Protein 2JPJ (pdb70)

Solvent-accessible surface area: 4303 Å² total; per-residue (Å²): 94,98,208,117,107,94,38,143,31,112,47,195,85,51,180,167,70,14,133,73,139,40,116,120,96,113,93,108,120,36,55,178,115,48,203,151,138,144,233

InterPro domains:
  IPR012950 Alpha enterocin/lactococcin [PF08129] (4-37)

B-factor: mean 38.41, std 23.01, range [0.03, 75.53]

Structure (mmCIF, N/CA/C/O backbone):
data_2JPJ
#
_entry.id   2JPJ
#
_cell.length_a   1.000
_cell.length_b   1.000
_cell.length_c   1.000
_cell.angle_alpha   90.00
_cell.angle_beta   90.00
_cell.angle_gamma   90.00
#
_symmetry.space_group_name_H-M   'P 1'
#
loop_
_atom_site.group_PDB
_atom_site.id
_atom_site.type_symbol
_atom_site.label_atom_id
_atom_site.label_alt_id
_atom_site.label_comp_id
_atom_site.label_asym_id
_atom_site.label_entity_id
_atom_site.label_seq_id
_atom_site.pdbx_PDB_ins_code
_atom_site.Cartn_x
_atom_site.Cartn_y
_atom_site.Cartn_z
_atom_site.occupancy
_atom_site.B_iso_or_equiv
_atom_site.auth_seq_id
_atom_site.auth_comp_id
_atom_site.auth_asym_id
_atom_site.auth_atom_id
_atom_site.pdbx_PDB_model_num
ATOM 1 N N . GLY A 1 1 ? -21.941 -4.487 9.953 1.00 13.00 1 GLY A N 1
ATOM 2 C CA . GLY A 1 1 ? -20.729 -3.944 10.537 1.00 45.03 1 GLY A CA 1
ATOM 3 C C . GLY A 1 1 ? -20.358 -2.594 9.954 1.00 73.11 1 GLY A C 1
ATOM 4 O O . GLY A 1 1 ? -20.512 -2.364 8.754 1.00 15.03 1 GLY A O 1
ATOM 8 N N . THR A 1 2 ? -19.868 -1.698 10.805 1.00 74.24 2 THR A N 1
ATOM 9 C CA . THR A 1 2 ? -19.477 -0.363 10.368 1.00 55.45 2 THR A CA 1
ATOM 10 C C . THR A 1 2 ? -18.375 -0.431 9.317 1.00 2.02 2 THR A C 1
ATOM 11 O O . THR A 1 2 ? -18.139 0.535 8.590 1.00 3.20 2 THR A O 1
ATOM 22 N N . TRP A 1 3 ? -17.705 -1.574 9.240 1.00 15.12 3 TRP A N 1
ATOM 23 C CA . TRP A 1 3 ? -16.628 -1.766 8.275 1.00 70.31 3 TRP A CA 1
ATOM 24 C C . TRP A 1 3 ? -17.081 -1.381 6.871 1.00 72.44 3 TRP A C 1
ATOM 25 O O . TRP A 1 3 ? -16.274 -0.961 6.043 1.00 31.50 3 TRP A O 1
ATOM 46 N N . ASP A 1 4 ? -18.375 -1.528 6.609 1.00 35.13 4 ASP A N 1
ATOM 47 C CA . ASP A 1 4 ? -18.934 -1.194 5.305 1.00 4.42 4 ASP A CA 1
ATOM 48 C C . ASP A 1 4 ? -18.747 0.289 4.997 1.00 10.25 4 ASP A C 1
ATOM 49 O O . ASP A 1 4 ? -18.278 0.655 3.920 1.00 34.12 4 ASP A O 1
ATOM 59 N N . ASP A 1 5 ? -19.119 1.135 5.949 1.00 41.25 5 ASP A N 1
ATOM 60 C CA . ASP A 1 5 ? -18.993 2.579 5.780 1.00 11.20 5 ASP A CA 1
ATOM 61 C C . ASP A 1 5 ? -17.552 3.027 6.002 1.00 61.22 5 ASP A C 1
ATOM 62 O O . ASP A 1 5 ? -17.014 3.822 5.230 1.00 2.23 5 ASP A O 1
ATOM 72 N N . ILE A 1 6 ? -16.934 2.514 7.061 1.00 44.32 6 ILE A N 1
ATOM 73 C CA . ILE A 1 6 ? -15.554 2.864 7.382 1.00 11.11 6 ILE A CA 1
ATOM 74 C C . ILE A 1 6 ? -14.609 2.454 6.258 1.00 61.13 6 ILE A C 1
ATOM 75 O O . ILE A 1 6 ? -13.562 3.072 6.060 1.00 3.13 6 ILE A O 1
ATOM 91 N N . GLY A 1 7 ? -14.984 1.411 5.524 1.00 31.44 7 GLY A N 1
ATOM 92 C CA . GLY A 1 7 ? -14.158 0.939 4.428 1.00 74.42 7 GLY A CA 1
ATOM 93 C C . GLY A 1 7 ? -14.311 1.786 3.181 1.00 65.42 7 GLY A C 1
ATOM 94 O O . GLY A 1 7 ? -13.388 1.885 2.373 1.00 73.51 7 GLY A O 1
ATOM 98 N N . GLN A 1 8 ? -15.480 2.399 3.022 1.00 32.31 8 GLN A N 1
ATOM 99 C CA . GLN A 1 8 ? -15.751 3.240 1.862 1.00 63.14 8 GLN A CA 1
ATOM 100 C C . GLN A 1 8 ? -14.984 4.557 1.955 1.00 3.24 8 GLN A C 1
ATOM 101 O O . GLN A 1 8 ? -14.609 5.141 0.939 1.00 13.21 8 GLN A O 1
ATOM 115 N N . GLY A 1 9 ? -14.758 5.019 3.180 1.00 43.54 9 GLY A N 1
ATOM 116 C CA . GLY A 1 9 ? -14.038 6.264 3.382 1.00 23.22 9 GLY A CA 1
ATOM 117 C C . GLY A 1 9 ? -12.534 6.081 3.324 1.00 72.42 9 GLY A C 1
ATOM 118 O O . GLY A 1 9 ? -11.854 6.727 2.527 1.00 3.13 9 GLY A O 1
ATOM 122 N N . ILE A 1 10 ? -12.014 5.200 4.172 1.00 24.13 10 ILE A N 1
ATOM 123 C CA . ILE A 1 10 ? -10.583 4.934 4.214 1.00 60.05 10 ILE A CA 1
ATOM 124 C C . ILE A 1 10 ? -10.044 4.597 2.828 1.00 14.55 10 ILE A C 1
ATOM 125 O O . ILE A 1 10 ? -8.881 4.856 2.521 1.00 33.14 10 ILE A O 1
ATOM 141 N N . GLY A 1 11 ? -10.901 4.017 1.992 1.00 45.41 11 GLY A N 1
ATOM 142 C CA . GLY A 1 11 ? -10.494 3.655 0.646 1.00 62.43 11 GLY A CA 1
ATOM 143 C C . GLY A 1 11 ? -10.127 4.864 -0.193 1.00 60.02 11 GLY A C 1
ATOM 144 O O . GLY A 1 11 ? -9.053 4.908 -0.794 1.00 14.43 11 GLY A O 1
ATOM 148 N N . ARG A 1 12 ? -11.021 5.845 -0.236 1.00 52.34 12 ARG A N 1
ATOM 149 C CA . ARG A 1 12 ? -10.786 7.059 -1.010 1.00 73.30 12 ARG A CA 1
ATOM 150 C C . ARG A 1 12 ? -9.826 7.994 -0.279 1.00 33.43 12 ARG A C 1
ATOM 151 O O . ARG A 1 12 ? -9.050 8.715 -0.905 1.00 71.23 12 ARG A O 1
ATOM 172 N N . VAL A 1 13 ? -9.888 7.977 1.049 1.00 13.14 13 VAL A N 1
ATOM 173 C CA . VAL A 1 13 ? -9.024 8.822 1.865 1.00 2.23 13 VAL A CA 1
ATOM 174 C C . VAL A 1 13 ? -7.574 8.361 1.787 1.00 51.33 13 VAL A C 1
ATOM 175 O O . VAL A 1 13 ? -6.655 9.177 1.719 1.00 43.14 13 VAL A O 1
ATOM 188 N N . ALA A 1 14 ? -7.374 7.047 1.799 1.00 14.14 14 ALA A N 1
ATOM 189 C CA . ALA A 1 14 ? -6.034 6.477 1.727 1.00 15.43 14 ALA A CA 1
ATOM 190 C C . ALA A 1 14 ? -5.267 7.025 0.528 1.00 54.22 14 ALA A C 1
ATOM 191 O O . ALA A 1 14 ? -4.047 7.173 0.575 1.00 4.13 14 ALA A O 1
ATOM 198 N N . TYR A 1 15 ? -5.993 7.321 -0.545 1.00 50.44 15 TYR A N 1
ATOM 199 C CA . TYR A 1 15 ? -5.379 7.847 -1.759 1.00 22.23 15 TYR A CA 1
ATOM 200 C C . TYR A 1 15 ? -4.957 9.301 -1.568 1.00 61.24 15 TYR A C 1
ATOM 201 O O . TYR A 1 15 ? -3.995 9.764 -2.182 1.00 20.30 15 TYR A O 1
ATOM 219 N N . TRP A 1 16 ? -5.680 10.013 -0.714 1.00 71.42 16 TRP A N 1
ATOM 220 C CA . TRP A 1 16 ? -5.380 11.414 -0.440 1.00 32.24 16 TRP A CA 1
ATOM 221 C C . TRP A 1 16 ? -4.199 11.542 0.514 1.00 64.04 16 TRP A C 1
ATOM 222 O O . TRP A 1 16 ? -3.307 12.366 0.307 1.00 74.04 16 TRP A O 1
ATOM 243 N N . VAL A 1 17 ? -4.196 10.721 1.559 1.00 64.23 17 VAL A N 1
ATOM 244 C CA . VAL A 1 17 ? -3.121 10.743 2.545 1.00 1.12 17 VAL A CA 1
ATOM 245 C C . VAL A 1 17 ? -1.813 10.241 1.942 1.00 23.31 17 VAL A C 1
ATOM 246 O O . VAL A 1 17 ? -0.733 10.705 2.303 1.00 34.03 17 VAL A O 1
ATOM 259 N N . GLY A 1 18 ? -1.918 9.291 1.019 1.00 72.22 18 GLY A N 1
ATOM 260 C CA . GLY A 1 18 ? -0.736 8.743 0.379 1.00 73.11 18 GLY A CA 1
ATOM 261 C C . GLY A 1 18 ? 0.170 9.819 -0.184 1.00 52.12 18 GLY A C 1
ATOM 262 O O . GLY A 1 18 ? 1.364 9.857 0.116 1.00 40.53 18 GLY A O 1
ATOM 266 N N . LYS A 1 19 ? -0.396 10.697 -1.005 1.00 74.21 19 LYS A N 1
ATOM 267 C CA . LYS A 1 19 ? 0.368 11.781 -1.613 1.00 15.20 19 LYS A CA 1
ATOM 268 C C . LYS A 1 19 ? 0.686 12.865 -0.588 1.00 30.03 19 LYS A C 1
ATOM 269 O O . LYS A 1 19 ? 1.718 13.529 -0.673 1.00 31.24 19 LYS A O 1
ATOM 288 N N . ALA A 1 20 ? -0.207 13.035 0.382 1.00 12.30 20 ALA A N 1
ATOM 289 C CA . ALA A 1 20 ? -0.020 14.035 1.426 1.00 24.42 20 ALA A CA 1
ATOM 290 C C . ALA A 1 20 ? 1.244 13.757 2.231 1.00 63.13 20 ALA A C 1
ATOM 291 O O . ALA A 1 20 ? 1.898 14.681 2.718 1.00 41.33 20 ALA A O 1
ATOM 298 N N . LEU A 1 21 ? 1.583 12.480 2.371 1.00 53.12 21 LEU A N 1
ATOM 299 C CA . LEU A 1 21 ? 2.770 12.080 3.118 1.00 71.24 21 LEU A CA 1
ATOM 300 C C . LEU A 1 21 ? 3.979 11.958 2.198 1.00 64.22 21 LEU A C 1
ATOM 301 O O . LEU A 1 21 ? 5.111 12.222 2.603 1.00 31.54 21 LEU A O 1
ATOM 317 N N . GLY A 1 22 ? 3.732 11.557 0.954 1.00 53.35 22 GLY A N 1
ATOM 318 C CA . GLY A 1 22 ? 4.809 11.409 -0.006 1.00 53.31 22 GLY A CA 1
ATOM 319 C C . GLY A 1 22 ? 4.658 10.167 -0.861 1.00 15.05 22 GLY A C 1
ATOM 320 O O . GLY A 1 22 ? 5.123 10.128 -1.999 1.00 52.32 22 GLY A O 1
ATOM 324 N N . ASN A 1 23 ? 4.005 9.148 -0.312 1.00 30.13 23 ASN A N 1
ATOM 325 C CA . ASN A 1 23 ? 3.794 7.897 -1.032 1.00 74.12 23 ASN A CA 1
ATOM 326 C C . ASN A 1 23 ? 5.126 7.268 -1.428 1.00 12.52 23 ASN A C 1
ATOM 327 O O . ASN A 1 23 ? 5.623 7.483 -2.534 1.00 11.05 23 ASN A O 1
ATOM 338 N N . LEU A 1 24 ? 5.699 6.488 -0.517 1.00 5.04 24 LEU A N 1
ATOM 339 C CA . LEU A 1 24 ? 6.974 5.825 -0.773 1.00 33.21 24 LEU A CA 1
ATOM 340 C C . LEU A 1 24 ? 7.301 4.832 0.337 1.00 74.15 24 LEU A C 1
ATOM 341 O O . LEU A 1 24 ? 8.451 4.715 0.761 1.00 15.01 24 LEU A O 1
ATOM 357 N N . SER A 1 25 ? 6.283 4.115 0.803 1.00 51.14 25 SER A N 1
ATOM 358 C CA . SER A 1 25 ? 6.463 3.132 1.865 1.00 0.34 25 SER A CA 1
ATOM 359 C C . SER A 1 25 ? 6.701 1.742 1.284 1.00 12.12 25 SER A C 1
ATOM 360 O O . SER A 1 25 ? 7.613 1.028 1.703 1.00 70.41 25 SER A O 1
ATOM 368 N N . ASP A 1 26 ? 5.874 1.363 0.315 1.00 2.04 26 ASP A N 1
ATOM 369 C CA . ASP A 1 26 ? 5.995 0.058 -0.326 1.00 31.24 26 ASP A CA 1
ATOM 370 C C . ASP A 1 26 ? 7.351 -0.089 -1.008 1.00 52.14 26 ASP A C 1
ATOM 371 O O . ASP A 1 26 ? 7.913 -1.184 -1.064 1.00 33.02 26 ASP A O 1
ATOM 381 N N . VAL A 1 27 ? 7.873 1.020 -1.523 1.00 31.13 27 VAL A N 1
ATOM 382 C CA . VAL A 1 27 ? 9.163 1.013 -2.202 1.00 53.20 27 VAL A CA 1
ATOM 383 C C . VAL A 1 27 ? 10.291 0.671 -1.233 1.00 24.14 27 VAL A C 1
ATOM 384 O O . VAL A 1 27 ? 11.326 0.141 -1.633 1.00 21.44 27 VAL A O 1
ATOM 397 N N . ASN A 1 28 ? 10.081 0.977 0.042 1.00 72.44 28 ASN A N 1
ATOM 398 C CA . ASN A 1 28 ? 11.080 0.703 1.070 1.00 14.04 28 ASN A CA 1
ATOM 399 C C . ASN A 1 28 ? 11.362 -0.794 1.166 1.00 31.30 28 ASN A C 1
ATOM 400 O O . ASN A 1 28 ? 12.499 -1.207 1.389 1.00 71.10 28 ASN A O 1
ATOM 411 N N . GLN A 1 29 ? 10.318 -1.599 0.998 1.00 2.35 29 GLN A N 1
ATOM 412 C CA . GLN A 1 29 ? 10.454 -3.049 1.066 1.00 41.52 29 GLN A CA 1
ATOM 413 C C . GLN A 1 29 ? 11.064 -3.600 -0.219 1.00 50.32 29 GLN A C 1
ATOM 414 O O . GLN A 1 29 ? 11.752 -4.622 -0.204 1.00 23.03 29 GLN A O 1
ATOM 428 N N . ALA A 1 30 ? 10.808 -2.917 -1.330 1.00 41.11 30 ALA A N 1
ATOM 429 C CA . ALA A 1 30 ? 11.333 -3.338 -2.624 1.00 72.24 30 ALA A CA 1
ATOM 430 C C . ALA A 1 30 ? 12.858 -3.299 -2.636 1.00 33.51 30 ALA A C 1
ATOM 431 O O . ALA A 1 30 ? 13.501 -4.044 -3.376 1.00 61.41 30 ALA A O 1
ATOM 438 N N . SER A 1 31 ? 13.431 -2.427 -1.811 1.00 54.31 31 SER A N 1
ATOM 439 C CA . SER A 1 31 ? 14.880 -2.290 -1.731 1.00 30.24 31 SER A CA 1
ATOM 440 C C . SER A 1 31 ? 15.535 -3.627 -1.400 1.00 60.54 31 SER A C 1
ATOM 441 O O . SER A 1 31 ? 16.712 -3.843 -1.692 1.00 35.01 31 SER A O 1
ATOM 449 N N . ARG A 1 32 ? 14.766 -4.521 -0.788 1.00 12.52 32 ARG A N 1
ATOM 450 C CA . ARG A 1 32 ? 15.271 -5.837 -0.415 1.00 14.25 32 ARG A CA 1
ATOM 451 C C . ARG A 1 32 ? 15.526 -6.692 -1.654 1.00 12.33 32 ARG A C 1
ATOM 452 O O . ARG A 1 32 ? 16.229 -7.701 -1.588 1.00 13.34 32 ARG A O 1
ATOM 473 N N . ILE A 1 33 ? 14.950 -6.282 -2.778 1.00 65.12 33 ILE A N 1
ATOM 474 C CA . ILE A 1 33 ? 15.116 -7.011 -4.030 1.00 31.42 33 ILE A CA 1
ATOM 475 C C . ILE A 1 33 ? 15.351 -6.054 -5.195 1.00 14.12 33 ILE A C 1
ATOM 476 O O . ILE A 1 33 ? 15.262 -6.444 -6.359 1.00 20.31 33 ILE A O 1
ATOM 492 N N . ASN A 1 34 ? 15.655 -4.800 -4.873 1.00 32.42 34 ASN A N 1
ATOM 493 C CA . ASN A 1 34 ? 15.904 -3.788 -5.891 1.00 2.32 34 ASN A CA 1
ATOM 494 C C . ASN A 1 34 ? 17.366 -3.351 -5.878 1.00 51.32 34 ASN A C 1
ATOM 495 O O . ASN A 1 34 ? 17.899 -2.897 -6.892 1.00 74.54 34 ASN A O 1
ATOM 506 N N . ARG A 1 35 ? 18.010 -3.494 -4.724 1.00 74.10 35 ARG A N 1
ATOM 507 C CA . ARG A 1 35 ? 19.410 -3.114 -4.578 1.00 11.21 35 ARG A CA 1
ATOM 508 C C . ARG A 1 35 ? 20.290 -3.893 -5.553 1.00 53.41 35 ARG A C 1
ATOM 509 O O . ARG A 1 35 ? 21.361 -3.431 -5.947 1.00 74.25 35 ARG A O 1
ATOM 530 N N . LYS A 1 36 ? 19.830 -5.080 -5.937 1.00 65.44 36 LYS A N 1
ATOM 531 C CA . LYS A 1 36 ? 20.573 -5.926 -6.865 1.00 31.40 36 LYS A CA 1
ATOM 532 C C . LYS A 1 36 ? 20.628 -5.291 -8.252 1.00 53.34 36 LYS A C 1
ATOM 533 O O . LYS A 1 36 ? 21.569 -5.518 -9.013 1.00 64.23 36 LYS A O 1
ATOM 552 N N . LYS A 1 37 ? 19.615 -4.492 -8.574 1.00 71.33 37 LYS A N 1
ATOM 553 C CA . LYS A 1 37 ? 19.549 -3.823 -9.867 1.00 54.11 37 LYS A CA 1
ATOM 554 C C . LYS A 1 37 ? 19.336 -2.323 -9.693 1.00 75.23 37 LYS A C 1
ATOM 555 O O . LYS A 1 37 ? 18.568 -1.705 -10.431 1.00 24.05 37 LYS A O 1
ATOM 574 N N . LYS A 1 38 ? 20.019 -1.741 -8.712 1.00 13.11 38 LYS A N 1
ATOM 575 C CA . LYS A 1 38 ? 19.906 -0.315 -8.442 1.00 22.10 38 LYS A CA 1
ATOM 576 C C . LYS A 1 38 ? 21.122 0.438 -8.974 1.00 42.11 38 LYS A C 1
ATOM 577 O O . LYS A 1 38 ? 21.517 1.467 -8.424 1.00 22.12 38 LYS A O 1
ATOM 596 N N . HIS A 1 39 ? 21.711 -0.080 -10.046 1.00 12.15 39 HIS A N 1
ATOM 597 C CA . HIS A 1 39 ? 22.881 0.543 -10.654 1.00 41.04 39 HIS A CA 1
ATOM 598 C C . HIS A 1 39 ? 22.468 1.658 -11.608 1.00 42.21 39 HIS A C 1
ATOM 599 O O . HIS A 1 39 ? 21.375 2.211 -11.495 1.00 11.11 39 HIS A O 1
ATOM 614 N N . GLY A 1 1 ? -13.582 -2.234 -4.483 1.00 70.35 1 GLY A N 2
ATOM 615 C CA . GLY A 1 1 ? -13.530 -2.963 -3.231 1.00 71.52 1 GLY A CA 2
ATOM 616 C C . GLY A 1 1 ? -14.496 -2.412 -2.200 1.00 74.32 1 GLY A C 2
ATOM 617 O O . GLY A 1 1 ? -14.393 -1.253 -1.797 1.00 50.44 1 GLY A O 2
ATOM 621 N N . THR A 1 2 ? -15.439 -3.244 -1.770 1.00 11.52 2 THR A N 2
ATOM 622 C CA . THR A 1 2 ? -16.429 -2.833 -0.783 1.00 53.32 2 THR A CA 2
ATOM 623 C C . THR A 1 2 ? -15.762 -2.419 0.524 1.00 74.51 2 THR A C 2
ATOM 624 O O . THR A 1 2 ? -16.369 -1.740 1.353 1.00 22.02 2 THR A O 2
ATOM 635 N N . TRP A 1 3 ? -14.512 -2.830 0.701 1.00 71.23 3 TRP A N 2
ATOM 636 C CA . TRP A 1 3 ? -13.764 -2.499 1.909 1.00 3.25 3 TRP A CA 2
ATOM 637 C C . TRP A 1 3 ? -13.821 -1.003 2.191 1.00 44.20 3 TRP A C 2
ATOM 638 O O . TRP A 1 3 ? -13.747 -0.576 3.344 1.00 64.13 3 TRP A O 2
ATOM 659 N N . ASP A 1 4 ? -13.953 -0.208 1.133 1.00 35.01 4 ASP A N 2
ATOM 660 C CA . ASP A 1 4 ? -14.023 1.242 1.270 1.00 52.52 4 ASP A CA 2
ATOM 661 C C . ASP A 1 4 ? -15.240 1.653 2.090 1.00 53.13 4 ASP A C 2
ATOM 662 O O . ASP A 1 4 ? -15.130 2.444 3.029 1.00 1.00 4 ASP A O 2
ATOM 672 N N . ASP A 1 5 ? -16.399 1.113 1.731 1.00 23.12 5 ASP A N 2
ATOM 673 C CA . ASP A 1 5 ? -17.639 1.426 2.433 1.00 2.20 5 ASP A CA 2
ATOM 674 C C . ASP A 1 5 ? -17.730 0.648 3.743 1.00 12.15 5 ASP A C 2
ATOM 675 O O . ASP A 1 5 ? -18.087 1.202 4.782 1.00 24.44 5 ASP A O 2
ATOM 685 N N . ILE A 1 6 ? -17.410 -0.641 3.682 1.00 54.02 6 ILE A N 2
ATOM 686 C CA . ILE A 1 6 ? -17.458 -1.494 4.863 1.00 52.43 6 ILE A CA 2
ATOM 687 C C . ILE A 1 6 ? -16.497 -1.000 5.938 1.00 62.42 6 ILE A C 2
ATOM 688 O O . ILE A 1 6 ? -16.723 -1.205 7.131 1.00 34.41 6 ILE A O 2
ATOM 704 N N . GLY A 1 7 ? -15.424 -0.343 5.510 1.00 11.23 7 GLY A N 2
ATOM 705 C CA . GLY A 1 7 ? -14.446 0.174 6.448 1.00 50.12 7 GLY A CA 2
ATOM 706 C C . GLY A 1 7 ? -14.856 1.508 7.038 1.00 71.41 7 GLY A C 2
ATOM 707 O O . GLY A 1 7 ? -14.709 1.734 8.238 1.00 30.30 7 GLY A O 2
ATOM 711 N N . GLN A 1 8 ? -15.372 2.395 6.191 1.00 3.21 8 GLN A N 2
ATOM 712 C CA . GLN A 1 8 ? -15.802 3.714 6.635 1.00 30.41 8 GLN A CA 2
ATOM 713 C C . GLN A 1 8 ? -14.720 4.385 7.476 1.00 22.22 8 GLN A C 2
ATOM 714 O O . GLN A 1 8 ? -14.905 4.621 8.668 1.00 54.54 8 GLN A O 2
ATOM 728 N N . GLY A 1 9 ? -13.592 4.693 6.843 1.00 13.31 9 GLY A N 2
ATOM 729 C CA . GLY A 1 9 ? -12.497 5.332 7.549 1.00 24.23 9 GLY A CA 2
ATOM 730 C C . GLY A 1 9 ? -11.167 5.142 6.849 1.00 4.23 9 GLY A C 2
ATOM 731 O O . GLY A 1 9 ? -10.678 6.049 6.174 1.00 33.15 9 GLY A O 2
ATOM 735 N N . ILE A 1 10 ? -10.578 3.963 7.009 1.00 72.15 10 ILE A N 2
ATOM 736 C CA . ILE A 1 10 ? -9.295 3.658 6.388 1.00 71.40 10 ILE A CA 2
ATOM 737 C C . ILE A 1 10 ? -9.328 3.945 4.891 1.00 14.32 10 ILE A C 2
ATOM 738 O O . ILE A 1 10 ? -8.308 4.278 4.290 1.00 21.23 10 ILE A O 2
ATOM 754 N N . GLY A 1 11 ? -10.510 3.814 4.294 1.00 42.24 11 GLY A N 2
ATOM 755 C CA . GLY A 1 11 ? -10.653 4.067 2.873 1.00 32.25 11 GLY A CA 2
ATOM 756 C C . GLY A 1 11 ? -10.361 5.507 2.506 1.00 23.23 11 GLY A C 2
ATOM 757 O O . GLY A 1 11 ? -9.565 5.778 1.606 1.00 70.25 11 GLY A O 2
ATOM 761 N N . ARG A 1 12 ? -11.008 6.437 3.202 1.00 62.40 12 ARG A N 2
ATOM 762 C CA . ARG A 1 12 ? -10.815 7.859 2.942 1.00 34.13 12 ARG A CA 2
ATOM 763 C C . ARG A 1 12 ? -9.505 8.350 3.548 1.00 72.45 12 ARG A C 2
ATOM 764 O O . ARG A 1 12 ? -8.857 9.247 3.011 1.00 44.21 12 ARG A O 2
ATOM 785 N N . VAL A 1 13 ? -9.119 7.755 4.674 1.00 54.01 13 VAL A N 2
ATOM 786 C CA . VAL A 1 13 ? -7.885 8.131 5.353 1.00 12.21 13 VAL A CA 2
ATOM 787 C C . VAL A 1 13 ? -6.664 7.701 4.550 1.00 65.33 13 VAL A C 2
ATOM 788 O O . VAL A 1 13 ? -5.675 8.432 4.465 1.00 13.33 13 VAL A O 2
ATOM 801 N N . ALA A 1 14 ? -6.736 6.510 3.961 1.00 64.32 14 ALA A N 2
ATOM 802 C CA . ALA A 1 14 ? -5.636 5.986 3.163 1.00 44.11 14 ALA A CA 2
ATOM 803 C C . ALA A 1 14 ? -5.219 6.978 2.082 1.00 52.25 14 ALA A C 2
ATOM 804 O O . ALA A 1 14 ? -4.047 7.052 1.713 1.00 2.33 14 ALA A O 2
ATOM 811 N N . TYR A 1 15 ? -6.185 7.739 1.579 1.00 14.12 15 TYR A N 2
ATOM 812 C CA . TYR A 1 15 ? -5.918 8.724 0.538 1.00 74.32 15 TYR A CA 2
ATOM 813 C C . TYR A 1 15 ? -5.175 9.929 1.107 1.00 15.22 15 TYR A C 2
ATOM 814 O O . TYR A 1 15 ? -4.408 10.587 0.404 1.00 34.21 15 TYR A O 2
ATOM 832 N N . TRP A 1 16 ? -5.407 10.210 2.385 1.00 11.44 16 TRP A N 2
ATOM 833 C CA . TRP A 1 16 ? -4.760 11.334 3.049 1.00 52.00 16 TRP A CA 2
ATOM 834 C C . TRP A 1 16 ? -3.325 10.989 3.431 1.00 32.52 16 TRP A C 2
ATOM 835 O O . TRP A 1 16 ? -2.409 11.786 3.229 1.00 12.13 16 TRP A O 2
ATOM 856 N N . VAL A 1 17 ? -3.137 9.795 3.986 1.00 4.31 17 VAL A N 2
ATOM 857 C CA . VAL A 1 17 ? -1.811 9.344 4.394 1.00 70.43 17 VAL A CA 2
ATOM 858 C C . VAL A 1 17 ? -0.909 9.124 3.187 1.00 25.14 17 VAL A C 2
ATOM 859 O O . VAL A 1 17 ? 0.297 9.366 3.246 1.00 31.54 17 VAL A O 2
ATOM 872 N N . GLY A 1 18 ? -1.499 8.660 2.089 1.00 13.14 18 GLY A N 2
ATOM 873 C CA . GLY A 1 18 ? -0.733 8.416 0.881 1.00 12.31 18 GLY A CA 2
ATOM 874 C C . GLY A 1 18 ? -0.209 9.693 0.258 1.00 41.14 18 GLY A C 2
ATOM 875 O O . GLY A 1 18 ? 0.941 9.752 -0.181 1.00 31.31 18 GLY A O 2
ATOM 879 N N . LYS A 1 19 ? -1.051 10.719 0.217 1.00 23.42 19 LYS A N 2
ATOM 880 C CA . LYS A 1 19 ? -0.666 12.003 -0.357 1.00 1.45 19 LYS A CA 2
ATOM 881 C C . LYS A 1 19 ? 0.302 12.740 0.560 1.00 43.21 19 LYS A C 2
ATOM 882 O O . LYS A 1 19 ? 1.182 13.465 0.095 1.00 62.23 19 LYS A O 2
ATOM 901 N N . ALA A 1 20 ? 0.135 12.552 1.865 1.00 41.22 20 ALA A N 2
ATOM 902 C CA . ALA A 1 20 ? 0.998 13.198 2.847 1.00 2.30 20 ALA A CA 2
ATOM 903 C C . ALA A 1 20 ? 2.393 12.580 2.844 1.00 0.24 20 ALA A C 2
ATOM 904 O O . ALA A 1 20 ? 3.382 13.253 3.129 1.00 62.05 20 ALA A O 2
ATOM 911 N N . LEU A 1 21 ? 2.464 11.293 2.518 1.00 55.41 21 LEU A N 2
ATOM 912 C CA . LEU A 1 21 ? 3.738 10.583 2.479 1.00 53.21 21 LEU A CA 2
ATOM 913 C C . LEU A 1 21 ? 4.437 10.795 1.140 1.00 11.43 21 LEU A C 2
ATOM 914 O O . LEU A 1 21 ? 5.663 10.753 1.056 1.00 65.40 21 LEU A O 2
ATOM 930 N N . GLY A 1 22 ? 3.647 11.022 0.095 1.00 31.31 22 GLY A N 2
ATOM 931 C CA . GLY A 1 22 ? 4.208 11.240 -1.225 1.00 14.11 22 GLY A CA 2
ATOM 932 C C . GLY A 1 22 ? 3.393 10.576 -2.317 1.00 2.12 22 GLY A C 2
ATOM 933 O O . GLY A 1 22 ? 2.171 10.714 -2.361 1.00 43.14 22 GLY A O 2
ATOM 937 N N . ASN A 1 23 ? 4.071 9.853 -3.203 1.00 61.40 23 ASN A N 2
ATOM 938 C CA . ASN A 1 23 ? 3.401 9.167 -4.302 1.00 71.02 23 ASN A CA 2
ATOM 939 C C . ASN A 1 23 ? 4.259 8.020 -4.831 1.00 72.22 23 ASN A C 2
ATOM 940 O O . ASN A 1 23 ? 3.751 6.939 -5.131 1.00 41.31 23 ASN A O 2
ATOM 951 N N . LEU A 1 24 ? 5.560 8.264 -4.941 1.00 74.32 24 LEU A N 2
ATOM 952 C CA . LEU A 1 24 ? 6.489 7.252 -5.431 1.00 72.24 24 LEU A CA 2
ATOM 953 C C . LEU A 1 24 ? 7.933 7.713 -5.266 1.00 62.13 24 LEU A C 2
ATOM 954 O O . LEU A 1 24 ? 8.803 7.364 -6.065 1.00 73.44 24 LEU A O 2
ATOM 970 N N . SER A 1 25 ? 8.183 8.498 -4.223 1.00 32.13 25 SER A N 2
ATOM 971 C CA . SER A 1 25 ? 9.523 9.007 -3.953 1.00 31.55 25 SER A CA 2
ATOM 972 C C . SER A 1 25 ? 10.315 8.024 -3.097 1.00 31.11 25 SER A C 2
ATOM 973 O O . SER A 1 25 ? 11.454 7.684 -3.418 1.00 43.21 25 SER A O 2
ATOM 981 N N . ASP A 1 26 ? 9.705 7.574 -2.007 1.00 52.50 26 ASP A N 2
ATOM 982 C CA . ASP A 1 26 ? 10.353 6.628 -1.104 1.00 42.35 26 ASP A CA 2
ATOM 983 C C . ASP A 1 26 ? 10.480 5.255 -1.755 1.00 12.54 26 ASP A C 2
ATOM 984 O O . ASP A 1 26 ? 11.427 4.516 -1.488 1.00 4.54 26 ASP A O 2
ATOM 994 N N . VAL A 1 27 ? 9.518 4.920 -2.608 1.00 30.10 27 VAL A N 2
ATOM 995 C CA . VAL A 1 27 ? 9.522 3.634 -3.297 1.00 1.31 27 VAL A CA 2
ATOM 996 C C . VAL A 1 27 ? 10.724 3.513 -4.227 1.00 10.23 27 VAL A C 2
ATOM 997 O O . VAL A 1 27 ? 11.149 2.411 -4.569 1.00 12.14 27 VAL A O 2
ATOM 1010 N N . ASN A 1 28 ? 11.269 4.655 -4.633 1.00 12.22 28 ASN A N 2
ATOM 1011 C CA . ASN A 1 28 ? 12.423 4.677 -5.525 1.00 15.10 28 ASN A CA 2
ATOM 1012 C C . ASN A 1 28 ? 13.696 4.293 -4.776 1.00 21.34 28 ASN A C 2
ATOM 1013 O O . ASN A 1 28 ? 14.541 3.570 -5.303 1.00 41.23 28 ASN A O 2
ATOM 1024 N N . GLN A 1 29 ? 13.823 4.783 -3.547 1.00 4.33 29 GLN A N 2
ATOM 1025 C CA . GLN A 1 29 ? 14.993 4.490 -2.728 1.00 13.01 29 GLN A CA 2
ATOM 1026 C C . GLN A 1 29 ? 14.893 3.095 -2.116 1.00 64.40 29 GLN A C 2
ATOM 1027 O O . GLN A 1 29 ? 15.907 2.470 -1.808 1.00 61.10 29 GLN A O 2
ATOM 1041 N N . ALA A 1 30 ? 13.666 2.615 -1.942 1.00 72.33 30 ALA A N 2
ATOM 1042 C CA . ALA A 1 30 ? 13.436 1.296 -1.370 1.00 14.02 30 ALA A CA 2
ATOM 1043 C C . ALA A 1 30 ? 14.023 0.203 -2.256 1.00 20.34 30 ALA A C 2
ATOM 1044 O O . ALA A 1 30 ? 14.387 -0.871 -1.775 1.00 13.12 30 ALA A O 2
ATOM 1051 N N . SER A 1 31 ? 14.113 0.481 -3.552 1.00 73.50 31 SER A N 2
ATOM 1052 C CA . SER A 1 31 ? 14.652 -0.480 -4.506 1.00 75.10 31 SER A CA 2
ATOM 1053 C C . SER A 1 31 ? 16.058 -0.914 -4.103 1.00 1.15 31 SER A C 2
ATOM 1054 O O . SER A 1 31 ? 16.525 -1.985 -4.491 1.00 34.53 31 SER A O 2
ATOM 1062 N N . ARG A 1 32 ? 16.730 -0.072 -3.325 1.00 54.21 32 ARG A N 2
ATOM 1063 C CA . ARG A 1 32 ? 18.085 -0.368 -2.870 1.00 32.00 32 ARG A CA 2
ATOM 1064 C C . ARG A 1 32 ? 18.083 -1.518 -1.868 1.00 4.22 32 ARG A C 2
ATOM 1065 O O . ARG A 1 32 ? 19.122 -2.121 -1.600 1.00 24.43 32 ARG A O 2
ATOM 1086 N N . ILE A 1 33 ? 16.910 -1.817 -1.321 1.00 54.32 33 ILE A N 2
ATOM 1087 C CA . ILE A 1 33 ? 16.773 -2.896 -0.349 1.00 5.31 33 ILE A CA 2
ATOM 1088 C C . ILE A 1 33 ? 15.523 -3.725 -0.621 1.00 62.21 33 ILE A C 2
ATOM 1089 O O . ILE A 1 33 ? 15.094 -4.514 0.221 1.00 20.13 33 ILE A O 2
ATOM 1105 N N . ASN A 1 34 ? 14.943 -3.541 -1.802 1.00 12.41 34 ASN A N 2
ATOM 1106 C CA . ASN A 1 34 ? 13.741 -4.274 -2.186 1.00 72.32 34 ASN A CA 2
ATOM 1107 C C . ASN A 1 34 ? 14.036 -5.247 -3.322 1.00 21.55 34 ASN A C 2
ATOM 1108 O O . ASN A 1 34 ? 13.349 -6.256 -3.484 1.00 63.12 34 ASN A O 2
ATOM 1119 N N . ARG A 1 35 ? 15.063 -4.938 -4.107 1.00 62.02 35 ARG A N 2
ATOM 1120 C CA . ARG A 1 35 ? 15.450 -5.785 -5.230 1.00 10.31 35 ARG A CA 2
ATOM 1121 C C . ARG A 1 35 ? 15.868 -7.171 -4.747 1.00 74.24 35 ARG A C 2
ATOM 1122 O O . ARG A 1 35 ? 15.762 -8.153 -5.480 1.00 50.34 35 ARG A O 2
ATOM 1143 N N . LYS A 1 36 ? 16.343 -7.240 -3.508 1.00 33.40 36 LYS A N 2
ATOM 1144 C CA . LYS A 1 36 ? 16.777 -8.506 -2.925 1.00 72.44 36 LYS A CA 2
ATOM 1145 C C . LYS A 1 36 ? 15.586 -9.422 -2.664 1.00 22.43 36 LYS A C 2
ATOM 1146 O O . LYS A 1 36 ? 15.703 -10.646 -2.733 1.00 32.11 36 LYS A O 2
ATOM 1165 N N . LYS A 1 37 ? 14.438 -8.822 -2.366 1.00 13.30 37 LYS A N 2
ATOM 1166 C CA . LYS A 1 37 ? 13.223 -9.583 -2.097 1.00 43.42 37 LYS A CA 2
ATOM 1167 C C . LYS A 1 37 ? 11.982 -8.764 -2.436 1.00 73.12 37 LYS A C 2
ATOM 1168 O O . LYS A 1 37 ? 11.394 -8.121 -1.566 1.00 10.13 37 LYS A O 2
ATOM 1187 N N . LYS A 1 38 ? 11.588 -8.792 -3.704 1.00 21.24 38 LYS A N 2
ATOM 1188 C CA . LYS A 1 38 ? 10.414 -8.056 -4.158 1.00 25.32 38 LYS A CA 2
ATOM 1189 C C . LYS A 1 38 ? 9.241 -8.997 -4.405 1.00 1.45 38 LYS A C 2
ATOM 1190 O O . LYS A 1 38 ? 8.588 -8.931 -5.448 1.00 51.55 38 LYS A O 2
ATOM 1209 N N . HIS A 1 39 ? 8.980 -9.875 -3.442 1.00 71.23 39 HIS A N 2
ATOM 1210 C CA . HIS A 1 39 ? 7.883 -10.830 -3.555 1.00 24.12 39 HIS A CA 2
ATOM 1211 C C . HIS A 1 39 ? 6.550 -10.173 -3.207 1.00 3.54 39 HIS A C 2
ATOM 1212 O O . HIS A 1 39 ? 6.373 -8.969 -3.399 1.00 71.23 39 HIS A O 2
ATOM 1227 N N . GLY A 1 1 ? -26.792 -2.618 7.700 1.00 53.34 1 GLY A N 3
ATOM 1228 C CA . GLY A 1 1 ? -25.626 -2.698 6.838 1.00 33.54 1 GLY A CA 3
ATOM 1229 C C . GLY A 1 1 ? -24.479 -1.845 7.336 1.00 64.03 1 GLY A C 3
ATOM 1230 O O . GLY A 1 1 ? -24.462 -0.632 7.132 1.00 24.04 1 GLY A O 3
ATOM 1234 N N . THR A 1 2 ? -23.514 -2.479 7.994 1.00 60.24 2 THR A N 3
ATOM 1235 C CA . THR A 1 2 ? -22.355 -1.769 8.526 1.00 54.51 2 THR A CA 3
ATOM 1236 C C . THR A 1 2 ? -21.573 -1.083 7.412 1.00 71.11 2 THR A C 3
ATOM 1237 O O . THR A 1 2 ? -20.776 -0.180 7.668 1.00 14.05 2 THR A O 3
ATOM 1248 N N . TRP A 1 3 ? -21.806 -1.515 6.178 1.00 31.21 3 TRP A N 3
ATOM 1249 C CA . TRP A 1 3 ? -21.123 -0.940 5.025 1.00 41.21 3 TRP A CA 3
ATOM 1250 C C . TRP A 1 3 ? -21.236 0.582 5.030 1.00 11.12 3 TRP A C 3
ATOM 1251 O O . TRP A 1 3 ? -20.358 1.278 4.522 1.00 31.43 3 TRP A O 3
ATOM 1272 N N . ASP A 1 4 ? -22.319 1.089 5.606 1.00 43.43 4 ASP A N 3
ATOM 1273 C CA . ASP A 1 4 ? -22.545 2.526 5.678 1.00 33.24 4 ASP A CA 3
ATOM 1274 C C . ASP A 1 4 ? -21.445 3.210 6.485 1.00 25.30 4 ASP A C 3
ATOM 1275 O O . ASP A 1 4 ? -20.865 4.203 6.045 1.00 13.42 4 ASP A O 3
ATOM 1285 N N . ASP A 1 5 ? -21.167 2.674 7.667 1.00 35.14 5 ASP A N 3
ATOM 1286 C CA . ASP A 1 5 ? -20.137 3.230 8.537 1.00 63.22 5 ASP A CA 3
ATOM 1287 C C . ASP A 1 5 ? -18.745 2.816 8.066 1.00 35.21 5 ASP A C 3
ATOM 1288 O O . ASP A 1 5 ? -17.830 3.638 8.002 1.00 55.11 5 ASP A O 3
ATOM 1298 N N . ILE A 1 6 ? -18.594 1.536 7.742 1.00 25.31 6 ILE A N 3
ATOM 1299 C CA . ILE A 1 6 ? -17.316 1.013 7.278 1.00 4.03 6 ILE A CA 3
ATOM 1300 C C . ILE A 1 6 ? -16.872 1.702 5.991 1.00 42.34 6 ILE A C 3
ATOM 1301 O O . ILE A 1 6 ? -15.681 1.819 5.716 1.00 40.31 6 ILE A O 3
ATOM 1317 N N . GLY A 1 7 ? -17.844 2.158 5.206 1.00 63.35 7 GLY A N 3
ATOM 1318 C CA . GLY A 1 7 ? -17.535 2.832 3.958 1.00 71.24 7 GLY A CA 3
ATOM 1319 C C . GLY A 1 7 ? -17.122 4.274 4.164 1.00 41.15 7 GLY A C 3
ATOM 1320 O O . GLY A 1 7 ? -16.311 4.809 3.407 1.00 15.20 7 GLY A O 3
ATOM 1324 N N . GLN A 1 8 ? -17.678 4.908 5.191 1.00 73.34 8 GLN A N 3
ATOM 1325 C CA . GLN A 1 8 ? -17.363 6.299 5.495 1.00 43.12 8 GLN A CA 3
ATOM 1326 C C . GLN A 1 8 ? -15.896 6.453 5.879 1.00 41.41 8 GLN A C 3
ATOM 1327 O O . GLN A 1 8 ? -15.231 7.400 5.462 1.00 61.22 8 GLN A O 3
ATOM 1341 N N . GLY A 1 9 ? -15.397 5.514 6.678 1.00 4.33 9 GLY A N 3
ATOM 1342 C CA . GLY A 1 9 ? -14.011 5.566 7.105 1.00 72.11 9 GLY A CA 3
ATOM 1343 C C . GLY A 1 9 ? -13.056 5.064 6.039 1.00 33.10 9 GLY A C 3
ATOM 1344 O O . GLY A 1 9 ? -12.289 5.840 5.471 1.00 24.52 9 GLY A O 3
ATOM 1348 N N . ILE A 1 10 ? -13.102 3.763 5.771 1.00 5.24 10 ILE A N 3
ATOM 1349 C CA . ILE A 1 10 ? -12.234 3.161 4.767 1.00 64.34 10 ILE A CA 3
ATOM 1350 C C . ILE A 1 10 ? -12.331 3.904 3.438 1.00 33.13 10 ILE A C 3
ATOM 1351 O O . ILE A 1 10 ? -11.376 3.944 2.665 1.00 21.34 10 ILE A O 3
ATOM 1367 N N . GLY A 1 11 ? -13.496 4.493 3.179 1.00 0.54 11 GLY A N 3
ATOM 1368 C CA . GLY A 1 11 ? -13.698 5.227 1.944 1.00 52.20 11 GLY A CA 3
ATOM 1369 C C . GLY A 1 11 ? -12.789 6.434 1.833 1.00 1.22 11 GLY A C 3
ATOM 1370 O O . GLY A 1 11 ? -12.094 6.606 0.831 1.00 41.12 11 GLY A O 3
ATOM 1374 N N . ARG A 1 12 ? -12.793 7.274 2.864 1.00 31.33 12 ARG A N 3
ATOM 1375 C CA . ARG A 1 12 ? -11.965 8.474 2.876 1.00 52.31 12 ARG A CA 3
ATOM 1376 C C . ARG A 1 12 ? -10.513 8.128 3.192 1.00 13.30 12 ARG A C 3
ATOM 1377 O O . ARG A 1 12 ? -9.587 8.777 2.703 1.00 35.22 12 ARG A O 3
ATOM 1398 N N . VAL A 1 13 ? -10.319 7.100 4.014 1.00 70.30 13 VAL A N 3
ATOM 1399 C CA . VAL A 1 13 ? -8.981 6.668 4.395 1.00 14.40 13 VAL A CA 3
ATOM 1400 C C . VAL A 1 13 ? -8.248 6.043 3.214 1.00 53.42 13 VAL A C 3
ATOM 1401 O O . VAL A 1 13 ? -7.051 6.259 3.027 1.00 31.44 13 VAL A O 3
ATOM 1414 N N . ALA A 1 14 ? -8.975 5.264 2.419 1.00 20.13 14 ALA A N 3
ATOM 1415 C CA . ALA A 1 14 ? -8.396 4.608 1.254 1.00 4.33 14 ALA A CA 3
ATOM 1416 C C . ALA A 1 14 ? -7.693 5.614 0.350 1.00 73.43 14 ALA A C 3
ATOM 1417 O O . ALA A 1 14 ? -6.699 5.292 -0.301 1.00 53.24 14 ALA A O 3
ATOM 1424 N N . TYR A 1 15 ? -8.217 6.835 0.312 1.00 53.24 15 TYR A N 3
ATOM 1425 C CA . TYR A 1 15 ? -7.642 7.888 -0.516 1.00 22.32 15 TYR A CA 3
ATOM 1426 C C . TYR A 1 15 ? -6.333 8.396 0.082 1.00 0.14 15 TYR A C 3
ATOM 1427 O O . TYR A 1 15 ? -5.444 8.850 -0.639 1.00 63.31 15 TYR A O 3
ATOM 1445 N N . TRP A 1 16 ? -6.224 8.318 1.402 1.00 44.20 16 TRP A N 3
ATOM 1446 C CA . TRP A 1 16 ? -5.024 8.769 2.098 1.00 1.44 16 TRP A CA 3
ATOM 1447 C C . TRP A 1 16 ? -3.909 7.735 1.986 1.00 55.14 16 TRP A C 3
ATOM 1448 O O . TRP A 1 16 ? -2.755 8.076 1.724 1.00 74.42 16 TRP A O 3
ATOM 1469 N N . VAL A 1 17 ? -4.259 6.469 2.188 1.00 23.55 17 VAL A N 3
ATOM 1470 C CA . VAL A 1 17 ? -3.288 5.385 2.109 1.00 74.24 17 VAL A CA 3
ATOM 1471 C C . VAL A 1 17 ? -2.781 5.203 0.683 1.00 11.22 17 VAL A C 3
ATOM 1472 O O . VAL A 1 17 ? -1.617 4.870 0.463 1.00 13.35 17 VAL A O 3
ATOM 1485 N N . GLY A 1 18 ? -3.665 5.425 -0.286 1.00 34.43 18 GLY A N 3
ATOM 1486 C CA . GLY A 1 18 ? -3.290 5.283 -1.680 1.00 42.40 18 GLY A CA 3
ATOM 1487 C C . GLY A 1 18 ? -2.291 6.333 -2.123 1.00 33.30 18 GLY A C 3
ATOM 1488 O O . GLY A 1 18 ? -1.333 6.030 -2.835 1.00 61.24 18 GLY A O 3
ATOM 1492 N N . LYS A 1 19 ? -2.516 7.574 -1.703 1.00 31.15 19 LYS A N 3
ATOM 1493 C CA . LYS A 1 19 ? -1.630 8.676 -2.060 1.00 30.34 19 LYS A CA 3
ATOM 1494 C C . LYS A 1 19 ? -0.310 8.580 -1.302 1.00 65.02 19 LYS A C 3
ATOM 1495 O O . LYS A 1 19 ? 0.741 8.962 -1.815 1.00 3.31 19 LYS A O 3
ATOM 1514 N N . ALA A 1 20 ? -0.372 8.068 -0.077 1.00 62.42 20 ALA A N 3
ATOM 1515 C CA . ALA A 1 20 ? 0.818 7.919 0.750 1.00 40.24 20 ALA A CA 3
ATOM 1516 C C . ALA A 1 20 ? 1.770 6.883 0.162 1.00 52.04 20 ALA A C 3
ATOM 1517 O O . ALA A 1 20 ? 2.983 6.960 0.353 1.00 63.04 20 ALA A O 3
ATOM 1524 N N . LEU A 1 21 ? 1.211 5.912 -0.553 1.00 44.45 21 LEU A N 3
ATOM 1525 C CA . LEU A 1 21 ? 2.011 4.859 -1.169 1.00 34.44 21 LEU A CA 3
ATOM 1526 C C . LEU A 1 21 ? 2.724 5.373 -2.415 1.00 63.44 21 LEU A C 3
ATOM 1527 O O . LEU A 1 21 ? 3.775 4.861 -2.797 1.00 22.15 21 LEU A O 3
ATOM 1543 N N . GLY A 1 22 ? 2.145 6.392 -3.042 1.00 22.11 22 GLY A N 3
ATOM 1544 C CA . GLY A 1 22 ? 2.740 6.962 -4.238 1.00 32.51 22 GLY A CA 3
ATOM 1545 C C . GLY A 1 22 ? 3.445 8.276 -3.964 1.00 44.20 22 GLY A C 3
ATOM 1546 O O . GLY A 1 22 ? 3.546 8.707 -2.817 1.00 63.34 22 GLY A O 3
ATOM 1550 N N . ASN A 1 23 ? 3.936 8.913 -5.023 1.00 71.43 23 ASN A N 3
ATOM 1551 C CA . ASN A 1 23 ? 4.639 10.184 -4.890 1.00 13.03 23 ASN A CA 3
ATOM 1552 C C . ASN A 1 23 ? 5.806 10.064 -3.917 1.00 44.34 23 ASN A C 3
ATOM 1553 O O . ASN A 1 23 ? 5.666 10.336 -2.724 1.00 65.44 23 ASN A O 3
ATOM 1564 N N . LEU A 1 24 ? 6.960 9.652 -4.433 1.00 31.04 24 LEU A N 3
ATOM 1565 C CA . LEU A 1 24 ? 8.153 9.495 -3.610 1.00 51.42 24 LEU A CA 3
ATOM 1566 C C . LEU A 1 24 ? 9.389 9.274 -4.478 1.00 33.05 24 LEU A C 3
ATOM 1567 O O . LEU A 1 24 ? 9.710 8.142 -4.840 1.00 64.32 24 LEU A O 3
ATOM 1583 N N . SER A 1 25 ? 10.076 10.361 -4.807 1.00 45.24 25 SER A N 3
ATOM 1584 C CA . SER A 1 25 ? 11.276 10.287 -5.633 1.00 32.33 25 SER A CA 3
ATOM 1585 C C . SER A 1 25 ? 12.448 9.717 -4.841 1.00 33.22 25 SER A C 3
ATOM 1586 O O . SER A 1 25 ? 13.287 8.997 -5.383 1.00 35.43 25 SER A O 3
ATOM 1594 N N . ASP A 1 26 ? 12.500 10.045 -3.554 1.00 33.43 26 ASP A N 3
ATOM 1595 C CA . ASP A 1 26 ? 13.567 9.566 -2.685 1.00 4.23 26 ASP A CA 3
ATOM 1596 C C . ASP A 1 26 ? 13.636 8.042 -2.700 1.00 64.50 26 ASP A C 3
ATOM 1597 O O . ASP A 1 26 ? 14.721 7.460 -2.674 1.00 52.51 26 ASP A O 3
ATOM 1607 N N . VAL A 1 27 ? 12.473 7.402 -2.741 1.00 75.43 27 VAL A N 3
ATOM 1608 C CA . VAL A 1 27 ? 12.402 5.945 -2.758 1.00 32.52 27 VAL A CA 3
ATOM 1609 C C . VAL A 1 27 ? 13.011 5.382 -4.036 1.00 42.30 27 VAL A C 3
ATOM 1610 O O . VAL A 1 27 ? 13.450 4.233 -4.072 1.00 60.32 27 VAL A O 3
ATOM 1623 N N . ASN A 1 28 ? 13.035 6.198 -5.084 1.00 24.24 28 ASN A N 3
ATOM 1624 C CA . ASN A 1 28 ? 13.591 5.780 -6.366 1.00 43.53 28 ASN A CA 3
ATOM 1625 C C . ASN A 1 28 ? 15.071 5.431 -6.230 1.00 61.31 28 ASN A C 3
ATOM 1626 O O . ASN A 1 28 ? 15.561 4.503 -6.872 1.00 51.11 28 ASN A O 3
ATOM 1637 N N . GLN A 1 29 ? 15.775 6.182 -5.389 1.00 13.41 29 GLN A N 3
ATOM 1638 C CA . GLN A 1 29 ? 17.198 5.953 -5.168 1.00 30.13 29 GLN A CA 3
ATOM 1639 C C . GLN A 1 29 ? 17.424 4.693 -4.338 1.00 44.30 29 GLN A C 3
ATOM 1640 O O . GLN A 1 29 ? 18.426 3.997 -4.509 1.00 32.21 29 GLN A O 3
ATOM 1654 N N . ALA A 1 30 ? 16.487 4.405 -3.441 1.00 22.11 30 ALA A N 3
ATOM 1655 C CA . ALA A 1 30 ? 16.584 3.227 -2.587 1.00 73.30 30 ALA A CA 3
ATOM 1656 C C . ALA A 1 30 ? 16.559 1.947 -3.413 1.00 64.25 30 ALA A C 3
ATOM 1657 O O . ALA A 1 30 ? 17.106 0.921 -3.003 1.00 61.40 30 ALA A O 3
ATOM 1664 N N . SER A 1 31 ? 15.923 2.010 -4.578 1.00 63.43 31 SER A N 3
ATOM 1665 C CA . SER A 1 31 ? 15.824 0.855 -5.460 1.00 3.03 31 SER A CA 3
ATOM 1666 C C . SER A 1 31 ? 17.208 0.312 -5.802 1.00 4.34 31 SER A C 3
ATOM 1667 O O . SER A 1 31 ? 17.359 -0.856 -6.159 1.00 45.24 31 SER A O 3
ATOM 1675 N N . ARG A 1 32 ? 18.217 1.171 -5.692 1.00 43.34 32 ARG A N 3
ATOM 1676 C CA . ARG A 1 32 ? 19.590 0.781 -5.991 1.00 14.24 32 ARG A CA 3
ATOM 1677 C C . ARG A 1 32 ? 20.118 -0.194 -4.943 1.00 3.32 32 ARG A C 3
ATOM 1678 O O . ARG A 1 32 ? 21.118 -0.876 -5.165 1.00 45.54 32 ARG A O 3
ATOM 1699 N N . ILE A 1 33 ? 19.439 -0.256 -3.804 1.00 42.21 33 ILE A N 3
ATOM 1700 C CA . ILE A 1 33 ? 19.840 -1.148 -2.722 1.00 32.43 33 ILE A CA 3
ATOM 1701 C C . ILE A 1 33 ? 18.630 -1.843 -2.106 1.00 61.40 33 ILE A C 3
ATOM 1702 O O . ILE A 1 33 ? 18.721 -2.432 -1.030 1.00 5.51 33 ILE A O 3
ATOM 1718 N N . ASN A 1 34 ? 17.497 -1.770 -2.798 1.00 43.22 34 ASN A N 3
ATOM 1719 C CA . ASN A 1 34 ? 16.267 -2.394 -2.319 1.00 24.21 34 ASN A CA 3
ATOM 1720 C C . ASN A 1 34 ? 15.864 -3.559 -3.219 1.00 74.24 34 ASN A C 3
ATOM 1721 O O . ASN A 1 34 ? 15.180 -4.485 -2.780 1.00 4.54 34 ASN A O 3
ATOM 1732 N N . ARG A 1 35 ? 16.293 -3.506 -4.475 1.00 73.51 35 ARG A N 3
ATOM 1733 C CA . ARG A 1 35 ? 15.976 -4.556 -5.435 1.00 21.25 35 ARG A CA 3
ATOM 1734 C C . ARG A 1 35 ? 16.530 -5.900 -4.974 1.00 53.41 35 ARG A C 3
ATOM 1735 O O . ARG A 1 35 ? 16.004 -6.957 -5.328 1.00 1.34 35 ARG A O 3
ATOM 1756 N N . LYS A 1 36 ? 17.594 -5.855 -4.179 1.00 3.44 36 LYS A N 3
ATOM 1757 C CA . LYS A 1 36 ? 18.222 -7.069 -3.668 1.00 42.14 36 LYS A CA 3
ATOM 1758 C C . LYS A 1 36 ? 17.526 -7.544 -2.398 1.00 13.45 36 LYS A C 3
ATOM 1759 O O . LYS A 1 36 ? 18.159 -7.712 -1.356 1.00 43.13 36 LYS A O 3
ATOM 1778 N N . LYS A 1 37 ? 16.217 -7.766 -2.492 1.00 24.23 37 LYS A N 3
ATOM 1779 C CA . LYS A 1 37 ? 15.435 -8.226 -1.352 1.00 15.44 37 LYS A CA 3
ATOM 1780 C C . LYS A 1 37 ? 14.839 -9.604 -1.622 1.00 34.10 37 LYS A C 3
ATOM 1781 O O . LYS A 1 37 ? 13.651 -9.834 -1.398 1.00 63.12 37 LYS A O 3
ATOM 1800 N N . LYS A 1 38 ? 15.673 -10.521 -2.105 1.00 73.10 38 LYS A N 3
ATOM 1801 C CA . LYS A 1 38 ? 15.230 -11.878 -2.403 1.00 74.31 38 LYS A CA 3
ATOM 1802 C C . LYS A 1 38 ? 15.765 -12.863 -1.370 1.00 15.42 38 LYS A C 3
ATOM 1803 O O . LYS A 1 38 ? 15.142 -13.892 -1.097 1.00 25.05 38 LYS A O 3
ATOM 1822 N N . HIS A 1 39 ? 16.919 -12.545 -0.795 1.00 64.42 39 HIS A N 3
ATOM 1823 C CA . HIS A 1 39 ? 17.538 -13.402 0.212 1.00 34.13 39 HIS A CA 3
ATOM 1824 C C . HIS A 1 39 ? 16.756 -13.350 1.522 1.00 12.24 39 HIS A C 3
ATOM 1825 O O . HIS A 1 39 ? 17.337 -13.188 2.595 1.00 62.24 39 HIS A O 3
ATOM 1840 N N . GLY A 1 1 ? -28.462 2.050 7.658 1.00 62.04 1 GLY A N 4
ATOM 1841 C CA . GLY A 1 1 ? -27.514 2.313 8.725 1.00 62.31 1 GLY A CA 4
ATOM 1842 C C . GLY A 1 1 ? -26.519 3.399 8.363 1.00 43.24 1 GLY A C 4
ATOM 1843 O O . GLY A 1 1 ? -26.167 3.566 7.195 1.00 33.30 1 GLY A O 4
ATOM 1847 N N . THR A 1 2 ? -26.063 4.141 9.367 1.00 73.31 2 THR A N 4
ATOM 1848 C CA . THR A 1 2 ? -25.108 5.219 9.149 1.00 61.22 2 THR A CA 4
ATOM 1849 C C . THR A 1 2 ? -23.812 4.689 8.542 1.00 21.34 2 THR A C 4
ATOM 1850 O O . THR A 1 2 ? -23.022 5.450 7.983 1.00 44.44 2 THR A O 4
ATOM 1861 N N . TRP A 1 3 ? -23.604 3.382 8.654 1.00 64.52 3 TRP A N 4
ATOM 1862 C CA . TRP A 1 3 ? -22.403 2.752 8.116 1.00 30.30 3 TRP A CA 4
ATOM 1863 C C . TRP A 1 3 ? -22.189 3.148 6.659 1.00 25.01 3 TRP A C 4
ATOM 1864 O O . TRP A 1 3 ? -21.056 3.194 6.179 1.00 72.04 3 TRP A O 4
ATOM 1885 N N . ASP A 1 4 ? -23.281 3.431 5.960 1.00 34.42 4 ASP A N 4
ATOM 1886 C CA . ASP A 1 4 ? -23.212 3.826 4.557 1.00 71.00 4 ASP A CA 4
ATOM 1887 C C . ASP A 1 4 ? -22.424 5.122 4.395 1.00 74.22 4 ASP A C 4
ATOM 1888 O O . ASP A 1 4 ? -21.521 5.212 3.564 1.00 12.23 4 ASP A O 4
ATOM 1898 N N . ASP A 1 5 ? -22.772 6.125 5.195 1.00 74.13 5 ASP A N 4
ATOM 1899 C CA . ASP A 1 5 ? -22.098 7.416 5.141 1.00 63.42 5 ASP A CA 4
ATOM 1900 C C . ASP A 1 5 ? -20.757 7.360 5.867 1.00 4.33 5 ASP A C 4
ATOM 1901 O O . ASP A 1 5 ? -19.747 7.853 5.363 1.00 62.12 5 ASP A O 4
ATOM 1911 N N . ILE A 1 6 ? -20.757 6.758 7.051 1.00 43.10 6 ILE A N 4
ATOM 1912 C CA . ILE A 1 6 ? -19.539 6.637 7.844 1.00 40.23 6 ILE A CA 4
ATOM 1913 C C . ILE A 1 6 ? -18.476 5.835 7.103 1.00 1.25 6 ILE A C 4
ATOM 1914 O O . ILE A 1 6 ? -17.278 6.036 7.304 1.00 73.42 6 ILE A O 4
ATOM 1930 N N . GLY A 1 7 ? -18.921 4.927 6.240 1.00 64.54 7 GLY A N 4
ATOM 1931 C CA . GLY A 1 7 ? -17.994 4.109 5.480 1.00 33.52 7 GLY A CA 4
ATOM 1932 C C . GLY A 1 7 ? -17.410 4.847 4.293 1.00 25.11 7 GLY A C 4
ATOM 1933 O O . GLY A 1 7 ? -16.316 4.523 3.829 1.00 31.00 7 GLY A O 4
ATOM 1937 N N . GLN A 1 8 ? -18.139 5.842 3.798 1.00 1.53 8 GLN A N 4
ATOM 1938 C CA . GLN A 1 8 ? -17.686 6.628 2.655 1.00 51.23 8 GLN A CA 4
ATOM 1939 C C . GLN A 1 8 ? -16.385 7.355 2.976 1.00 10.01 8 GLN A C 4
ATOM 1940 O O . GLN A 1 8 ? -15.578 7.626 2.088 1.00 71.05 8 GLN A O 4
ATOM 1954 N N . GLY A 1 9 ? -16.188 7.667 4.254 1.00 61.42 9 GLY A N 4
ATOM 1955 C CA . GLY A 1 9 ? -14.981 8.361 4.670 1.00 1.32 9 GLY A CA 4
ATOM 1956 C C . GLY A 1 9 ? -13.790 7.433 4.783 1.00 44.44 9 GLY A C 4
ATOM 1957 O O . GLY A 1 9 ? -12.837 7.536 4.008 1.00 31.41 9 GLY A O 4
ATOM 1961 N N . ILE A 1 10 ? -13.837 6.523 5.752 1.00 61.32 10 ILE A N 4
ATOM 1962 C CA . ILE A 1 10 ? -12.752 5.576 5.963 1.00 54.23 10 ILE A CA 4
ATOM 1963 C C . ILE A 1 10 ? -12.405 4.839 4.673 1.00 32.42 10 ILE A C 4
ATOM 1964 O O . ILE A 1 10 ? -11.263 4.432 4.467 1.00 14.33 10 ILE A O 4
ATOM 1980 N N . GLY A 1 11 ? -13.399 4.675 3.806 1.00 31.32 11 GLY A N 4
ATOM 1981 C CA . GLY A 1 11 ? -13.180 3.990 2.545 1.00 52.24 11 GLY A CA 4
ATOM 1982 C C . GLY A 1 11 ? -12.210 4.729 1.646 1.00 73.11 11 GLY A C 4
ATOM 1983 O O . GLY A 1 11 ? -11.243 4.148 1.153 1.00 52.34 11 GLY A O 4
ATOM 1987 N N . ARG A 1 12 ? -12.467 6.016 1.430 1.00 31.13 12 ARG A N 4
ATOM 1988 C CA . ARG A 1 12 ? -11.610 6.834 0.580 1.00 74.14 12 ARG A CA 4
ATOM 1989 C C . ARG A 1 12 ? -10.336 7.235 1.320 1.00 34.20 12 ARG A C 4
ATOM 1990 O O . ARG A 1 12 ? -9.275 7.380 0.714 1.00 21.35 12 ARG A O 4
ATOM 2011 N N . VAL A 1 13 ? -10.451 7.415 2.632 1.00 14.42 13 VAL A N 4
ATOM 2012 C CA . VAL A 1 13 ? -9.308 7.798 3.454 1.00 34.44 13 VAL A CA 4
ATOM 2013 C C . VAL A 1 13 ? -8.305 6.655 3.565 1.00 24.33 13 VAL A C 4
ATOM 2014 O O . VAL A 1 13 ? -7.094 6.876 3.522 1.00 40.01 13 VAL A O 4
ATOM 2027 N N . ALA A 1 14 ? -8.814 5.438 3.708 1.00 2.45 14 ALA A N 4
ATOM 2028 C CA . ALA A 1 14 ? -7.962 4.260 3.823 1.00 24.22 14 ALA A CA 4
ATOM 2029 C C . ALA A 1 14 ? -6.975 4.184 2.663 1.00 51.52 14 ALA A C 4
ATOM 2030 O O . ALA A 1 14 ? -5.855 3.694 2.821 1.00 14.02 14 ALA A O 4
ATOM 2037 N N . TYR A 1 15 ? -7.394 4.668 1.501 1.00 75.35 15 TYR A N 4
ATOM 2038 C CA . TYR A 1 15 ? -6.547 4.651 0.315 1.00 22.41 15 TYR A CA 4
ATOM 2039 C C . TYR A 1 15 ? -5.440 5.695 0.420 1.00 41.24 15 TYR A C 4
ATOM 2040 O O . TYR A 1 15 ? -4.356 5.526 -0.139 1.00 15.44 15 TYR A O 4
ATOM 2058 N N . TRP A 1 16 ? -5.719 6.775 1.144 1.00 0.14 16 TRP A N 4
ATOM 2059 C CA . TRP A 1 16 ? -4.747 7.846 1.325 1.00 34.14 16 TRP A CA 4
ATOM 2060 C C . TRP A 1 16 ? -3.708 7.467 2.373 1.00 30.43 16 TRP A C 4
ATOM 2061 O O . TRP A 1 16 ? -2.510 7.679 2.180 1.00 14.04 16 TRP A O 4
ATOM 2082 N N . VAL A 1 17 ? -4.172 6.903 3.484 1.00 4.51 17 VAL A N 4
ATOM 2083 C CA . VAL A 1 17 ? -3.281 6.493 4.563 1.00 53.24 17 VAL A CA 4
ATOM 2084 C C . VAL A 1 17 ? -2.396 5.328 4.132 1.00 61.23 17 VAL A C 4
ATOM 2085 O O . VAL A 1 17 ? -1.239 5.233 4.539 1.00 2.33 17 VAL A O 4
ATOM 2098 N N . GLY A 1 18 ? -2.948 4.445 3.305 1.00 34.45 18 GLY A N 4
ATOM 2099 C CA . GLY A 1 18 ? -2.195 3.299 2.832 1.00 72.24 18 GLY A CA 4
ATOM 2100 C C . GLY A 1 18 ? -1.006 3.699 1.980 1.00 73.41 18 GLY A C 4
ATOM 2101 O O . GLY A 1 18 ? 0.091 3.164 2.142 1.00 21.43 18 GLY A O 4
ATOM 2105 N N . LYS A 1 19 ? -1.226 4.639 1.067 1.00 65.41 19 LYS A N 4
ATOM 2106 C CA . LYS A 1 19 ? -0.164 5.109 0.185 1.00 23.25 19 LYS A CA 4
ATOM 2107 C C . LYS A 1 19 ? 0.831 5.979 0.946 1.00 25.42 19 LYS A C 4
ATOM 2108 O O . LYS A 1 19 ? 2.020 5.997 0.632 1.00 52.12 19 LYS A O 4
ATOM 2127 N N . ALA A 1 20 ? 0.337 6.698 1.949 1.00 15.22 20 ALA A N 4
ATOM 2128 C CA . ALA A 1 20 ? 1.184 7.567 2.757 1.00 3.01 20 ALA A CA 4
ATOM 2129 C C . ALA A 1 20 ? 2.165 6.752 3.592 1.00 41.14 20 ALA A C 4
ATOM 2130 O O . ALA A 1 20 ? 3.289 7.188 3.848 1.00 61.02 20 ALA A O 4
ATOM 2137 N N . LEU A 1 21 ? 1.735 5.569 4.016 1.00 52.51 21 LEU A N 4
ATOM 2138 C CA . LEU A 1 21 ? 2.576 4.693 4.825 1.00 40.33 21 LEU A CA 4
ATOM 2139 C C . LEU A 1 21 ? 3.355 3.721 3.945 1.00 24.04 21 LEU A C 4
ATOM 2140 O O . LEU A 1 21 ? 4.481 3.344 4.264 1.00 65.12 21 LEU A O 4
ATOM 2156 N N . GLY A 1 22 ? 2.748 3.322 2.832 1.00 24.23 22 GLY A N 4
ATOM 2157 C CA . GLY A 1 22 ? 3.401 2.399 1.919 1.00 74.04 22 GLY A CA 4
ATOM 2158 C C . GLY A 1 22 ? 3.444 0.985 2.461 1.00 30.11 22 GLY A C 4
ATOM 2159 O O . GLY A 1 22 ? 4.185 0.693 3.398 1.00 64.05 22 GLY A O 4
ATOM 2163 N N . ASN A 1 23 ? 2.647 0.102 1.869 1.00 0.23 23 ASN A N 4
ATOM 2164 C CA . ASN A 1 23 ? 2.595 -1.290 2.298 1.00 50.24 23 ASN A CA 4
ATOM 2165 C C . ASN A 1 23 ? 3.557 -2.148 1.479 1.00 35.44 23 ASN A C 4
ATOM 2166 O O . ASN A 1 23 ? 3.198 -3.234 1.020 1.00 0.23 23 ASN A O 4
ATOM 2177 N N . LEU A 1 24 ? 4.776 -1.653 1.301 1.00 54.42 24 LEU A N 4
ATOM 2178 C CA . LEU A 1 24 ? 5.790 -2.375 0.538 1.00 31.43 24 LEU A CA 4
ATOM 2179 C C . LEU A 1 24 ? 7.140 -1.670 0.626 1.00 21.24 24 LEU A C 4
ATOM 2180 O O . LEU A 1 24 ? 7.913 -1.668 -0.332 1.00 51.10 24 LEU A O 4
ATOM 2196 N N . SER A 1 25 ? 7.417 -1.076 1.781 1.00 20.30 25 SER A N 4
ATOM 2197 C CA . SER A 1 25 ? 8.673 -0.366 1.991 1.00 73.25 25 SER A CA 4
ATOM 2198 C C . SER A 1 25 ? 9.815 -1.345 2.248 1.00 12.20 25 SER A C 4
ATOM 2199 O O . SER A 1 25 ? 10.982 -0.957 2.292 1.00 51.42 25 SER A O 4
ATOM 2207 N N . ASP A 1 26 ? 9.466 -2.616 2.416 1.00 44.22 26 ASP A N 4
ATOM 2208 C CA . ASP A 1 26 ? 10.460 -3.654 2.666 1.00 42.44 26 ASP A CA 4
ATOM 2209 C C . ASP A 1 26 ? 11.015 -4.204 1.356 1.00 33.21 26 ASP A C 4
ATOM 2210 O O . ASP A 1 26 ? 11.779 -5.168 1.349 1.00 70.45 26 ASP A O 4
ATOM 2220 N N . VAL A 1 27 ? 10.623 -3.583 0.247 1.00 45.24 27 VAL A N 4
ATOM 2221 C CA . VAL A 1 27 ? 11.081 -4.009 -1.069 1.00 1.52 27 VAL A CA 4
ATOM 2222 C C . VAL A 1 27 ? 11.110 -2.840 -2.046 1.00 23.30 27 VAL A C 4
ATOM 2223 O O . VAL A 1 27 ? 12.045 -2.698 -2.834 1.00 72.12 27 VAL A O 4
ATOM 2236 N N . ASN A 1 28 ? 10.078 -2.003 -1.990 1.00 4.15 28 ASN A N 4
ATOM 2237 C CA . ASN A 1 28 ? 9.985 -0.845 -2.871 1.00 3.35 28 ASN A CA 4
ATOM 2238 C C . ASN A 1 28 ? 11.112 0.145 -2.590 1.00 31.11 28 ASN A C 4
ATOM 2239 O O . ASN A 1 28 ? 11.528 0.893 -3.472 1.00 25.01 28 ASN A O 4
ATOM 2250 N N . GLN A 1 29 ? 11.599 0.141 -1.353 1.00 63.22 29 GLN A N 4
ATOM 2251 C CA . GLN A 1 29 ? 12.677 1.039 -0.955 1.00 74.44 29 GLN A CA 4
ATOM 2252 C C . GLN A 1 29 ? 14.016 0.562 -1.509 1.00 14.40 29 GLN A C 4
ATOM 2253 O O . GLN A 1 29 ? 14.931 1.357 -1.719 1.00 35.23 29 GLN A O 4
ATOM 2267 N N . ALA A 1 30 ? 14.122 -0.743 -1.742 1.00 62.31 30 ALA A N 4
ATOM 2268 C CA . ALA A 1 30 ? 15.348 -1.325 -2.274 1.00 33.20 30 ALA A CA 4
ATOM 2269 C C . ALA A 1 30 ? 15.657 -0.783 -3.664 1.00 20.11 30 ALA A C 4
ATOM 2270 O O . ALA A 1 30 ? 16.816 -0.728 -4.077 1.00 41.22 30 ALA A O 4
ATOM 2277 N N . SER A 1 31 ? 14.614 -0.379 -4.382 1.00 3.33 31 SER A N 4
ATOM 2278 C CA . SER A 1 31 ? 14.775 0.155 -5.729 1.00 23.15 31 SER A CA 4
ATOM 2279 C C . SER A 1 31 ? 15.729 1.345 -5.730 1.00 5.24 31 SER A C 4
ATOM 2280 O O . SER A 1 31 ? 16.327 1.673 -6.756 1.00 44.44 31 SER A O 4
ATOM 2288 N N . ARG A 1 32 ? 15.867 1.987 -4.576 1.00 32.11 32 ARG A N 4
ATOM 2289 C CA . ARG A 1 32 ? 16.748 3.141 -4.443 1.00 62.33 32 ARG A CA 4
ATOM 2290 C C . ARG A 1 32 ? 18.212 2.724 -4.548 1.00 53.40 32 ARG A C 4
ATOM 2291 O O . ARG A 1 32 ? 19.092 3.556 -4.769 1.00 44.43 32 ARG A O 4
ATOM 2312 N N . ILE A 1 33 ? 18.465 1.428 -4.388 1.00 74.45 33 ILE A N 4
ATOM 2313 C CA . ILE A 1 33 ? 19.821 0.901 -4.466 1.00 53.24 33 ILE A CA 4
ATOM 2314 C C . ILE A 1 33 ? 19.860 -0.401 -5.261 1.00 11.32 33 ILE A C 4
ATOM 2315 O O . ILE A 1 33 ? 20.851 -1.131 -5.229 1.00 74.40 33 ILE A O 4
ATOM 2331 N N . ASN A 1 34 ? 18.776 -0.682 -5.976 1.00 0.02 34 ASN A N 4
ATOM 2332 C CA . ASN A 1 34 ? 18.686 -1.895 -6.782 1.00 53.55 34 ASN A CA 4
ATOM 2333 C C . ASN A 1 34 ? 18.662 -1.559 -8.269 1.00 42.42 34 ASN A C 4
ATOM 2334 O O . ASN A 1 34 ? 19.052 -2.373 -9.107 1.00 55.30 34 ASN A O 4
ATOM 2345 N N . ARG A 1 35 ? 18.203 -0.355 -8.590 1.00 5.30 35 ARG A N 4
ATOM 2346 C CA . ARG A 1 35 ? 18.128 0.089 -9.977 1.00 25.02 35 ARG A CA 4
ATOM 2347 C C . ARG A 1 35 ? 19.503 0.055 -10.635 1.00 2.22 35 ARG A C 4
ATOM 2348 O O . ARG A 1 35 ? 19.620 -0.105 -11.849 1.00 4.00 35 ARG A O 4
ATOM 2369 N N . LYS A 1 36 ? 20.545 0.207 -9.825 1.00 72.43 36 LYS A N 4
ATOM 2370 C CA . LYS A 1 36 ? 21.915 0.193 -10.324 1.00 2.34 36 LYS A CA 4
ATOM 2371 C C . LYS A 1 36 ? 22.431 -1.237 -10.455 1.00 1.34 36 LYS A C 4
ATOM 2372 O O . LYS A 1 36 ? 23.238 -1.538 -11.335 1.00 41.20 36 LYS A O 4
ATOM 2391 N N . LYS A 1 37 ? 21.960 -2.113 -9.576 1.00 12.22 37 LYS A N 4
ATOM 2392 C CA . LYS A 1 37 ? 22.371 -3.512 -9.594 1.00 55.42 37 LYS A CA 4
ATOM 2393 C C . LYS A 1 37 ? 23.878 -3.639 -9.402 1.00 33.33 37 LYS A C 4
ATOM 2394 O O . LYS A 1 37 ? 24.625 -3.817 -10.365 1.00 61.04 37 LYS A O 4
ATOM 2413 N N . LYS A 1 38 ? 24.321 -3.547 -8.152 1.00 4.42 38 LYS A N 4
ATOM 2414 C CA . LYS A 1 38 ? 25.740 -3.654 -7.833 1.00 51.33 38 LYS A CA 4
ATOM 2415 C C . LYS A 1 38 ? 26.121 -5.099 -7.522 1.00 61.42 38 LYS A C 4
ATOM 2416 O O . LYS A 1 38 ? 27.247 -5.525 -7.780 1.00 22.52 38 LYS A O 4
ATOM 2435 N N . HIS A 1 39 ? 25.173 -5.850 -6.966 1.00 42.44 39 HIS A N 4
ATOM 2436 C CA . HIS A 1 39 ? 25.410 -7.247 -6.623 1.00 11.14 39 HIS A CA 4
ATOM 2437 C C . HIS A 1 39 ? 26.658 -7.391 -5.759 1.00 51.54 39 HIS A C 4
ATOM 2438 O O . HIS A 1 39 ? 26.630 -8.042 -4.714 1.00 62.15 39 HIS A O 4
ATOM 2453 N N . GLY A 1 1 ? -12.481 -4.773 14.278 1.00 22.12 1 GLY A N 5
ATOM 2454 C CA . GLY A 1 1 ? -12.995 -4.823 12.920 1.00 65.44 1 GLY A CA 5
ATOM 2455 C C . GLY A 1 1 ? -12.878 -3.488 12.209 1.00 13.12 1 GLY A C 5
ATOM 2456 O O . GLY A 1 1 ? -13.787 -3.082 11.484 1.00 73.31 1 GLY A O 5
ATOM 2460 N N . THR A 1 2 ? -11.759 -2.803 12.418 1.00 44.34 2 THR A N 5
ATOM 2461 C CA . THR A 1 2 ? -11.529 -1.507 11.794 1.00 63.53 2 THR A CA 5
ATOM 2462 C C . THR A 1 2 ? -11.548 -1.616 10.274 1.00 22.25 2 THR A C 5
ATOM 2463 O O . THR A 1 2 ? -11.706 -0.616 9.572 1.00 41.44 2 THR A O 5
ATOM 2474 N N . TRP A 1 3 ? -11.390 -2.835 9.771 1.00 52.43 3 TRP A N 5
ATOM 2475 C CA . TRP A 1 3 ? -11.390 -3.075 8.333 1.00 21.41 3 TRP A CA 5
ATOM 2476 C C . TRP A 1 3 ? -12.612 -2.441 7.676 1.00 24.23 3 TRP A C 5
ATOM 2477 O O . TRP A 1 3 ? -12.569 -2.055 6.508 1.00 24.22 3 TRP A O 5
ATOM 2498 N N . ASP A 1 4 ? -13.698 -2.337 8.433 1.00 2.15 4 ASP A N 5
ATOM 2499 C CA . ASP A 1 4 ? -14.932 -1.749 7.924 1.00 23.24 4 ASP A CA 5
ATOM 2500 C C . ASP A 1 4 ? -14.716 -0.290 7.532 1.00 61.14 4 ASP A C 5
ATOM 2501 O O . ASP A 1 4 ? -15.089 0.129 6.437 1.00 23.44 4 ASP A O 5
ATOM 2511 N N . ASP A 1 5 ? -14.113 0.477 8.434 1.00 75.42 5 ASP A N 5
ATOM 2512 C CA . ASP A 1 5 ? -13.848 1.888 8.183 1.00 12.05 5 ASP A CA 5
ATOM 2513 C C . ASP A 1 5 ? -12.628 2.059 7.283 1.00 73.42 5 ASP A C 5
ATOM 2514 O O . ASP A 1 5 ? -12.649 2.849 6.338 1.00 22.14 5 ASP A O 5
ATOM 2524 N N . ILE A 1 6 ? -11.568 1.319 7.585 1.00 45.13 6 ILE A N 5
ATOM 2525 C CA . ILE A 1 6 ? -10.338 1.391 6.804 1.00 14.24 6 ILE A CA 5
ATOM 2526 C C . ILE A 1 6 ? -10.585 0.982 5.355 1.00 55.21 6 ILE A C 5
ATOM 2527 O O . ILE A 1 6 ? -9.894 1.437 4.444 1.00 25.22 6 ILE A O 5
ATOM 2543 N N . GLY A 1 7 ? -11.576 0.118 5.149 1.00 62.31 7 GLY A N 5
ATOM 2544 C CA . GLY A 1 7 ? -11.897 -0.336 3.809 1.00 31.34 7 GLY A CA 5
ATOM 2545 C C . GLY A 1 7 ? -12.704 0.681 3.029 1.00 34.25 7 GLY A C 5
ATOM 2546 O O . GLY A 1 7 ? -12.610 0.750 1.804 1.00 24.43 7 GLY A O 5
ATOM 2550 N N . GLN A 1 8 ? -13.504 1.472 3.741 1.00 24.11 8 GLN A N 5
ATOM 2551 C CA . GLN A 1 8 ? -14.333 2.490 3.106 1.00 34.01 8 GLN A CA 5
ATOM 2552 C C . GLN A 1 8 ? -13.496 3.697 2.694 1.00 52.25 8 GLN A C 5
ATOM 2553 O O . GLN A 1 8 ? -13.882 4.460 1.812 1.00 1.30 8 GLN A O 5
ATOM 2567 N N . GLY A 1 9 ? -12.347 3.860 3.342 1.00 64.41 9 GLY A N 5
ATOM 2568 C CA . GLY A 1 9 ? -11.473 4.977 3.029 1.00 33.41 9 GLY A CA 5
ATOM 2569 C C . GLY A 1 9 ? -10.368 4.596 2.065 1.00 31.31 9 GLY A C 5
ATOM 2570 O O . GLY A 1 9 ? -10.091 5.323 1.110 1.00 11.20 9 GLY A O 5
ATOM 2574 N N . ILE A 1 10 ? -9.735 3.456 2.313 1.00 40.12 10 ILE A N 5
ATOM 2575 C CA . ILE A 1 10 ? -8.653 2.980 1.459 1.00 60.20 10 ILE A CA 5
ATOM 2576 C C . ILE A 1 10 ? -9.123 2.820 0.017 1.00 64.22 10 ILE A C 5
ATOM 2577 O O . ILE A 1 10 ? -8.314 2.782 -0.909 1.00 11.41 10 ILE A O 5
ATOM 2593 N N . GLY A 1 11 ? -10.437 2.731 -0.166 1.00 3.42 11 GLY A N 5
ATOM 2594 C CA . GLY A 1 11 ? -10.991 2.579 -1.499 1.00 52.31 11 GLY A CA 5
ATOM 2595 C C . GLY A 1 11 ? 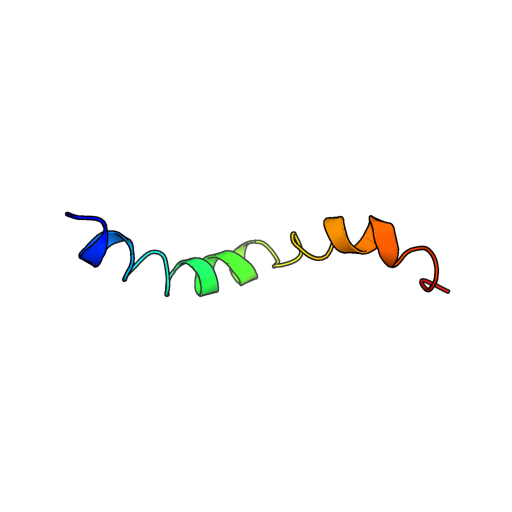-10.486 3.635 -2.462 1.00 71.24 11 GLY A C 5
ATOM 2596 O O . GLY A 1 11 ? -10.480 3.427 -3.675 1.00 73.20 11 GLY A O 5
ATOM 2600 N N . ARG A 1 12 ? -10.061 4.773 -1.920 1.00 52.33 12 ARG A N 5
ATOM 2601 C CA . ARG A 1 12 ? -9.554 5.866 -2.740 1.00 43.53 12 ARG A CA 5
ATOM 2602 C C . ARG A 1 12 ? -8.686 6.809 -1.912 1.00 2.44 12 ARG A C 5
ATOM 2603 O O . ARG A 1 12 ? -7.650 7.285 -2.378 1.00 11.30 12 ARG A O 5
ATOM 2624 N N . VAL A 1 13 ? -9.115 7.075 -0.683 1.00 41.23 13 VAL A N 5
ATOM 2625 C CA . VAL A 1 13 ? -8.377 7.961 0.210 1.00 53.41 13 VAL A CA 5
ATOM 2626 C C . VAL A 1 13 ? -6.906 7.566 0.283 1.00 5.10 13 VAL A C 5
ATOM 2627 O O . VAL A 1 13 ? -6.026 8.423 0.348 1.00 23.23 13 VAL A O 5
ATOM 2640 N N . ALA A 1 14 ? -6.648 6.262 0.271 1.00 41.03 14 ALA A N 5
ATOM 2641 C CA . ALA A 1 14 ? -5.283 5.753 0.334 1.00 52.31 14 ALA A CA 5
ATOM 2642 C C . ALA A 1 14 ? -4.405 6.405 -0.727 1.00 61.32 14 ALA A C 5
ATOM 2643 O O . ALA A 1 14 ? -3.206 6.595 -0.525 1.00 40.11 14 ALA A O 5
ATOM 2650 N N . TYR A 1 15 ? -5.009 6.750 -1.859 1.00 21.05 15 TYR A N 5
ATOM 2651 C CA . TYR A 1 15 ? -4.281 7.378 -2.954 1.00 62.41 15 TYR A CA 5
ATOM 2652 C C . TYR A 1 15 ? -3.931 8.825 -2.616 1.00 54.11 15 TYR A C 5
ATOM 2653 O O . TYR A 1 15 ? -2.853 9.309 -2.961 1.00 73.12 15 TYR A O 5
ATOM 2671 N N . TRP A 1 16 ? -4.848 9.506 -1.939 1.00 73.12 16 TRP A N 5
ATOM 2672 C CA . TRP A 1 16 ? -4.637 10.894 -1.553 1.00 63.51 16 TRP A CA 5
ATOM 2673 C C . TRP A 1 16 ? -3.565 11.004 -0.474 1.00 13.50 16 TRP A C 5
ATOM 2674 O O . TRP A 1 16 ? -2.684 11.861 -0.543 1.00 24.43 16 TRP A O 5
ATOM 2695 N N . VAL A 1 17 ? -3.644 10.128 0.524 1.00 2.15 17 VAL A N 5
ATOM 2696 C CA . VAL A 1 17 ? -2.679 10.125 1.617 1.00 33.04 17 VAL A CA 5
ATOM 2697 C C . VAL A 1 17 ? -1.297 9.710 1.128 1.00 71.52 17 VAL A C 5
ATOM 2698 O O . VAL A 1 17 ? -0.280 10.200 1.620 1.00 13.44 17 VAL A O 5
ATOM 2711 N N . GLY A 1 18 ? -1.267 8.802 0.157 1.00 25.25 18 GLY A N 5
ATOM 2712 C CA . GLY A 1 18 ? -0.004 8.337 -0.384 1.00 53.34 18 GLY A CA 5
ATOM 2713 C C . GLY A 1 18 ? 0.729 9.413 -1.160 1.00 53.24 18 GLY A C 5
ATOM 2714 O O . GLY A 1 18 ? 1.944 9.562 -1.034 1.00 64.21 18 GLY A O 5
ATOM 2718 N N . LYS A 1 19 ? -0.011 10.166 -1.967 1.00 70.32 19 LYS A N 5
ATOM 2719 C CA . LYS A 1 19 ? 0.573 11.234 -2.767 1.00 53.13 19 LYS A CA 5
ATOM 2720 C C . LYS A 1 19 ? 0.956 12.424 -1.892 1.00 51.12 19 LYS A C 5
ATOM 2721 O O . LYS A 1 19 ? 1.933 13.118 -2.166 1.00 3.31 19 LYS A O 5
ATOM 2740 N N . ALA A 1 20 ? 0.181 12.649 -0.836 1.00 20.55 20 ALA A N 5
ATOM 2741 C CA . ALA A 1 20 ? 0.441 13.750 0.081 1.00 34.51 20 ALA A CA 5
ATOM 2742 C C . ALA A 1 20 ? 1.686 13.486 0.919 1.00 13.42 20 ALA A C 5
ATOM 2743 O O . ALA A 1 20 ? 2.355 14.417 1.369 1.00 63.22 20 ALA A O 5
ATOM 2750 N N . LEU A 1 21 ? 1.993 12.211 1.126 1.00 52.42 21 LEU A N 5
ATOM 2751 C CA . LEU A 1 21 ? 3.158 11.821 1.912 1.00 13.21 21 LEU A CA 5
ATOM 2752 C C . LEU A 1 21 ? 4.435 11.930 1.083 1.00 22.40 21 LEU A C 5
ATOM 2753 O O . LEU A 1 21 ? 5.519 12.153 1.620 1.00 12.40 21 LEU A O 5
ATOM 2769 N N . GLY A 1 22 ? 4.297 11.772 -0.229 1.00 14.14 22 GLY A N 5
ATOM 2770 C CA . GLY A 1 22 ? 5.445 11.858 -1.111 1.00 1.40 22 GLY A CA 5
ATOM 2771 C C . GLY A 1 22 ? 5.328 10.935 -2.308 1.00 20.42 22 GLY A C 5
ATOM 2772 O O . GLY A 1 22 ? 4.531 10.000 -2.302 1.00 24.24 22 GLY A O 5
ATOM 2776 N N . ASN A 1 23 ? 6.123 11.201 -3.340 1.00 73.45 23 ASN A N 5
ATOM 2777 C CA . ASN A 1 23 ? 6.104 10.389 -4.550 1.00 32.32 23 ASN A CA 5
ATOM 2778 C C . ASN A 1 23 ? 7.052 9.201 -4.424 1.00 43.13 23 ASN A C 5
ATOM 2779 O O . ASN A 1 23 ? 7.939 9.010 -5.256 1.00 63.24 23 ASN A O 5
ATOM 2790 N N . LEU A 1 24 ? 6.857 8.405 -3.378 1.00 3.33 24 LEU A N 5
ATOM 2791 C CA . LEU A 1 24 ? 7.694 7.235 -3.143 1.00 13.42 24 LEU A CA 5
ATOM 2792 C C . LEU A 1 24 ? 7.149 6.398 -1.988 1.00 13.43 24 LEU A C 5
ATOM 2793 O O . LEU A 1 24 ? 7.911 5.795 -1.232 1.00 44.44 24 LEU A O 5
ATOM 2809 N N . SER A 1 25 ? 5.826 6.366 -1.861 1.00 70.03 25 SER A N 5
ATOM 2810 C CA . SER A 1 25 ? 5.180 5.608 -0.797 1.00 15.30 25 SER A CA 5
ATOM 2811 C C . SER A 1 25 ? 4.942 4.162 -1.228 1.00 22.00 25 SER A C 5
ATOM 2812 O O . SER A 1 25 ? 5.124 3.232 -0.445 1.00 41.21 25 SER A O 5
ATOM 2820 N N . ASP A 1 26 ? 4.535 3.985 -2.480 1.00 21.45 26 ASP A N 5
ATOM 2821 C CA . ASP A 1 26 ? 4.271 2.655 -3.019 1.00 61.21 26 ASP A CA 5
ATOM 2822 C C . ASP A 1 26 ? 5.575 1.947 -3.374 1.00 72.24 26 ASP A C 5
ATOM 2823 O O . ASP A 1 26 ? 5.677 0.724 -3.268 1.00 62.43 26 ASP A O 5
ATOM 2833 N N . VAL A 1 27 ? 6.568 2.721 -3.796 1.00 3.33 27 VAL A N 5
ATOM 2834 C CA . VAL A 1 27 ? 7.866 2.168 -4.166 1.00 10.22 27 VAL A CA 5
ATOM 2835 C C . VAL A 1 27 ? 8.588 1.599 -2.950 1.00 0.30 27 VAL A C 5
ATOM 2836 O O . VAL A 1 27 ? 9.341 0.632 -3.059 1.00 62.21 27 VAL A O 5
ATOM 2849 N N . ASN A 1 28 ? 8.352 2.204 -1.791 1.00 4.35 28 ASN A N 5
ATOM 2850 C CA . ASN A 1 28 ? 8.980 1.759 -0.554 1.00 4.01 28 ASN A CA 5
ATOM 2851 C C . ASN A 1 28 ? 8.590 0.319 -0.234 1.00 65.21 28 ASN A C 5
ATOM 2852 O O . ASN A 1 28 ? 9.403 -0.457 0.268 1.00 72.35 28 ASN A O 5
ATOM 2863 N N . GLN A 1 29 ? 7.343 -0.030 -0.532 1.00 4.22 29 GLN A N 5
ATOM 2864 C CA . GLN A 1 29 ? 6.846 -1.377 -0.276 1.00 34.13 29 GLN A CA 5
ATOM 2865 C C . GLN A 1 29 ? 7.330 -2.348 -1.347 1.00 42.53 29 GLN A C 5
ATOM 2866 O O . GLN A 1 29 ? 7.519 -3.535 -1.083 1.00 70.15 29 GLN A O 5
ATOM 2880 N N . ALA A 1 30 ? 7.526 -1.835 -2.558 1.00 40.40 30 ALA A N 5
ATOM 2881 C CA . ALA A 1 30 ? 7.990 -2.658 -3.669 1.00 74.42 30 ALA A CA 5
ATOM 2882 C C . ALA A 1 30 ? 9.379 -3.223 -3.392 1.00 1.34 30 ALA A C 5
ATOM 2883 O O . ALA A 1 30 ? 9.730 -4.299 -3.876 1.00 34.35 30 ALA A O 5
ATOM 2890 N N . SER A 1 31 ? 10.166 -2.490 -2.611 1.00 21.44 31 SER A N 5
ATOM 2891 C CA . SER A 1 31 ? 11.520 -2.916 -2.276 1.00 71.44 31 SER A CA 5
ATOM 2892 C C . SER A 1 31 ? 11.508 -4.298 -1.630 1.00 53.33 31 SER A C 5
ATOM 2893 O O . SER A 1 31 ? 12.509 -5.016 -1.657 1.00 21.25 31 SER A O 5
ATOM 2901 N N . ARG A 1 32 ? 10.371 -4.664 -1.048 1.00 71.35 32 ARG A N 5
ATOM 2902 C CA . ARG A 1 32 ? 10.230 -5.959 -0.393 1.00 1.24 32 ARG A CA 5
ATOM 2903 C C . ARG A 1 32 ? 10.240 -7.089 -1.418 1.00 52.33 32 ARG A C 5
ATOM 2904 O O . ARG A 1 32 ? 10.413 -8.257 -1.066 1.00 2.43 32 ARG A O 5
ATOM 2925 N N . ILE A 1 33 ? 10.054 -6.735 -2.685 1.00 62.45 33 ILE A N 5
ATOM 2926 C CA . ILE A 1 33 ? 10.044 -7.721 -3.759 1.00 35.23 33 ILE A CA 5
ATOM 2927 C C . ILE A 1 33 ? 10.868 -7.244 -4.950 1.00 52.55 33 ILE A C 5
ATOM 2928 O O . ILE A 1 33 ? 10.887 -7.885 -6.000 1.00 64.51 33 ILE A O 5
ATOM 2944 N N . ASN A 1 34 ? 11.551 -6.117 -4.776 1.00 34.50 34 ASN A N 5
ATOM 2945 C CA . ASN A 1 34 ? 12.379 -5.555 -5.837 1.00 64.34 34 ASN A CA 5
ATOM 2946 C C . ASN A 1 34 ? 13.844 -5.502 -5.412 1.00 45.52 34 ASN A C 5
ATOM 2947 O O . ASN A 1 34 ? 14.709 -6.093 -6.059 1.00 23.34 34 ASN A O 5
ATOM 2958 N N . ARG A 1 35 ? 14.114 -4.791 -4.322 1.00 21.33 35 ARG A N 5
ATOM 2959 C CA . ARG A 1 35 ? 15.474 -4.661 -3.811 1.00 22.15 35 ARG A CA 5
ATOM 2960 C C . ARG A 1 35 ? 16.364 -3.941 -4.818 1.00 63.23 35 ARG A C 5
ATOM 2961 O O . ARG A 1 35 ? 17.592 -3.970 -4.710 1.00 64.23 35 ARG A O 5
ATOM 2982 N N . LYS A 1 36 ? 15.741 -3.294 -5.797 1.00 12.42 36 LYS A N 5
ATOM 2983 C CA . LYS A 1 36 ? 16.476 -2.565 -6.823 1.00 2.45 36 LYS A CA 5
ATOM 2984 C C . LYS A 1 36 ? 17.125 -1.313 -6.243 1.00 1.40 36 LYS A C 5
ATOM 2985 O O . LYS A 1 36 ? 18.191 -0.888 -6.691 1.00 71.03 36 LYS A O 5
ATOM 3004 N N . LYS A 1 37 ? 16.477 -0.728 -5.242 1.00 43.25 37 LYS A N 5
ATOM 3005 C CA . LYS A 1 37 ? 16.993 0.474 -4.596 1.00 1.24 37 LYS A CA 5
ATOM 3006 C C . LYS A 1 37 ? 18.242 0.160 -3.776 1.00 32.33 37 LYS A C 5
ATOM 3007 O O . LYS A 1 37 ? 19.107 1.016 -3.592 1.00 55.43 37 LYS A O 5
ATOM 3026 N N . LYS A 1 38 ? 18.326 -1.073 -3.288 1.00 41.54 38 LYS A N 5
ATOM 3027 C CA . LYS A 1 38 ? 19.469 -1.502 -2.489 1.00 31.12 38 LYS A CA 5
ATOM 3028 C C . LYS A 1 38 ? 19.686 -0.569 -1.304 1.00 61.01 38 LYS A C 5
ATOM 3029 O O . LYS A 1 38 ? 20.808 -0.414 -0.821 1.00 73.43 38 LYS A O 5
ATOM 3048 N N . HIS A 1 39 ? 18.604 0.052 -0.839 1.00 62.14 39 HIS A N 5
ATOM 3049 C CA . HIS A 1 39 ? 18.677 0.970 0.293 1.00 62.34 39 HIS A CA 5
ATOM 3050 C C . HIS A 1 39 ? 19.615 2.135 -0.012 1.00 52.31 39 HIS A C 5
ATOM 3051 O O . HIS A 1 39 ? 19.190 3.162 -0.540 1.00 45.12 39 HIS A O 5
ATOM 3066 N N . GLY A 1 1 ? -26.736 3.016 9.997 1.00 52.30 1 GLY A N 6
ATOM 3067 C CA . GLY A 1 1 ? -25.917 2.428 8.955 1.00 55.14 1 GLY A CA 6
ATOM 3068 C C . GLY A 1 1 ? -25.417 3.457 7.960 1.00 53.54 1 GLY A C 6
ATOM 3069 O O . GLY A 1 1 ? -26.147 4.375 7.587 1.00 62.04 1 GLY A O 6
ATOM 3073 N N . THR A 1 2 ? -24.170 3.302 7.528 1.00 30.54 2 THR A N 6
ATOM 3074 C CA . THR A 1 2 ? -23.573 4.227 6.572 1.00 13.52 2 THR A CA 6
ATOM 3075 C C . THR A 1 2 ? -22.170 3.778 6.175 1.00 3.30 2 THR A C 6
ATOM 3076 O O . THR A 1 2 ? -21.312 4.601 5.858 1.00 52.14 2 THR A O 6
ATOM 3087 N N . TRP A 1 3 ? -21.945 2.467 6.196 1.00 21.33 3 TRP A N 6
ATOM 3088 C CA . TRP A 1 3 ? -20.646 1.911 5.837 1.00 12.33 3 TRP A CA 6
ATOM 3089 C C . TRP A 1 3 ? -20.396 2.036 4.339 1.00 12.42 3 TRP A C 6
ATOM 3090 O O . TRP A 1 3 ? -19.248 2.086 3.893 1.00 74.44 3 TRP A O 6
ATOM 3111 N N . ASP A 1 4 ? -21.476 2.082 3.565 1.00 63.02 4 ASP A N 6
ATOM 3112 C CA . ASP A 1 4 ? -21.370 2.201 2.115 1.00 52.01 4 ASP A CA 6
ATOM 3113 C C . ASP A 1 4 ? -20.969 3.618 1.713 1.00 62.54 4 ASP A C 6
ATOM 3114 O O . ASP A 1 4 ? -20.122 3.809 0.843 1.00 62.34 4 ASP A O 6
ATOM 3124 N N . ASP A 1 5 ? -21.587 4.606 2.353 1.00 20.13 5 ASP A N 6
ATOM 3125 C CA . ASP A 1 5 ? -21.295 6.004 2.062 1.00 42.40 5 ASP A CA 6
ATOM 3126 C C . ASP A 1 5 ? -20.007 6.444 2.748 1.00 52.43 5 ASP A C 6
ATOM 3127 O O . ASP A 1 5 ? -19.170 7.120 2.147 1.00 32.52 5 ASP A O 6
ATOM 3137 N N . ILE A 1 6 ? -19.851 6.056 4.011 1.00 70.42 6 ILE A N 6
ATOM 3138 C CA . ILE A 1 6 ? -18.665 6.411 4.779 1.00 3.10 6 ILE A CA 6
ATOM 3139 C C . ILE A 1 6 ? -17.463 5.573 4.353 1.00 32.11 6 ILE A C 6
ATOM 3140 O O . ILE A 1 6 ? -16.408 6.106 4.015 1.00 54.14 6 ILE A O 6
ATOM 3156 N N . GLY A 1 7 ? -17.635 4.253 4.372 1.00 2.04 7 GLY A N 6
ATOM 3157 C CA . GLY A 1 7 ? -16.559 3.362 3.985 1.00 64.11 7 GLY A CA 6
ATOM 3158 C C . GLY A 1 7 ? -15.987 3.697 2.620 1.00 71.40 7 GLY A C 6
ATOM 3159 O O . GLY A 1 7 ? -14.818 3.434 2.349 1.00 4.42 7 GLY A O 6
ATOM 3163 N N . GLN A 1 8 ? -16.817 4.283 1.762 1.00 4.23 8 GLN A N 6
ATOM 3164 C CA . GLN A 1 8 ? -16.389 4.653 0.419 1.00 65.52 8 GLN A CA 6
ATOM 3165 C C . GLN A 1 8 ? -15.227 5.644 0.471 1.00 11.22 8 GLN A C 6
ATOM 3166 O O . GLN A 1 8 ? -14.415 5.710 -0.449 1.00 33.33 8 GLN A O 6
ATOM 3180 N N . GLY A 1 9 ? -15.160 6.410 1.556 1.00 4.44 9 GLY A N 6
ATOM 3181 C CA . GLY A 1 9 ? -14.097 7.386 1.707 1.00 54.43 9 GLY A CA 6
ATOM 3182 C C . GLY A 1 9 ? -12.888 6.819 2.424 1.00 44.50 9 GLY A C 6
ATOM 3183 O O . GLY A 1 9 ? -11.800 6.741 1.853 1.00 45.11 9 GLY A O 6
ATOM 3187 N N . ILE A 1 10 ? -13.077 6.424 3.678 1.00 70.30 10 ILE A N 6
ATOM 3188 C CA . ILE A 1 10 ? -11.992 5.861 4.474 1.00 10.24 10 ILE A CA 6
ATOM 3189 C C . ILE A 1 10 ? -11.309 4.713 3.739 1.00 10.21 10 ILE A C 6
ATOM 3190 O O . ILE A 1 10 ? -10.122 4.457 3.931 1.00 41.34 10 ILE A O 6
ATOM 3206 N N . GLY A 1 11 ? -12.070 4.023 2.894 1.00 64.50 11 GLY A N 6
ATOM 3207 C CA . GLY A 1 11 ? -11.521 2.910 2.141 1.00 24.01 11 GLY A CA 6
ATOM 3208 C C . GLY A 1 11 ? -10.428 3.340 1.182 1.00 61.22 11 GLY A C 6
ATOM 3209 O O . GLY A 1 11 ? -9.332 2.779 1.187 1.00 31.22 11 GLY A O 6
ATOM 3213 N N . ARG A 1 12 ? -10.726 4.340 0.359 1.00 33.54 12 ARG A N 6
ATOM 3214 C CA . ARG A 1 12 ? -9.763 4.845 -0.612 1.00 55.25 12 ARG A CA 6
ATOM 3215 C C . ARG A 1 12 ? -8.727 5.740 0.064 1.00 73.33 12 ARG A C 6
ATOM 3216 O O . ARG A 1 12 ? -7.568 5.785 -0.345 1.00 33.23 12 ARG A O 6
ATOM 3237 N N . VAL A 1 13 ? -9.157 6.451 1.102 1.00 4.11 13 VAL A N 6
ATOM 3238 C CA . VAL A 1 13 ? -8.269 7.347 1.835 1.00 44.53 13 VAL A CA 6
ATOM 3239 C C . VAL A 1 13 ? -7.227 6.559 2.624 1.00 20.13 13 VAL A C 6
ATOM 3240 O O . VAL A 1 13 ? -6.061 6.947 2.689 1.00 62.11 13 VAL A O 6
ATOM 3253 N N . ALA A 1 14 ? -7.658 5.455 3.223 1.00 61.44 14 ALA A N 6
ATOM 3254 C CA . ALA A 1 14 ? -6.763 4.614 4.007 1.00 51.40 14 ALA A CA 6
ATOM 3255 C C . ALA A 1 14 ? -5.525 4.231 3.202 1.00 10.32 14 ALA A C 6
ATOM 3256 O O . ALA A 1 14 ? -4.436 4.075 3.757 1.00 1.43 14 ALA A O 6
ATOM 3263 N N . TYR A 1 15 ? -5.699 4.078 1.895 1.00 62.21 15 TYR A N 6
ATOM 3264 C CA . TYR A 1 15 ? -4.597 3.711 1.014 1.00 53.50 15 TYR A CA 6
ATOM 3265 C C . TYR A 1 15 ? -3.631 4.879 0.833 1.00 14.33 15 TYR A C 6
ATOM 3266 O O . TYR A 1 15 ? -2.430 4.682 0.649 1.00 72.13 15 TYR A O 6
ATOM 3284 N N . TRP A 1 16 ? -4.166 6.094 0.888 1.00 22.45 16 TRP A N 6
ATOM 3285 C CA . TRP A 1 16 ? -3.352 7.294 0.730 1.00 33.42 16 TRP A CA 6
ATOM 3286 C C . TRP A 1 16 ? -2.555 7.581 1.997 1.00 71.42 16 TRP A C 6
ATOM 3287 O O . TRP A 1 16 ? -1.365 7.894 1.935 1.00 52.23 16 TRP A O 6
ATOM 3308 N N . VAL A 1 17 ? -3.215 7.473 3.145 1.00 34.23 17 VAL A N 6
ATOM 3309 C CA . VAL A 1 17 ? -2.567 7.719 4.427 1.00 42.14 17 VAL A CA 6
ATOM 3310 C C . VAL A 1 17 ? -1.518 6.654 4.726 1.00 52.22 17 VAL A C 6
ATOM 3311 O O . VAL A 1 17 ? -0.481 6.939 5.323 1.00 52.25 17 VAL A O 6
ATOM 3324 N N . GLY A 1 18 ? -1.794 5.422 4.305 1.00 55.11 18 GLY A N 6
ATOM 3325 C CA . GLY A 1 18 ? -0.866 4.333 4.536 1.00 53.30 18 GLY A CA 6
ATOM 3326 C C . GLY A 1 18 ? 0.438 4.512 3.784 1.00 15.12 18 GLY A C 6
ATOM 3327 O O . GLY A 1 18 ? 1.517 4.285 4.331 1.00 13.00 18 GLY A O 6
ATOM 3331 N N . LYS A 1 19 ? 0.340 4.920 2.523 1.00 24.42 19 LYS A N 6
ATOM 3332 C CA . LYS A 1 19 ? 1.518 5.130 1.692 1.00 65.12 19 LYS A CA 6
ATOM 3333 C C . LYS A 1 19 ? 2.267 6.391 2.117 1.00 55.51 19 LYS A C 6
ATOM 3334 O O . LYS A 1 19 ? 3.492 6.457 2.022 1.00 41.10 19 LYS A O 6
ATOM 3353 N N . ALA A 1 20 ? 1.523 7.385 2.587 1.00 74.50 20 ALA A N 6
ATOM 3354 C CA . ALA A 1 20 ? 2.115 8.639 3.030 1.00 62.43 20 ALA A CA 6
ATOM 3355 C C . ALA A 1 20 ? 2.860 8.460 4.350 1.00 21.33 20 ALA A C 6
ATOM 3356 O O . ALA A 1 20 ? 3.869 9.122 4.601 1.00 33.24 20 ALA A O 6
ATOM 3363 N N . LEU A 1 21 ? 2.358 7.562 5.189 1.00 64.32 21 LEU A N 6
ATOM 3364 C CA . LEU A 1 21 ? 2.976 7.296 6.483 1.00 0.51 21 LEU A CA 6
ATOM 3365 C C . LEU A 1 21 ? 4.352 6.663 6.309 1.00 44.44 21 LEU A C 6
ATOM 3366 O O . LEU A 1 21 ? 5.272 6.933 7.081 1.00 12.32 21 LEU A O 6
ATOM 3382 N N . GLY A 1 22 ? 4.487 5.821 5.289 1.00 12.02 22 GLY A N 6
ATOM 3383 C CA . GLY A 1 22 ? 5.756 5.165 5.031 1.00 65.41 22 GLY A CA 6
ATOM 3384 C C . GLY A 1 22 ? 5.597 3.684 4.755 1.00 2.11 22 GLY A C 6
ATOM 3385 O O . GLY A 1 22 ? 6.124 2.849 5.488 1.00 63.34 22 GLY A O 6
ATOM 3389 N N . ASN A 1 23 ? 4.866 3.357 3.694 1.00 71.22 23 ASN A N 6
ATOM 3390 C CA . ASN A 1 23 ? 4.638 1.964 3.324 1.00 13.01 23 ASN A CA 6
ATOM 3391 C C . ASN A 1 23 ? 5.567 1.543 2.191 1.00 11.33 23 ASN A C 6
ATOM 3392 O O . ASN A 1 23 ? 5.245 0.647 1.408 1.00 43.34 23 ASN A O 6
ATOM 3403 N N . LEU A 1 24 ? 6.723 2.194 2.108 1.00 0.41 24 LEU A N 6
ATOM 3404 C CA . LEU A 1 24 ? 7.701 1.885 1.071 1.00 1.23 24 LEU A CA 6
ATOM 3405 C C . LEU A 1 24 ? 8.998 2.657 1.298 1.00 20.32 24 LEU A C 6
ATOM 3406 O O . LEU A 1 24 ? 9.610 3.154 0.352 1.00 52.31 24 LEU A O 6
ATOM 3422 N N . SER A 1 25 ? 9.410 2.753 2.557 1.00 51.13 25 SER A N 6
ATOM 3423 C CA . SER A 1 25 ? 10.631 3.467 2.910 1.00 45.30 25 SER A CA 6
ATOM 3424 C C . SER A 1 25 ? 11.817 2.509 2.981 1.00 43.45 25 SER A C 6
ATOM 3425 O O . SER A 1 25 ? 12.888 2.789 2.444 1.00 44.45 25 SER A O 6
ATOM 3433 N N . ASP A 1 26 ? 11.617 1.378 3.651 1.00 23.03 26 ASP A N 6
ATOM 3434 C CA . ASP A 1 26 ? 12.668 0.378 3.794 1.00 24.30 26 ASP A CA 6
ATOM 3435 C C . ASP A 1 26 ? 13.087 -0.168 2.432 1.00 72.33 26 ASP A C 6
ATOM 3436 O O . ASP A 1 26 ? 14.252 -0.507 2.220 1.00 5.45 26 ASP A O 6
ATOM 3446 N N . VAL A 1 27 ? 12.130 -0.253 1.514 1.00 20.22 27 VAL A N 6
ATOM 3447 C CA . VAL A 1 27 ? 12.400 -0.757 0.173 1.00 2.32 27 VAL A CA 6
ATOM 3448 C C . VAL A 1 27 ? 13.351 0.167 -0.581 1.00 22.21 27 VAL A C 6
ATOM 3449 O O . VAL A 1 27 ? 14.077 -0.270 -1.474 1.00 75.23 27 VAL A O 6
ATOM 3462 N N . ASN A 1 28 ? 13.341 1.444 -0.216 1.00 71.33 28 ASN A N 6
ATOM 3463 C CA . ASN A 1 28 ? 14.202 2.430 -0.856 1.00 2.31 28 ASN A CA 6
ATOM 3464 C C . ASN A 1 28 ? 15.674 2.085 -0.648 1.00 44.41 28 ASN A C 6
ATOM 3465 O O . ASN A 1 28 ? 16.500 2.279 -1.539 1.00 0.54 28 ASN A O 6
ATOM 3476 N N . GLN A 1 29 ? 15.993 1.569 0.535 1.00 75.33 29 GLN A N 6
ATOM 3477 C CA . GLN A 1 29 ? 17.365 1.197 0.861 1.00 65.21 29 GLN A CA 6
ATOM 3478 C C . GLN A 1 29 ? 17.749 -0.115 0.185 1.00 54.40 29 GLN A C 6
ATOM 3479 O O . GLN A 1 29 ? 18.915 -0.345 -0.130 1.00 11.41 29 GLN A O 6
ATOM 3493 N N . ALA A 1 30 ? 16.756 -0.974 -0.033 1.00 40.24 30 ALA A N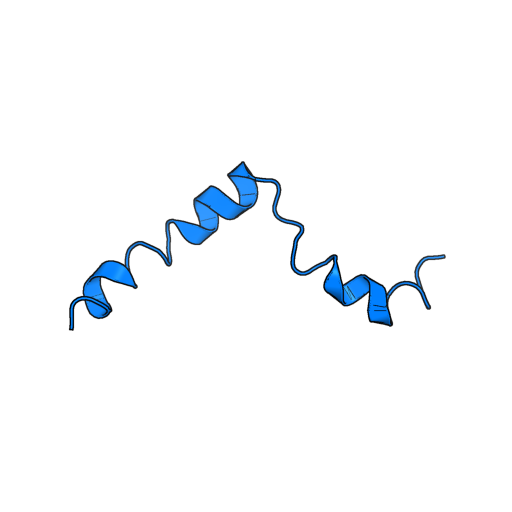 6
ATOM 3494 C CA . ALA A 1 30 ? 16.989 -2.263 -0.672 1.00 63.13 30 ALA A CA 6
ATOM 3495 C C . ALA A 1 30 ? 17.502 -2.083 -2.097 1.00 55.21 30 ALA A C 6
ATOM 3496 O O . ALA A 1 30 ? 18.238 -2.925 -2.612 1.00 12.14 30 ALA A O 6
ATOM 3503 N N . SER A 1 31 ? 17.105 -0.984 -2.729 1.00 64.15 31 SER A N 6
ATOM 3504 C CA . SER A 1 31 ? 17.524 -0.697 -4.097 1.00 33.11 31 SER A CA 6
ATOM 3505 C C . SER A 1 31 ? 19.045 -0.688 -4.212 1.00 74.32 31 SER A C 6
ATOM 3506 O O . SER A 1 31 ? 19.597 -0.895 -5.292 1.00 62.03 31 SER A O 6
ATOM 3514 N N . ARG A 1 32 ? 19.715 -0.447 -3.090 1.00 62.24 32 ARG A N 6
ATOM 3515 C CA . ARG A 1 32 ? 21.170 -0.409 -3.063 1.00 51.23 32 ARG A CA 6
ATOM 3516 C C . ARG A 1 32 ? 21.756 -1.801 -3.286 1.00 11.54 32 ARG A C 6
ATOM 3517 O O . ARG A 1 32 ? 22.944 -1.948 -3.578 1.00 54.05 32 ARG A O 6
ATOM 3538 N N . ILE A 1 33 ? 20.913 -2.819 -3.151 1.00 15.10 33 ILE A N 6
ATOM 3539 C CA . ILE A 1 33 ? 21.346 -4.199 -3.339 1.00 71.44 33 ILE A CA 6
ATOM 3540 C C . ILE A 1 33 ? 20.343 -4.980 -4.180 1.00 31.21 33 ILE A C 6
ATOM 3541 O O . ILE A 1 33 ? 20.472 -6.190 -4.353 1.00 14.34 33 ILE A O 6
ATOM 3557 N N . ASN A 1 34 ? 19.344 -4.276 -4.705 1.00 75.13 34 ASN A N 6
ATOM 3558 C CA . ASN A 1 34 ? 18.318 -4.903 -5.531 1.00 44.34 34 ASN A CA 6
ATOM 3559 C C . ASN A 1 34 ? 18.330 -4.328 -6.943 1.00 42.20 34 ASN A C 6
ATOM 3560 O O . ASN A 1 34 ? 18.519 -5.054 -7.919 1.00 50.45 34 ASN A O 6
ATOM 3571 N N . ARG A 1 35 ? 18.132 -3.018 -7.045 1.00 64.30 35 ARG A N 6
ATOM 3572 C CA . ARG A 1 35 ? 18.120 -2.344 -8.337 1.00 63.01 35 ARG A CA 6
ATOM 3573 C C . ARG A 1 35 ? 16.970 -2.851 -9.203 1.00 62.42 35 ARG A C 6
ATOM 3574 O O . ARG A 1 35 ? 16.942 -2.622 -10.413 1.00 73.10 35 ARG A O 6
ATOM 3595 N N . LYS A 1 36 ? 16.023 -3.539 -8.576 1.00 0.24 36 LYS A N 6
ATOM 3596 C CA . LYS A 1 36 ? 14.870 -4.079 -9.288 1.00 3.44 36 LYS A CA 6
ATOM 3597 C C . LYS A 1 36 ? 13.914 -2.964 -9.698 1.00 1.12 36 LYS A C 6
ATOM 3598 O O . LYS A 1 36 ? 13.234 -3.059 -10.721 1.00 50.34 36 LYS A O 6
ATOM 3617 N N . LYS A 1 37 ? 13.868 -1.906 -8.897 1.00 21.51 37 LYS A N 6
ATOM 3618 C CA . LYS A 1 37 ? 12.997 -0.770 -9.177 1.00 10.22 37 LYS A CA 6
ATOM 3619 C C . LYS A 1 37 ? 11.543 -1.214 -9.294 1.00 14.31 37 LYS A C 6
ATOM 3620 O O . LYS A 1 37 ? 11.041 -1.454 -10.393 1.00 64.42 37 LYS A O 6
ATOM 3639 N N . LYS A 1 38 ? 10.868 -1.322 -8.154 1.00 41.32 38 LYS A N 6
ATOM 3640 C CA . LYS A 1 38 ? 9.470 -1.737 -8.128 1.00 64.43 38 LYS A CA 6
ATOM 3641 C C . LYS A 1 38 ? 8.545 -0.524 -8.087 1.00 11.24 38 LYS A C 6
ATOM 3642 O O . LYS A 1 38 ? 7.408 -0.582 -8.554 1.00 10.22 38 LYS A O 6
ATOM 3661 N N . HIS A 1 39 ? 9.042 0.573 -7.527 1.00 21.14 39 HIS A N 6
ATOM 3662 C CA . HIS A 1 39 ? 8.259 1.802 -7.427 1.00 24.21 39 HIS A CA 6
ATOM 3663 C C . HIS A 1 39 ? 8.162 2.496 -8.783 1.00 11.45 39 HIS A C 6
ATOM 3664 O O . HIS A 1 39 ? 7.343 2.123 -9.624 1.00 11.52 39 HIS A O 6
ATOM 3679 N N . GLY A 1 1 ? -10.368 -7.600 7.209 1.00 32.15 1 GLY A N 7
ATOM 3680 C CA . GLY A 1 1 ? -10.340 -6.226 6.740 1.00 14.54 1 GLY A CA 7
ATOM 3681 C C . GLY A 1 1 ? -11.448 -5.931 5.749 1.00 63.42 1 GLY A C 7
ATOM 3682 O O . GLY A 1 1 ? -11.770 -6.760 4.898 1.00 5.41 1 GLY A O 7
ATOM 3686 N N . THR A 1 2 ? -12.037 -4.742 5.858 1.00 11.30 2 THR A N 7
ATOM 3687 C CA . THR A 1 2 ? -13.116 -4.339 4.966 1.00 10.30 2 THR A CA 7
ATOM 3688 C C . THR A 1 2 ? -13.554 -2.905 5.245 1.00 11.44 2 THR A C 7
ATOM 3689 O O . THR A 1 2 ? -14.717 -2.552 5.045 1.00 44.12 2 THR A O 7
ATOM 3700 N N . TRP A 1 3 ? -12.619 -2.085 5.709 1.00 5.04 3 TRP A N 7
ATOM 3701 C CA . TRP A 1 3 ? -12.909 -0.690 6.014 1.00 62.43 3 TRP A CA 7
ATOM 3702 C C . TRP A 1 3 ? -13.127 0.112 4.738 1.00 65.30 3 TRP A C 7
ATOM 3703 O O . TRP A 1 3 ? -13.824 1.128 4.742 1.00 71.10 3 TRP A O 7
ATOM 3724 N N . ASP A 1 4 ? -12.528 -0.346 3.643 1.00 74.33 4 ASP A N 7
ATOM 3725 C CA . ASP A 1 4 ? -12.658 0.331 2.359 1.00 12.33 4 ASP A CA 7
ATOM 3726 C C . ASP A 1 4 ? -14.037 0.086 1.754 1.00 42.21 4 ASP A C 7
ATOM 3727 O O . ASP A 1 4 ? -14.668 1.005 1.233 1.00 51.30 4 ASP A O 7
ATOM 3737 N N . ASP A 1 5 ? -14.498 -1.158 1.826 1.00 42.32 5 ASP A N 7
ATOM 3738 C CA . ASP A 1 5 ? -15.800 -1.523 1.285 1.00 15.13 5 ASP A CA 7
ATOM 3739 C C . ASP A 1 5 ? -16.918 -1.118 2.241 1.00 23.31 5 ASP A C 7
ATOM 3740 O O . ASP A 1 5 ? -17.941 -0.576 1.821 1.00 72.14 5 ASP A O 7
ATOM 3750 N N . ILE A 1 6 ? -16.716 -1.384 3.527 1.00 43.30 6 ILE A N 7
ATOM 3751 C CA . ILE A 1 6 ? -17.706 -1.047 4.541 1.00 74.24 6 ILE A CA 7
ATOM 3752 C C . ILE A 1 6 ? -17.708 0.451 4.833 1.00 42.54 6 ILE A C 7
ATOM 3753 O O . ILE A 1 6 ? -18.747 1.107 4.765 1.00 53.43 6 ILE A O 7
ATOM 3769 N N . GLY A 1 7 ? -16.533 0.985 5.153 1.00 42.32 7 GLY A N 7
ATOM 3770 C CA . GLY A 1 7 ? -16.420 2.402 5.447 1.00 54.24 7 GLY A CA 7
ATOM 3771 C C . GLY A 1 7 ? -16.677 3.270 4.232 1.00 14.12 7 GLY A C 7
ATOM 3772 O O . GLY A 1 7 ? -17.279 4.338 4.340 1.00 31.24 7 GLY A O 7
ATOM 3776 N N . GLN A 1 8 ? -16.219 2.810 3.071 1.00 74.24 8 GLN A N 7
ATOM 3777 C CA . GLN A 1 8 ? -16.400 3.555 1.831 1.00 33.21 8 GLN A CA 7
ATOM 3778 C C . GLN A 1 8 ? -15.981 5.010 2.002 1.00 40.31 8 GLN A C 7
ATOM 3779 O O . GLN A 1 8 ? -16.717 5.925 1.640 1.00 71.41 8 GLN A O 7
ATOM 3793 N N . GLY A 1 9 ? -14.790 5.217 2.557 1.00 35.00 9 GLY A N 7
ATOM 3794 C CA . GLY A 1 9 ? -14.294 6.564 2.768 1.00 5.14 9 GLY A CA 7
ATOM 3795 C C . GLY A 1 9 ? -12.876 6.582 3.305 1.00 25.33 9 GLY A C 7
ATOM 3796 O O . GLY A 1 9 ? -11.947 6.994 2.610 1.00 3.11 9 GLY A O 7
ATOM 3800 N N . ILE A 1 10 ? -12.711 6.135 4.547 1.00 24.32 10 ILE A N 7
ATOM 3801 C CA . ILE A 1 10 ? -11.396 6.104 5.175 1.00 34.23 10 ILE A CA 7
ATOM 3802 C C . ILE A 1 10 ? -10.394 5.344 4.316 1.00 3.10 10 ILE A C 7
ATOM 3803 O O . ILE A 1 10 ? -9.192 5.601 4.371 1.00 61.33 10 ILE A O 7
ATOM 3819 N N . GLY A 1 11 ? -10.896 4.405 3.518 1.00 62.43 11 GLY A N 7
ATOM 3820 C CA . GLY A 1 11 ? -10.030 3.623 2.655 1.00 40.13 11 GLY A CA 7
ATOM 3821 C C . GLY A 1 11 ? -9.324 4.474 1.618 1.00 3.40 11 GLY A C 7
ATOM 3822 O O . GLY A 1 11 ? -8.101 4.416 1.486 1.00 65.45 11 GLY A O 7
ATOM 3826 N N . ARG A 1 12 ? -10.096 5.264 0.877 1.00 41.24 12 ARG A N 7
ATOM 3827 C CA . ARG A 1 12 ? -9.536 6.127 -0.156 1.00 10.33 12 ARG A CA 7
ATOM 3828 C C . ARG A 1 12 ? -8.894 7.367 0.460 1.00 35.34 12 ARG A C 7
ATOM 3829 O O . ARG A 1 12 ? -7.909 7.892 -0.058 1.00 34.21 12 ARG A O 7
ATOM 3850 N N . VAL A 1 13 ? -9.460 7.830 1.571 1.00 30.02 13 VAL A N 7
ATOM 3851 C CA . VAL A 1 13 ? -8.944 9.007 2.258 1.00 72.31 13 VAL A CA 7
ATOM 3852 C C . VAL A 1 13 ? -7.587 8.722 2.892 1.00 73.35 13 VAL A C 7
ATOM 3853 O O . VAL A 1 13 ? -6.683 9.557 2.850 1.00 32.31 13 VAL A O 7
ATOM 3866 N N . ALA A 1 14 ? -7.453 7.539 3.480 1.00 62.33 14 ALA A N 7
ATOM 3867 C CA . ALA A 1 14 ? -6.205 7.142 4.123 1.00 4.04 14 ALA A CA 7
ATOM 3868 C C . ALA A 1 14 ? -5.027 7.287 3.167 1.00 3.21 14 ALA A C 7
ATOM 3869 O O . ALA A 1 14 ? -3.906 7.581 3.587 1.00 24.51 14 ALA A O 7
ATOM 3876 N N . TYR A 1 15 ? -5.284 7.077 1.881 1.00 34.41 15 TYR A N 7
ATOM 3877 C CA . TYR A 1 15 ? -4.243 7.180 0.866 1.00 63.23 15 TYR A CA 7
ATOM 3878 C C . TYR A 1 15 ? -3.867 8.638 0.618 1.00 2.11 15 TYR A C 7
ATOM 3879 O O . TYR A 1 15 ? -2.733 8.946 0.251 1.00 11.21 15 TYR A O 7
ATOM 3897 N N . TRP A 1 16 ? -4.829 9.531 0.820 1.00 23.20 16 TRP A N 7
ATOM 3898 C CA . TRP A 1 16 ? -4.600 10.958 0.619 1.00 43.34 16 TRP A CA 7
ATOM 3899 C C . TRP A 1 16 ? -3.850 11.562 1.802 1.00 11.11 16 TRP A C 7
ATOM 3900 O O . TRP A 1 16 ? -2.909 12.337 1.623 1.00 34.53 16 TRP A O 7
ATOM 3921 N N . VAL A 1 17 ? -4.271 11.201 3.010 1.00 34.03 17 VAL A N 7
ATOM 3922 C CA . VAL A 1 17 ? -3.638 11.706 4.222 1.00 31.52 17 VAL A CA 7
ATOM 3923 C C . VAL A 1 17 ? -2.217 11.173 4.363 1.00 15.44 17 VAL A C 7
ATOM 3924 O O . VAL A 1 17 ? -1.328 11.865 4.855 1.00 71.35 17 VAL A O 7
ATOM 3937 N N . GLY A 1 18 ? -2.010 9.933 3.927 1.00 13.43 18 GLY A N 7
ATOM 3938 C CA . GLY A 1 18 ? -0.696 9.326 4.014 1.00 31.20 18 GLY A CA 7
ATOM 3939 C C . GLY A 1 18 ? 0.312 9.992 3.097 1.00 63.00 18 GLY A C 7
ATOM 3940 O O . GLY A 1 18 ? 1.456 10.226 3.486 1.00 32.25 18 GLY A O 7
ATOM 3944 N N . LYS A 1 19 ? -0.113 10.295 1.875 1.00 64.31 19 LYS A N 7
ATOM 3945 C CA . LYS A 1 19 ? 0.760 10.938 0.900 1.00 72.11 19 LYS A CA 7
ATOM 3946 C C . LYS A 1 19 ? 0.996 12.400 1.260 1.00 72.33 19 LYS A C 7
ATOM 3947 O O . LYS A 1 19 ? 2.067 12.948 1.006 1.00 62.11 19 LYS A O 7
ATOM 3966 N N . ALA A 1 20 ? -0.014 13.028 1.855 1.00 62.44 20 ALA A N 7
ATOM 3967 C CA . ALA A 1 20 ? 0.085 14.427 2.254 1.00 61.04 20 ALA A CA 7
ATOM 3968 C C . ALA A 1 20 ? 1.043 14.595 3.430 1.00 22.23 20 ALA A C 7
ATOM 3969 O O . ALA A 1 20 ? 1.678 15.640 3.581 1.00 10.23 20 ALA A O 7
ATOM 3976 N N . LEU A 1 21 ? 1.141 13.563 4.260 1.00 73.52 21 LEU A N 7
ATOM 3977 C CA . LEU A 1 21 ? 2.020 13.600 5.423 1.00 12.44 21 LEU A CA 7
ATOM 3978 C C . LEU A 1 21 ? 3.428 13.144 5.054 1.00 43.13 21 LEU A C 7
ATOM 3979 O O . LEU A 1 21 ? 4.405 13.542 5.690 1.00 0.40 21 LEU A O 7
ATOM 3995 N N . GLY A 1 22 ? 3.526 12.312 4.023 1.00 30.33 22 GLY A N 7
ATOM 3996 C CA . GLY A 1 22 ? 4.819 11.821 3.585 1.00 51.44 22 GLY A CA 7
ATOM 3997 C C . GLY A 1 22 ? 5.260 10.590 4.351 1.00 41.35 22 GLY A C 7
ATOM 3998 O O . GLY A 1 22 ? 6.367 10.549 4.888 1.00 13.31 22 GLY A O 7
ATOM 4002 N N . ASN A 1 23 ? 4.392 9.585 4.405 1.00 74.45 23 ASN A N 7
ATOM 4003 C CA . ASN A 1 23 ? 4.698 8.347 5.115 1.00 23.11 23 ASN A CA 7
ATOM 4004 C C . ASN A 1 23 ? 5.146 7.260 4.143 1.00 62.55 23 ASN A C 7
ATOM 4005 O O . ASN A 1 23 ? 4.871 6.078 4.348 1.00 12.33 23 ASN A O 7
ATOM 4016 N N . LEU A 1 24 ? 5.840 7.670 3.085 1.00 34.12 24 LEU A N 7
ATOM 4017 C CA . LEU A 1 24 ? 6.328 6.729 2.081 1.00 71.33 24 LEU A CA 7
ATOM 4018 C C . LEU A 1 24 ? 7.270 7.422 1.102 1.00 31.03 24 LEU A C 7
ATOM 4019 O O . LEU A 1 24 ? 7.191 7.206 -0.107 1.00 21.02 24 LEU A O 7
ATOM 4035 N N . SER A 1 25 ? 8.161 8.252 1.632 1.00 30.03 25 SER A N 7
ATOM 4036 C CA . SER A 1 25 ? 9.119 8.976 0.804 1.00 61.53 25 SER A CA 7
ATOM 4037 C C . SER A 1 25 ? 10.419 8.191 0.664 1.00 53.45 25 SER A C 7
ATOM 4038 O O . SER A 1 25 ? 11.042 8.187 -0.398 1.00 51.43 25 SER A O 7
ATOM 4046 N N . ASP A 1 26 ? 10.822 7.531 1.744 1.00 42.20 26 ASP A N 7
ATOM 4047 C CA . ASP A 1 26 ? 12.048 6.741 1.742 1.00 44.23 26 ASP A CA 7
ATOM 4048 C C . ASP A 1 26 ? 11.821 5.384 1.083 1.00 11.44 26 ASP A C 7
ATOM 4049 O O . ASP A 1 26 ? 12.731 4.812 0.483 1.00 12.24 26 ASP A O 7
ATOM 4059 N N . VAL A 1 27 ? 10.598 4.872 1.199 1.00 64.31 27 VAL A N 7
ATOM 4060 C CA . VAL A 1 27 ? 10.250 3.583 0.614 1.00 74.04 27 VAL A CA 7
ATOM 4061 C C . VAL A 1 27 ? 10.272 3.645 -0.908 1.00 42.21 27 VAL A C 7
ATOM 4062 O O . VAL A 1 27 ? 10.583 2.661 -1.576 1.00 20.22 27 VAL A O 7
ATOM 4075 N N . ASN A 1 28 ? 9.940 4.812 -1.452 1.00 72.33 28 ASN A N 7
ATOM 4076 C CA . ASN A 1 28 ? 9.922 5.004 -2.898 1.00 12.42 28 ASN A CA 7
ATOM 4077 C C . ASN A 1 28 ? 11.306 4.766 -3.496 1.00 15.11 28 ASN A C 7
ATOM 4078 O O . ASN A 1 28 ? 11.433 4.224 -4.592 1.00 65.22 28 ASN A O 7
ATOM 4089 N N . GLN A 1 29 ? 12.337 5.177 -2.764 1.00 23.04 29 GLN A N 7
ATOM 4090 C CA . GLN A 1 29 ? 13.712 5.009 -3.223 1.00 12.30 29 GLN A CA 7
ATOM 4091 C C . GLN A 1 29 ? 14.151 3.553 -3.103 1.00 42.41 29 GLN A C 7
ATOM 4092 O O . GLN A 1 29 ? 14.942 3.066 -3.909 1.00 12.42 29 GLN A O 7
ATOM 4106 N N . ALA A 1 30 ? 13.633 2.865 -2.090 1.00 63.03 30 ALA A N 7
ATOM 4107 C CA . ALA A 1 30 ? 13.972 1.465 -1.866 1.00 70.13 30 ALA A CA 7
ATOM 4108 C C . ALA A 1 30 ? 13.518 0.596 -3.034 1.00 32.32 30 ALA A C 7
ATOM 4109 O O . ALA A 1 30 ? 14.100 -0.454 -3.301 1.00 31.00 30 ALA A O 7
ATOM 4116 N N . SER A 1 31 ? 12.475 1.041 -3.727 1.00 23.30 31 SER A N 7
ATOM 4117 C CA . SER A 1 31 ? 11.941 0.303 -4.864 1.00 44.41 31 SER A CA 7
ATOM 4118 C C . SER A 1 31 ? 13.025 0.056 -5.910 1.00 52.11 31 SER A C 7
ATOM 4119 O O . SER A 1 31 ? 12.929 -0.873 -6.712 1.00 44.02 31 SER A O 7
ATOM 4127 N N . ARG A 1 32 ? 14.056 0.896 -5.894 1.00 12.33 32 ARG A N 7
ATOM 4128 C CA . ARG A 1 32 ? 15.157 0.770 -6.840 1.00 32.51 32 ARG A CA 7
ATOM 4129 C C . ARG A 1 32 ? 15.985 -0.478 -6.549 1.00 71.23 32 ARG A C 7
ATOM 4130 O O . ARG A 1 32 ? 16.766 -0.928 -7.388 1.00 62.24 32 ARG A O 7
ATOM 4151 N N . ILE A 1 33 ? 15.810 -1.032 -5.353 1.00 4.41 33 ILE A N 7
ATOM 4152 C CA . ILE A 1 33 ? 16.541 -2.227 -4.951 1.00 70.41 33 ILE A CA 7
ATOM 4153 C C . ILE A 1 33 ? 15.626 -3.217 -4.236 1.00 23.12 33 ILE A C 7
ATOM 4154 O O . ILE A 1 33 ? 16.091 -4.177 -3.624 1.00 24.33 33 ILE A O 7
ATOM 4170 N N . ASN A 1 34 ? 14.322 -2.974 -4.320 1.00 31.11 34 ASN A N 7
ATOM 4171 C CA . ASN A 1 34 ? 13.341 -3.845 -3.683 1.00 63.45 34 ASN A CA 7
ATOM 4172 C C . ASN A 1 34 ? 12.508 -4.581 -4.727 1.00 32.12 34 ASN A C 7
ATOM 4173 O O . ASN A 1 34 ? 11.976 -5.661 -4.464 1.00 12.45 34 ASN A O 7
ATOM 4184 N N . ARG A 1 35 ? 12.396 -3.991 -5.912 1.00 13.13 35 ARG A N 7
ATOM 4185 C CA . ARG A 1 35 ? 11.627 -4.589 -6.995 1.00 3.42 35 ARG A CA 7
ATOM 4186 C C . ARG A 1 35 ? 12.174 -5.970 -7.353 1.00 33.20 35 ARG A C 7
ATOM 4187 O O . ARG A 1 35 ? 11.448 -6.826 -7.859 1.00 72.20 35 ARG A O 7
ATOM 4208 N N . LYS A 1 36 ? 13.459 -6.178 -7.086 1.00 30.35 36 LYS A N 7
ATOM 4209 C CA . LYS A 1 36 ? 14.105 -7.452 -7.379 1.00 14.12 36 LYS A CA 7
ATOM 4210 C C . LYS A 1 36 ? 15.265 -7.706 -6.422 1.00 55.31 36 LYS A C 7
ATOM 4211 O O . LYS A 1 36 ? 16.428 -7.511 -6.776 1.00 42.45 36 LYS A O 7
ATOM 4230 N N . LYS A 1 37 ? 14.941 -8.142 -5.209 1.00 61.05 37 LYS A N 7
ATOM 4231 C CA . LYS A 1 37 ? 15.958 -8.424 -4.202 1.00 14.45 37 LYS A CA 7
ATOM 4232 C C . LYS A 1 37 ? 15.389 -9.299 -3.087 1.00 60.54 37 LYS A C 7
ATOM 4233 O O . LYS A 1 37 ? 15.140 -8.823 -1.979 1.00 74.34 37 LYS A O 7
ATOM 4252 N N . LYS A 1 38 ? 15.189 -10.576 -3.386 1.00 4.55 38 LYS A N 7
ATOM 4253 C CA . LYS A 1 38 ? 14.654 -11.517 -2.411 1.00 75.02 38 LYS A CA 7
ATOM 4254 C C . LYS A 1 38 ? 15.582 -11.641 -1.207 1.00 62.21 38 LYS A C 7
ATOM 4255 O O . LYS A 1 38 ? 15.141 -11.937 -0.096 1.00 31.14 38 LYS A O 7
ATOM 4274 N N . HIS A 1 39 ? 16.872 -11.407 -1.433 1.00 2.12 39 HIS A N 7
ATOM 4275 C CA . HIS A 1 39 ? 17.864 -11.492 -0.367 1.00 74.42 39 HIS A CA 7
ATOM 4276 C C . HIS A 1 39 ? 18.031 -10.141 0.325 1.00 4.42 39 HIS A C 7
ATOM 4277 O O . HIS A 1 39 ? 18.722 -9.257 -0.181 1.00 70.42 39 HIS A O 7
ATOM 4292 N N . GLY A 1 1 ? -24.547 -1.486 8.246 1.00 45.42 1 GLY A N 8
ATOM 4293 C CA . GLY A 1 1 ? -23.281 -2.171 8.063 1.00 64.41 1 GLY A CA 8
ATOM 4294 C C . GLY A 1 1 ? -22.508 -1.651 6.866 1.00 14.43 1 GLY A C 8
ATOM 4295 O O . GLY A 1 1 ? -23.091 -1.354 5.822 1.00 61.33 1 GLY A O 8
ATOM 4299 N N . THR A 1 2 ? -21.192 -1.541 7.016 1.00 10.31 2 THR A N 8
ATOM 4300 C CA . THR A 1 2 ? -20.340 -1.053 5.940 1.00 64.30 2 THR A CA 8
ATOM 4301 C C . THR A 1 2 ? -18.868 -1.105 6.337 1.00 21.21 2 THR A C 8
ATOM 4302 O O . THR A 1 2 ? -18.063 -0.294 5.878 1.00 43.55 2 THR A O 8
ATOM 4313 N N . TRP A 1 3 ? -18.525 -2.062 7.190 1.00 52.32 3 TRP A N 8
ATOM 4314 C CA . TRP A 1 3 ? -17.150 -2.221 7.649 1.00 64.12 3 TRP A CA 8
ATOM 4315 C C . TRP A 1 3 ? -16.261 -2.755 6.530 1.00 50.22 3 TRP A C 8
ATOM 4316 O O . TRP A 1 3 ? -15.052 -2.531 6.526 1.00 5.02 3 TRP A O 8
ATOM 4337 N N . ASP A 1 4 ? -16.870 -3.463 5.585 1.00 64.11 4 ASP A N 8
ATOM 4338 C CA . ASP A 1 4 ? -16.135 -4.028 4.460 1.00 41.40 4 ASP A CA 8
ATOM 4339 C C . ASP A 1 4 ? -15.767 -2.945 3.452 1.00 64.41 4 ASP A C 8
ATOM 4340 O O . ASP A 1 4 ? -14.644 -2.908 2.947 1.00 65.40 4 ASP A O 8
ATOM 4350 N N . ASP A 1 5 ? -16.719 -2.066 3.162 1.00 65.24 5 ASP A N 8
ATOM 4351 C CA . ASP A 1 5 ? -16.494 -0.980 2.213 1.00 71.10 5 ASP A CA 8
ATOM 4352 C C . ASP A 1 5 ? -15.720 0.160 2.866 1.00 15.11 5 ASP A C 8
ATOM 4353 O O . ASP A 1 5 ? -14.793 0.710 2.273 1.00 60.30 5 ASP A O 8
ATOM 4363 N N . ILE A 1 6 ? -16.111 0.510 4.088 1.00 5.14 6 ILE A N 8
ATOM 4364 C CA . ILE A 1 6 ? -15.453 1.586 4.818 1.00 31.11 6 ILE A CA 8
ATOM 4365 C C . ILE A 1 6 ? -14.099 1.135 5.357 1.00 21.30 6 ILE A C 8
ATOM 4366 O O . ILE A 1 6 ? -13.175 1.937 5.491 1.00 61.23 6 ILE A O 8
ATOM 4382 N N . GLY A 1 7 ? -13.987 -0.154 5.662 1.00 23.24 7 GLY A N 8
ATOM 4383 C CA . GLY A 1 7 ? -12.742 -0.690 6.180 1.00 25.23 7 GLY A CA 8
ATOM 4384 C C . GLY A 1 7 ? -11.722 -0.945 5.088 1.00 64.23 7 GLY A C 8
ATOM 4385 O O . GLY A 1 7 ? -10.549 -0.602 5.234 1.00 54.34 7 GLY A O 8
ATOM 4389 N N . GLN A 1 8 ? -12.169 -1.550 3.993 1.00 31.21 8 GLN A N 8
ATOM 4390 C CA . GLN A 1 8 ? -11.285 -1.855 2.874 1.00 21.22 8 GLN A CA 8
ATOM 4391 C C . GLN A 1 8 ? -10.990 -0.602 2.056 1.00 54.21 8 GLN A C 8
ATOM 4392 O O . GLN A 1 8 ? -11.373 -0.503 0.891 1.00 61.15 8 GLN A O 8
ATOM 4406 N N . GLY A 1 9 ? -10.308 0.356 2.676 1.00 53.14 9 GLY A N 8
ATOM 4407 C CA . GLY A 1 9 ? -9.973 1.592 1.992 1.00 13.33 9 GLY A CA 8
ATOM 4408 C C . GLY A 1 9 ? -8.867 2.361 2.687 1.00 50.31 9 GLY A C 8
ATOM 4409 O O . GLY A 1 9 ? -7.895 2.770 2.054 1.00 25.33 9 GLY A O 8
ATOM 4413 N N . ILE A 1 10 ? -9.016 2.555 3.993 1.00 62.14 10 ILE A N 8
ATOM 4414 C CA . ILE A 1 10 ? -8.020 3.280 4.774 1.00 55.31 10 ILE A CA 8
ATOM 4415 C C . ILE A 1 10 ? -6.632 2.677 4.590 1.00 45.01 10 ILE A C 8
ATOM 4416 O O . ILE A 1 10 ? -5.622 3.370 4.711 1.00 2.14 10 ILE A O 8
ATOM 4432 N N . GLY A 1 11 ? -6.589 1.382 4.293 1.00 73.45 11 GLY A N 8
ATOM 4433 C CA . GLY A 1 11 ? -5.319 0.707 4.095 1.00 11.20 11 GLY A CA 8
ATOM 4434 C C . GLY A 1 11 ? -4.560 1.245 2.899 1.00 44.34 11 GLY A C 8
ATOM 4435 O O . GLY A 1 11 ? -3.384 1.597 3.010 1.00 54.25 11 GLY A O 8
ATOM 4439 N N . ARG A 1 12 ? -5.228 1.306 1.753 1.00 12.31 12 ARG A N 8
ATOM 4440 C CA . ARG A 1 12 ? -4.606 1.802 0.531 1.00 41.11 12 ARG A CA 8
ATOM 4441 C C . ARG A 1 12 ? -4.526 3.326 0.540 1.00 14.52 12 ARG A C 8
ATOM 4442 O O . ARG A 1 12 ? -3.591 3.911 -0.005 1.00 35.40 12 ARG A O 8
ATOM 4463 N N . VAL A 1 13 ? -5.514 3.961 1.165 1.00 23.13 13 VAL A N 8
ATOM 4464 C CA . VAL A 1 13 ? -5.556 5.415 1.246 1.00 54.14 13 VAL A CA 8
ATOM 4465 C C . VAL A 1 13 ? -4.450 5.946 2.153 1.00 13.33 13 VAL A C 8
ATOM 4466 O O . VAL A 1 13 ? -3.817 6.957 1.850 1.00 24.20 13 VAL A O 8
ATOM 4479 N N . ALA A 1 14 ? -4.226 5.259 3.268 1.00 3.12 14 ALA A N 8
ATOM 4480 C CA . ALA A 1 14 ? -3.196 5.660 4.218 1.00 63.01 14 ALA A CA 8
ATOM 4481 C C . ALA A 1 14 ? -1.846 5.821 3.528 1.00 41.54 14 ALA A C 8
ATOM 4482 O O . ALA A 1 14 ? -1.031 6.656 3.923 1.00 53.43 14 ALA A O 8
ATOM 4489 N N . TYR A 1 15 ? -1.613 5.016 2.497 1.00 24.44 15 TYR A N 8
ATOM 4490 C CA . TYR A 1 15 ? -0.358 5.069 1.753 1.00 75.44 15 TYR A CA 8
ATOM 4491 C C . TYR A 1 15 ? -0.296 6.316 0.877 1.00 14.45 15 TYR A C 8
ATOM 4492 O O . TYR A 1 15 ? 0.783 6.840 0.601 1.00 33.14 15 TYR A O 8
ATOM 4510 N N . TRP A 1 16 ? -1.461 6.783 0.443 1.00 25.52 16 TRP A N 8
ATOM 4511 C CA . TRP A 1 16 ? -1.541 7.970 -0.403 1.00 51.55 16 TRP A CA 8
ATOM 4512 C C . TRP A 1 16 ? -1.388 9.241 0.425 1.00 44.41 16 TRP A C 8
ATOM 4513 O O . TRP A 1 16 ? -0.662 10.159 0.042 1.00 41.50 16 TRP A O 8
ATOM 4534 N N . VAL A 1 17 ? -2.073 9.287 1.563 1.00 23.14 17 VAL A N 8
ATOM 4535 C CA . VAL A 1 17 ? -2.011 10.446 2.446 1.00 34.41 17 VAL A CA 8
ATOM 4536 C C . VAL A 1 17 ? -0.628 10.589 3.069 1.00 20.21 17 VAL A C 8
ATOM 4537 O O . VAL A 1 17 ? -0.146 11.698 3.288 1.00 74.31 17 VAL A O 8
ATOM 4550 N N . GLY A 1 18 ? 0.009 9.455 3.352 1.00 21.44 18 GLY A N 8
ATOM 4551 C CA . GLY A 1 18 ? 1.332 9.476 3.947 1.00 42.31 18 GLY A CA 8
ATOM 4552 C C . GLY A 1 18 ? 2.384 10.024 3.002 1.00 60.43 18 GLY A C 8
ATOM 4553 O O . GLY A 1 18 ? 3.245 10.805 3.406 1.00 72.30 18 GLY A O 8
ATOM 4557 N N . LYS A 1 19 ? 2.316 9.611 1.742 1.00 23.45 19 LYS A N 8
ATOM 4558 C CA . LYS A 1 19 ? 3.270 10.064 0.735 1.00 12.24 19 LYS A CA 8
ATOM 4559 C C . LYS A 1 19 ? 3.006 11.514 0.350 1.00 31.10 19 LYS A C 8
ATOM 4560 O O . LYS A 1 19 ? 3.933 12.262 0.039 1.00 45.20 19 LYS A O 8
ATOM 4579 N N . ALA A 1 20 ? 1.737 11.909 0.375 1.00 51.41 20 ALA A N 8
ATOM 4580 C CA . ALA A 1 20 ? 1.352 13.271 0.033 1.00 2.31 20 ALA A CA 8
ATOM 4581 C C . ALA A 1 20 ? 1.832 14.260 1.091 1.00 22.33 20 ALA A C 8
ATOM 4582 O O . ALA A 1 20 ? 2.071 15.431 0.797 1.00 32.41 20 ALA A O 8
ATOM 4589 N N . LEU A 1 21 ? 1.969 13.781 2.322 1.00 3.34 21 LEU A N 8
ATOM 4590 C CA . LEU A 1 21 ? 2.419 14.622 3.424 1.00 74.21 21 LEU A CA 8
ATOM 4591 C C . LEU A 1 21 ? 3.939 14.746 3.430 1.00 62.20 21 LEU A C 8
ATOM 4592 O O . LEU A 1 21 ? 4.490 15.739 3.904 1.00 34.14 21 LEU A O 8
ATOM 4608 N N . GLY A 1 22 ? 4.612 13.730 2.898 1.00 1.51 22 GLY A N 8
ATOM 4609 C CA . GLY A 1 22 ? 6.063 13.746 2.850 1.00 32.30 22 GLY A CA 8
ATOM 4610 C C . GLY A 1 22 ? 6.690 13.483 4.204 1.00 71.32 22 GLY A C 8
ATOM 4611 O O . GLY A 1 22 ? 7.222 14.396 4.836 1.00 35.13 22 GLY A O 8
ATOM 4615 N N . ASN A 1 23 ? 6.630 12.233 4.651 1.00 30.51 23 ASN A N 8
ATOM 4616 C CA . ASN A 1 23 ? 7.195 11.854 5.940 1.00 10.10 23 ASN A CA 8
ATOM 4617 C C . ASN A 1 23 ? 8.533 11.143 5.759 1.00 73.23 23 ASN A C 8
ATOM 4618 O O . ASN A 1 23 ? 9.418 11.237 6.611 1.00 41.40 23 ASN A O 8
ATOM 4629 N N . LEU A 1 24 ? 8.674 10.434 4.644 1.00 75.13 24 LEU A N 8
ATOM 4630 C CA . LEU A 1 24 ? 9.905 9.708 4.350 1.00 33.40 24 LEU A CA 8
ATOM 4631 C C . LEU A 1 24 ? 9.890 9.166 2.925 1.00 14.43 24 LEU A C 8
ATOM 4632 O O . LEU A 1 24 ? 9.722 7.965 2.708 1.00 53.45 24 LEU A O 8
ATOM 4648 N N . SER A 1 25 ? 10.068 10.057 1.957 1.00 3.44 25 SER A N 8
ATOM 4649 C CA . SER A 1 25 ? 10.073 9.669 0.552 1.00 24.13 25 SER A CA 8
ATOM 4650 C C . SER A 1 25 ? 11.453 9.175 0.129 1.00 1.20 25 SER A C 8
ATOM 4651 O O . SER A 1 25 ? 11.674 8.833 -1.034 1.00 61.14 25 SER A O 8
ATOM 4659 N N . ASP A 1 26 ? 12.378 9.138 1.082 1.00 32.25 26 ASP A N 8
ATOM 4660 C CA . ASP A 1 26 ? 13.737 8.686 0.810 1.00 42.25 26 ASP A CA 8
ATOM 4661 C C . ASP A 1 26 ? 13.842 7.170 0.947 1.00 11.14 26 ASP A C 8
ATOM 4662 O O . ASP A 1 26 ? 14.931 6.601 0.857 1.00 34.13 26 ASP A O 8
ATOM 4672 N N . VAL A 1 27 ? 12.702 6.519 1.163 1.00 73.02 27 VAL A N 8
ATOM 4673 C CA . VAL A 1 27 ? 12.666 5.069 1.311 1.00 64.43 27 VAL A CA 8
ATOM 4674 C C . VAL A 1 27 ? 11.302 4.511 0.918 1.00 53.21 27 VAL A C 8
ATOM 4675 O O . VAL A 1 27 ? 11.209 3.476 0.262 1.00 42.55 27 VAL A O 8
ATOM 4688 N N . ASN A 1 28 ? 10.245 5.207 1.324 1.00 72.32 28 ASN A N 8
ATOM 4689 C CA . ASN A 1 28 ? 8.885 4.781 1.014 1.00 74.25 28 ASN A CA 8
ATOM 4690 C C . ASN A 1 28 ? 8.641 4.792 -0.492 1.00 60.25 28 ASN A C 8
ATOM 4691 O O . ASN A 1 28 ? 7.865 3.989 -1.009 1.00 44.44 28 ASN A O 8
ATOM 4702 N N . GLN A 1 29 ? 9.308 5.707 -1.186 1.00 24.44 29 GLN A N 8
ATOM 4703 C CA . GLN A 1 29 ? 9.164 5.821 -2.633 1.00 1.21 29 GLN A CA 8
ATOM 4704 C C . GLN A 1 29 ? 9.931 4.713 -3.347 1.00 72.44 29 GLN A C 8
ATOM 4705 O O . GLN A 1 29 ? 9.556 4.292 -4.440 1.00 11.54 29 GLN A O 8
ATOM 4719 N N . ALA A 1 30 ? 11.005 4.246 -2.721 1.00 72.44 30 ALA A N 8
ATOM 4720 C CA . ALA A 1 30 ? 11.824 3.186 -3.296 1.00 72.20 30 ALA A CA 8
ATOM 4721 C C . ALA A 1 30 ? 11.025 1.896 -3.444 1.00 15.34 30 ALA A C 8
ATOM 4722 O O . ALA A 1 30 ? 11.313 1.072 -4.313 1.00 21.44 30 ALA A O 8
ATOM 4729 N N . SER A 1 31 ? 10.018 1.725 -2.592 1.00 23.31 31 SER A N 8
ATOM 4730 C CA . SER A 1 31 ? 9.181 0.533 -2.626 1.00 40.14 31 SER A CA 8
ATOM 4731 C C . SER A 1 31 ? 8.556 0.348 -4.006 1.00 13.30 31 SER A C 8
ATOM 4732 O O . SER A 1 31 ? 8.180 -0.763 -4.384 1.00 4.14 31 SER A O 8
ATOM 4740 N N . ARG A 1 32 ? 8.449 1.442 -4.752 1.00 50.44 32 ARG A N 8
ATOM 4741 C CA . ARG A 1 32 ? 7.871 1.401 -6.089 1.00 2.55 32 ARG A CA 8
ATOM 4742 C C . ARG A 1 32 ? 8.787 0.658 -7.057 1.00 15.02 32 ARG A C 8
ATOM 4743 O O . ARG A 1 32 ? 8.363 0.247 -8.137 1.00 22.23 32 ARG A O 8
ATOM 4764 N N . ILE A 1 33 ? 10.044 0.491 -6.661 1.00 1.53 33 ILE A N 8
ATOM 4765 C CA . ILE A 1 33 ? 11.019 -0.204 -7.494 1.00 4.12 33 ILE A CA 8
ATOM 4766 C C . ILE A 1 33 ? 11.878 -1.151 -6.661 1.00 73.42 33 ILE A C 8
ATOM 4767 O O . ILE A 1 33 ? 12.912 -1.633 -7.120 1.00 31.32 33 ILE A O 8
ATOM 4783 N N . ASN A 1 34 ? 11.438 -1.412 -5.433 1.00 4.44 34 ASN A N 8
ATOM 4784 C CA . ASN A 1 34 ? 12.167 -2.303 -4.537 1.00 71.33 34 ASN A CA 8
ATOM 4785 C C . ASN A 1 34 ? 11.376 -3.582 -4.282 1.00 71.13 34 ASN A C 8
ATOM 4786 O O . ASN A 1 34 ? 11.949 -4.627 -3.971 1.00 72.32 34 ASN A O 8
ATOM 4797 N N . ARG A 1 35 ? 10.057 -3.494 -4.417 1.00 23.42 35 ARG A N 8
ATOM 4798 C CA . ARG A 1 35 ? 9.187 -4.642 -4.202 1.00 55.55 35 ARG A CA 8
ATOM 4799 C C . ARG A 1 35 ? 9.524 -5.771 -5.173 1.00 73.12 35 ARG A C 8
ATOM 4800 O O . ARG A 1 35 ? 9.307 -6.945 -4.878 1.00 51.41 35 ARG A O 8
ATOM 4821 N N . LYS A 1 36 ? 10.056 -5.404 -6.335 1.00 51.04 36 LYS A N 8
ATOM 4822 C CA . LYS A 1 36 ? 10.424 -6.381 -7.351 1.00 1.43 36 LYS A CA 8
ATOM 4823 C C . LYS A 1 36 ? 11.667 -7.161 -6.931 1.00 3.23 36 LYS A C 8
ATOM 4824 O O . LYS A 1 36 ? 11.867 -8.302 -7.348 1.00 52.11 36 LYS A O 8
ATOM 4843 N N . LYS A 1 37 ? 12.499 -6.537 -6.105 1.00 41.14 37 LYS A N 8
ATOM 4844 C CA . LYS A 1 37 ? 13.721 -7.173 -5.625 1.00 22.34 37 LYS A CA 8
ATOM 4845 C C . LYS A 1 37 ? 14.651 -7.510 -6.787 1.00 21.43 37 LYS A C 8
ATOM 4846 O O . LYS A 1 37 ? 14.645 -8.629 -7.295 1.00 0.14 37 LYS A O 8
ATOM 4865 N N . LYS A 1 38 ? 15.450 -6.532 -7.201 1.00 31.43 38 LYS A N 8
ATOM 4866 C CA . LYS A 1 38 ? 16.387 -6.725 -8.302 1.00 62.23 38 LYS A CA 8
ATOM 4867 C C . LYS A 1 38 ? 17.785 -6.247 -7.916 1.00 43.13 38 LYS A C 8
ATOM 4868 O O . LYS A 1 38 ? 18.264 -5.228 -8.416 1.00 45.32 38 LYS A O 8
ATOM 4887 N N . HIS A 1 39 ? 18.434 -6.989 -7.025 1.00 14.25 39 HIS A N 8
ATOM 4888 C CA . HIS A 1 39 ? 19.778 -6.641 -6.574 1.00 14.42 39 HIS A CA 8
ATOM 4889 C C . HIS A 1 39 ? 19.826 -5.201 -6.073 1.00 2.12 39 HIS A C 8
ATOM 4890 O O . HIS A 1 39 ? 18.792 -4.553 -5.914 1.00 15.10 39 HIS A O 8
ATOM 4905 N N . GLY A 1 1 ? -20.767 -6.878 6.288 1.00 61.11 1 GLY A N 9
ATOM 4906 C CA . GLY A 1 1 ? -19.477 -6.514 6.842 1.00 74.13 1 GLY A CA 9
ATOM 4907 C C . GLY A 1 1 ? -18.979 -5.178 6.326 1.00 44.43 1 GLY A C 9
ATOM 4908 O O . GLY A 1 1 ? -18.663 -5.039 5.144 1.00 23.53 1 GLY A O 9
ATOM 4912 N N . THR A 1 2 ? -18.908 -4.190 7.213 1.00 72.05 2 THR A N 9
ATOM 4913 C CA . THR A 1 2 ? -18.448 -2.859 6.841 1.00 21.42 2 THR A CA 9
ATOM 4914 C C . THR A 1 2 ? -17.021 -2.900 6.306 1.00 44.21 2 THR A C 9
ATOM 4915 O O . THR A 1 2 ? -16.571 -1.967 5.641 1.00 4.20 2 THR A O 9
ATOM 4926 N N . TRP A 1 3 ? -16.316 -3.986 6.598 1.00 73.13 3 TRP A N 9
ATOM 4927 C CA . TRP A 1 3 ? -14.939 -4.148 6.145 1.00 30.33 3 TRP A CA 9
ATOM 4928 C C . TRP A 1 3 ? -14.826 -3.893 4.646 1.00 22.34 3 TRP A C 9
ATOM 4929 O O . TRP A 1 3 ? -13.782 -3.460 4.159 1.00 22.32 3 TRP A O 9
ATOM 4950 N N . ASP A 1 4 ? -15.906 -4.165 3.920 1.00 54.33 4 ASP A N 9
ATOM 4951 C CA . ASP A 1 4 ? -15.927 -3.964 2.478 1.00 65.10 4 ASP A CA 9
ATOM 4952 C C . ASP A 1 4 ? -15.713 -2.495 2.130 1.00 63.34 4 ASP A C 9
ATOM 4953 O O . ASP A 1 4 ? -14.879 -2.160 1.288 1.00 74.31 4 ASP A O 9
ATOM 4963 N N . ASP A 1 5 ? -16.470 -1.620 2.784 1.00 44.03 5 ASP A N 9
ATOM 4964 C CA . ASP A 1 5 ? -16.362 -0.187 2.545 1.00 73.51 5 ASP A CA 9
ATOM 4965 C C . ASP A 1 5 ? -15.149 0.395 3.263 1.00 14.15 5 ASP A C 9
ATOM 4966 O O . ASP A 1 5 ? -14.394 1.181 2.689 1.00 23.14 5 ASP A O 9
ATOM 4976 N N . ILE A 1 6 ? -14.967 0.004 4.520 1.00 65.15 6 ILE A N 9
ATOM 4977 C CA . ILE A 1 6 ? -13.846 0.489 5.315 1.00 12.45 6 ILE A CA 9
ATOM 4978 C C . ILE A 1 6 ? -12.515 0.089 4.685 1.00 34.53 6 ILE A C 9
ATOM 4979 O O . ILE A 1 6 ? -11.508 0.778 4.849 1.00 72.10 6 ILE A O 9
ATOM 4995 N N . GLY A 1 7 ? -12.519 -1.026 3.962 1.00 20.01 7 GLY A N 9
ATOM 4996 C CA . GLY A 1 7 ? -11.307 -1.495 3.317 1.00 41.25 7 GLY A CA 9
ATOM 4997 C C . GLY A 1 7 ? -11.048 -0.805 1.993 1.00 71.02 7 GLY A C 9
ATOM 4998 O O . GLY A 1 7 ? -9.901 -0.533 1.641 1.00 14.51 7 GLY A O 9
ATOM 5002 N N . GLN A 1 8 ? -12.119 -0.520 1.258 1.00 12.33 8 GLN A N 9
ATOM 5003 C CA . GLN A 1 8 ? -12.002 0.142 -0.036 1.00 4.33 8 GLN A CA 9
ATOM 5004 C C . GLN A 1 8 ? -11.728 1.633 0.138 1.00 35.45 8 GLN A C 9
ATOM 5005 O O . GLN A 1 8 ? -12.549 2.473 -0.232 1.00 51.44 8 GLN A O 9
ATOM 5019 N N . GLY A 1 9 ? -10.569 1.954 0.703 1.00 61.21 9 GLY A N 9
ATOM 5020 C CA . GLY A 1 9 ? -10.209 3.344 0.917 1.00 42.01 9 GLY A CA 9
ATOM 5021 C C . GLY A 1 9 ? -8.934 3.496 1.723 1.00 74.12 9 GLY A C 9
ATOM 5022 O O . GLY A 1 9 ? -8.098 4.347 1.423 1.00 63.22 9 GLY A O 9
ATOM 5026 N N . ILE A 1 10 ? -8.787 2.668 2.754 1.00 63.31 10 ILE A N 9
ATOM 5027 C CA . ILE A 1 10 ? -7.606 2.714 3.606 1.00 55.41 10 ILE A CA 9
ATOM 5028 C C . ILE A 1 10 ? -6.350 2.338 2.828 1.00 62.03 10 ILE A C 9
ATOM 5029 O O . ILE A 1 10 ? -5.234 2.658 3.236 1.00 23.41 10 ILE A O 9
ATOM 5045 N N . GLY A 1 11 ? -6.539 1.656 1.702 1.00 13.23 11 GLY A N 9
ATOM 5046 C CA . GLY A 1 11 ? -5.413 1.250 0.883 1.00 5.25 11 GLY A CA 9
ATOM 5047 C C . GLY A 1 11 ? -5.085 2.263 -0.198 1.00 14.31 11 GLY A C 9
ATOM 5048 O O . GLY A 1 11 ? -4.467 1.924 -1.206 1.00 4.31 11 GLY A O 9
ATOM 5052 N N . ARG A 1 12 ? -5.504 3.506 0.013 1.00 43.14 12 ARG A N 9
ATOM 5053 C CA . ARG A 1 12 ? -5.253 4.569 -0.951 1.00 41.43 12 ARG A CA 9
ATOM 5054 C C . ARG A 1 12 ? -5.209 5.930 -0.261 1.00 30.15 12 ARG A C 9
ATOM 5055 O O . ARG A 1 12 ? -4.360 6.767 -0.569 1.00 61.10 12 ARG A O 9
ATOM 5076 N N . VAL A 1 13 ? -6.130 6.142 0.674 1.00 64.31 13 VAL A N 9
ATOM 5077 C CA . VAL A 1 13 ? -6.197 7.402 1.407 1.00 12.41 13 VAL A CA 9
ATOM 5078 C C . VAL A 1 13 ? -4.906 7.656 2.178 1.00 64.24 13 VAL A C 9
ATOM 5079 O O . VAL A 1 13 ? -4.330 8.742 2.102 1.00 52.21 13 VAL A O 9
ATOM 5092 N N . ALA A 1 14 ? -4.458 6.648 2.920 1.00 72.15 14 ALA A N 9
ATOM 5093 C CA . ALA A 1 14 ? -3.234 6.763 3.704 1.00 20.30 14 ALA A CA 9
ATOM 5094 C C . ALA A 1 14 ? -2.071 7.231 2.837 1.00 44.05 14 ALA A C 9
ATOM 5095 O O . ALA A 1 14 ? -1.175 7.934 3.311 1.00 4.15 14 ALA A O 9
ATOM 5102 N N . TYR A 1 15 ? -2.086 6.836 1.570 1.00 21.52 15 TYR A N 9
ATOM 5103 C CA . TYR A 1 15 ? -1.029 7.213 0.638 1.00 51.01 15 TYR A CA 9
ATOM 5104 C C . TYR A 1 15 ? -1.135 8.689 0.261 1.00 15.33 15 TYR A C 9
ATOM 5105 O O . TYR A 1 15 ? -0.129 9.346 -0.002 1.00 3.21 15 TYR A O 9
ATOM 5123 N N . TRP A 1 16 ? -2.360 9.198 0.239 1.00 1.13 16 TRP A N 9
ATOM 5124 C CA . TRP A 1 16 ? -2.599 10.596 -0.105 1.00 42.30 16 TRP A CA 9
ATOM 5125 C C . TRP A 1 16 ? -2.228 11.514 1.054 1.00 41.11 16 TRP A C 9
ATOM 5126 O O . TRP A 1 16 ? -1.582 12.543 0.862 1.00 32.21 16 TRP A O 9
ATOM 5147 N N . VAL A 1 17 ? -2.640 11.132 2.260 1.00 25.03 17 VAL A N 9
ATOM 5148 C CA . VAL A 1 17 ? -2.349 11.920 3.451 1.00 1.41 17 VAL A CA 9
ATOM 5149 C C . VAL A 1 17 ? -0.857 11.913 3.764 1.00 72.23 17 VAL A C 9
ATOM 5150 O O . VAL A 1 17 ? -0.307 12.906 4.242 1.00 13.33 17 VAL A O 9
ATOM 5163 N N . GLY A 1 18 ? -0.205 10.786 3.490 1.00 34.52 18 GLY A N 9
ATOM 5164 C CA . GLY A 1 18 ? 1.218 10.672 3.749 1.00 73.31 18 GLY A CA 9
ATOM 5165 C C . GLY A 1 18 ? 2.045 11.569 2.848 1.00 55.42 18 GLY A C 9
ATOM 5166 O O . GLY A 1 18 ? 2.994 12.211 3.300 1.00 12.12 18 GLY A O 9
ATOM 5170 N N . LYS A 1 19 ? 1.687 11.611 1.570 1.00 3.41 19 LYS A N 9
ATOM 5171 C CA . LYS A 1 19 ? 2.402 12.434 0.601 1.00 53.35 19 LYS A CA 9
ATOM 5172 C C . LYS A 1 19 ? 2.095 13.913 0.813 1.00 64.41 19 LYS A C 9
ATOM 5173 O O . LYS A 1 19 ? 2.946 14.774 0.5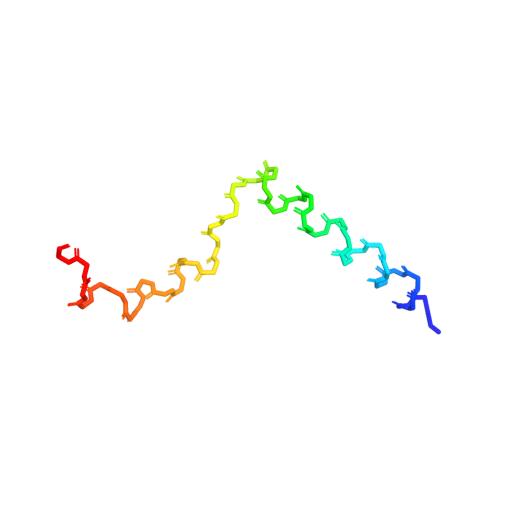86 1.00 43.32 19 LYS A O 9
ATOM 5192 N N . ALA A 1 20 ? 0.873 14.203 1.250 1.00 44.22 20 ALA A N 9
ATOM 5193 C CA . ALA A 1 20 ? 0.457 15.578 1.495 1.00 13.54 20 ALA A CA 9
ATOM 5194 C C . ALA A 1 20 ? 1.139 16.146 2.735 1.00 12.25 20 ALA A C 9
ATOM 5195 O O . ALA A 1 20 ? 1.302 17.361 2.863 1.00 53.15 20 ALA A O 9
ATOM 5202 N N . LEU A 1 21 ? 1.535 15.261 3.644 1.00 44.21 21 LEU A N 9
ATOM 5203 C CA . LEU A 1 21 ? 2.200 15.677 4.874 1.00 70.04 21 LEU A CA 9
ATOM 5204 C C . LEU A 1 21 ? 3.707 15.792 4.667 1.00 54.11 21 LEU A C 9
ATOM 5205 O O . LEU A 1 21 ? 4.379 16.570 5.341 1.00 15.30 21 LEU A O 9
ATOM 5221 N N . GLY A 1 22 ? 4.231 15.010 3.728 1.00 34.14 22 GLY A N 9
ATOM 5222 C CA . GLY A 1 22 ? 5.654 15.041 3.446 1.00 52.51 22 GLY A CA 9
ATOM 5223 C C . GLY A 1 22 ? 6.477 14.410 4.552 1.00 11.41 22 GLY A C 9
ATOM 5224 O O . GLY A 1 22 ? 7.134 15.108 5.321 1.00 43.40 22 GLY A O 9
ATOM 5228 N N . ASN A 1 23 ? 6.440 13.084 4.633 1.00 30.13 23 ASN A N 9
ATOM 5229 C CA . ASN A 1 23 ? 7.186 12.358 5.655 1.00 63.30 23 ASN A CA 9
ATOM 5230 C C . ASN A 1 23 ? 7.448 10.920 5.219 1.00 32.22 23 ASN A C 9
ATOM 5231 O O . ASN A 1 23 ? 7.507 10.010 6.048 1.00 71.12 23 ASN A O 9
ATOM 5242 N N . LEU A 1 24 ? 7.604 10.722 3.915 1.00 62.30 24 LEU A N 9
ATOM 5243 C CA . LEU A 1 24 ? 7.861 9.395 3.368 1.00 53.22 24 LEU A CA 9
ATOM 5244 C C . LEU A 1 24 ? 8.116 9.464 1.866 1.00 60.10 24 LEU A C 9
ATOM 5245 O O . LEU A 1 24 ? 7.410 8.837 1.077 1.00 74.21 24 LEU A O 9
ATOM 5261 N N . SER A 1 25 ? 9.133 10.229 1.479 1.00 1.44 25 SER A N 9
ATOM 5262 C CA . SER A 1 25 ? 9.481 10.380 0.071 1.00 60.34 25 SER A CA 9
ATOM 5263 C C . SER A 1 25 ? 10.562 9.382 -0.332 1.00 72.23 25 SER A C 9
ATOM 5264 O O . SER A 1 25 ? 10.589 8.906 -1.468 1.00 71.32 25 SER A O 9
ATOM 5272 N N . ASP A 1 26 ? 11.450 9.071 0.605 1.00 44.35 26 ASP A N 9
ATOM 5273 C CA . ASP A 1 26 ? 12.532 8.128 0.349 1.00 5.33 26 ASP A CA 9
ATOM 5274 C C . ASP A 1 26 ? 11.991 6.713 0.170 1.00 74.10 26 ASP A C 9
ATOM 5275 O O . ASP A 1 26 ? 12.530 5.922 -0.605 1.00 63.01 26 ASP A O 9
ATOM 5285 N N . VAL A 1 27 ? 10.921 6.398 0.894 1.00 62.01 27 VAL A N 9
ATOM 5286 C CA . VAL A 1 27 ? 10.306 5.078 0.816 1.00 55.20 27 VAL A CA 9
ATOM 5287 C C . VAL A 1 27 ? 9.654 4.856 -0.544 1.00 42.33 27 VAL A C 9
ATOM 5288 O O . VAL A 1 27 ? 9.605 3.733 -1.042 1.00 4.03 27 VAL A O 9
ATOM 5301 N N . ASN A 1 28 ? 9.156 5.934 -1.139 1.00 30.42 28 ASN A N 9
ATOM 5302 C CA . ASN A 1 28 ? 8.507 5.856 -2.442 1.00 1.00 28 ASN A CA 9
ATOM 5303 C C . ASN A 1 28 ? 9.516 5.514 -3.533 1.00 64.41 28 ASN A C 9
ATOM 5304 O O . ASN A 1 28 ? 9.222 4.743 -4.445 1.00 33.10 28 ASN A O 9
ATOM 5315 N N . GLN A 1 29 ? 10.709 6.095 -3.433 1.00 14.33 29 GLN A N 9
ATOM 5316 C CA . GLN A 1 29 ? 11.762 5.852 -4.412 1.00 32.21 29 GLN A CA 9
ATOM 5317 C C . GLN A 1 29 ? 12.442 4.510 -4.155 1.00 5.24 29 GLN A C 9
ATOM 5318 O O . GLN A 1 29 ? 12.982 3.892 -5.073 1.00 33.33 29 GLN A O 9
ATOM 5332 N N . ALA A 1 30 ? 12.414 4.068 -2.903 1.00 30.15 30 ALA A N 9
ATOM 5333 C CA . ALA A 1 30 ? 13.027 2.799 -2.528 1.00 74.35 30 ALA A CA 9
ATOM 5334 C C . ALA A 1 30 ? 12.348 1.630 -3.237 1.00 44.10 30 ALA A C 9
ATOM 5335 O O . ALA A 1 30 ? 12.966 0.592 -3.470 1.00 22.01 30 ALA A O 9
ATOM 5342 N N . SER A 1 31 ? 11.076 1.809 -3.576 1.00 22.04 31 SER A N 9
ATOM 5343 C CA . SER A 1 31 ? 10.314 0.768 -4.255 1.00 24.24 31 SER A CA 9
ATOM 5344 C C . SER A 1 31 ? 11.006 0.342 -5.547 1.00 20.32 31 SER A C 9
ATOM 5345 O O . SER A 1 31 ? 10.793 -0.766 -6.043 1.00 33.53 31 SER A O 9
ATOM 5353 N N . ARG A 1 32 ? 11.835 1.229 -6.085 1.00 2.44 32 ARG A N 9
ATOM 5354 C CA . ARG A 1 32 ? 12.559 0.947 -7.320 1.00 21.12 32 ARG A CA 9
ATOM 5355 C C . ARG A 1 32 ? 13.621 -0.125 -7.095 1.00 40.23 32 ARG A C 9
ATOM 5356 O O . ARG A 1 32 ? 14.125 -0.724 -8.046 1.00 65.43 32 ARG A O 9
ATOM 5377 N N . ILE A 1 33 ? 13.958 -0.361 -5.832 1.00 72.24 33 ILE A N 9
ATOM 5378 C CA . ILE A 1 33 ? 14.960 -1.359 -5.482 1.00 42.44 33 ILE A CA 9
ATOM 5379 C C . ILE A 1 33 ? 14.517 -2.185 -4.279 1.00 24.20 33 ILE A C 9
ATOM 5380 O O . ILE A 1 33 ? 15.317 -2.899 -3.675 1.00 30.34 33 ILE A O 9
ATOM 5396 N N . ASN A 1 34 ? 13.237 -2.083 -3.937 1.00 23.35 34 ASN A N 9
ATOM 5397 C CA . ASN A 1 34 ? 12.686 -2.822 -2.807 1.00 73.45 34 ASN A CA 9
ATOM 5398 C C . ASN A 1 34 ? 11.699 -3.884 -3.281 1.00 35.10 34 ASN A C 9
ATOM 5399 O O . ASN A 1 34 ? 11.481 -4.889 -2.604 1.00 42.43 34 ASN A O 9
ATOM 5410 N N . ARG A 1 35 ? 11.104 -3.653 -4.446 1.00 33.11 35 ARG A N 9
ATOM 5411 C CA . ARG A 1 35 ? 10.138 -4.589 -5.010 1.00 44.32 35 ARG A CA 9
ATOM 5412 C C . ARG A 1 35 ? 10.775 -5.959 -5.231 1.00 21.31 35 ARG A C 9
ATOM 5413 O O . ARG A 1 35 ? 10.094 -6.985 -5.198 1.00 60.24 35 ARG A O 9
ATOM 5434 N N . LYS A 1 36 ? 12.084 -5.968 -5.457 1.00 60.52 36 LYS A N 9
ATOM 5435 C CA . LYS A 1 36 ? 12.814 -7.209 -5.682 1.00 11.25 36 LYS A CA 9
ATOM 5436 C C . LYS A 1 36 ? 13.189 -7.870 -4.359 1.00 23.40 36 LYS A C 9
ATOM 5437 O O . LYS A 1 36 ? 14.361 -8.136 -4.097 1.00 64.25 36 LYS A O 9
ATOM 5456 N N . LYS A 1 37 ? 12.184 -8.129 -3.528 1.00 43.14 37 LYS A N 9
ATOM 5457 C CA . LYS A 1 37 ? 12.408 -8.760 -2.233 1.00 74.22 37 LYS A CA 9
ATOM 5458 C C . LYS A 1 37 ? 12.174 -10.267 -2.313 1.00 70.42 37 LYS A C 9
ATOM 5459 O O . LYS A 1 37 ? 12.826 -11.044 -1.616 1.00 34.11 37 LYS A O 9
ATOM 5478 N N . LYS A 1 38 ? 11.242 -10.670 -3.169 1.00 22.42 38 LYS A N 9
ATOM 5479 C CA . LYS A 1 38 ? 10.924 -12.083 -3.343 1.00 33.15 38 LYS A CA 9
ATOM 5480 C C . LYS A 1 38 ? 11.435 -12.594 -4.687 1.00 23.11 38 LYS A C 9
ATOM 5481 O O . LYS A 1 38 ? 11.789 -13.765 -4.823 1.00 62.04 38 LYS A O 9
ATOM 5500 N N . HIS A 1 39 ? 11.470 -11.705 -5.677 1.00 52.21 39 HIS A N 9
ATOM 5501 C CA . HIS A 1 39 ? 11.940 -12.069 -7.010 1.00 72.01 39 HIS A CA 9
ATOM 5502 C C . HIS A 1 39 ? 13.440 -11.823 -7.142 1.00 55.34 39 HIS A C 9
ATOM 5503 O O . HIS A 1 39 ? 14.140 -11.649 -6.145 1.00 45.33 39 HIS A O 9
ATOM 5518 N N . GLY A 1 1 ? -20.661 -1.466 5.083 1.00 54.41 1 GLY A N 10
ATOM 5519 C CA . GLY A 1 1 ? -19.369 -0.806 5.039 1.00 32.05 1 GLY A CA 10
ATOM 5520 C C . GLY A 1 1 ? -18.993 -0.180 6.367 1.00 43.54 1 GLY A C 10
ATOM 5521 O O . GLY A 1 1 ? -19.840 0.387 7.058 1.00 54.40 1 GLY A O 10
ATOM 5525 N N . THR A 1 2 ? -17.716 -0.283 6.727 1.00 44.22 2 THR A N 10
ATOM 5526 C CA . THR A 1 2 ? -17.229 0.276 7.981 1.00 72.35 2 THR A CA 10
ATOM 5527 C C . THR A 1 2 ? -15.722 0.099 8.113 1.00 21.41 2 THR A C 10
ATOM 5528 O O . THR A 1 2 ? -15.195 -0.021 9.218 1.00 72.23 2 THR A O 10
ATOM 5539 N N . TRP A 1 3 ? -15.031 0.089 6.978 1.00 33.23 3 TRP A N 10
ATOM 5540 C CA . TRP A 1 3 ? -13.582 -0.072 6.967 1.00 64.25 3 TRP A CA 10
ATOM 5541 C C . TRP A 1 3 ? -12.892 1.179 7.496 1.00 65.53 3 TRP A C 10
ATOM 5542 O O . TRP A 1 3 ? -11.776 1.113 8.015 1.00 12.12 3 TRP A O 10
ATOM 5563 N N . ASP A 1 4 ? -13.560 2.320 7.361 1.00 34.31 4 ASP A N 10
ATOM 5564 C CA . ASP A 1 4 ? -13.009 3.589 7.827 1.00 73.10 4 ASP A CA 10
ATOM 5565 C C . ASP A 1 4 ? -13.075 3.684 9.348 1.00 51.42 4 ASP A C 10
ATOM 5566 O O . ASP A 1 4 ? -12.120 4.115 9.993 1.00 55.12 4 ASP A O 10
ATOM 5576 N N . ASP A 1 5 ? -14.206 3.276 9.913 1.00 23.13 5 ASP A N 10
ATOM 5577 C CA . ASP A 1 5 ? -14.397 3.316 11.359 1.00 4.54 5 ASP A CA 10
ATOM 5578 C C . ASP A 1 5 ? -13.705 2.132 12.029 1.00 22.53 5 ASP A C 10
ATOM 5579 O O . ASP A 1 5 ? -13.041 2.287 13.055 1.00 23.52 5 ASP A O 10
ATOM 5589 N N . ILE A 1 6 ? -13.866 0.951 11.444 1.00 1.33 6 ILE A N 10
ATOM 5590 C CA . ILE A 1 6 ? -13.259 -0.259 11.985 1.00 51.02 6 ILE A CA 10
ATOM 5591 C C . ILE A 1 6 ? -11.762 -0.299 11.696 1.00 60.42 6 ILE A C 10
ATOM 5592 O O . ILE A 1 6 ? -10.948 -0.461 12.604 1.00 15.22 6 ILE A O 10
ATOM 5608 N N . GLY A 1 7 ? -11.405 -0.146 10.424 1.00 21.52 7 GLY A N 10
ATOM 5609 C CA . GLY A 1 7 ? -10.007 -0.164 10.038 1.00 1.24 7 GLY A CA 10
ATOM 5610 C C . GLY A 1 7 ? -9.252 1.053 10.532 1.00 73.34 7 GLY A C 10
ATOM 5611 O O . GLY A 1 7 ? -8.116 0.942 10.990 1.00 3.11 7 GLY A O 10
ATOM 5615 N N . GLN A 1 8 ? -9.885 2.217 10.436 1.00 50.23 8 GLN A N 10
ATOM 5616 C CA . GLN A 1 8 ? -9.264 3.461 10.876 1.00 25.54 8 GLN A CA 10
ATOM 5617 C C . GLN A 1 8 ? -7.857 3.601 10.302 1.00 13.42 8 GLN A C 10
ATOM 5618 O O . GLN A 1 8 ? -6.870 3.543 11.033 1.00 53.34 8 GLN A O 10
ATOM 5632 N N . GLY A 1 9 ? -7.774 3.783 8.988 1.00 74.34 9 GLY A N 10
ATOM 5633 C CA . GLY A 1 9 ? -6.484 3.925 8.339 1.00 20.22 9 GLY A CA 10
ATOM 5634 C C . GLY A 1 9 ? -6.577 3.796 6.831 1.00 45.04 9 GLY A C 10
ATOM 5635 O O . GLY A 1 9 ? -6.110 4.669 6.098 1.00 14.41 9 GLY A O 10
ATOM 5639 N N . ILE A 1 10 ? -7.178 2.707 6.368 1.00 70.04 10 ILE A N 10
ATOM 5640 C CA . ILE A 1 10 ? -7.329 2.467 4.938 1.00 62.32 10 ILE A CA 10
ATOM 5641 C C . ILE A 1 10 ? -7.954 3.671 4.242 1.00 53.42 10 ILE A C 10
ATOM 5642 O O . ILE A 1 10 ? -7.688 3.930 3.068 1.00 40.24 10 ILE A O 10
ATOM 5658 N N . GLY A 1 11 ? -8.786 4.405 4.974 1.00 34.40 11 GLY A N 10
ATOM 5659 C CA . GLY A 1 11 ? -9.435 5.575 4.411 1.00 61.40 11 GLY A CA 10
ATOM 5660 C C . GLY A 1 11 ? -8.450 6.665 4.045 1.00 4.30 11 GLY A C 10
ATOM 5661 O O . GLY A 1 11 ? -8.493 7.206 2.940 1.00 14.53 11 GLY A O 10
ATOM 5665 N N . ARG A 1 12 ? -7.557 6.992 4.974 1.00 13.34 12 ARG A N 10
ATOM 5666 C CA . ARG A 1 12 ? -6.558 8.027 4.745 1.00 24.12 12 ARG A CA 10
ATOM 5667 C C . ARG A 1 12 ? -5.422 7.503 3.871 1.00 1.31 12 ARG A C 10
ATOM 5668 O O . ARG A 1 12 ? -4.843 8.243 3.074 1.00 15.13 12 ARG A O 10
ATOM 5689 N N . VAL A 1 13 ? -5.106 6.220 4.027 1.00 32.44 13 VAL A N 10
ATOM 5690 C CA . VAL A 1 13 ? -4.040 5.595 3.251 1.00 73.51 13 VAL A CA 10
ATOM 5691 C C . VAL A 1 13 ? -4.440 5.448 1.788 1.00 43.02 13 VAL A C 10
ATOM 5692 O O . VAL A 1 13 ? -3.633 5.677 0.888 1.00 2.12 13 VAL A O 10
ATOM 5705 N N . ALA A 1 14 ? -5.691 5.063 1.557 1.00 12.35 14 ALA A N 10
ATOM 5706 C CA . ALA A 1 14 ? -6.197 4.887 0.202 1.00 35.35 14 ALA A CA 10
ATOM 5707 C C . ALA A 1 14 ? -5.968 6.139 -0.638 1.00 40.32 14 ALA A C 10
ATOM 5708 O O . ALA A 1 14 ? -5.756 6.056 -1.849 1.00 52.03 14 ALA A O 10
ATOM 5715 N N . TYR A 1 15 ? -6.010 7.298 0.011 1.00 73.32 15 TYR A N 10
ATOM 5716 C CA . TYR A 1 15 ? -5.809 8.568 -0.676 1.00 64.02 15 TYR A CA 10
ATOM 5717 C C . TYR A 1 15 ? -4.342 8.757 -1.052 1.00 40.33 15 TYR A C 10
ATOM 5718 O O . TYR A 1 15 ? -4.024 9.419 -2.040 1.00 35.31 15 TYR A O 10
ATOM 5736 N N . TRP A 1 16 ? -3.455 8.172 -0.256 1.00 64.21 16 TRP A N 10
ATOM 5737 C CA . TRP A 1 16 ? -2.021 8.276 -0.504 1.00 42.15 16 TRP A CA 10
ATOM 5738 C C . TRP A 1 16 ? -1.591 7.326 -1.615 1.00 42.11 16 TRP A C 10
ATOM 5739 O O . TRP A 1 16 ? -0.826 7.701 -2.504 1.00 74.02 16 TRP A O 10
ATOM 5760 N N . VAL A 1 17 ? -2.087 6.095 -1.560 1.00 52.53 17 VAL A N 10
ATOM 5761 C CA . VAL A 1 17 ? -1.754 5.089 -2.564 1.00 65.43 17 VAL A CA 10
ATOM 5762 C C . VAL A 1 17 ? -2.341 5.455 -3.922 1.00 22.51 17 VAL A C 10
ATOM 5763 O O . VAL A 1 17 ? -1.740 5.189 -4.962 1.00 11.00 17 VAL A O 10
ATOM 5776 N N . GLY A 1 18 ? -3.522 6.066 -3.906 1.00 44.15 18 GLY A N 10
ATOM 5777 C CA . GLY A 1 18 ? -4.171 6.460 -5.142 1.00 15.43 18 GLY A CA 10
ATOM 5778 C C . GLY A 1 18 ? -3.423 7.564 -5.865 1.00 34.13 18 GLY A C 10
ATOM 5779 O O . GLY A 1 18 ? -3.271 7.525 -7.085 1.00 1.14 18 GLY A O 10
ATOM 5783 N N . LYS A 1 19 ? -2.958 8.552 -5.109 1.00 1.42 19 LYS A N 10
ATOM 5784 C CA . LYS A 1 19 ? -2.224 9.674 -5.683 1.00 44.54 19 LYS A CA 10
ATOM 5785 C C . LYS A 1 19 ? -0.824 9.245 -6.111 1.00 52.40 19 LYS A C 10
ATOM 5786 O O . LYS A 1 19 ? -0.279 9.756 -7.088 1.00 23.35 19 LYS A O 10
ATOM 5805 N N . ALA A 1 20 ? -0.248 8.302 -5.374 1.00 55.51 20 ALA A N 10
ATOM 5806 C CA . ALA A 1 20 ? 1.087 7.801 -5.679 1.00 50.50 20 ALA A CA 10
ATOM 5807 C C . ALA A 1 20 ? 1.102 7.053 -7.008 1.00 14.42 20 ALA A C 10
ATOM 5808 O O . ALA A 1 20 ? 2.103 7.061 -7.726 1.00 12.12 20 ALA A O 10
ATOM 5815 N N . LEU A 1 21 ? -0.013 6.406 -7.330 1.00 52.04 21 LEU A N 10
ATOM 5816 C CA . LEU A 1 21 ? -0.128 5.651 -8.573 1.00 23.14 21 LEU A CA 10
ATOM 5817 C C . LEU A 1 21 ? -0.232 6.590 -9.771 1.00 11.12 21 LEU A C 10
ATOM 5818 O O . LEU A 1 21 ? 0.118 6.221 -10.893 1.00 60.12 21 LEU A O 10
ATOM 5834 N N . GLY A 1 22 ? -0.713 7.805 -9.525 1.00 21.35 22 GLY A N 10
ATOM 5835 C CA . GLY A 1 22 ? -0.851 8.778 -10.593 1.00 21.13 22 GLY A CA 10
ATOM 5836 C C . GLY A 1 22 ? 0.460 9.055 -11.300 1.00 60.34 22 GLY A C 10
ATOM 5837 O O . GLY A 1 22 ? 0.840 8.336 -12.223 1.00 21.40 22 GLY A O 10
ATOM 5841 N N . ASN A 1 23 ? 1.155 10.101 -10.865 1.00 5.43 23 ASN A N 10
ATOM 5842 C CA . ASN A 1 23 ? 2.431 10.474 -11.465 1.00 60.13 23 ASN A CA 10
ATOM 5843 C C . ASN A 1 23 ? 3.595 10.044 -10.576 1.00 12.32 23 ASN A C 10
ATOM 5844 O O . ASN A 1 23 ? 4.396 10.872 -10.138 1.00 3.34 23 ASN A O 10
ATOM 5855 N N . LEU A 1 24 ? 3.683 8.745 -10.313 1.00 12.13 24 LEU A N 10
ATOM 5856 C CA . LEU A 1 24 ? 4.749 8.204 -9.478 1.00 41.41 24 LEU A CA 10
ATOM 5857 C C . LEU A 1 24 ? 4.773 6.680 -9.546 1.00 53.13 24 LEU A C 10
ATOM 5858 O O . LEU A 1 24 ? 4.293 6.000 -8.640 1.00 52.53 24 LEU A O 10
ATOM 5874 N N . SER A 1 25 ? 5.339 6.148 -10.626 1.00 21.44 25 SER A N 10
ATOM 5875 C CA . SER A 1 25 ? 5.426 4.707 -10.813 1.00 3.32 25 SER A CA 10
ATOM 5876 C C . SER A 1 25 ? 6.762 4.172 -10.306 1.00 1.12 25 SER A C 10
ATOM 5877 O O . SER A 1 25 ? 6.854 3.033 -9.850 1.00 73.11 25 SER A O 10
ATOM 5885 N N . ASP A 1 26 ? 7.795 5.003 -10.391 1.00 64.42 26 ASP A N 10
ATOM 5886 C CA . ASP A 1 26 ? 9.126 4.615 -9.941 1.00 64.11 26 ASP A CA 10
ATOM 5887 C C . ASP A 1 26 ? 9.100 4.176 -8.480 1.00 44.13 26 ASP A C 10
ATOM 5888 O O . ASP A 1 26 ? 9.794 3.239 -8.090 1.00 42.21 26 ASP A O 10
ATOM 5898 N N . VAL A 1 27 ? 8.295 4.865 -7.676 1.00 64.44 27 VAL A N 10
ATOM 5899 C CA . VAL A 1 27 ? 8.178 4.547 -6.257 1.00 51.23 27 VAL A CA 10
ATOM 5900 C C . VAL A 1 27 ? 7.539 3.178 -6.052 1.00 14.22 27 VAL A C 10
ATOM 5901 O O . VAL A 1 27 ? 7.784 2.510 -5.048 1.00 34.15 27 VAL A O 10
ATOM 5914 N N . ASN A 1 28 ? 6.718 2.763 -7.013 1.00 22.23 28 ASN A N 10
ATOM 5915 C CA . ASN A 1 28 ? 6.042 1.474 -6.938 1.00 44.21 28 ASN A CA 10
ATOM 5916 C C . ASN A 1 28 ? 7.029 0.329 -7.156 1.00 71.54 28 ASN A C 10
ATOM 5917 O O . ASN A 1 28 ? 6.950 -0.704 -6.492 1.00 1.41 28 ASN A O 10
ATOM 5928 N N . GLN A 1 29 ? 7.956 0.525 -8.088 1.00 60.44 29 GLN A N 10
ATOM 5929 C CA . GLN A 1 29 ? 8.958 -0.490 -8.392 1.00 41.05 29 GLN A CA 10
ATOM 5930 C C . GLN A 1 29 ? 10.070 -0.488 -7.348 1.00 0.21 29 GLN A C 10
ATOM 5931 O O . GLN A 1 29 ? 10.726 -1.505 -7.124 1.00 60.43 29 GLN A O 10
ATOM 5945 N N . ALA A 1 30 ? 10.276 0.661 -6.712 1.00 40.21 30 ALA A N 10
ATOM 5946 C CA . ALA A 1 30 ? 11.307 0.794 -5.689 1.00 5.35 30 ALA A CA 10
ATOM 5947 C C . ALA A 1 30 ? 11.023 -0.118 -4.501 1.00 11.52 30 ALA A C 10
ATOM 5948 O O . ALA A 1 30 ? 11.941 -0.540 -3.798 1.00 73.52 30 ALA A O 10
ATOM 5955 N N . SER A 1 31 ? 9.747 -0.418 -4.283 1.00 63.24 31 SER A N 10
ATOM 5956 C CA . SER A 1 31 ? 9.343 -1.278 -3.176 1.00 63.50 31 SER A CA 10
ATOM 5957 C C . SER A 1 31 ? 10.053 -2.625 -3.247 1.00 11.43 31 SER A C 10
ATOM 5958 O O . SER A 1 31 ? 10.197 -3.317 -2.239 1.00 14.14 31 SER A O 10
ATOM 5966 N N . ARG A 1 32 ? 10.493 -2.992 -4.447 1.00 54.25 32 ARG A N 10
ATOM 5967 C CA . ARG A 1 32 ? 11.187 -4.259 -4.651 1.00 64.23 32 ARG A CA 10
ATOM 5968 C C . ARG A 1 32 ? 12.564 -4.236 -3.993 1.00 12.24 32 ARG A C 10
ATOM 5969 O O . ARG A 1 32 ? 13.177 -5.282 -3.781 1.00 71.22 32 ARG A O 10
ATOM 5990 N N . ILE A 1 33 ? 13.042 -3.038 -3.674 1.00 51.44 33 ILE A N 10
ATOM 5991 C CA . ILE A 1 33 ? 14.345 -2.881 -3.039 1.00 62.40 33 ILE A CA 10
ATOM 5992 C C . ILE A 1 33 ? 14.289 -1.851 -1.916 1.00 3.40 33 ILE A C 10
ATOM 5993 O O . ILE A 1 33 ? 15.321 -1.392 -1.430 1.00 64.04 33 ILE A O 10
ATOM 6009 N N . ASN A 1 34 ? 13.076 -1.495 -1.507 1.00 61.05 34 ASN A N 10
ATOM 6010 C CA . ASN A 1 34 ? 12.885 -0.521 -0.439 1.00 75.40 34 ASN A CA 10
ATOM 6011 C C . ASN A 1 34 ? 12.289 -1.181 0.801 1.00 31.02 34 ASN A C 10
ATOM 6012 O O . ASN A 1 34 ? 12.474 -0.704 1.920 1.00 73.32 34 ASN A O 10
ATOM 6023 N N . ARG A 1 35 ? 11.576 -2.282 0.592 1.00 53.34 35 ARG A N 10
ATOM 6024 C CA . ARG A 1 35 ? 10.953 -3.009 1.692 1.00 1.50 35 ARG A CA 10
ATOM 6025 C C . ARG A 1 35 ? 12.000 -3.459 2.707 1.00 12.44 35 ARG A C 10
ATOM 6026 O O . ARG A 1 35 ? 11.697 -3.645 3.886 1.00 41.14 35 ARG A O 10
ATOM 6047 N N . LYS A 1 36 ? 13.231 -3.634 2.242 1.00 12.53 36 LYS A N 10
ATOM 6048 C CA . LYS A 1 36 ? 14.324 -4.062 3.107 1.00 54.20 36 LYS A CA 10
ATOM 6049 C C . LYS A 1 36 ? 15.662 -3.542 2.593 1.00 13.14 36 LYS A C 10
ATOM 6050 O O . LYS A 1 36 ? 16.468 -4.300 2.052 1.00 30.34 36 LYS A O 10
ATOM 6069 N N . LYS A 1 37 ? 15.894 -2.246 2.766 1.00 30.33 37 LYS A N 10
ATOM 6070 C CA . LYS A 1 37 ? 17.136 -1.624 2.322 1.00 41.11 37 LYS A CA 10
ATOM 6071 C C . LYS A 1 37 ? 17.231 -0.184 2.817 1.00 3.04 37 LYS A C 10
ATOM 6072 O O . LYS A 1 37 ? 17.753 0.688 2.123 1.00 11.33 37 LYS A O 10
ATOM 6091 N N . LYS A 1 38 ? 16.723 0.056 4.020 1.00 50.04 38 LYS A N 10
ATOM 6092 C CA . LYS A 1 38 ? 16.753 1.391 4.610 1.00 51.21 38 LYS A CA 10
ATOM 6093 C C . LYS A 1 38 ? 18.179 1.788 4.984 1.00 23.42 38 LYS A C 10
ATOM 6094 O O . LYS A 1 38 ? 18.524 2.970 4.979 1.00 13.30 38 LYS A O 10
ATOM 6113 N N . HIS A 1 39 ? 19.002 0.794 5.303 1.00 33.22 39 HIS A N 10
ATOM 6114 C CA . HIS A 1 39 ? 20.389 1.041 5.675 1.00 64.13 39 HIS A CA 10
ATOM 6115 C C . HIS A 1 39 ? 20.472 1.995 6.864 1.00 64.40 39 HIS A C 10
ATOM 6116 O O . HIS A 1 39 ? 20.891 1.607 7.956 1.00 62.40 39 HIS A O 10
ATOM 6131 N N . GLY A 1 1 ? -19.508 0.194 13.182 1.00 73.01 1 GLY A N 11
ATOM 6132 C CA . GLY A 1 1 ? -19.872 0.351 11.785 1.00 74.23 1 GLY A CA 11
ATOM 6133 C C . GLY A 1 1 ? -19.213 1.558 11.149 1.00 3.13 1 GLY A C 11
ATOM 6134 O O . GLY A 1 1 ? -19.092 2.612 11.772 1.00 41.42 1 GLY A O 11
ATOM 6138 N N . THR A 1 2 ? -18.783 1.403 9.899 1.00 72.32 2 THR A N 11
ATOM 6139 C CA . THR A 1 2 ? -18.129 2.487 9.178 1.00 23.04 2 THR A CA 11
ATOM 6140 C C . THR A 1 2 ? -17.814 2.081 7.743 1.00 43.31 2 THR A C 11
ATOM 6141 O O . THR A 1 2 ? -16.845 2.558 7.151 1.00 64.34 2 THR A O 11
ATOM 6152 N N . TRP A 1 3 ? -18.639 1.199 7.188 1.00 21.21 3 TRP A N 11
ATOM 6153 C CA . TRP A 1 3 ? -18.446 0.730 5.821 1.00 21.32 3 TRP A CA 11
ATOM 6154 C C . TRP A 1 3 ? -18.779 1.827 4.816 1.00 52.11 3 TRP A C 11
ATOM 6155 O O . TRP A 1 3 ? -18.269 1.832 3.696 1.00 42.42 3 TRP A O 11
ATOM 6176 N N . ASP A 1 4 ? -19.637 2.757 5.224 1.00 31.24 4 ASP A N 11
ATOM 6177 C CA . ASP A 1 4 ? -20.036 3.860 4.359 1.00 50.51 4 ASP A CA 11
ATOM 6178 C C . ASP A 1 4 ? -18.924 4.897 4.252 1.00 71.42 4 ASP A C 11
ATOM 6179 O O . ASP A 1 4 ? -18.628 5.397 3.166 1.00 14.03 4 ASP A O 11
ATOM 6189 N N . ASP A 1 5 ? -18.309 5.217 5.385 1.00 61.33 5 ASP A N 11
ATOM 6190 C CA . ASP A 1 5 ? -17.226 6.194 5.419 1.00 61.12 5 ASP A CA 11
ATOM 6191 C C . ASP A 1 5 ? -15.915 5.569 4.953 1.00 2.04 5 ASP A C 11
ATOM 6192 O O . ASP A 1 5 ? -15.172 6.172 4.177 1.00 64.33 5 ASP A O 11
ATOM 6202 N N . ILE A 1 6 ? -15.637 4.361 5.429 1.00 74.12 6 ILE A N 11
ATOM 6203 C CA . ILE A 1 6 ? -14.418 3.657 5.059 1.00 51.32 6 ILE A CA 11
ATOM 6204 C C . ILE A 1 6 ? -14.512 3.099 3.644 1.00 1.13 6 ILE A C 11
ATOM 6205 O O . ILE A 1 6 ? -13.507 2.980 2.944 1.00 60.44 6 ILE A O 11
ATOM 6221 N N . GLY A 1 7 ? -15.727 2.757 3.228 1.00 43.02 7 GLY A N 11
ATOM 6222 C CA . GLY A 1 7 ? -15.931 2.217 1.897 1.00 35.02 7 GLY A CA 11
ATOM 6223 C C . GLY A 1 7 ? -15.962 3.296 0.831 1.00 43.52 7 GLY A C 11
ATOM 6224 O O . GLY A 1 7 ? -15.341 3.152 -0.223 1.00 53.12 7 GLY A O 11
ATOM 6228 N N . GLN A 1 8 ? -16.685 4.375 1.105 1.00 42.44 8 GLN A N 11
ATOM 6229 C CA . GLN A 1 8 ? -16.795 5.481 0.161 1.00 64.02 8 GLN A CA 11
ATOM 6230 C C . GLN A 1 8 ? -15.529 6.331 0.168 1.00 33.01 8 GLN A C 11
ATOM 6231 O O . GLN A 1 8 ? -15.557 7.501 0.548 1.00 33.01 8 GLN A O 11
ATOM 6245 N N . GLY A 1 9 ? -14.418 5.734 -0.255 1.00 74.12 9 GLY A N 11
ATOM 6246 C CA . GLY A 1 9 ? -13.158 6.451 -0.288 1.00 54.42 9 GLY A CA 11
ATOM 6247 C C . GLY A 1 9 ? -11.970 5.529 -0.477 1.00 12.24 9 GLY A C 11
ATOM 6248 O O . GLY A 1 9 ? -10.940 5.934 -1.016 1.00 40.12 9 GLY A O 11
ATOM 6252 N N . ILE A 1 10 ? -12.114 4.283 -0.034 1.00 62.20 10 ILE A N 11
ATOM 6253 C CA . ILE A 1 10 ? -11.044 3.303 -0.157 1.00 42.43 10 ILE A CA 11
ATOM 6254 C C . ILE A 1 10 ? -10.636 3.112 -1.614 1.00 34.04 10 ILE A C 11
ATOM 6255 O O . ILE A 1 10 ? -9.549 2.618 -1.907 1.00 31.30 10 ILE A O 11
ATOM 6271 N N . GLY A 1 11 ? -11.519 3.510 -2.526 1.00 25.21 11 GLY A N 11
ATOM 6272 C CA . GLY A 1 11 ? -11.232 3.378 -3.942 1.00 1.24 11 GLY A CA 11
ATOM 6273 C C . GLY A 1 11 ? -9.895 3.982 -4.323 1.00 12.23 11 GLY A C 11
ATOM 6274 O O . GLY A 1 11 ? -9.294 3.590 -5.323 1.00 63.12 11 GLY A O 11
ATOM 6278 N N . ARG A 1 12 ? -9.431 4.937 -3.525 1.00 71.51 12 ARG A N 11
ATOM 6279 C CA . ARG A 1 12 ? -8.158 5.599 -3.785 1.00 74.03 12 ARG A CA 11
ATOM 6280 C C . ARG A 1 12 ? -7.616 6.253 -2.518 1.00 45.10 12 ARG A C 11
ATOM 6281 O O . ARG A 1 12 ? -6.416 6.210 -2.249 1.00 53.33 12 ARG A O 11
ATOM 6302 N N . VAL A 1 13 ? -8.510 6.860 -1.744 1.00 73.15 13 VAL A N 11
ATOM 6303 C CA . VAL A 1 13 ? -8.122 7.524 -0.505 1.00 31.42 13 VAL A CA 11
ATOM 6304 C C . VAL A 1 13 ? -7.271 6.608 0.367 1.00 43.11 13 VAL A C 11
ATOM 6305 O O . VAL A 1 13 ? -6.342 7.058 1.036 1.00 11.12 13 VAL A O 11
ATOM 6318 N N . ALA A 1 14 ? -7.594 5.319 0.352 1.00 73.35 14 ALA A N 11
ATOM 6319 C CA . ALA A 1 14 ? -6.858 4.338 1.140 1.00 31.01 14 ALA A CA 11
ATOM 6320 C C . ALA A 1 14 ? -5.361 4.426 0.865 1.00 71.01 14 ALA A C 11
ATOM 6321 O O . ALA A 1 14 ? -4.540 4.155 1.743 1.00 15.04 14 ALA A O 11
ATOM 6328 N N . TYR A 1 15 ? -5.010 4.806 -0.359 1.00 73.45 15 TYR A N 11
ATOM 6329 C CA . TYR A 1 15 ? -3.611 4.925 -0.751 1.00 45.15 15 TYR A CA 11
ATOM 6330 C C . TYR A 1 15 ? -2.964 6.139 -0.091 1.00 64.41 15 TYR A C 11
ATOM 6331 O O . TYR A 1 15 ? -1.814 6.085 0.346 1.00 53.42 15 TYR A O 11
ATOM 6349 N N . TRP A 1 16 ? -3.710 7.237 -0.024 1.00 64.42 16 TRP A N 11
ATOM 6350 C CA . TRP A 1 16 ? -3.210 8.465 0.582 1.00 21.44 16 TRP A CA 11
ATOM 6351 C C . TRP A 1 16 ? -3.006 8.288 2.081 1.00 51.45 16 TRP A C 11
ATOM 6352 O O . TRP A 1 16 ? -1.981 8.694 2.631 1.00 62.11 16 TRP A O 11
ATOM 6373 N N . VAL A 1 17 ? -3.986 7.679 2.741 1.00 63.52 17 VAL A N 11
ATOM 6374 C CA . VAL A 1 17 ? -3.912 7.448 4.178 1.00 62.14 17 VAL A CA 11
ATOM 6375 C C . VAL A 1 17 ? -2.820 6.439 4.518 1.00 10.32 17 VAL A C 11
ATOM 6376 O O . VAL A 1 17 ? -2.168 6.540 5.556 1.00 61.33 17 VAL A O 11
ATOM 6389 N N .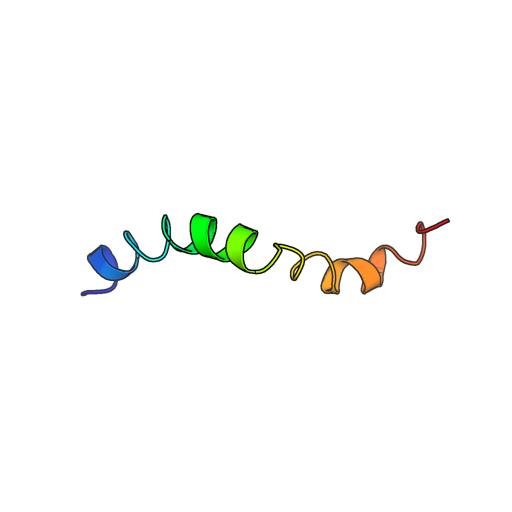 GLY A 1 18 ? -2.625 5.467 3.632 1.00 12.13 18 GLY A N 11
ATOM 6390 C CA . GLY A 1 18 ? -1.611 4.453 3.855 1.00 13.24 18 GLY A CA 11
ATOM 6391 C C . GLY A 1 18 ? -0.205 5.012 3.775 1.00 63.50 18 GLY A C 11
ATOM 6392 O O . GLY A 1 18 ? 0.655 4.673 4.588 1.00 60.32 18 GLY A O 11
ATOM 6396 N N . LYS A 1 19 ? 0.032 5.872 2.790 1.00 73.20 19 LYS A N 11
ATOM 6397 C CA . LYS A 1 19 ? 1.344 6.484 2.604 1.00 14.42 19 LYS A CA 11
ATOM 6398 C C . LYS A 1 19 ? 1.615 7.530 3.681 1.00 11.01 19 LYS A C 11
ATOM 6399 O O . LYS A 1 19 ? 2.756 7.721 4.100 1.00 14.23 19 LYS A O 11
ATOM 6418 N N . ALA A 1 20 ? 0.559 8.204 4.124 1.00 1.25 20 ALA A N 11
ATOM 6419 C CA . ALA A 1 20 ? 0.682 9.228 5.153 1.00 25.24 20 ALA A CA 11
ATOM 6420 C C . ALA A 1 20 ? 0.986 8.607 6.512 1.00 43.43 20 ALA A C 11
ATOM 6421 O O . ALA A 1 20 ? 1.628 9.228 7.361 1.00 61.45 20 ALA A O 11
ATOM 6428 N N . LEU A 1 21 ? 0.524 7.378 6.712 1.00 54.34 21 LEU A N 11
ATOM 6429 C CA . LEU A 1 21 ? 0.747 6.672 7.969 1.00 34.43 21 LEU A CA 11
ATOM 6430 C C . LEU A 1 21 ? 2.175 6.144 8.052 1.00 71.21 21 LEU A C 11
ATOM 6431 O O . LEU A 1 21 ? 2.718 5.964 9.140 1.00 45.25 21 LEU A O 11
ATOM 6447 N N . GLY A 1 22 ? 2.777 5.898 6.892 1.00 71.12 22 GLY A N 11
ATOM 6448 C CA . GLY A 1 22 ? 4.139 5.396 6.856 1.00 35.14 22 GLY A CA 11
ATOM 6449 C C . GLY A 1 22 ? 4.198 3.905 6.587 1.00 72.22 22 GLY A C 11
ATOM 6450 O O . GLY A 1 22 ? 4.858 3.164 7.313 1.00 41.44 22 GLY A O 11
ATOM 6454 N N . ASN A 1 23 ? 3.506 3.467 5.542 1.00 53.53 23 ASN A N 11
ATOM 6455 C CA . ASN A 1 23 ? 3.481 2.053 5.181 1.00 43.34 23 ASN A CA 11
ATOM 6456 C C . ASN A 1 23 ? 4.456 1.765 4.041 1.00 35.55 23 ASN A C 11
ATOM 6457 O O . ASN A 1 23 ? 4.207 0.900 3.201 1.00 21.34 23 ASN A O 11
ATOM 6468 N N . LEU A 1 24 ? 5.564 2.494 4.022 1.00 64.32 24 LEU A N 11
ATOM 6469 C CA . LEU A 1 24 ? 6.578 2.319 2.986 1.00 35.15 24 LEU A CA 11
ATOM 6470 C C . LEU A 1 24 ? 7.822 3.144 3.296 1.00 71.34 24 LEU A C 11
ATOM 6471 O O . LEU A 1 24 ? 8.446 3.707 2.397 1.00 65.54 24 LEU A O 11
ATOM 6487 N N . SER A 1 25 ? 8.180 3.207 4.575 1.00 34.21 25 SER A N 11
ATOM 6488 C CA . SER A 1 25 ? 9.350 3.964 5.004 1.00 72.13 25 SER A CA 11
ATOM 6489 C C . SER A 1 25 ? 10.636 3.220 4.656 1.00 30.31 25 SER A C 11
ATOM 6490 O O . SER A 1 25 ? 11.558 3.793 4.073 1.00 1.13 25 SER A O 11
ATOM 6498 N N . ASP A 1 26 ? 10.690 1.942 5.015 1.00 60.02 26 ASP A N 11
ATOM 6499 C CA . ASP A 1 26 ? 11.860 1.120 4.739 1.00 61.14 26 ASP A CA 11
ATOM 6500 C C . ASP A 1 26 ? 11.977 0.822 3.248 1.00 65.04 26 ASP A C 11
ATOM 6501 O O . ASP A 1 26 ? 13.080 0.703 2.713 1.00 23.42 26 ASP A O 11
ATOM 6511 N N . VAL A 1 27 ? 10.833 0.704 2.582 1.00 1.21 27 VAL A N 11
ATOM 6512 C CA . VAL A 1 27 ? 10.807 0.421 1.152 1.00 53.00 27 VAL A CA 11
ATOM 6513 C C . VAL A 1 27 ? 11.435 1.559 0.354 1.00 41.13 27 VAL A C 11
ATOM 6514 O O . VAL A 1 27 ? 11.887 1.363 -0.773 1.00 51.30 27 VAL A O 11
ATOM 6527 N N . ASN A 1 28 ? 11.459 2.747 0.949 1.00 72.25 28 ASN A N 11
ATOM 6528 C CA . ASN A 1 28 ? 12.031 3.918 0.294 1.00 24.12 28 ASN A CA 11
ATOM 6529 C C . ASN A 1 28 ? 13.556 3.846 0.290 1.00 34.02 28 ASN A C 11
ATOM 6530 O O . ASN A 1 28 ? 14.200 4.200 -0.698 1.00 33.12 28 ASN A O 11
ATOM 6541 N N . GLN A 1 29 ? 14.125 3.388 1.400 1.00 13.22 29 GLN A N 11
ATOM 6542 C CA . GLN A 1 29 ? 15.573 3.273 1.524 1.00 51.22 29 GLN A CA 11
ATOM 6543 C C . GLN A 1 29 ? 16.083 2.029 0.802 1.00 32.41 29 GLN A C 11
ATOM 6544 O O . GLN A 1 29 ? 17.236 1.977 0.375 1.00 34.34 29 GLN A O 11
ATOM 6558 N N . ALA A 1 30 ? 15.216 1.031 0.669 1.00 33.22 30 ALA A N 11
ATOM 6559 C CA . ALA A 1 30 ? 15.578 -0.213 -0.003 1.00 61.43 30 ALA A CA 11
ATOM 6560 C C . ALA A 1 30 ? 15.921 0.036 -1.467 1.00 30.15 30 ALA A C 11
ATOM 6561 O O . ALA A 1 30 ? 16.724 -0.685 -2.059 1.00 54.40 30 ALA A O 11
ATOM 6568 N N . SER A 1 31 ? 15.305 1.062 -2.049 1.00 63.55 31 SER A N 11
ATOM 6569 C CA . SER A 1 31 ? 15.542 1.401 -3.447 1.00 61.44 31 SER A CA 11
ATOM 6570 C C . SER A 1 31 ? 17.027 1.641 -3.704 1.00 60.21 31 SER A C 11
ATOM 6571 O O . SER A 1 31 ? 17.500 1.518 -4.833 1.00 25.24 31 SER A O 11
ATOM 6579 N N . ARG A 1 32 ? 17.757 1.984 -2.648 1.00 74.34 32 ARG A N 11
ATOM 6580 C CA . ARG A 1 32 ? 19.187 2.243 -2.757 1.00 11.23 32 ARG A CA 11
ATOM 6581 C C . ARG A 1 32 ? 19.951 0.956 -3.050 1.00 44.20 32 ARG A C 11
ATOM 6582 O O . ARG A 1 32 ? 21.114 0.990 -3.454 1.00 62.41 32 ARG A O 11
ATOM 6603 N N . ILE A 1 33 ? 19.291 -0.178 -2.844 1.00 50.45 33 ILE A N 11
ATOM 6604 C CA . ILE A 1 33 ? 19.908 -1.476 -3.087 1.00 24.02 33 ILE A CA 11
ATOM 6605 C C . ILE A 1 33 ? 18.960 -2.403 -3.839 1.00 12.24 33 ILE A C 11
ATOM 6606 O O . ILE A 1 33 ? 19.253 -3.581 -4.038 1.00 12.10 33 ILE A O 11
ATOM 6622 N N . ASN A 1 34 ? 17.819 -1.862 -4.259 1.00 60.45 34 ASN A N 11
ATOM 6623 C CA . ASN A 1 34 ? 16.827 -2.640 -4.991 1.00 53.40 34 ASN A CA 11
ATOM 6624 C C . ASN A 1 34 ? 16.616 -2.073 -6.391 1.00 2.43 34 ASN A C 11
ATOM 6625 O O . ASN A 1 34 ? 16.819 -2.767 -7.389 1.00 13.01 34 ASN A O 11
ATOM 6636 N N . ARG A 1 35 ? 16.212 -0.809 -6.458 1.00 10.34 35 ARG A N 11
ATOM 6637 C CA . ARG A 1 35 ? 15.974 -0.151 -7.737 1.00 23.12 35 ARG A CA 11
ATOM 6638 C C . ARG A 1 35 ? 14.837 -0.829 -8.495 1.00 13.42 35 ARG A C 11
ATOM 6639 O O . ARG A 1 35 ? 14.658 -0.612 -9.693 1.00 24.45 35 ARG A O 11
ATOM 6660 N N . LYS A 1 36 ? 14.070 -1.652 -7.789 1.00 52.42 36 LYS A N 11
ATOM 6661 C CA . LYS A 1 36 ? 12.949 -2.363 -8.394 1.00 21.32 36 LYS A CA 11
ATOM 6662 C C . LYS A 1 36 ? 13.412 -3.193 -9.586 1.00 12.44 36 LYS A C 11
ATOM 6663 O O . LYS A 1 36 ? 13.311 -2.763 -10.734 1.00 21.34 36 LYS A O 11
ATOM 6682 N N . LYS A 1 37 ? 13.919 -4.389 -9.306 1.00 13.22 37 LYS A N 11
ATOM 6683 C CA . LYS A 1 37 ? 14.395 -5.286 -10.354 1.00 4.40 37 LYS A CA 11
ATOM 6684 C C . LYS A 1 37 ? 13.353 -6.353 -10.673 1.00 74.35 37 LYS A C 11
ATOM 6685 O O . LYS A 1 37 ? 13.265 -6.832 -11.804 1.00 42.40 37 LYS A O 11
ATOM 6704 N N . LYS A 1 38 ? 12.565 -6.721 -9.669 1.00 1.31 38 LYS A N 11
ATOM 6705 C CA . LYS A 1 38 ? 11.527 -7.732 -9.841 1.00 61.10 38 LYS A CA 11
ATOM 6706 C C . LYS A 1 38 ? 10.460 -7.253 -10.819 1.00 21.33 38 LYS A C 11
ATOM 6707 O O . LYS A 1 38 ? 9.789 -8.059 -11.466 1.00 74.24 38 LYS A O 11
ATOM 6726 N N . HIS A 1 39 ? 10.308 -5.937 -10.923 1.00 11.13 39 HIS A N 11
ATOM 6727 C CA . HIS A 1 39 ? 9.321 -5.351 -11.826 1.00 61.21 39 HIS A CA 11
ATOM 6728 C C . HIS A 1 39 ? 9.949 -5.021 -13.176 1.00 11.22 39 HIS A C 11
ATOM 6729 O O . HIS A 1 39 ? 11.140 -4.715 -13.261 1.00 53.21 39 HIS A O 11
ATOM 6744 N N . GLY A 1 1 ? -6.483 -8.729 10.032 1.00 74.35 1 GLY A N 12
ATOM 6745 C CA . GLY A 1 1 ? -6.425 -7.478 9.297 1.00 11.13 1 GLY A CA 12
ATOM 6746 C C . GLY A 1 1 ? -7.761 -7.103 8.686 1.00 4.54 1 GLY A C 12
ATOM 6747 O O . GLY A 1 1 ? -8.486 -7.964 8.186 1.00 34.15 1 GLY A O 12
ATOM 6751 N N . THR A 1 2 ? -8.087 -5.817 8.723 1.00 44.24 2 THR A N 12
ATOM 6752 C CA . THR A 1 2 ? -9.344 -5.329 8.171 1.00 5.31 2 THR A CA 12
ATOM 6753 C C . THR A 1 2 ? -9.435 -3.809 8.264 1.00 41.41 2 THR A C 12
ATOM 6754 O O . THR A 1 2 ? -10.525 -3.250 8.384 1.00 64.14 2 THR A O 12
ATOM 6765 N N . TRP A 1 3 ? -8.283 -3.149 8.206 1.00 75.42 3 TRP A N 12
ATOM 6766 C CA . TRP A 1 3 ? -8.233 -1.693 8.284 1.00 71.13 3 TRP A CA 12
ATOM 6767 C C . TRP A 1 3 ? -8.779 -1.062 7.008 1.00 20.12 3 TRP A C 12
ATOM 6768 O O . TRP A 1 3 ? -9.263 0.070 7.023 1.00 2.03 3 TRP A O 12
ATOM 6789 N N . ASP A 1 4 ? -8.698 -1.799 5.906 1.00 51.21 4 ASP A N 12
ATOM 6790 C CA . ASP A 1 4 ? -9.186 -1.310 4.622 1.00 13.52 4 ASP A CA 12
ATOM 6791 C C . ASP A 1 4 ? -10.710 -1.343 4.570 1.00 72.14 4 ASP A C 12
ATOM 6792 O O . ASP A 1 4 ? -11.346 -0.398 4.102 1.00 12.44 4 ASP A O 12
ATOM 6802 N N . ASP A 1 5 ? -11.290 -2.435 5.054 1.00 73.23 5 ASP A N 12
ATOM 6803 C CA . ASP A 1 5 ? -12.740 -2.592 5.064 1.00 21.04 5 ASP A CA 12
ATOM 6804 C C . ASP A 1 5 ? -13.362 -1.819 6.223 1.00 1.25 5 ASP A C 12
ATOM 6805 O O . ASP A 1 5 ? -14.378 -1.144 6.057 1.00 4.21 5 ASP A O 12
ATOM 6815 N N . ILE A 1 6 ? -12.747 -1.925 7.397 1.00 44.11 6 ILE A N 12
ATOM 6816 C CA . ILE A 1 6 ? -13.239 -1.237 8.582 1.00 13.03 6 ILE A CA 12
ATOM 6817 C C . ILE A 1 6 ? -12.919 0.253 8.526 1.00 62.12 6 ILE A C 12
ATOM 6818 O O . ILE A 1 6 ? -13.644 1.077 9.084 1.00 62.24 6 ILE A O 12
ATOM 6834 N N . GLY A 1 7 ? -11.828 0.592 7.845 1.00 25.42 7 GLY A N 12
ATOM 6835 C CA . GLY A 1 7 ? -11.431 1.984 7.726 1.00 14.13 7 GLY A CA 12
ATOM 6836 C C . GLY A 1 7 ? -12.159 2.701 6.606 1.00 42.40 7 GLY A C 12
ATOM 6837 O O . GLY A 1 7 ? -12.599 3.838 6.772 1.00 22.24 7 GLY A O 12
ATOM 6841 N N . GLN A 1 8 ? -12.282 2.036 5.461 1.00 51.31 8 GLN A N 12
ATOM 6842 C CA . GLN A 1 8 ? -12.958 2.618 4.309 1.00 21.41 8 GLN A CA 12
ATOM 6843 C C . GLN A 1 8 ? -12.437 4.023 4.025 1.00 33.52 8 GLN A C 12
ATOM 6844 O O . GLN A 1 8 ? -13.175 5.003 4.131 1.00 12.40 8 GLN A O 12
ATOM 6858 N N . GLY A 1 9 ? -11.161 4.115 3.664 1.00 1.12 9 GLY A N 12
ATOM 6859 C CA . GLY A 1 9 ? -10.563 5.405 3.372 1.00 52.10 9 GLY A CA 12
ATOM 6860 C C . GLY A 1 9 ? -9.078 5.305 3.085 1.00 32.42 9 GLY A C 12
ATOM 6861 O O . GLY A 1 9 ? -8.557 6.007 2.217 1.00 14.14 9 GLY A O 12
ATOM 6865 N N . ILE A 1 10 ? -8.394 4.432 3.818 1.00 10.45 10 ILE A N 12
ATOM 6866 C CA . ILE A 1 10 ? -6.961 4.243 3.637 1.00 61.34 10 ILE A CA 12
ATOM 6867 C C . ILE A 1 10 ? -6.620 3.978 2.175 1.00 15.33 10 ILE A C 12
ATOM 6868 O O . ILE A 1 10 ? -5.532 4.317 1.708 1.00 73.40 10 ILE A O 12
ATOM 6884 N N . GLY A 1 11 ? -7.557 3.370 1.455 1.00 74.31 11 GLY A N 12
ATOM 6885 C CA . GLY A 1 11 ? -7.339 3.069 0.053 1.00 22.24 11 GLY A CA 12
ATOM 6886 C C . GLY A 1 11 ? -7.170 4.320 -0.788 1.00 61.01 11 GLY A C 12
ATOM 6887 O O . GLY A 1 11 ? -6.206 4.444 -1.543 1.00 12.33 11 GLY A O 12
ATOM 6891 N N . ARG A 1 12 ? -8.110 5.250 -0.657 1.00 21.34 12 ARG A N 12
ATOM 6892 C CA . ARG A 1 12 ? -8.063 6.497 -1.414 1.00 50.23 12 ARG A CA 12
ATOM 6893 C C . ARG A 1 12 ? -7.049 7.462 -0.806 1.00 64.11 12 ARG A C 12
ATOM 6894 O O . ARG A 1 12 ? -6.416 8.243 -1.519 1.00 74.33 12 ARG A O 12
ATOM 6915 N N . VAL A 1 13 ? -6.899 7.403 0.513 1.00 33.45 13 VAL A N 12
ATOM 6916 C CA . VAL A 1 13 ? -5.961 8.271 1.215 1.00 50.52 13 VAL A CA 12
ATOM 6917 C C . VAL A 1 13 ? -4.519 7.894 0.898 1.00 14.54 13 VAL A C 12
ATOM 6918 O O . VAL A 1 13 ? -3.667 8.760 0.709 1.00 11.44 13 VAL A O 12
ATOM 6931 N N . ALA A 1 14 ? -4.253 6.592 0.842 1.00 55.53 14 ALA A N 12
ATOM 6932 C CA . ALA A 1 14 ? -2.914 6.097 0.546 1.00 23.42 14 ALA A CA 12
ATOM 6933 C C . ALA A 1 14 ? -2.382 6.701 -0.750 1.00 10.24 14 ALA A C 12
ATOM 6934 O O . ALA A 1 14 ? -1.176 6.895 -0.908 1.00 52.15 14 ALA A O 12
ATOM 6941 N N . TYR A 1 15 ? -3.288 6.993 -1.678 1.00 42.33 15 TYR A N 12
ATOM 6942 C CA . TYR A 1 15 ? -2.908 7.570 -2.962 1.00 14.33 15 TYR A CA 12
ATOM 6943 C C . TYR A 1 15 ? -2.528 9.038 -2.807 1.00 4.11 15 TYR A C 12
ATOM 6944 O O . TYR A 1 15 ? -1.687 9.554 -3.544 1.00 44.44 15 TYR A O 12
ATOM 6962 N N . TRP A 1 16 ? -3.154 9.707 -1.846 1.00 61.34 16 TRP A N 12
ATOM 6963 C CA . TRP A 1 16 ? -2.882 11.118 -1.594 1.00 50.54 16 TRP A CA 12
ATOM 6964 C C . TRP A 1 16 ? -1.568 11.292 -0.839 1.00 14.23 16 TRP A C 12
ATOM 6965 O O . TRP A 1 16 ? -0.762 12.163 -1.168 1.00 12.15 16 TRP A O 12
ATOM 6986 N N . VAL A 1 17 ? -1.359 10.458 0.177 1.00 23.43 17 VAL A N 12
ATOM 6987 C CA . VAL A 1 17 ? -0.143 10.521 0.977 1.00 53.55 17 VAL A CA 12
ATOM 6988 C C . VAL A 1 17 ? 1.074 10.094 0.163 1.00 13.00 17 VAL A C 12
ATOM 6989 O O . VAL A 1 17 ? 2.175 10.607 0.358 1.00 2.44 17 VAL A O 12
ATOM 7002 N N . GLY A 1 18 ? 0.866 9.151 -0.750 1.00 11.23 18 GLY A N 12
ATOM 7003 C CA . GLY A 1 18 ? 1.955 8.670 -1.581 1.00 74.21 18 GLY A CA 12
ATOM 7004 C C . GLY A 1 18 ? 2.706 9.797 -2.259 1.00 44.21 18 GLY A C 12
ATOM 7005 O O . GLY A 1 18 ? 3.931 9.889 -2.153 1.00 25.53 18 GLY A O 12
ATOM 7009 N N . LYS A 1 19 ? 1.975 10.656 -2.962 1.00 41.24 19 LYS A N 12
ATOM 7010 C CA . LYS A 1 19 ? 2.581 11.782 -3.663 1.00 74.13 19 LYS A CA 12
ATOM 7011 C C . LYS A 1 19 ? 3.007 12.868 -2.678 1.00 3.32 19 LYS A C 12
ATOM 7012 O O . LYS A 1 19 ? 3.980 13.583 -2.914 1.00 32.32 19 LYS A O 12
ATOM 7031 N N . ALA A 1 20 ? 2.275 12.983 -1.576 1.00 21.32 20 ALA A N 12
ATOM 7032 C CA . ALA A 1 20 ? 2.580 13.979 -0.556 1.00 33.31 20 ALA A CA 12
ATOM 7033 C C . ALA A 1 20 ? 3.961 13.743 0.044 1.00 55.15 20 ALA A C 12
ATOM 7034 O O . ALA A 1 20 ? 4.640 14.685 0.455 1.00 52.13 20 ALA A O 12
ATOM 7041 N N . LEU A 1 21 ? 4.372 12.480 0.095 1.00 53.54 21 LEU A N 12
ATOM 7042 C CA . LEU A 1 21 ? 5.674 12.121 0.647 1.00 34.34 21 LEU A CA 12
ATOM 7043 C C . LEU A 1 21 ? 6.792 12.459 -0.332 1.00 3.34 21 LEU A C 12
ATOM 7044 O O . LEU A 1 21 ? 7.932 12.695 0.068 1.00 64.22 21 LEU A O 12
ATOM 7060 N N . GLY A 1 22 ? 6.459 12.482 -1.619 1.00 23.11 22 GLY A N 12
ATOM 7061 C CA . GLY A 1 22 ? 7.446 12.795 -2.636 1.00 11.30 22 GLY A CA 12
ATOM 7062 C C . GLY A 1 22 ? 7.388 11.840 -3.814 1.00 61.41 22 GLY A C 12
ATOM 7063 O O . GLY A 1 22 ? 8.421 11.407 -4.322 1.00 34.44 22 GLY A O 12
ATOM 7067 N N . ASN A 1 23 ? 6.175 11.512 -4.246 1.00 2.44 23 ASN A N 12
ATOM 7068 C CA . ASN A 1 23 ? 5.984 10.601 -5.371 1.00 62.02 23 ASN A CA 12
ATOM 7069 C C . ASN A 1 23 ? 6.676 9.267 -5.112 1.00 40.43 23 ASN A C 12
ATOM 7070 O O . ASN A 1 23 ? 7.859 9.099 -5.411 1.00 20.33 23 ASN A O 12
ATOM 7081 N N . LEU A 1 24 ? 5.931 8.319 -4.554 1.00 65.44 24 LEU A N 12
ATOM 7082 C CA . LEU A 1 24 ? 6.471 6.998 -4.255 1.00 52.45 24 LEU A CA 12
ATOM 7083 C C . LEU A 1 24 ? 5.375 6.061 -3.758 1.00 23.24 24 LEU A C 12
ATOM 7084 O O . LEU A 1 24 ? 5.597 5.245 -2.864 1.00 64.13 24 LEU A O 12
ATOM 7100 N N . SER A 1 25 ? 4.188 6.181 -4.348 1.00 2.42 25 SER A N 12
ATOM 7101 C CA . SER A 1 25 ? 3.056 5.345 -3.965 1.00 10.13 25 SER A CA 12
ATOM 7102 C C . SER A 1 25 ? 3.235 3.921 -4.479 1.00 40.42 25 SER A C 12
ATOM 7103 O O . SER A 1 25 ? 2.962 2.954 -3.767 1.00 21.33 25 SER A O 12
ATOM 7111 N N . ASP A 1 26 ? 3.696 3.798 -5.719 1.00 74.52 26 ASP A N 12
ATOM 7112 C CA . ASP A 1 26 ? 3.912 2.491 -6.328 1.00 61.01 26 ASP A CA 12
ATOM 7113 C C . ASP A 1 26 ? 5.167 1.831 -5.766 1.00 40.41 26 ASP A C 12
ATOM 7114 O O . ASP A 1 26 ? 5.231 0.609 -5.632 1.00 50.44 26 ASP A O 12
ATOM 7124 N N . VAL A 1 27 ? 6.164 2.648 -5.438 1.00 32.32 27 VAL A N 12
ATOM 7125 C CA . VAL A 1 27 ? 7.418 2.142 -4.890 1.00 14.02 27 VAL A CA 12
ATOM 7126 C C . VAL A 1 27 ? 7.195 1.475 -3.537 1.00 22.13 27 VAL A C 12
ATOM 7127 O O . VAL A 1 27 ? 7.986 0.632 -3.113 1.00 73.24 27 VAL A O 12
ATOM 7140 N N . ASN A 1 28 ? 6.113 1.855 -2.865 1.00 5.34 28 ASN A N 12
ATOM 7141 C CA . ASN A 1 28 ? 5.787 1.294 -1.560 1.00 51.14 28 ASN A CA 12
ATOM 7142 C C . ASN A 1 28 ? 5.372 -0.168 -1.686 1.00 15.34 28 ASN A C 12
ATOM 7143 O O . ASN A 1 28 ? 5.717 -0.997 -0.843 1.00 63.13 28 ASN A O 12
ATOM 7154 N N . GLN A 1 29 ? 4.627 -0.477 -2.742 1.00 23.24 29 GLN A N 12
ATOM 7155 C CA . GLN A 1 29 ? 4.164 -1.839 -2.979 1.00 33.44 29 GLN A CA 12
ATOM 7156 C C . GLN A 1 29 ? 5.314 -2.738 -3.420 1.00 64.43 29 GLN A C 12
ATOM 7157 O O . GLN A 1 29 ? 5.277 -3.952 -3.225 1.00 52.12 29 GLN A O 12
ATOM 7171 N N . ALA A 1 30 ? 6.336 -2.132 -4.016 1.00 41.03 30 ALA A N 12
ATOM 7172 C CA . ALA A 1 30 ? 7.498 -2.877 -4.482 1.00 4.30 30 ALA A CA 12
ATOM 7173 C C . ALA A 1 30 ? 8.228 -3.542 -3.321 1.00 65.40 30 ALA A C 12
ATOM 7174 O O . ALA A 1 30 ? 8.851 -4.590 -3.485 1.00 63.34 30 ALA A O 12
ATOM 7181 N N . SER A 1 31 ? 8.147 -2.924 -2.146 1.00 2.24 31 SER A N 12
ATOM 7182 C CA . SER A 1 31 ? 8.804 -3.454 -0.956 1.00 4.44 31 SER A CA 12
ATOM 7183 C C . SER A 1 31 ? 8.350 -4.884 -0.678 1.00 65.34 31 SER A C 12
ATOM 7184 O O . SER A 1 31 ? 9.055 -5.654 -0.022 1.00 30.15 31 SER A O 12
ATOM 7192 N N . ARG A 1 32 ? 7.170 -5.234 -1.181 1.00 63.24 32 ARG A N 12
ATOM 7193 C CA . ARG A 1 32 ? 6.623 -6.570 -0.985 1.00 21.32 32 ARG A CA 12
ATOM 7194 C C . ARG A 1 32 ? 7.427 -7.607 -1.764 1.00 12.22 32 ARG A C 12
ATOM 7195 O O . ARG A 1 32 ? 7.310 -8.808 -1.520 1.00 54.21 32 ARG A O 12
ATOM 7216 N N . ILE A 1 33 ? 8.241 -7.135 -2.701 1.00 63.11 33 ILE A N 12
ATOM 7217 C CA . ILE A 1 33 ? 9.064 -8.020 -3.515 1.00 13.13 33 ILE A CA 12
ATOM 7218 C C . ILE A 1 33 ? 10.490 -7.490 -3.635 1.00 51.20 33 ILE A C 12
ATOM 7219 O O . ILE A 1 33 ? 11.306 -8.038 -4.375 1.00 34.10 33 ILE A O 12
ATOM 7235 N N . ASN A 1 34 ? 10.782 -6.423 -2.900 1.00 75.03 34 ASN A N 12
ATOM 7236 C CA . ASN A 1 34 ? 12.110 -5.819 -2.922 1.00 12.45 34 ASN A CA 12
ATOM 7237 C C . ASN A 1 34 ? 12.760 -5.885 -1.544 1.00 74.21 34 ASN A C 12
ATOM 7238 O O . ASN A 1 34 ? 13.829 -6.471 -1.378 1.00 30.15 34 ASN A O 12
ATOM 7249 N N . ARG A 1 35 ? 12.107 -5.278 -0.558 1.00 62.43 35 ARG A N 12
ATOM 7250 C CA . ARG A 1 35 ? 12.622 -5.264 0.805 1.00 64.01 35 ARG A CA 12
ATOM 7251 C C . ARG A 1 35 ? 13.955 -4.524 0.877 1.00 63.53 35 ARG A C 12
ATOM 7252 O O . ARG A 1 35 ? 14.687 -4.635 1.860 1.00 24.42 35 ARG A O 12
ATOM 7273 N N . LYS A 1 36 ? 14.263 -3.768 -0.172 1.00 52.14 36 LYS A N 12
ATOM 7274 C CA . LYS A 1 36 ? 15.506 -3.008 -0.229 1.00 51.40 36 LYS A CA 12
ATOM 7275 C C . LYS A 1 36 ? 15.391 -1.716 0.572 1.00 32.43 36 LYS A C 12
ATOM 7276 O O . LYS A 1 36 ? 15.939 -1.602 1.669 1.00 0.35 36 LYS A O 12
ATOM 7295 N N . LYS A 1 37 ? 14.674 -0.744 0.018 1.00 70.40 37 LYS A N 12
ATOM 7296 C CA . LYS A 1 37 ? 14.484 0.539 0.682 1.00 22.43 37 LYS A CA 12
ATOM 7297 C C . LYS A 1 37 ? 13.611 1.464 -0.160 1.00 43.34 37 LYS A C 12
ATOM 7298 O O . LYS A 1 37 ? 12.824 2.247 0.371 1.00 35.31 37 LYS A O 12
ATOM 7317 N N . LYS A 1 38 ? 13.754 1.367 -1.478 1.00 15.33 38 LYS A N 12
ATOM 7318 C CA . LYS A 1 38 ? 12.976 2.191 -2.395 1.00 50.25 38 LYS A CA 12
ATOM 7319 C C . LYS A 1 38 ? 13.323 1.867 -3.845 1.00 54.43 38 LYS A C 12
ATOM 7320 O O . LYS A 1 38 ? 12.460 1.905 -4.724 1.00 62.50 38 LYS A O 12
ATOM 7339 N N . HIS A 1 39 ? 14.589 1.544 -4.088 1.00 63.31 39 HIS A N 12
ATOM 7340 C CA . HIS A 1 39 ? 15.048 1.211 -5.432 1.00 12.23 39 HIS A CA 12
ATOM 7341 C C . HIS A 1 39 ? 16.228 0.243 -5.379 1.00 52.10 39 HIS A C 12
ATOM 7342 O O . HIS A 1 39 ? 17.211 0.487 -4.678 1.00 20.44 39 HIS A O 12
ATOM 7357 N N . GLY A 1 1 ? -5.880 -9.412 12.753 1.00 15.02 1 GLY A N 13
ATOM 7358 C CA . GLY A 1 1 ? -6.729 -9.052 11.632 1.00 21.10 1 GLY A CA 13
ATOM 7359 C C . GLY A 1 1 ? -7.130 -7.591 11.653 1.00 24.43 1 GLY A C 13
ATOM 7360 O O . GLY A 1 1 ? -7.410 -7.030 12.713 1.00 53.13 1 GLY A O 13
ATOM 7364 N N . THR A 1 2 ? -7.156 -6.969 10.478 1.00 60.50 2 THR A N 13
ATOM 7365 C CA . THR A 1 2 ? -7.522 -5.562 10.366 1.00 74.32 2 THR A CA 13
ATOM 7366 C C . THR A 1 2 ? -7.560 -5.118 8.908 1.00 43.04 2 THR A C 13
ATOM 7367 O O . THR A 1 2 ? -7.303 -3.955 8.597 1.00 70.13 2 THR A O 13
ATOM 7378 N N . TRP A 1 3 ? -7.880 -6.051 8.019 1.00 32.55 3 TRP A N 13
ATOM 7379 C CA . TRP A 1 3 ? -7.952 -5.754 6.593 1.00 32.31 3 TRP A CA 13
ATOM 7380 C C . TRP A 1 3 ? -9.166 -4.888 6.277 1.00 20.33 3 TRP A C 13
ATOM 7381 O O . TRP A 1 3 ? -9.176 -4.152 5.289 1.00 41.24 3 TRP A O 13
ATOM 7402 N N . ASP A 1 4 ? -10.189 -4.978 7.120 1.00 55.44 4 ASP A N 13
ATOM 7403 C CA . ASP A 1 4 ? -11.407 -4.200 6.931 1.00 14.30 4 ASP A CA 13
ATOM 7404 C C . ASP A 1 4 ? -11.185 -2.740 7.313 1.00 60.02 4 ASP A C 13
ATOM 7405 O O . ASP A 1 4 ? -11.623 -1.831 6.609 1.00 4.15 4 ASP A O 13
ATOM 7415 N N . ASP A 1 5 ? -10.505 -2.524 8.435 1.00 1.32 5 ASP A N 13
ATOM 7416 C CA . ASP A 1 5 ? -10.225 -1.175 8.910 1.00 12.32 5 ASP A CA 13
ATOM 7417 C C . ASP A 1 5 ? -9.054 -0.563 8.150 1.00 64.33 5 ASP A C 13
ATOM 7418 O O . ASP A 1 5 ? -9.102 0.602 7.749 1.00 52.40 5 ASP A O 13
ATOM 7428 N N . ILE A 1 6 ? -8.004 -1.353 7.955 1.00 25.23 6 ILE A N 13
ATOM 7429 C CA . ILE A 1 6 ? -6.821 -0.888 7.242 1.00 44.12 6 ILE A CA 13
ATOM 7430 C C . ILE A 1 6 ? -7.073 -0.820 5.740 1.00 31.14 6 ILE A C 13
ATOM 7431 O O . ILE A 1 6 ? -6.497 0.010 5.038 1.00 70.25 6 ILE A O 13
ATOM 7447 N N . GLY A 1 7 ? -7.944 -1.700 5.252 1.00 64.44 7 GLY A N 13
ATOM 7448 C CA . GLY A 1 7 ? -8.259 -1.723 3.835 1.00 13.02 7 GLY A CA 13
ATOM 7449 C C . GLY A 1 7 ? -9.257 -0.649 3.447 1.00 74.31 7 GLY A C 13
ATOM 7450 O O . GLY A 1 7 ? -9.078 0.036 2.440 1.00 54.34 7 GLY A O 13
ATOM 7454 N N . GLN A 1 8 ? -10.308 -0.504 4.246 1.00 71.10 8 GLN A N 13
ATOM 7455 C CA . GLN A 1 8 ? -11.338 0.493 3.978 1.00 65.11 8 GLN A CA 13
ATOM 7456 C C . GLN A 1 8 ? -10.859 1.890 4.362 1.00 2.43 8 GLN A C 13
ATOM 7457 O O . GLN A 1 8 ? -11.399 2.513 5.272 1.00 70.13 8 GLN A O 13
ATOM 7471 N N . GLY A 1 9 ? -9.837 2.372 3.660 1.00 43.40 9 GLY A N 13
ATOM 7472 C CA . GLY A 1 9 ? -9.300 3.690 3.942 1.00 42.34 9 GLY A CA 13
ATOM 7473 C C . GLY A 1 9 ? -7.961 3.926 3.272 1.00 30.44 9 GLY A C 13
ATOM 7474 O O . GLY A 1 9 ? -7.739 4.979 2.674 1.00 44.05 9 GLY A O 13
ATOM 7478 N N . ILE A 1 10 ? -7.070 2.947 3.373 1.00 11.42 10 ILE A N 13
ATOM 7479 C CA . ILE A 1 10 ? -5.746 3.056 2.771 1.00 14.31 10 ILE A CA 13
ATOM 7480 C C . ILE A 1 10 ? -5.842 3.423 1.294 1.00 23.34 10 ILE A C 13
ATOM 7481 O O . ILE A 1 10 ? -4.950 4.068 0.744 1.00 32.24 10 ILE A O 13
ATOM 7497 N N . GLY A 1 11 ? -6.932 3.007 0.656 1.00 14.22 11 GLY A N 13
ATOM 7498 C CA . GLY A 1 11 ? -7.126 3.303 -0.752 1.00 73.53 11 GLY A CA 13
ATOM 7499 C C . GLY A 1 11 ? -7.272 4.788 -1.018 1.00 50.12 11 GLY A C 13
ATOM 7500 O O . GLY A 1 11 ? -6.594 5.339 -1.886 1.00 10.34 11 GLY A O 13
ATOM 7504 N N . ARG A 1 12 ? -8.157 5.438 -0.269 1.00 3.15 12 ARG A N 13
ATOM 7505 C CA . ARG A 1 12 ? -8.390 6.869 -0.431 1.00 2.24 12 ARG A CA 13
ATOM 7506 C C . ARG A 1 12 ? -7.275 7.679 0.223 1.00 4.24 12 ARG A C 13
ATOM 7507 O O . ARG A 1 12 ? -6.922 8.760 -0.248 1.00 61.43 12 ARG A O 13
ATOM 7528 N N . VAL A 1 13 ? -6.723 7.148 1.310 1.00 10.14 13 VAL A N 13
ATOM 7529 C CA . VAL A 1 13 ? -5.648 7.821 2.027 1.00 51.25 13 VAL A CA 13
ATOM 7530 C C . VAL A 1 13 ? -4.356 7.809 1.219 1.00 1.22 13 VAL A C 13
ATOM 7531 O O . VAL A 1 13 ? -3.628 8.801 1.177 1.00 75.22 13 VAL A O 13
ATOM 7544 N N . ALA A 1 14 ? -4.076 6.680 0.575 1.00 31.23 14 ALA A N 13
ATOM 7545 C CA . ALA A 1 14 ? -2.873 6.538 -0.236 1.00 64.40 14 ALA A CA 13
ATOM 7546 C C . ALA A 1 14 ? -2.771 7.660 -1.264 1.00 1.13 14 ALA A C 13
ATOM 7547 O O . ALA A 1 14 ? -1.674 8.090 -1.621 1.00 2.11 14 ALA A O 13
ATOM 7554 N N . TYR A 1 15 ? -3.919 8.128 -1.739 1.00 34.44 15 TYR A N 13
ATOM 7555 C CA . TYR A 1 15 ? -3.959 9.197 -2.730 1.00 53.31 15 TYR A CA 13
ATOM 7556 C C . TYR A 1 15 ? -3.602 10.538 -2.098 1.00 12.42 15 TYR A C 13
ATOM 7557 O O . TYR A 1 15 ? -3.065 11.425 -2.763 1.00 52.10 15 TYR A O 13
ATOM 7575 N N . TRP A 1 16 ? -3.902 10.679 -0.813 1.00 14.21 16 TRP A N 13
ATOM 7576 C CA . TRP A 1 16 ? -3.612 11.911 -0.089 1.00 3.13 16 TRP A CA 13
ATOM 7577 C C . TRP A 1 16 ? -2.137 11.984 0.292 1.00 33.53 16 TRP A C 13
ATOM 7578 O O . TRP A 1 16 ? -1.497 13.024 0.136 1.00 51.02 16 TRP A O 13
ATOM 7599 N N . VAL A 1 17 ? -1.604 10.875 0.792 1.00 53.40 17 VAL A N 13
ATOM 7600 C CA . VAL A 1 17 ? -0.204 10.813 1.193 1.00 45.32 17 VAL A CA 13
ATOM 7601 C C . VAL A 1 17 ? 0.721 10.927 -0.014 1.00 10.34 17 VAL A C 13
ATOM 7602 O O . VAL A 1 17 ? 1.801 11.510 0.069 1.00 54.32 17 VAL A O 13
ATOM 7615 N N . GLY A 1 18 ? 0.287 10.363 -1.138 1.00 4.53 18 GLY A N 13
ATOM 7616 C CA . GLY A 1 18 ? 1.087 10.410 -2.348 1.00 51.35 18 GLY A CA 13
ATOM 7617 C C . GLY A 1 18 ? 1.212 11.814 -2.906 1.00 41.10 18 GLY A C 13
ATOM 7618 O O . GLY A 1 18 ? 2.291 12.229 -3.329 1.00 24.04 18 GLY A O 13
ATOM 7622 N N . LYS A 1 19 ? 0.104 12.549 -2.908 1.00 73.10 19 LYS A N 13
ATOM 7623 C CA . LYS A 1 19 ? 0.093 13.914 -3.418 1.00 5.14 19 LYS A CA 13
ATOM 7624 C C . LYS A 1 19 ? 0.804 14.861 -2.456 1.00 2.44 19 LYS A C 13
ATOM 7625 O O . LYS A 1 19 ? 1.431 15.833 -2.878 1.00 34.25 19 LYS A O 13
ATOM 7644 N N . ALA A 1 20 ? 0.706 14.567 -1.164 1.00 32.11 20 ALA A N 13
ATOM 7645 C CA . ALA A 1 20 ? 1.344 15.392 -0.144 1.00 11.00 20 ALA A CA 13
ATOM 7646 C C . ALA A 1 20 ? 2.860 15.240 -0.187 1.00 74.25 20 ALA A C 13
ATOM 7647 O O . ALA A 1 20 ? 3.596 16.167 0.158 1.00 2.22 20 ALA A O 13
ATOM 7654 N N . LEU A 1 21 ? 3.321 14.069 -0.609 1.00 42.45 21 LEU A N 13
ATOM 7655 C CA . LEU A 1 21 ? 4.753 13.795 -0.695 1.00 24.13 21 LEU A CA 13
ATOM 7656 C C . LEU A 1 21 ? 5.385 14.570 -1.846 1.00 63.21 21 LEU A C 13
ATOM 7657 O O . LEU A 1 21 ? 6.572 14.894 -1.813 1.00 42.41 21 LEU A O 13
ATOM 7673 N N . GLY A 1 22 ? 4.584 14.869 -2.863 1.00 30.44 22 GLY A N 13
ATOM 7674 C CA . GLY A 1 22 ? 5.083 15.607 -4.010 1.00 63.13 22 GLY A CA 13
ATOM 7675 C C . GLY A 1 22 ? 4.708 14.955 -5.326 1.00 25.33 22 GLY A C 13
ATOM 7676 O O . GLY A 1 22 ? 3.578 15.093 -5.795 1.00 41.11 22 GLY A O 13
ATOM 7680 N N . ASN A 1 23 ? 5.658 14.247 -5.925 1.00 11.53 23 ASN A N 13
ATOM 7681 C CA . ASN A 1 23 ? 5.423 13.573 -7.199 1.00 62.31 23 ASN A CA 13
ATOM 7682 C C . ASN A 1 23 ? 6.234 12.285 -7.290 1.00 33.44 23 ASN A C 13
ATOM 7683 O O . ASN A 1 23 ? 7.337 12.269 -7.838 1.00 30.04 23 ASN A O 13
ATOM 7694 N N . LEU A 1 24 ? 5.680 11.203 -6.751 1.00 61.24 24 LEU A N 13
ATOM 7695 C CA . LEU A 1 24 ? 6.352 9.910 -6.772 1.00 34.12 24 LEU A CA 13
ATOM 7696 C C . LEU A 1 24 ? 5.410 8.799 -6.317 1.00 75.34 24 LEU A C 13
ATOM 7697 O O . LEU A 1 24 ? 5.439 8.381 -5.160 1.00 63.12 24 LEU A O 13
ATOM 7713 N N . SER A 1 25 ? 4.574 8.326 -7.237 1.00 15.14 25 SER A N 13
ATOM 7714 C CA . SER A 1 25 ? 3.620 7.266 -6.929 1.00 42.51 25 SER A CA 13
ATOM 7715 C C . SER A 1 25 ? 4.199 5.897 -7.279 1.00 73.25 25 SER A C 13
ATOM 7716 O O . SER A 1 25 ? 3.833 4.885 -6.680 1.00 12.51 25 SER A O 13
ATOM 7724 N N . ASP A 1 26 ? 5.104 5.875 -8.251 1.00 34.13 26 ASP A N 13
ATOM 7725 C CA . ASP A 1 26 ? 5.734 4.633 -8.681 1.00 24.22 26 ASP A CA 13
ATOM 7726 C C . ASP A 1 26 ? 6.425 3.941 -7.509 1.00 62.32 26 ASP A C 13
ATOM 7727 O O . ASP A 1 26 ? 6.531 2.714 -7.474 1.00 34.23 26 ASP A O 13
ATOM 7737 N N . VAL A 1 27 ? 6.895 4.736 -6.553 1.00 51.44 27 VAL A N 13
ATOM 7738 C CA . VAL A 1 27 ? 7.575 4.199 -5.381 1.00 71.32 27 VAL A CA 13
ATOM 7739 C C . VAL A 1 27 ? 6.578 3.618 -4.385 1.00 54.44 27 VAL A C 13
ATOM 7740 O O . VAL A 1 27 ? 6.903 2.704 -3.627 1.00 41.50 27 VAL A O 13
ATOM 7753 N N . ASN A 1 28 ? 5.362 4.151 -4.392 1.00 20.13 28 ASN A N 13
ATOM 7754 C CA . ASN A 1 28 ? 4.315 3.684 -3.490 1.00 62.34 28 ASN A CA 13
ATOM 7755 C C . ASN A 1 28 ? 4.010 2.208 -3.727 1.00 71.13 28 ASN A C 13
ATOM 7756 O O . ASN A 1 28 ? 3.930 1.423 -2.783 1.00 3.44 28 ASN A O 13
ATOM 7767 N N . GLN A 1 29 ? 3.842 1.842 -4.993 1.00 61.40 29 GLN A N 13
ATOM 7768 C CA . GLN A 1 29 ? 3.545 0.461 -5.355 1.00 10.42 29 GLN A CA 13
ATOM 7769 C C . GLN A 1 29 ? 4.793 -0.411 -5.245 1.00 73.31 29 GLN A C 13
ATOM 7770 O O . GLN A 1 29 ? 4.705 -1.601 -4.950 1.00 12.11 29 GLN A O 13
ATOM 7784 N N . ALA A 1 30 ? 5.952 0.193 -5.485 1.00 12.41 30 ALA A N 13
ATOM 7785 C CA . ALA A 1 30 ? 7.218 -0.529 -5.412 1.00 13.21 30 ALA A CA 13
ATOM 7786 C C . ALA A 1 30 ? 7.474 -1.043 -3.999 1.00 13.32 30 ALA A C 13
ATOM 7787 O O . ALA A 1 30 ? 8.164 -2.043 -3.809 1.00 64.34 30 ALA A O 13
ATOM 7794 N N . SER A 1 31 ? 6.916 -0.350 -3.011 1.00 21.43 31 SER A N 13
ATOM 7795 C CA . SER A 1 31 ? 7.089 -0.734 -1.615 1.00 10.24 31 SER A CA 13
ATOM 7796 C C . SER A 1 31 ? 6.636 -2.173 -1.388 1.00 23.12 31 SER A C 13
ATOM 7797 O O . SER A 1 31 ? 7.066 -2.829 -0.439 1.00 31.42 31 SER A O 13
ATOM 7805 N N . ARG A 1 32 ? 5.763 -2.657 -2.266 1.00 43.33 32 ARG A N 13
ATOM 7806 C CA . ARG A 1 32 ? 5.249 -4.018 -2.161 1.00 71.12 32 ARG A CA 13
ATOM 7807 C C . ARG A 1 32 ? 6.342 -5.037 -2.469 1.00 32.32 32 ARG A C 13
ATOM 7808 O O . ARG A 1 32 ? 6.212 -6.219 -2.144 1.00 34.20 32 ARG A O 13
ATOM 7829 N N . ILE A 1 33 ? 7.416 -4.573 -3.096 1.00 3.40 33 ILE A N 13
ATOM 7830 C CA . ILE A 1 33 ? 8.531 -5.445 -3.446 1.00 42.15 33 ILE A CA 13
ATOM 7831 C C . ILE A 1 33 ? 9.868 -4.772 -3.154 1.00 45.10 33 ILE A C 13
ATOM 7832 O O . ILE A 1 33 ? 10.917 -5.228 -3.607 1.00 13.22 33 ILE A O 13
ATOM 7848 N N . ASN A 1 34 ? 9.823 -3.683 -2.392 1.00 4.21 34 ASN A N 13
ATOM 7849 C CA . ASN A 1 34 ? 11.030 -2.948 -2.036 1.00 24.33 34 ASN A CA 13
ATOM 7850 C C . ASN A 1 34 ? 11.322 -3.067 -0.544 1.00 74.31 34 ASN A C 13
ATOM 7851 O O . ASN A 1 34 ? 12.469 -2.948 -0.113 1.00 44.11 34 ASN A O 13
ATOM 7862 N N . ARG A 1 35 ? 10.275 -3.304 0.240 1.00 13.41 35 ARG A N 13
ATOM 7863 C CA . ARG A 1 35 ? 10.418 -3.440 1.685 1.00 1.51 35 ARG A CA 13
ATOM 7864 C C . ARG A 1 35 ? 11.365 -4.584 2.033 1.00 4.43 35 ARG A C 13
ATOM 7865 O O . ARG A 1 35 ? 12.010 -4.575 3.083 1.00 3.34 35 ARG A O 13
ATOM 7886 N N . LYS A 1 36 ? 11.445 -5.570 1.144 1.00 53.33 36 LYS A N 13
ATOM 7887 C CA . LYS A 1 36 ? 12.314 -6.721 1.356 1.00 50.51 36 LYS A CA 13
ATOM 7888 C C . LYS A 1 36 ? 13.748 -6.280 1.628 1.00 13.01 36 LYS A C 13
ATOM 7889 O O . LYS A 1 36 ? 14.495 -6.959 2.334 1.00 73.10 36 LYS A O 13
ATOM 7908 N N . LYS A 1 37 ? 14.128 -5.137 1.066 1.00 32.44 37 LYS A N 13
ATOM 7909 C CA . LYS A 1 37 ? 15.470 -4.602 1.249 1.00 52.33 37 LYS A CA 13
ATOM 7910 C C . LYS A 1 37 ? 15.432 -3.294 2.033 1.00 73.13 37 LYS A C 13
ATOM 7911 O O . LYS A 1 37 ? 15.985 -2.282 1.601 1.00 23.14 37 LYS A O 13
ATOM 7930 N N . LYS A 1 38 ? 14.777 -3.321 3.189 1.00 25.52 38 LYS A N 13
ATOM 7931 C CA . LYS A 1 38 ? 14.669 -2.138 4.035 1.00 34.42 38 LYS A CA 13
ATOM 7932 C C . LYS A 1 38 ? 16.046 -1.555 4.334 1.00 62.23 38 LYS A C 13
ATOM 7933 O O . LYS A 1 38 ? 16.197 -0.343 4.490 1.00 65.35 38 LYS A O 13
ATOM 7952 N N . HIS A 1 39 ? 17.048 -2.424 4.411 1.00 51.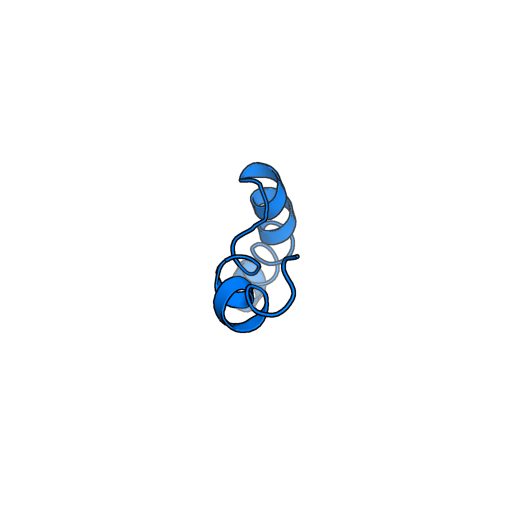54 39 HIS A N 13
ATOM 7953 C CA . HIS A 1 39 ? 18.415 -1.994 4.688 1.00 23.12 39 HIS A CA 13
ATOM 7954 C C . HIS A 1 39 ? 18.486 -1.225 6.004 1.00 12.33 39 HIS A C 13
ATOM 7955 O O . HIS A 1 39 ? 19.552 -1.109 6.609 1.00 63.12 39 HIS A O 13
ATOM 7970 N N . GLY A 1 1 ? -21.863 -4.194 3.346 1.00 12.20 1 GLY A N 14
ATOM 7971 C CA . GLY A 1 1 ? -21.108 -3.160 4.030 1.00 42.13 1 GLY A CA 14
ATOM 7972 C C . GLY A 1 1 ? -20.057 -2.527 3.139 1.00 50.01 1 GLY A C 14
ATOM 7973 O O . GLY A 1 1 ? -19.128 -3.196 2.686 1.00 34.04 1 GLY A O 14
ATOM 7977 N N . THR A 1 2 ? -20.203 -1.230 2.883 1.00 70.23 2 THR A N 14
ATOM 7978 C CA . THR A 1 2 ? -19.264 -0.507 2.040 1.00 65.44 2 THR A CA 14
ATOM 7979 C C . THR A 1 2 ? -17.854 -0.553 2.622 1.00 64.20 2 THR A C 14
ATOM 7980 O O . THR A 1 2 ? -16.875 -0.299 1.920 1.00 50.13 2 THR A O 14
ATOM 7991 N N . TRP A 1 3 ? -17.760 -0.878 3.905 1.00 43.05 3 TRP A N 14
ATOM 7992 C CA . TRP A 1 3 ? -16.469 -0.958 4.581 1.00 65.01 3 TRP A CA 14
ATOM 7993 C C . TRP A 1 3 ? -15.497 -1.828 3.794 1.00 63.22 3 TRP A C 14
ATOM 7994 O O . TRP A 1 3 ? -14.283 -1.626 3.850 1.00 72.32 3 TRP A O 14
ATOM 8015 N N . ASP A 1 4 ? -16.035 -2.795 3.060 1.00 20.35 4 ASP A N 14
ATOM 8016 C CA . ASP A 1 4 ? -15.214 -3.696 2.259 1.00 62.25 4 ASP A CA 14
ATOM 8017 C C . ASP A 1 4 ? -14.442 -2.924 1.193 1.00 33.33 4 ASP A C 14
ATOM 8018 O O . ASP A 1 4 ? -13.232 -3.093 1.045 1.00 64.11 4 ASP A O 14
ATOM 8028 N N . ASP A 1 5 ? -15.150 -2.078 0.453 1.00 40.13 5 ASP A N 14
ATOM 8029 C CA . ASP A 1 5 ? -14.532 -1.280 -0.599 1.00 1.24 5 ASP A CA 14
ATOM 8030 C C . ASP A 1 5 ? -13.796 -0.082 -0.010 1.00 4.44 5 ASP A C 14
ATOM 8031 O O . ASP A 1 5 ? -12.666 0.214 -0.399 1.00 64.34 5 ASP A O 14
ATOM 8041 N N . ILE A 1 6 ? -14.442 0.602 0.927 1.00 11.13 6 ILE A N 14
ATOM 8042 C CA . ILE A 1 6 ? -13.848 1.769 1.568 1.00 11.01 6 ILE A CA 14
ATOM 8043 C C . ILE A 1 6 ? -12.566 1.396 2.305 1.00 62.32 6 ILE A C 14
ATOM 8044 O O . ILE A 1 6 ? -11.663 2.220 2.456 1.00 74.02 6 ILE A O 14
ATOM 8060 N N . GLY A 1 7 ? -12.491 0.150 2.760 1.00 21.23 7 GLY A N 14
ATOM 8061 C CA . GLY A 1 7 ? -11.314 -0.312 3.474 1.00 2.04 7 GLY A CA 14
ATOM 8062 C C . GLY A 1 7 ? -10.175 -0.672 2.541 1.00 73.50 7 GLY A C 14
ATOM 8063 O O . GLY A 1 7 ? -9.006 -0.496 2.882 1.00 72.44 7 GLY A O 14
ATOM 8067 N N . GLN A 1 8 ? -10.517 -1.181 1.362 1.00 14.13 8 GLN A N 14
ATOM 8068 C CA . GLN A 1 8 ? -9.512 -1.570 0.379 1.00 34.13 8 GLN A CA 14
ATOM 8069 C C . GLN A 1 8 ? -8.804 -0.345 -0.190 1.00 41.22 8 GLN A C 14
ATOM 8070 O O . GLN A 1 8 ? -7.656 -0.428 -0.627 1.00 32.30 8 GLN A O 14
ATOM 8084 N N . GLY A 1 9 ? -9.495 0.789 -0.179 1.00 61.32 9 GLY A N 14
ATOM 8085 C CA . GLY A 1 9 ? -8.915 2.016 -0.697 1.00 0.22 9 GLY A CA 14
ATOM 8086 C C . GLY A 1 9 ? -8.095 2.753 0.342 1.00 70.01 9 GLY A C 14
ATOM 8087 O O . GLY A 1 9 ? -6.915 3.030 0.127 1.00 42.35 9 GLY A O 14
ATOM 8091 N N . ILE A 1 10 ? -8.722 3.073 1.470 1.00 43.41 10 ILE A N 14
ATOM 8092 C CA . ILE A 1 10 ? -8.040 3.783 2.545 1.00 12.03 10 ILE A CA 14
ATOM 8093 C C . ILE A 1 10 ? -6.743 3.082 2.933 1.00 21.50 10 ILE A C 14
ATOM 8094 O O . ILE A 1 10 ? -5.789 3.720 3.376 1.00 41.33 10 ILE A O 14
ATOM 8110 N N . GLY A 1 11 ? -6.714 1.765 2.760 1.00 14.30 11 GLY A N 14
ATOM 8111 C CA . GLY A 1 11 ? -5.528 0.997 3.095 1.00 21.24 11 GLY A CA 14
ATOM 8112 C C . GLY A 1 11 ? -4.337 1.368 2.234 1.00 20.32 11 GLY A C 14
ATOM 8113 O O . GLY A 1 11 ? -3.254 1.648 2.749 1.00 14.34 11 GLY A O 14
ATOM 8117 N N . ARG A 1 12 ? -4.535 1.365 0.920 1.00 4.01 12 ARG A N 14
ATOM 8118 C CA . ARG A 1 12 ? -3.467 1.699 -0.014 1.00 23.04 12 ARG A CA 14
ATOM 8119 C C . ARG A 1 12 ? -3.248 3.208 -0.071 1.00 41.35 12 ARG A C 14
ATOM 8120 O O . ARG A 1 12 ? -2.127 3.678 -0.272 1.00 2.45 12 ARG A O 14
ATOM 8141 N N . VAL A 1 13 ? -4.326 3.965 0.108 1.00 52.22 13 VAL A N 14
ATOM 8142 C CA . VAL A 1 13 ? -4.252 5.422 0.078 1.00 43.41 13 VAL A CA 14
ATOM 8143 C C . VAL A 1 13 ? -3.516 5.960 1.300 1.00 75.43 13 VAL A C 14
ATOM 8144 O O . VAL A 1 13 ? -2.729 6.900 1.200 1.00 52.34 13 VAL A O 14
ATOM 8157 N N . ALA A 1 14 ? -3.780 5.358 2.456 1.00 44.02 14 ALA A N 14
ATOM 8158 C CA . ALA A 1 14 ? -3.142 5.773 3.698 1.00 53.13 14 ALA A CA 14
ATOM 8159 C C . ALA A 1 14 ? -1.623 5.792 3.556 1.00 73.41 14 ALA A C 14
ATOM 8160 O O . ALA A 1 14 ? -0.942 6.606 4.179 1.00 43.12 14 ALA A O 14
ATOM 8167 N N . TYR A 1 15 ? -1.100 4.889 2.734 1.00 43.13 15 TYR A N 14
ATOM 8168 C CA . TYR A 1 15 ? 0.339 4.800 2.513 1.00 33.43 15 TYR A CA 14
ATOM 8169 C C . TYR A 1 15 ? 0.831 5.962 1.653 1.00 73.21 15 TYR A C 14
ATOM 8170 O O . TYR A 1 15 ? 1.978 6.394 1.772 1.00 72.11 15 TYR A O 14
ATOM 8188 N N . TRP A 1 16 ? -0.045 6.462 0.789 1.00 72.15 16 TRP A N 14
ATOM 8189 C CA . TRP A 1 16 ? 0.299 7.574 -0.090 1.00 73.33 16 TRP A CA 14
ATOM 8190 C C . TRP A 1 16 ? 0.248 8.899 0.663 1.00 4.11 16 TRP A C 14
ATOM 8191 O O . TRP A 1 16 ? 1.141 9.735 0.527 1.00 63.03 16 TRP A O 14
ATOM 8212 N N . VAL A 1 17 ? -0.802 9.085 1.456 1.00 35.50 17 VAL A N 14
ATOM 8213 C CA . VAL A 1 17 ? -0.968 10.309 2.231 1.00 2.42 17 VAL A CA 14
ATOM 8214 C C . VAL A 1 17 ? 0.096 10.419 3.318 1.00 21.13 17 VAL A C 14
ATOM 8215 O O . VAL A 1 17 ? 0.559 11.512 3.639 1.00 24.01 17 VAL A O 14
ATOM 8228 N N . GLY A 1 18 ? 0.480 9.277 3.881 1.00 70.33 18 GLY A N 14
ATOM 8229 C CA . GLY A 1 18 ? 1.487 9.267 4.926 1.00 11.52 18 GLY A CA 14
ATOM 8230 C C . GLY A 1 18 ? 2.857 9.6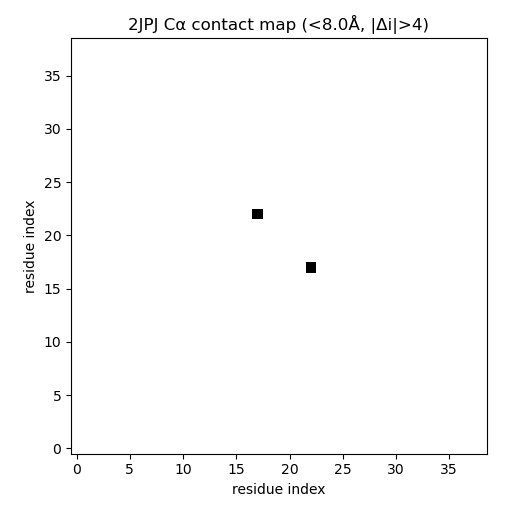66 4.413 1.00 54.24 18 GLY A C 14
ATOM 8231 O O . GLY A 1 18 ? 3.575 10.425 5.066 1.00 25.22 18 GLY A O 14
ATOM 8235 N N . LYS A 1 19 ? 3.222 9.152 3.245 1.00 2.43 19 LYS A N 14
ATOM 8236 C CA . LYS A 1 19 ? 4.516 9.455 2.645 1.00 71.42 19 LYS A CA 14
ATOM 8237 C C . LYS A 1 19 ? 4.543 10.883 2.108 1.00 42.24 19 LYS A C 14
ATOM 8238 O O . LYS A 1 19 ? 5.582 11.542 2.124 1.00 42.43 19 LYS A O 14
ATOM 8257 N N . ALA A 1 20 ? 3.395 11.354 1.633 1.00 32.44 20 ALA A N 14
ATOM 8258 C CA . ALA A 1 20 ? 3.287 12.705 1.095 1.00 12.10 20 ALA A CA 14
ATOM 8259 C C . ALA A 1 20 ? 3.438 13.747 2.196 1.00 63.23 20 ALA A C 14
ATOM 8260 O O . ALA A 1 20 ? 3.851 14.880 1.940 1.00 12.14 20 ALA A O 14
ATOM 8267 N N . LEU A 1 21 ? 3.103 13.361 3.422 1.00 12.43 21 LEU A N 14
ATOM 8268 C CA . LEU A 1 21 ? 3.200 14.264 4.562 1.00 50.03 21 LEU A CA 14
ATOM 8269 C C . LEU A 1 21 ? 4.627 14.313 5.098 1.00 44.40 21 LEU A C 14
ATOM 8270 O O . LEU A 1 21 ? 5.056 15.319 5.665 1.00 12.22 21 LEU A O 14
ATOM 8286 N N . GLY A 1 22 ? 5.361 13.219 4.913 1.00 4.02 22 GLY A N 14
ATOM 8287 C CA . GLY A 1 22 ? 6.734 13.160 5.380 1.00 53.24 22 GLY A CA 14
ATOM 8288 C C . GLY A 1 22 ? 6.847 12.559 6.767 1.00 70.14 22 GLY A C 14
ATOM 8289 O O . GLY A 1 22 ? 7.266 13.229 7.710 1.00 32.41 22 GLY A O 14
ATOM 8293 N N . ASN A 1 23 ? 6.471 11.289 6.894 1.00 20.11 23 ASN A N 14
ATOM 8294 C CA . ASN A 1 23 ? 6.531 10.600 8.177 1.00 14.43 23 ASN A CA 14
ATOM 8295 C C . ASN A 1 23 ? 6.995 9.158 7.998 1.00 4.41 23 ASN A C 14
ATOM 8296 O O . ASN A 1 23 ? 6.521 8.252 8.684 1.00 13.43 23 ASN A O 14
ATOM 8307 N N . LEU A 1 24 ? 7.925 8.953 7.072 1.00 52.31 24 LEU A N 14
ATOM 8308 C CA . LEU A 1 24 ? 8.455 7.620 6.802 1.00 70.01 24 LEU A CA 14
ATOM 8309 C C . LEU A 1 24 ? 9.588 7.681 5.783 1.00 35.01 24 LEU A C 14
ATOM 8310 O O . LEU A 1 24 ? 9.389 7.401 4.601 1.00 33.11 24 LEU A O 14
ATOM 8326 N N . SER A 1 25 ? 10.777 8.048 6.249 1.00 64.05 25 SER A N 14
ATOM 8327 C CA . SER A 1 25 ? 11.943 8.146 5.378 1.00 74.12 25 SER A CA 14
ATOM 8328 C C . SER A 1 25 ? 12.587 6.779 5.175 1.00 63.23 25 SER A C 14
ATOM 8329 O O . SER A 1 25 ? 13.106 6.477 4.100 1.00 24.00 25 SER A O 14
ATOM 8337 N N . ASP A 1 26 ? 12.552 5.953 6.215 1.00 73.44 26 ASP A N 14
ATOM 8338 C CA . ASP A 1 26 ? 13.131 4.618 6.154 1.00 4.15 26 ASP A CA 14
ATOM 8339 C C . ASP A 1 26 ? 12.322 3.719 5.224 1.00 11.14 26 ASP A C 14
ATOM 8340 O O . ASP A 1 26 ? 12.871 2.832 4.568 1.00 35.11 26 ASP A O 14
ATOM 8350 N N . VAL A 1 27 ? 11.014 3.952 5.172 1.00 4.51 27 VAL A N 14
ATOM 8351 C CA . VAL A 1 27 ? 10.130 3.164 4.321 1.00 73.23 27 VAL A CA 14
ATOM 8352 C C . VAL A 1 27 ? 10.085 3.724 2.906 1.00 43.21 27 VAL A C 14
ATOM 8353 O O . VAL A 1 27 ? 9.748 3.016 1.957 1.00 24.04 27 VAL A O 14
ATOM 8366 N N . ASN A 1 28 ? 10.429 5.000 2.768 1.00 75.25 28 ASN A N 14
ATOM 8367 C CA . ASN A 1 28 ? 10.429 5.658 1.466 1.00 1.23 28 ASN A CA 14
ATOM 8368 C C . ASN A 1 28 ? 11.396 4.967 0.508 1.00 61.42 28 ASN A C 14
ATOM 8369 O O . ASN A 1 28 ? 11.035 4.635 -0.621 1.00 64.55 28 ASN A O 14
ATOM 8380 N N . GLN A 1 29 ? 12.625 4.754 0.968 1.00 32.31 29 GLN A N 14
ATOM 8381 C CA . GLN A 1 29 ? 13.643 4.103 0.153 1.00 3.44 29 GLN A CA 14
ATOM 8382 C C . GLN A 1 29 ? 13.301 2.637 -0.078 1.00 53.51 29 GLN A C 14
ATOM 8383 O O . GLN A 1 29 ? 13.641 2.063 -1.113 1.00 51.42 29 GLN A O 14
ATOM 8397 N N . ALA A 1 30 ? 12.626 2.032 0.894 1.00 21.32 30 ALA A N 14
ATOM 8398 C CA . ALA A 1 30 ? 12.235 0.631 0.797 1.00 11.32 30 ALA A CA 14
ATOM 8399 C C . ALA A 1 30 ? 11.277 0.407 -0.367 1.00 4.15 30 ALA A C 14
ATOM 8400 O O . ALA A 1 30 ? 11.216 -0.684 -0.935 1.00 63.25 30 ALA A O 14
ATOM 8407 N N . SER A 1 31 ? 10.528 1.447 -0.721 1.00 51.44 31 SER A N 14
ATOM 8408 C CA . SER A 1 31 ? 9.569 1.363 -1.815 1.00 2.42 31 SER A CA 14
ATOM 8409 C C . SER A 1 31 ? 10.255 0.924 -3.105 1.00 12.51 31 SER A C 14
ATOM 8410 O O . SER A 1 31 ? 9.614 0.388 -4.010 1.00 71.24 31 SER A O 14
ATOM 8418 N N . ARG A 1 32 ? 11.562 1.153 -3.182 1.00 74.23 32 ARG A N 14
ATOM 8419 C CA . ARG A 1 32 ? 12.335 0.781 -4.361 1.00 42.00 32 ARG A CA 14
ATOM 8420 C C . ARG A 1 32 ? 12.450 -0.736 -4.480 1.00 3.41 32 ARG A C 14
ATOM 8421 O O . ARG A 1 32 ? 12.798 -1.260 -5.539 1.00 53.31 32 ARG A O 14
ATOM 8442 N N . ILE A 1 33 ? 12.156 -1.433 -3.387 1.00 25.13 33 ILE A N 14
ATOM 8443 C CA . ILE A 1 33 ? 12.226 -2.890 -3.372 1.00 71.24 33 ILE A CA 14
ATOM 8444 C C . ILE A 1 33 ? 11.026 -3.489 -2.647 1.00 64.21 33 ILE A C 14
ATOM 8445 O O . ILE A 1 33 ? 11.011 -4.677 -2.328 1.00 30.14 33 ILE A O 14
ATOM 8461 N N . ASN A 1 34 ? 10.021 -2.657 -2.389 1.00 45.41 34 ASN A N 14
ATOM 8462 C CA . ASN A 1 34 ? 8.816 -3.106 -1.702 1.00 50.21 34 ASN A CA 14
ATOM 8463 C C . ASN A 1 34 ? 7.612 -3.074 -2.639 1.00 24.54 34 ASN A C 14
ATOM 8464 O O . ASN A 1 34 ? 6.644 -3.810 -2.449 1.00 71.14 34 ASN A O 14
ATOM 8475 N N . ARG A 1 35 ? 7.680 -2.213 -3.651 1.00 15.21 35 ARG A N 14
ATOM 8476 C CA . ARG A 1 35 ? 6.596 -2.083 -4.616 1.00 10.05 35 ARG A CA 14
ATOM 8477 C C . ARG A 1 35 ? 6.393 -3.386 -5.385 1.00 3.10 35 ARG A C 14
ATOM 8478 O O . ARG A 1 35 ? 5.294 -3.676 -5.858 1.00 41.34 35 ARG A O 14
ATOM 8499 N N . LYS A 1 36 ? 7.461 -4.167 -5.506 1.00 63.40 36 LYS A N 14
ATOM 8500 C CA . LYS A 1 36 ? 7.402 -5.440 -6.216 1.00 3.24 36 LYS A CA 14
ATOM 8501 C C . LYS A 1 36 ? 6.530 -5.327 -7.462 1.00 64.20 36 LYS A C 14
ATOM 8502 O O . LYS A 1 36 ? 5.740 -6.221 -7.763 1.00 72.32 36 LYS A O 14
ATOM 8521 N N . LYS A 1 37 ? 6.681 -4.222 -8.187 1.00 13.31 37 LYS A N 14
ATOM 8522 C CA . LYS A 1 37 ? 5.909 -3.994 -9.403 1.00 42.42 37 LYS A CA 14
ATOM 8523 C C . LYS A 1 37 ? 6.821 -3.956 -10.625 1.00 33.24 37 LYS A C 14
ATOM 8524 O O . LYS A 1 37 ? 6.404 -4.296 -11.733 1.00 3.23 37 LYS A O 14
ATOM 8543 N N . LYS A 1 38 ? 8.066 -3.543 -10.418 1.00 73.42 38 LYS A N 14
ATOM 8544 C CA . LYS A 1 38 ? 9.038 -3.464 -11.503 1.00 32.22 38 LYS A CA 14
ATOM 8545 C C . LYS A 1 38 ? 10.309 -4.227 -11.150 1.00 12.32 38 LYS A C 14
ATOM 8546 O O . LYS A 1 38 ? 11.392 -3.646 -11.075 1.00 50.33 38 LYS A O 14
ATOM 8565 N N . HIS A 1 39 ? 10.171 -5.532 -10.937 1.00 62.23 39 HIS A N 14
ATOM 8566 C CA . HIS A 1 39 ? 11.311 -6.377 -10.594 1.00 65.30 39 HIS A CA 14
ATOM 8567 C C . HIS A 1 39 ? 12.040 -5.832 -9.369 1.00 10.30 39 HIS A C 14
ATOM 8568 O O . HIS A 1 39 ? 13.177 -5.369 -9.467 1.00 35.25 39 HIS A O 14
ATOM 8583 N N . GLY A 1 1 ? -26.177 -0.139 9.678 1.00 70.21 1 GLY A N 15
ATOM 8584 C CA . GLY A 1 1 ? -25.262 -0.625 8.662 1.00 21.01 1 GLY A CA 15
ATOM 8585 C C . GLY A 1 1 ? -24.795 0.474 7.728 1.00 61.23 1 GLY A C 15
ATOM 8586 O O . GLY A 1 1 ? -25.576 1.347 7.347 1.00 44.31 1 GLY A O 15
ATOM 8590 N N . THR A 1 2 ? -23.521 0.433 7.359 1.00 25.20 2 THR A N 15
ATOM 8591 C CA . THR A 1 2 ? -22.948 1.434 6.467 1.00 33.32 2 THR A CA 15
ATOM 8592 C C . THR A 1 2 ? -21.497 1.110 6.133 1.00 13.34 2 THR A C 15
ATOM 8593 O O . THR A 1 2 ? -20.691 2.009 5.889 1.00 53.14 2 THR A O 15
ATOM 8604 N N . TRP A 1 3 ? -21.170 -0.178 6.123 1.00 61.35 3 TRP A N 15
ATOM 8605 C CA . TRP A 1 3 ? -19.813 -0.619 5.819 1.00 30.44 3 TRP A CA 15
ATOM 8606 C C . TRP A 1 3 ? -19.497 -0.421 4.340 1.00 70.14 3 TRP A C 15
ATOM 8607 O O . TRP A 1 3 ? -18.334 -0.264 3.961 1.00 52.11 3 TRP A O 15
ATOM 8628 N N . ASP A 1 4 ? -20.533 -0.428 3.511 1.00 30.42 4 ASP A N 15
ATOM 8629 C CA . ASP A 1 4 ? -20.363 -0.247 2.074 1.00 33.03 4 ASP A CA 15
ATOM 8630 C C . ASP A 1 4 ? -20.056 1.209 1.741 1.00 62.23 4 ASP A C 15
ATOM 8631 O O . ASP A 1 4 ? -19.181 1.500 0.925 1.00 50.02 4 ASP A O 15
ATOM 8641 N N . ASP A 1 5 ? -20.782 2.122 2.378 1.00 60.04 5 ASP A N 15
ATOM 8642 C CA . ASP A 1 5 ? -20.587 3.549 2.150 1.00 61.15 5 ASP A CA 15
ATOM 8643 C C . ASP A 1 5 ? -19.375 4.061 2.921 1.00 65.45 5 ASP A C 15
ATOM 8644 O O . ASP A 1 5 ? -18.563 4.820 2.388 1.00 13.03 5 ASP A O 15
ATOM 8654 N N . ILE A 1 6 ? -19.257 3.642 4.176 1.00 63.25 6 ILE A N 15
ATOM 8655 C CA . ILE A 1 6 ? -18.142 4.059 5.019 1.00 60.33 6 ILE A CA 15
ATOM 8656 C C . ILE A 1 6 ? -16.859 3.331 4.634 1.00 13.41 6 ILE A C 15
ATOM 8657 O O . ILE A 1 6 ? -15.834 3.956 4.371 1.00 53.24 6 ILE A O 15
ATOM 8673 N N . GLY A 1 7 ? -16.927 2.003 4.601 1.00 44.42 7 GLY A N 15
ATOM 8674 C CA . GLY A 1 7 ? -15.765 1.209 4.246 1.00 3.14 7 GLY A CA 15
ATOM 8675 C C . GLY A 1 7 ? -15.165 1.623 2.916 1.00 62.21 7 GLY A C 15
ATOM 8676 O O . GLY A 1 7 ? -13.973 1.431 2.680 1.00 21.55 7 GLY A O 15
ATOM 8680 N N . GLN A 1 8 ? -15.995 2.190 2.045 1.00 74.13 8 GLN A N 15
ATOM 8681 C CA . GLN A 1 8 ? -15.540 2.628 0.732 1.00 25.55 8 GLN A CA 15
ATOM 8682 C C . GLN A 1 8 ? -14.597 3.819 0.852 1.00 74.45 8 GLN A C 15
ATOM 8683 O O . GLN A 1 8 ? -13.734 4.031 0.002 1.00 12.24 8 GLN A O 15
ATOM 8697 N N . GLY A 1 9 ? -14.768 4.599 1.916 1.00 42.52 9 GLY A N 15
ATOM 8698 C CA . GLY A 1 9 ? -13.925 5.762 2.129 1.00 13.11 9 GLY A CA 15
ATOM 8699 C C . GLY A 1 9 ? -12.669 5.431 2.911 1.00 45.01 9 GLY A C 15
ATOM 8700 O O . GLY A 1 9 ? -11.555 5.687 2.448 1.00 34.25 9 GLY A O 15
ATOM 8704 N N . ILE A 1 10 ? -12.845 4.864 4.099 1.00 3.40 10 ILE A N 15
ATOM 8705 C CA . ILE A 1 10 ? -11.716 4.498 4.946 1.00 50.21 10 ILE A CA 15
ATOM 8706 C C . ILE A 1 10 ? -10.768 3.549 4.221 1.00 20.03 10 ILE A C 15
ATOM 8707 O O . ILE A 1 10 ? -9.580 3.487 4.532 1.00 4.33 10 ILE A O 15
ATOM 8723 N N . GLY A 1 11 ? -11.302 2.816 3.249 1.00 22.01 11 GLY A N 15
ATOM 8724 C CA . GLY A 1 11 ? -10.490 1.882 2.492 1.00 45.43 11 GLY A CA 15
ATOM 8725 C C . GLY A 1 11 ? -9.952 2.487 1.210 1.00 3.10 11 GLY A C 15
ATOM 8726 O O . GLY A 1 11 ? -9.714 1.778 0.233 1.00 50.43 11 GLY A O 15
ATOM 8730 N N . ARG A 1 12 ? -9.761 3.803 1.214 1.00 30.55 12 ARG A N 15
ATOM 8731 C CA . ARG A 1 12 ? -9.252 4.504 0.040 1.00 14.24 12 ARG A CA 15
ATOM 8732 C C . ARG A 1 12 ? -8.532 5.787 0.445 1.00 13.25 12 ARG A C 15
ATOM 8733 O O . ARG A 1 12 ? -7.475 6.115 -0.095 1.00 32.13 12 ARG A O 15
ATOM 8754 N N . VAL A 1 13 ? -9.112 6.510 1.397 1.00 62.53 13 VAL A N 15
ATOM 8755 C CA . VAL A 1 13 ? -8.527 7.758 1.874 1.00 15.21 13 VAL A CA 15
ATOM 8756 C C . VAL A 1 13 ? -7.369 7.490 2.830 1.00 30.31 13 VAL A C 15
ATOM 8757 O O . VAL A 1 13 ? -6.390 8.236 2.860 1.00 13.53 13 VAL A O 15
ATOM 8770 N N . ALA A 1 14 ? -7.489 6.422 3.612 1.00 22.11 14 ALA A N 15
ATOM 8771 C CA . ALA A 1 14 ? -6.452 6.055 4.568 1.00 12.02 14 ALA A CA 15
ATOM 8772 C C . ALA A 1 14 ? -5.091 5.946 3.887 1.00 0.22 14 ALA A C 15
ATOM 8773 O O . ALA A 1 14 ? -4.060 6.250 4.488 1.00 20.02 14 ALA A O 15
ATOM 8780 N N . TYR A 1 15 ? -5.096 5.512 2.632 1.00 1.31 15 TYR A N 15
ATOM 8781 C CA . TYR A 1 15 ? -3.862 5.361 1.870 1.00 54.42 15 TYR A CA 15
ATOM 8782 C C . TYR A 1 15 ? -3.292 6.721 1.482 1.00 15.53 15 TYR A C 15
ATOM 8783 O O . TYR A 1 15 ? -2.080 6.880 1.332 1.00 32.24 15 TYR A O 15
ATOM 8801 N N . TRP A 1 16 ? -4.174 7.702 1.322 1.00 33.10 16 TRP A N 15
ATOM 8802 C CA . TRP A 1 16 ? -3.759 9.051 0.950 1.00 51.32 16 TRP A CA 15
ATOM 8803 C C . TRP A 1 16 ? -3.206 9.801 2.157 1.00 42.11 16 TRP A C 15
ATOM 8804 O O . TRP A 1 16 ? -2.171 10.462 2.068 1.00 64.21 16 TRP A O 15
ATOM 8825 N N . VAL A 1 17 ? -3.900 9.693 3.286 1.00 43.21 17 VAL A N 15
ATOM 8826 C CA . VAL A 1 17 ? -3.477 10.360 4.510 1.00 45.44 17 VAL A CA 15
ATOM 8827 C C . VAL A 1 17 ? -2.180 9.760 5.043 1.00 50.42 17 VAL A C 15
ATOM 8828 O O . VAL A 1 17 ? -1.340 10.465 5.599 1.00 31.14 17 VAL A O 15
ATOM 8841 N N . GLY A 1 18 ? -2.024 8.451 4.869 1.00 61.23 18 GLY A N 15
ATOM 8842 C CA . GLY A 1 18 ? -0.828 7.778 5.338 1.00 11.24 18 GLY A CA 15
ATOM 8843 C C . GLY A 1 18 ? 0.412 8.200 4.573 1.00 41.24 18 GLY A C 15
ATOM 8844 O O . GLY A 1 18 ? 1.469 8.420 5.165 1.00 3.13 18 GLY A O 15
ATOM 8848 N N . LYS A 1 19 ? 0.283 8.309 3.255 1.00 64.23 19 LYS A N 15
ATOM 8849 C CA . LYS A 1 19 ? 1.401 8.708 2.408 1.00 53.51 19 LYS A CA 15
ATOM 8850 C C . LYS A 1 19 ? 1.711 10.191 2.577 1.00 74.50 19 LYS A C 15
ATOM 8851 O O . LYS A 1 19 ? 2.865 10.610 2.484 1.00 24.11 19 LYS A O 15
ATOM 8870 N N . ALA A 1 20 ? 0.673 10.983 2.827 1.00 73.22 20 ALA A N 15
ATOM 8871 C CA . ALA A 1 20 ? 0.835 12.420 3.012 1.00 34.51 20 ALA A CA 15
ATOM 8872 C C . ALA A 1 20 ? 1.550 12.727 4.324 1.00 24.31 20 ALA A C 15
ATOM 8873 O O . ALA A 1 20 ? 2.276 13.716 4.429 1.00 10.00 20 ALA A O 15
ATOM 8880 N N . LEU A 1 21 ? 1.338 11.876 5.321 1.00 5.41 21 LEU A N 15
ATOM 8881 C CA . LEU A 1 21 ? 1.962 12.057 6.628 1.00 12.11 21 LEU A CA 15
ATOM 8882 C C . LEU A 1 21 ? 3.452 11.736 6.569 1.00 34.13 21 LEU A C 15
ATOM 8883 O O . LEU A 1 21 ? 4.244 12.271 7.342 1.00 14.50 21 LEU A O 15
ATOM 8899 N N . GLY A 1 22 ? 3.826 10.859 5.642 1.00 42.52 22 GLY A N 15
ATOM 8900 C CA . GLY A 1 22 ? 5.221 10.483 5.497 1.00 63.31 22 GLY A CA 15
ATOM 8901 C C . GLY A 1 22 ? 5.513 9.107 6.061 1.00 73.21 22 GLY A C 15
ATOM 8902 O O . GLY A 1 22 ? 6.542 8.896 6.699 1.00 72.13 22 GLY A O 15
ATOM 8906 N N . ASN A 1 23 ? 4.600 8.169 5.827 1.00 63.14 23 ASN A N 15
ATOM 8907 C CA . ASN A 1 23 ? 4.764 6.806 6.320 1.00 12.43 23 ASN A CA 15
ATOM 8908 C C . ASN A 1 23 ? 5.230 5.875 5.203 1.00 62.12 23 ASN A C 15
ATOM 8909 O O . ASN A 1 23 ? 4.587 4.866 4.910 1.00 70.20 23 ASN A O 15
ATOM 8920 N N . LEU A 1 24 ? 6.353 6.221 4.584 1.00 3.33 24 LEU A N 15
ATOM 8921 C CA . LEU A 1 24 ? 6.907 5.418 3.500 1.00 44.41 24 LEU A CA 15
ATOM 8922 C C . LEU A 1 24 ? 8.285 5.931 3.090 1.00 41.52 24 LEU A C 15
ATOM 8923 O O . LEU A 1 24 ? 8.627 5.944 1.908 1.00 74.42 24 LEU A O 15
ATOM 8939 N N . SER A 1 25 ? 9.070 6.349 4.076 1.00 43.33 25 SER A N 15
ATOM 8940 C CA . SER A 1 25 ? 10.412 6.865 3.819 1.00 73.01 25 SER A CA 15
ATOM 8941 C C . SER A 1 25 ? 11.404 5.722 3.623 1.00 60.32 25 SER A C 15
ATOM 8942 O O . SER A 1 25 ? 12.169 5.710 2.657 1.00 35.05 25 SER A O 15
ATOM 8950 N N . ASP A 1 26 ? 11.387 4.767 4.546 1.00 31.13 26 ASP A N 15
ATOM 8951 C CA . ASP A 1 26 ? 12.284 3.621 4.475 1.00 75.05 26 ASP A CA 15
ATOM 8952 C C . ASP A 1 26 ? 12.004 2.786 3.230 1.00 31.31 26 ASP A C 15
ATOM 8953 O O . ASP A 1 26 ? 12.914 2.207 2.638 1.00 24.10 26 ASP A O 15
ATOM 8963 N N . VAL A 1 27 ? 10.734 2.727 2.836 1.00 20.14 27 VAL A N 15
ATOM 8964 C CA . VAL A 1 27 ? 10.333 1.965 1.659 1.00 70.34 27 VAL A CA 15
ATOM 8965 C C . VAL A 1 27 ? 10.950 2.545 0.393 1.00 41.20 27 VAL A C 15
ATOM 8966 O O . VAL A 1 27 ? 11.107 1.847 -0.609 1.00 32.23 27 VAL A O 15
ATOM 8979 N N . ASN A 1 28 ? 11.300 3.826 0.443 1.00 63.41 28 ASN A N 15
ATOM 8980 C CA . ASN A 1 28 ? 11.901 4.500 -0.703 1.00 52.31 28 ASN A CA 15
ATOM 8981 C C . ASN A 1 28 ? 13.282 3.928 -1.008 1.00 15.22 28 ASN A C 15
ATOM 8982 O O . ASN A 1 28 ? 13.660 3.783 -2.171 1.00 74.05 28 ASN A O 15
ATOM 8993 N N . GLN A 1 29 ? 14.027 3.602 0.044 1.00 25.33 29 GLN A N 15
ATOM 8994 C CA . GLN A 1 29 ? 15.365 3.046 -0.113 1.00 12.42 29 GLN A CA 15
ATOM 8995 C C . GLN A 1 29 ? 15.300 1.586 -0.552 1.00 75.30 29 GLN A C 15
ATOM 8996 O O . GLN A 1 29 ? 16.202 1.090 -1.225 1.00 11.33 29 GLN A O 15
ATOM 9010 N N . ALA A 1 30 ? 14.226 0.906 -0.165 1.00 55.44 30 ALA A N 15
ATOM 9011 C CA . ALA A 1 30 ? 14.043 -0.497 -0.518 1.00 12.44 30 ALA A CA 15
ATOM 9012 C C . ALA A 1 30 ? 13.935 -0.672 -2.030 1.00 33.42 30 ALA A C 15
ATOM 9013 O O . ALA A 1 30 ? 14.271 -1.726 -2.567 1.00 32.14 30 ALA A O 15
ATOM 9020 N N . SER A 1 31 ? 13.466 0.368 -2.709 1.00 32.04 31 SER A N 15
ATOM 9021 C CA . SER A 1 31 ? 13.310 0.329 -4.159 1.00 22.34 31 SER A CA 15
ATOM 9022 C C . SER A 1 31 ? 14.632 -0.014 -4.839 1.00 54.45 31 SER A C 15
ATOM 9023 O O . SER A 1 31 ? 14.654 -0.507 -5.966 1.00 72.31 31 SER A O 15
ATOM 9031 N N . ARG A 1 32 ? 15.733 0.250 -4.142 1.00 4.30 32 ARG A N 15
ATOM 9032 C CA . ARG A 1 32 ? 17.060 -0.030 -4.677 1.00 24.24 32 ARG A CA 15
ATOM 9033 C C . ARG A 1 32 ? 17.306 -1.532 -4.767 1.00 74.41 32 ARG A C 15
ATOM 9034 O O . ARG A 1 32 ? 18.218 -1.982 -5.462 1.00 31.03 32 ARG A O 15
ATOM 9055 N N . ILE A 1 33 ? 16.487 -2.304 -4.058 1.00 64.22 33 ILE A N 15
ATOM 9056 C CA . ILE A 1 33 ? 16.615 -3.755 -4.058 1.00 2.45 33 ILE A CA 15
ATOM 9057 C C . ILE A 1 33 ? 15.250 -4.427 -4.155 1.00 71.40 33 ILE A C 15
ATOM 9058 O O . ILE A 1 33 ? 15.120 -5.628 -3.917 1.00 23.52 33 ILE A O 15
ATOM 9074 N N . ASN A 1 34 ? 14.235 -3.645 -4.508 1.00 22.34 34 ASN A N 15
ATOM 9075 C CA . ASN A 1 34 ? 12.879 -4.164 -4.639 1.00 21.30 34 ASN A CA 15
ATOM 9076 C C . ASN A 1 34 ? 12.425 -4.140 -6.095 1.00 45.41 34 ASN A C 15
ATOM 9077 O O . ASN A 1 34 ? 11.564 -4.921 -6.502 1.00 62.40 34 ASN A O 15
ATOM 9088 N N . ARG A 1 35 ? 13.009 -3.237 -6.877 1.00 40.44 35 ARG A N 15
ATOM 9089 C CA . ARG A 1 35 ? 12.665 -3.111 -8.287 1.00 4.02 35 ARG A CA 15
ATOM 9090 C C . ARG A 1 35 ? 12.955 -4.408 -9.038 1.00 61.02 35 ARG A C 15
ATOM 9091 O O . ARG A 1 35 ? 12.327 -4.704 -10.053 1.00 11.04 35 ARG A O 15
ATOM 9112 N N . LYS A 1 36 ? 13.912 -5.176 -8.530 1.00 52.44 36 LYS A N 15
ATOM 9113 C CA . LYS A 1 36 ? 14.287 -6.443 -9.149 1.00 23.54 36 LYS A CA 15
ATOM 9114 C C . LYS A 1 36 ? 14.720 -6.234 -10.596 1.00 1.15 36 LYS A C 15
ATOM 9115 O O . LYS A 1 36 ? 13.910 -6.336 -11.518 1.00 10.14 36 LYS A O 15
ATOM 9134 N N . LYS A 1 37 ? 16.001 -5.938 -10.790 1.00 13.43 37 LYS A N 15
ATOM 9135 C CA . LYS A 1 37 ? 16.543 -5.718 -12.124 1.00 31.44 37 LYS A CA 15
ATOM 9136 C C . LYS A 1 37 ? 18.038 -5.416 -12.063 1.00 73.14 37 LYS A C 15
ATOM 9137 O O . LYS A 1 37 ? 18.798 -5.806 -12.947 1.00 3.15 37 LYS A O 15
ATOM 9156 N N . LYS A 1 38 ? 18.451 -4.718 -11.010 1.00 72.51 38 LYS A N 15
ATOM 9157 C CA . LYS A 1 38 ? 19.857 -4.365 -10.830 1.00 35.44 38 LYS A CA 15
ATOM 9158 C C . LYS A 1 38 ? 20.479 -5.177 -9.699 1.00 44.34 38 LYS A C 15
ATOM 9159 O O . LYS A 1 38 ? 21.666 -5.506 -9.740 1.00 63.32 38 LYS A O 15
ATOM 9178 N N . HIS A 1 39 ? 19.674 -5.499 -8.693 1.00 13.05 39 HIS A N 15
ATOM 9179 C CA . HIS A 1 39 ? 20.146 -6.275 -7.552 1.00 24.41 39 HIS A CA 15
ATOM 9180 C C . HIS A 1 39 ? 21.240 -5.523 -6.799 1.00 3.25 39 HIS A C 15
ATOM 9181 O O . HIS A 1 39 ? 22.051 -6.128 -6.096 1.00 73.11 39 HIS A O 15
ATOM 9196 N N . GLY A 1 1 ? -21.126 9.285 11.380 1.00 74.32 1 GLY A N 16
ATOM 9197 C CA . GLY A 1 1 ? -21.299 8.489 10.180 1.00 43.33 1 GLY A CA 16
ATOM 9198 C C . GLY A 1 1 ? -20.319 8.868 9.087 1.00 52.21 1 GLY A C 16
ATOM 9199 O O . GLY A 1 1 ? -20.029 10.049 8.884 1.00 72.02 1 GLY A O 16
ATOM 9203 N N . THR A 1 2 ? -19.806 7.867 8.379 1.00 3.32 2 THR A N 16
ATOM 9204 C CA . THR A 1 2 ? -18.851 8.101 7.303 1.00 74.40 2 THR A CA 16
ATOM 9205 C C . THR A 1 2 ? -18.487 6.801 6.597 1.00 15.32 2 THR A C 16
ATOM 9206 O O . THR A 1 2 ? -17.379 6.651 6.084 1.00 5.10 2 THR A O 16
ATOM 9217 N N . TRP A 1 3 ? -19.427 5.861 6.576 1.00 52.21 3 TRP A N 16
ATOM 9218 C CA . TRP A 1 3 ? -19.203 4.571 5.932 1.00 43.21 3 TRP A CA 16
ATOM 9219 C C . TRP A 1 3 ? -19.171 4.720 4.415 1.00 65.20 3 TRP A C 16
ATOM 9220 O O . TRP A 1 3 ? -18.559 3.911 3.717 1.00 63.11 3 TRP A O 16
ATOM 9241 N N . ASP A 1 4 ? -19.835 5.753 3.912 1.00 1.12 4 ASP A N 16
ATOM 9242 C CA . ASP A 1 4 ? -19.880 6.007 2.476 1.00 34.44 4 ASP A CA 16
ATOM 9243 C C . ASP A 1 4 ? -18.556 6.582 1.983 1.00 30.13 4 ASP A C 16
ATOM 9244 O O . ASP A 1 4 ? -18.043 6.177 0.939 1.00 21.43 4 ASP A O 16
ATOM 9254 N N . ASP A 1 5 ? -18.007 7.525 2.741 1.00 21.24 5 ASP A N 16
ATOM 9255 C CA . ASP A 1 5 ? -16.743 8.155 2.380 1.00 44.14 5 ASP A CA 16
ATOM 9256 C C . ASP A 1 5 ? -15.564 7.259 2.748 1.00 30.03 5 ASP A C 16
ATOM 9257 O O . ASP A 1 5 ? -14.628 7.098 1.966 1.00 61.42 5 ASP A O 16
ATOM 9267 N N . ILE A 1 6 ? -15.620 6.677 3.942 1.00 30.15 6 ILE A N 16
ATOM 9268 C CA . ILE A 1 6 ? -14.560 5.795 4.412 1.00 5.12 6 ILE A CA 16
ATOM 9269 C C . ILE A 1 6 ? -14.628 4.437 3.724 1.00 22.12 6 ILE A C 16
ATOM 9270 O O . ILE A 1 6 ? -13.608 3.779 3.523 1.00 24.11 6 ILE A O 16
ATOM 9286 N N . GLY A 1 7 ? -15.840 4.022 3.363 1.00 45.44 7 GLY A N 16
ATOM 9287 C CA . GLY A 1 7 ? -16.017 2.743 2.700 1.00 62.41 7 GLY A CA 16
ATOM 9288 C C . GLY A 1 7 ? -15.689 2.808 1.221 1.00 13.02 7 GLY A C 16
ATOM 9289 O O . GLY A 1 7 ? -15.014 1.924 0.691 1.00 62.33 7 GLY A O 16
ATOM 9293 N N . GLN A 1 8 ? -16.171 3.851 0.553 1.00 71.22 8 GLN A N 16
ATOM 9294 C CA . GLN A 1 8 ? -15.929 4.022 -0.873 1.00 25.54 8 GLN A CA 16
ATOM 9295 C C . GLN A 1 8 ? -14.509 4.519 -1.126 1.00 42.33 8 GLN A C 16
ATOM 9296 O O . GLN A 1 8 ? -14.307 5.632 -1.614 1.00 41.21 8 GLN A O 16
ATOM 9310 N N . GLY A 1 9 ? -13.526 3.688 -0.791 1.00 22.42 9 GLY A N 16
ATOM 9311 C CA . GLY A 1 9 ? -12.139 4.062 -0.989 1.00 52.01 9 GLY A CA 16
ATOM 9312 C C . GLY A 1 9 ? -11.181 3.138 -0.265 1.00 60.13 9 GLY A C 16
ATOM 9313 O O . GLY A 1 9 ? -10.038 2.961 -0.689 1.00 11.21 9 GLY A O 16
ATOM 9317 N N . ILE A 1 10 ? -11.644 2.550 0.833 1.00 14.02 10 ILE A N 16
ATOM 9318 C CA . ILE A 1 10 ? -10.819 1.640 1.618 1.00 24.41 10 ILE A CA 16
ATOM 9319 C C . ILE A 1 10 ? -10.325 0.474 0.768 1.00 53.03 10 ILE A C 16
ATOM 9320 O O . ILE A 1 10 ? -9.352 -0.194 1.119 1.00 32.44 10 ILE A O 16
ATOM 9336 N N . GLY A 1 11 ? -11.000 0.237 -0.352 1.00 32.11 11 GLY A N 16
ATOM 9337 C CA . GLY A 1 11 ? -10.614 -0.846 -1.235 1.00 65.10 11 GLY A CA 16
ATOM 9338 C C . GLY A 1 11 ? -9.144 -0.799 -1.603 1.00 43.44 11 GLY A C 16
ATOM 9339 O O . GLY A 1 11 ? -8.546 -1.823 -1.933 1.00 2.34 11 GLY A O 16
ATOM 9343 N N . ARG A 1 12 ? -8.560 0.394 -1.546 1.00 32.14 12 ARG A N 16
ATOM 9344 C CA . ARG A 1 12 ? -7.152 0.569 -1.878 1.00 64.40 12 ARG A CA 16
ATOM 9345 C C . ARG A 1 12 ? -6.608 1.862 -1.272 1.00 4.23 12 ARG A C 16
ATOM 9346 O O . ARG A 1 12 ? -5.483 1.901 -0.774 1.00 74.10 12 ARG A O 16
ATOM 9367 N N . VAL A 1 13 ? -7.415 2.917 -1.321 1.00 34.25 13 VAL A N 16
ATOM 9368 C CA . VAL A 1 13 ? -7.016 4.209 -0.776 1.00 32.30 13 VAL A CA 16
ATOM 9369 C C . VAL A 1 13 ? -6.498 4.069 0.651 1.00 71.14 13 VAL A C 16
ATOM 9370 O O . VAL A 1 13 ? -5.519 4.707 1.033 1.00 64.22 13 VAL A O 16
ATOM 9383 N N . ALA A 1 14 ? -7.164 3.227 1.435 1.00 52.24 14 ALA A N 16
ATOM 9384 C CA . ALA A 1 14 ? -6.771 3.000 2.821 1.00 43.41 14 ALA A CA 16
ATOM 9385 C C . ALA A 1 14 ? -5.296 2.625 2.917 1.00 3.24 14 ALA A C 16
ATOM 9386 O O . ALA A 1 14 ? -4.632 2.924 3.910 1.00 70.21 14 ALA A O 16
ATOM 9393 N N . TYR A 1 15 ? -4.789 1.964 1.881 1.00 24.51 15 TYR A N 16
ATOM 9394 C CA . TYR A 1 15 ? -3.392 1.544 1.851 1.00 64.41 15 TYR A CA 16
ATOM 9395 C C . TYR A 1 15 ? -2.480 2.716 1.497 1.00 53.13 15 TYR A C 16
ATOM 9396 O O . TYR A 1 15 ? -1.335 2.780 1.945 1.00 25.13 15 TYR A O 16
ATOM 9414 N N . TRP A 1 16 ? -2.996 3.638 0.694 1.00 52.33 16 TRP A N 16
ATOM 9415 C CA . TRP A 1 16 ? -2.228 4.807 0.281 1.00 73.42 16 TRP A CA 16
ATOM 9416 C C . TRP A 1 16 ? -2.187 5.852 1.391 1.00 74.34 16 TRP A C 16
ATOM 9417 O O . TRP A 1 16 ? -1.145 6.455 1.652 1.00 4.54 16 TRP A O 16
ATOM 9438 N N . VAL A 1 17 ? -3.325 6.062 2.044 1.00 62.12 17 VAL A N 16
ATOM 9439 C CA . VAL A 1 17 ? -3.417 7.033 3.127 1.00 33.54 17 VAL A CA 16
ATOM 9440 C C . VAL A 1 17 ? -2.602 6.587 4.336 1.00 54.10 17 VAL A C 16
ATOM 9441 O O . VAL A 1 17 ? -2.026 7.409 5.047 1.00 45.11 17 VAL A O 16
ATOM 9454 N N . GLY A 1 18 ? -2.557 5.278 4.564 1.00 11.34 18 GLY A N 16
ATOM 9455 C CA . GLY A 1 18 ? -1.809 4.745 5.687 1.00 1.45 18 GLY A CA 16
ATOM 9456 C C . GLY A 1 18 ? -0.312 4.898 5.510 1.00 54.23 18 GLY A C 16
ATOM 9457 O O . GLY A 1 18 ? 0.399 5.243 6.455 1.00 64.14 18 GLY A O 16
ATOM 9461 N N . LYS A 1 19 ? 0.170 4.641 4.300 1.00 61.21 19 LYS A N 16
ATOM 9462 C CA . LYS A 1 19 ? 1.593 4.753 4.002 1.00 3.11 19 LYS A CA 16
ATOM 9463 C C . LYS A 1 19 ? 2.024 6.214 3.941 1.00 33.31 19 LYS A C 16
ATOM 9464 O O . LYS A 1 19 ? 3.151 6.555 4.299 1.00 24.33 19 LYS A O 16
ATOM 9483 N N . ALA A 1 20 ? 1.118 7.076 3.489 1.00 20.13 20 ALA A N 16
ATOM 9484 C CA . ALA A 1 20 ? 1.403 8.502 3.385 1.00 31.13 20 ALA A CA 16
ATOM 9485 C C . ALA A 1 20 ? 1.465 9.149 4.763 1.00 62.42 20 ALA A C 16
ATOM 9486 O O . ALA A 1 20 ? 2.157 10.151 4.958 1.00 54.14 20 ALA A O 16
ATOM 9493 N N . LEU A 1 21 ? 0.738 8.576 5.715 1.00 62.24 21 LEU A N 16
ATOM 9494 C CA . LEU A 1 21 ? 0.710 9.101 7.076 1.00 14.25 21 LEU A CA 16
ATOM 9495 C C . LEU A 1 21 ? 2.018 8.804 7.801 1.00 61.13 21 LEU A C 16
ATOM 9496 O O . LEU A 1 21 ? 2.423 9.541 8.700 1.00 4.53 21 LEU A O 16
ATOM 9512 N N . GLY A 1 22 ? 2.679 7.721 7.402 1.00 33.55 22 GLY A N 16
ATOM 9513 C CA . GLY A 1 22 ? 3.936 7.348 8.022 1.00 1.31 22 GLY A CA 16
ATOM 9514 C C . GLY A 1 22 ? 3.828 6.069 8.828 1.00 71.12 22 GLY A C 16
ATOM 9515 O O . GLY A 1 22 ? 4.507 5.905 9.841 1.00 14.25 22 GLY A O 16
ATOM 9519 N N . ASN A 1 23 ? 2.971 5.158 8.377 1.00 52.43 23 ASN A N 16
ATOM 9520 C CA . ASN A 1 23 ? 2.775 3.885 9.066 1.00 33.42 23 ASN A CA 16
ATOM 9521 C C . ASN A 1 23 ? 3.517 2.762 8.352 1.00 11.21 23 ASN A C 16
ATOM 9522 O O . ASN A 1 23 ? 3.121 1.597 8.423 1.00 35.44 23 ASN A O 16
ATOM 9533 N N . LEU A 1 24 ? 4.598 3.115 7.665 1.00 33.04 24 LEU A N 16
ATOM 9534 C CA . LEU A 1 24 ? 5.398 2.135 6.938 1.00 14.25 24 LEU A CA 16
ATOM 9535 C C . LEU A 1 24 ? 6.703 2.753 6.448 1.00 50.45 24 LEU A C 16
ATOM 9536 O O . LEU A 1 24 ? 6.771 3.292 5.343 1.00 55.42 24 LEU A O 16
ATOM 9552 N N . SER A 1 25 ? 7.738 2.671 7.278 1.00 20.20 25 SER A N 16
ATOM 9553 C CA . SER A 1 25 ? 9.042 3.224 6.930 1.00 51.41 25 SER A CA 16
ATOM 9554 C C . SER A 1 25 ? 9.934 2.158 6.303 1.00 41.43 25 SER A C 16
ATOM 9555 O O . SER A 1 25 ? 10.746 2.450 5.424 1.00 21.23 25 SER A O 16
ATOM 9563 N N . ASP A 1 26 ? 9.779 0.921 6.762 1.00 61.05 26 ASP A N 16
ATOM 9564 C CA . ASP A 1 26 ? 10.570 -0.191 6.246 1.00 11.03 26 ASP A CA 16
ATOM 9565 C C . ASP A 1 26 ? 10.402 -0.322 4.735 1.00 31.00 26 ASP A C 16
ATOM 9566 O O . ASP A 1 26 ? 11.343 -0.671 4.023 1.00 52.51 26 ASP A O 16
ATOM 9576 N N . VAL A 1 27 ? 9.195 -0.040 4.253 1.00 33.53 27 VAL A N 16
ATOM 9577 C CA . VAL A 1 27 ? 8.903 -0.128 2.827 1.00 74.44 27 VAL A CA 16
ATOM 9578 C C . VAL A 1 27 ? 9.652 0.946 2.046 1.00 44.43 27 VAL A C 16
ATOM 9579 O O . VAL A 1 27 ? 10.029 0.740 0.893 1.00 14.13 27 VAL A O 16
ATOM 9592 N N . ASN A 1 28 ? 9.865 2.092 2.683 1.00 21.11 28 ASN A N 16
ATOM 9593 C CA . ASN A 1 28 ? 10.571 3.200 2.047 1.00 73.42 28 ASN A CA 16
ATOM 9594 C C . ASN A 1 28 ? 11.989 2.792 1.662 1.00 12.32 28 ASN A C 16
ATOM 9595 O O . ASN A 1 28 ? 12.504 3.207 0.625 1.00 45.10 28 ASN A O 16
ATOM 9606 N N . GLN A 1 29 ? 12.614 1.975 2.505 1.00 4.23 29 GLN A N 16
ATOM 9607 C CA . GLN A 1 29 ? 13.973 1.512 2.251 1.00 60.13 29 GLN A CA 16
ATOM 9608 C C . GLN A 1 29 ? 14.007 0.546 1.070 1.00 54.31 29 GLN A C 16
ATOM 9609 O O . GLN A 1 29 ? 14.984 0.499 0.323 1.00 75.13 29 GLN A O 16
ATOM 9623 N N . ALA A 1 30 ? 12.935 -0.223 0.909 1.00 52.54 30 ALA A N 16
ATOM 9624 C CA . ALA A 1 30 ? 12.842 -1.185 -0.181 1.00 3.32 30 ALA A CA 16
ATOM 9625 C C . ALA A 1 30 ? 12.871 -0.486 -1.535 1.00 60.34 30 ALA A C 16
ATOM 9626 O O . ALA A 1 30 ? 13.296 -1.066 -2.534 1.00 31.23 30 ALA A O 16
ATOM 9633 N N . SER A 1 31 ? 12.416 0.763 -1.561 1.00 41.01 31 SER A N 16
ATOM 9634 C CA . SER A 1 31 ? 12.386 1.539 -2.794 1.00 43.02 31 SER A CA 16
ATOM 9635 C C . SER A 1 31 ? 13.775 1.618 -3.420 1.00 30.45 31 SER A C 16
ATOM 9636 O O . SER A 1 31 ? 13.912 1.839 -4.624 1.00 65.32 31 SER A O 16
ATOM 9644 N N . ARG A 1 32 ? 14.800 1.437 -2.596 1.00 75.52 32 ARG A N 16
ATOM 9645 C CA . ARG A 1 32 ? 16.178 1.488 -3.068 1.00 40.31 32 ARG A CA 16
ATOM 9646 C C . ARG A 1 32 ? 16.495 0.287 -3.955 1.00 21.40 32 ARG A C 16
ATOM 9647 O O . ARG A 1 32 ? 17.481 0.293 -4.694 1.00 25.40 32 ARG A O 16
ATOM 9668 N N . ILE A 1 33 ? 15.653 -0.737 -3.877 1.00 1.40 33 ILE A N 16
ATOM 9669 C CA . ILE A 1 33 ? 15.842 -1.942 -4.674 1.00 65.55 33 ILE A CA 16
ATOM 9670 C C . ILE A 1 33 ? 14.521 -2.429 -5.257 1.00 34.23 33 ILE A C 16
ATOM 9671 O O . ILE A 1 33 ? 14.423 -3.555 -5.742 1.00 75.31 33 ILE A O 16
ATOM 9687 N N . ASN A 1 34 ? 13.507 -1.571 -5.209 1.00 72.35 34 ASN A N 16
ATOM 9688 C CA . ASN A 1 34 ? 12.191 -1.913 -5.732 1.00 3.05 34 ASN A CA 16
ATOM 9689 C C . ASN A 1 34 ? 11.860 -1.075 -6.963 1.00 21.15 34 ASN A C 16
ATOM 9690 O O . ASN A 1 34 ? 11.071 -1.486 -7.815 1.00 50.24 34 ASN A O 16
ATOM 9701 N N . ARG A 1 35 ? 12.468 0.104 -7.049 1.00 40.21 35 ARG A N 16
ATOM 9702 C CA . ARG A 1 35 ? 12.240 1.000 -8.175 1.00 72.34 35 ARG A CA 16
ATOM 9703 C C . ARG A 1 35 ? 12.617 0.329 -9.493 1.00 41.20 35 ARG A C 16
ATOM 9704 O O . ARG A 1 35 ? 12.081 0.664 -10.549 1.00 71.33 35 ARG A O 16
ATOM 9725 N N . LYS A 1 36 ? 13.543 -0.621 -9.421 1.00 42.33 36 LYS A N 16
ATOM 9726 C CA . LYS A 1 36 ? 13.994 -1.340 -10.607 1.00 73.22 36 LYS A CA 16
ATOM 9727 C C . LYS A 1 36 ? 14.469 -0.372 -11.685 1.00 72.33 36 LYS A C 16
ATOM 9728 O O . LYS A 1 36 ? 13.794 -0.171 -12.694 1.00 42.20 36 LYS A O 16
ATOM 9747 N N . LYS A 1 37 ? 15.634 0.227 -11.463 1.00 44.21 37 LYS A N 16
ATOM 9748 C CA . LYS A 1 37 ? 16.202 1.171 -12.417 1.00 60.44 37 LYS A CA 16
ATOM 9749 C C . LYS A 1 37 ? 17.289 0.510 -13.259 1.00 74.14 37 LYS A C 16
ATOM 9750 O O . LYS A 1 37 ? 17.549 0.921 -14.389 1.00 13.25 37 LYS A O 16
ATOM 9769 N N . LYS A 1 38 ? 17.920 -0.517 -12.700 1.00 65.42 38 LYS A N 16
ATOM 9770 C CA . LYS A 1 38 ? 18.976 -1.237 -13.399 1.00 44.30 38 LYS A CA 16
ATOM 9771 C C . LYS A 1 38 ? 18.468 -1.803 -14.721 1.00 34.21 38 LYS A C 16
ATOM 9772 O O . LYS A 1 38 ? 19.226 -1.946 -15.680 1.00 31.34 38 LYS A O 16
ATOM 9791 N N . HIS A 1 39 ? 17.178 -2.124 -14.764 1.00 35.34 39 HIS A N 16
ATOM 9792 C CA . HIS A 1 39 ? 16.565 -2.673 -15.970 1.00 63.52 39 HIS A CA 16
ATOM 9793 C C . HIS A 1 39 ? 16.214 -1.560 -16.954 1.00 42.12 39 HIS A C 16
ATOM 9794 O O . HIS A 1 39 ? 15.363 -0.715 -16.674 1.00 14.23 39 HIS A O 16
ATOM 9809 N N . GLY A 1 1 ? -24.031 2.595 7.409 1.00 44.31 1 GLY A N 17
ATOM 9810 C CA . GLY A 1 1 ? -23.064 1.641 6.893 1.00 24.31 1 GLY A CA 17
ATOM 9811 C C . GLY A 1 1 ? -22.365 2.142 5.644 1.00 12.31 1 GLY A C 17
ATOM 9812 O O . GLY A 1 1 ? -22.986 2.769 4.784 1.00 12.13 1 GLY A O 17
ATOM 9816 N N . THR A 1 2 ? -21.069 1.870 5.545 1.00 0.31 2 THR A N 17
ATOM 9817 C CA . THR A 1 2 ? -20.282 2.299 4.395 1.00 34.11 2 THR A CA 17
ATOM 9818 C C . THR A 1 2 ? -18.851 1.786 4.484 1.00 51.33 2 THR A C 17
ATOM 9819 O O . THR A 1 2 ? -17.921 2.420 3.985 1.00 72.24 2 THR A O 17
ATOM 9830 N N . TRP A 1 3 ? -18.679 0.634 5.122 1.00 2.20 3 TRP A N 17
ATOM 9831 C CA . TRP A 1 3 ? -17.358 0.035 5.277 1.00 24.32 3 TRP A CA 17
ATOM 9832 C C . TRP A 1 3 ? -16.847 -0.507 3.946 1.00 24.04 3 TRP A C 17
ATOM 9833 O O . TRP A 1 3 ? -15.640 -0.606 3.727 1.00 35.30 3 TRP A O 17
ATOM 9854 N N . ASP A 1 4 ? -17.774 -0.858 3.060 1.00 61.23 4 ASP A N 17
ATOM 9855 C CA . ASP A 1 4 ? -17.417 -1.388 1.750 1.00 71.22 4 ASP A CA 17
ATOM 9856 C C . ASP A 1 4 ? -16.903 -0.280 0.836 1.00 42.53 4 ASP A C 17
ATOM 9857 O O . ASP A 1 4 ? -15.910 -0.455 0.129 1.00 52.11 4 ASP A O 17
ATOM 9867 N N . ASP A 1 5 ? -17.585 0.860 0.854 1.00 71.54 5 ASP A N 17
ATOM 9868 C CA . ASP A 1 5 ? -17.198 1.997 0.028 1.00 23.44 5 ASP A CA 17
ATOM 9869 C C . ASP A 1 5 ? -16.032 2.753 0.655 1.00 45.54 5 ASP A C 17
ATOM 9870 O O . ASP A 1 5 ? -15.081 3.128 -0.031 1.00 24.03 5 ASP A O 17
ATOM 9880 N N . ILE A 1 6 ? -16.112 2.974 1.963 1.00 63.42 6 ILE A N 17
ATOM 9881 C CA . ILE A 1 6 ? -15.064 3.687 2.684 1.00 34.14 6 ILE A CA 17
ATOM 9882 C C . ILE A 1 6 ? -13.841 2.802 2.888 1.00 62.24 6 ILE A C 17
ATOM 9883 O O . ILE A 1 6 ? -12.724 3.177 2.535 1.00 11.31 6 ILE A O 17
ATOM 9899 N N . GLY A 1 7 ? -14.060 1.622 3.463 1.00 24.41 7 GLY A N 17
ATOM 9900 C CA . GLY A 1 7 ? -12.965 0.701 3.704 1.00 14.12 7 GLY A CA 17
ATOM 9901 C C . GLY A 1 7 ? -12.151 0.425 2.454 1.00 12.12 7 GLY A C 17
ATOM 9902 O O . GLY A 1 7 ? -10.963 0.118 2.537 1.00 22.23 7 GLY A O 17
ATOM 9906 N N . GLN A 1 8 ? -12.794 0.533 1.297 1.00 20.40 8 GLN A N 17
ATOM 9907 C CA . GLN A 1 8 ? -12.123 0.293 0.026 1.00 21.12 8 GLN A CA 17
ATOM 9908 C C . GLN A 1 8 ? -11.194 1.449 -0.328 1.00 31.52 8 GLN A C 17
ATOM 9909 O O . GLN A 1 8 ? -10.136 1.250 -0.922 1.00 63.14 8 GLN A O 17
ATOM 9923 N N . GLY A 1 9 ? -11.599 2.662 0.042 1.00 21.13 9 GLY A N 17
ATOM 9924 C CA . GLY A 1 9 ? -10.793 3.833 -0.247 1.00 63.34 9 GLY A CA 17
ATOM 9925 C C . GLY A 1 9 ? -9.640 3.996 0.725 1.00 41.30 9 GLY A C 17
ATOM 9926 O O . GLY A 1 9 ? -8.485 4.115 0.314 1.00 61.02 9 GLY A O 17
ATOM 9930 N N . ILE A 1 10 ? -9.952 4.002 2.016 1.00 73.54 10 ILE A N 17
ATOM 9931 C CA . ILE A 1 10 ? -8.935 4.151 3.048 1.00 42.23 10 ILE A CA 17
ATOM 9932 C C . ILE A 1 10 ? -7.810 3.136 2.861 1.00 63.11 10 ILE A C 17
ATOM 9933 O O . ILE A 1 10 ? -6.662 3.395 3.225 1.00 15.41 10 ILE A O 17
ATOM 9949 N N . GLY A 1 11 ? -8.148 1.986 2.291 1.00 34.13 11 GLY A N 17
ATOM 9950 C CA . GLY A 1 11 ? -7.156 0.952 2.064 1.00 13.21 11 GLY A CA 17
ATOM 9951 C C . GLY A 1 11 ? -6.078 1.383 1.089 1.00 22.51 11 GLY A C 17
ATOM 9952 O O . GLY A 1 11 ? -4.887 1.268 1.380 1.00 21.33 11 GLY A O 17
ATOM 9956 N N . ARG A 1 12 ? -6.497 1.881 -0.069 1.00 65.13 12 ARG A N 17
ATOM 9957 C CA . ARG A 1 12 ? -5.558 2.331 -1.091 1.00 32.30 12 ARG A CA 17
ATOM 9958 C C . ARG A 1 12 ? -4.981 3.697 -0.735 1.00 24.14 12 ARG A C 17
ATOM 9959 O O . ARG A 1 12 ? -3.833 4.000 -1.058 1.00 4.30 12 ARG A O 17
ATOM 9980 N N . VAL A 1 13 ? -5.786 4.519 -0.070 1.00 54.44 13 VAL A N 17
ATOM 9981 C CA . VAL A 1 13 ? -5.356 5.854 0.329 1.00 53.14 13 VAL A CA 17
ATOM 9982 C C . VAL A 1 13 ? -4.303 5.785 1.432 1.00 32.22 13 VAL A C 17
ATOM 9983 O O . VAL A 1 13 ? -3.335 6.543 1.427 1.00 10.11 13 VAL A O 17
ATOM 9996 N N . ALA A 1 14 ? -4.503 4.870 2.376 1.00 5.23 14 ALA A N 17
ATOM 9997 C CA . ALA A 1 14 ? -3.571 4.701 3.482 1.00 75.00 14 ALA A CA 17
ATOM 9998 C C . ALA A 1 14 ? -2.147 4.497 2.975 1.00 54.24 14 ALA A C 17
ATOM 9999 O O . ALA A 1 14 ? -1.182 4.903 3.624 1.00 75.05 14 ALA A O 17
ATOM 10006 N N . TYR A 1 15 ? -2.022 3.865 1.814 1.00 11.24 15 TYR A N 17
ATOM 10007 C CA . TYR A 1 15 ? -0.716 3.605 1.222 1.00 2.31 15 TYR A CA 17
ATOM 10008 C C . TYR A 1 15 ? -0.106 4.885 0.661 1.00 62.11 15 TYR A C 17
ATOM 10009 O O . TYR A 1 15 ? 1.115 5.036 0.613 1.00 4.23 15 TYR A O 17
ATOM 10027 N N . TRP A 1 16 ? -0.966 5.806 0.241 1.00 64.44 16 TRP A N 17
ATOM 10028 C CA . TRP A 1 16 ? -0.514 7.078 -0.316 1.00 54.13 16 TRP A CA 17
ATOM 10029 C C . TRP A 1 16 ? -0.093 8.038 0.792 1.00 13.23 16 TRP A C 17
ATOM 10030 O O . TRP A 1 16 ? 0.944 8.694 0.697 1.00 13.44 16 TRP A O 17
ATOM 10051 N N . VAL A 1 17 ? -0.904 8.117 1.842 1.00 15.55 17 VAL A N 17
ATOM 10052 C CA . VAL A 1 17 ? -0.615 8.993 2.968 1.00 21.43 17 VAL A CA 17
ATOM 10053 C C . VAL A 1 17 ? 0.616 8.523 3.732 1.00 25.44 17 VAL A C 17
ATOM 10054 O O . VAL A 1 17 ? 1.390 9.330 4.243 1.00 21.30 17 VAL A O 17
ATOM 10067 N N . GLY A 1 18 ? 0.793 7.207 3.805 1.00 73.43 18 GLY A N 17
ATOM 10068 C CA . GLY A 1 18 ? 1.933 6.648 4.509 1.00 22.21 18 GLY A CA 17
ATOM 10069 C C . GLY A 1 18 ? 3.246 6.951 3.815 1.00 64.53 18 GLY A C 17
ATOM 10070 O O . GLY A 1 18 ? 4.236 7.291 4.462 1.00 53.12 18 GLY A O 17
ATOM 10074 N N . LYS A 1 19 ? 3.257 6.827 2.492 1.00 20.42 19 LYS A N 17
ATOM 10075 C CA . LYS A 1 19 ? 4.458 7.088 1.709 1.00 64.32 19 LYS A CA 17
ATOM 10076 C C . LYS A 1 19 ? 4.750 8.583 1.642 1.00 12.13 19 LYS A C 17
ATOM 10077 O O . LYS A 1 19 ? 5.907 8.999 1.596 1.00 13.50 19 LYS A O 17
ATOM 10096 N N . ALA A 1 20 ? 3.693 9.389 1.638 1.00 53.21 20 ALA A N 17
ATOM 10097 C CA . ALA A 1 20 ? 3.836 10.837 1.582 1.00 61.52 20 ALA A CA 17
ATOM 10098 C C . ALA A 1 20 ? 4.337 11.392 2.912 1.00 45.13 20 ALA A C 17
ATOM 10099 O O . ALA A 1 20 ? 5.023 12.416 2.951 1.00 25.22 20 ALA A O 17
ATOM 10106 N N . LEU A 1 21 ? 3.993 10.712 3.999 1.00 71.31 21 LEU A N 17
ATOM 10107 C CA . LEU A 1 21 ? 4.408 11.136 5.331 1.00 41.13 21 LEU A CA 17
ATOM 10108 C C . LEU A 1 21 ? 5.823 10.660 5.639 1.00 44.12 21 LEU A C 17
ATOM 10109 O O . LEU A 1 21 ? 6.546 11.285 6.412 1.00 52.10 21 LEU A O 17
ATOM 10125 N N . GLY A 1 22 ? 6.213 9.547 5.026 1.00 3.42 22 GLY A N 17
ATOM 10126 C CA . GLY A 1 22 ? 7.541 9.006 5.245 1.00 10.41 22 GLY A CA 17
ATOM 10127 C C . GLY A 1 22 ? 7.680 8.340 6.600 1.00 72.24 22 GLY A C 17
ATOM 10128 O O . GLY A 1 22 ? 8.063 8.982 7.578 1.00 3.20 22 GLY A O 17
ATOM 10132 N N . ASN A 1 23 ? 7.367 7.049 6.659 1.00 61.55 23 ASN A N 17
ATOM 10133 C CA . ASN A 1 23 ? 7.457 6.297 7.907 1.00 31.13 23 ASN A CA 17
ATOM 10134 C C . ASN A 1 23 ? 8.015 4.899 7.659 1.00 43.31 23 ASN A C 17
ATOM 10135 O O . ASN A 1 23 ? 7.617 3.934 8.314 1.00 70.44 23 ASN A O 17
ATOM 10146 N N . LEU A 1 24 ? 8.940 4.797 6.712 1.00 62.02 24 LEU A N 17
ATOM 10147 C CA . LEU A 1 24 ? 9.555 3.516 6.378 1.00 45.21 24 LEU A CA 17
ATOM 10148 C C . LEU A 1 24 ? 10.686 3.701 5.370 1.00 31.42 24 LEU A C 17
ATOM 10149 O O . LEU A 1 24 ? 10.589 3.259 4.226 1.00 41.44 24 LEU A O 17
ATOM 10165 N N . SER A 1 25 ? 11.757 4.359 5.804 1.00 13.53 25 SER A N 17
ATOM 10166 C CA . SER A 1 25 ? 12.905 4.604 4.939 1.00 64.02 25 SER A CA 17
ATOM 10167 C C . SER A 1 25 ? 13.758 3.346 4.799 1.00 33.13 25 SER A C 17
ATOM 10168 O O . SER A 1 25 ? 14.682 3.298 3.987 1.00 32.43 25 SER A O 17
ATOM 10176 N N . ASP A 1 26 ? 13.439 2.332 5.595 1.00 3.21 26 ASP A N 17
ATOM 10177 C CA . ASP A 1 26 ? 14.174 1.072 5.559 1.00 62.42 26 ASP A CA 17
ATOM 10178 C C . ASP A 1 26 ? 13.600 0.138 4.498 1.00 24.24 26 ASP A C 17
ATOM 10179 O O . ASP A 1 26 ? 14.005 -1.019 4.391 1.00 40.33 26 ASP A O 17
ATOM 10189 N N . VAL A 1 27 ? 12.654 0.650 3.716 1.00 60.32 27 VAL A N 17
ATOM 10190 C CA . VAL A 1 27 ? 12.024 -0.138 2.664 1.00 12.52 27 VAL A CA 17
ATOM 10191 C C . VAL A 1 27 ? 11.549 0.752 1.520 1.00 20.52 27 VAL A C 17
ATOM 10192 O O . VAL A 1 27 ? 11.705 0.411 0.348 1.00 40.52 27 VAL A O 17
ATOM 10205 N N . ASN A 1 28 ? 10.966 1.895 1.870 1.00 45.24 28 ASN A N 17
ATOM 10206 C CA . ASN A 1 28 ? 10.467 2.835 0.874 1.00 61.00 28 ASN A CA 17
ATOM 10207 C C . ASN A 1 28 ? 11.608 3.377 0.019 1.00 23.33 28 ASN A C 17
ATOM 10208 O O . ASN A 1 28 ? 11.406 3.755 -1.135 1.00 74.32 28 ASN A O 17
ATOM 10219 N N . GLN A 1 29 ? 12.807 3.410 0.592 1.00 33.42 29 GLN A N 17
ATOM 10220 C CA . GLN A 1 29 ? 13.980 3.906 -0.118 1.00 72.30 29 GLN A CA 17
ATOM 10221 C C . GLN A 1 29 ? 14.381 2.954 -1.239 1.00 70.14 29 GLN A C 17
ATOM 10222 O O . GLN A 1 29 ? 14.989 3.362 -2.228 1.00 75.53 29 GLN A O 17
ATOM 10236 N N . ALA A 1 30 ? 14.036 1.681 -1.078 1.00 51.31 30 ALA A N 17
ATOM 10237 C CA . ALA A 1 30 ? 14.359 0.668 -2.077 1.00 23.31 30 ALA A CA 17
ATOM 10238 C C . ALA A 1 30 ? 13.664 0.965 -3.402 1.00 11.11 30 ALA A C 17
ATOM 10239 O O . ALA A 1 30 ? 14.164 0.612 -4.469 1.00 42.53 30 ALA A O 17
ATOM 10246 N N . SER A 1 31 ? 12.506 1.613 -3.325 1.00 71.14 31 SER A N 17
ATOM 10247 C CA . SER A 1 31 ? 11.740 1.951 -4.519 1.00 45.02 31 SER A CA 17
ATOM 10248 C C . SER A 1 31 ? 12.582 2.772 -5.491 1.00 25.41 31 SER A C 17
ATOM 10249 O O . SER A 1 31 ? 12.312 2.799 -6.693 1.00 41.13 31 SER A O 17
ATOM 10257 N N . ARG A 1 32 ? 13.604 3.438 -4.963 1.00 2.22 32 ARG A N 17
ATOM 10258 C CA . ARG A 1 32 ? 14.486 4.259 -5.783 1.00 73.31 32 ARG A CA 17
ATOM 10259 C C . ARG A 1 32 ? 15.338 3.390 -6.704 1.00 23.34 32 ARG A C 17
ATOM 10260 O O . ARG A 1 32 ? 15.936 3.883 -7.661 1.00 22.23 32 ARG A O 17
ATOM 10281 N N . ILE A 1 33 ? 15.388 2.095 -6.408 1.00 30.31 33 ILE A N 17
ATOM 10282 C CA . ILE A 1 33 ? 16.165 1.158 -7.210 1.00 71.05 33 ILE A CA 17
ATOM 10283 C C . ILE A 1 33 ? 15.373 -0.113 -7.491 1.00 52.43 33 ILE A C 17
ATOM 10284 O O . ILE A 1 33 ? 15.899 -1.072 -8.053 1.00 35.13 33 ILE A O 17
ATOM 10300 N N . ASN A 1 34 ? 14.103 -0.113 -7.095 1.00 3.45 34 ASN A N 17
ATOM 10301 C CA . ASN A 1 34 ? 13.237 -1.267 -7.307 1.00 44.14 34 ASN A CA 17
ATOM 10302 C C . ASN A 1 34 ? 12.064 -0.908 -8.214 1.00 52.02 34 ASN A C 17
ATOM 10303 O O . ASN A 1 34 ? 11.881 -1.507 -9.273 1.00 5.03 34 ASN A O 17
ATOM 10314 N N . ARG A 1 35 ? 11.273 0.072 -7.789 1.00 72.22 35 ARG A N 17
ATOM 10315 C CA . ARG A 1 35 ? 10.117 0.510 -8.562 1.00 45.34 35 ARG A CA 17
ATOM 10316 C C . ARG A 1 35 ? 9.093 -0.612 -8.693 1.00 14.12 35 ARG A C 17
ATOM 10317 O O . ARG A 1 35 ? 8.187 -0.549 -9.523 1.00 12.13 35 ARG A O 17
ATOM 10338 N N . LYS A 1 36 ? 9.244 -1.643 -7.867 1.00 3.43 36 LYS A N 17
ATOM 10339 C CA . LYS A 1 36 ? 8.332 -2.781 -7.888 1.00 2.10 36 LYS A CA 17
ATOM 10340 C C . LYS A 1 36 ? 7.074 -2.485 -7.079 1.00 41.32 36 LYS A C 17
ATOM 10341 O O . LYS A 1 36 ? 5.997 -3.003 -7.375 1.00 72.43 36 LYS A O 17
ATOM 10360 N N . LYS A 1 37 ? 7.217 -1.648 -6.056 1.00 1.34 37 LYS A N 17
ATOM 10361 C CA . LYS A 1 37 ? 6.091 -1.281 -5.205 1.00 12.54 37 LYS A CA 17
ATOM 10362 C C . LYS A 1 37 ? 5.393 -2.523 -4.660 1.00 0.11 37 LYS A C 17
ATOM 10363 O O . LYS A 1 37 ? 4.215 -2.756 -4.931 1.00 24.12 37 LYS A O 17
ATOM 10382 N N . LYS A 1 38 ? 6.126 -3.319 -3.888 1.00 64.44 38 LYS A N 17
ATOM 10383 C CA . LYS A 1 38 ? 5.578 -4.535 -3.301 1.00 12.24 38 LYS A CA 17
ATOM 10384 C C . LYS A 1 38 ? 5.000 -5.447 -4.380 1.00 50.20 38 LYS A C 17
ATOM 10385 O O . LYS A 1 38 ? 3.805 -5.742 -4.382 1.00 31.33 38 LYS A O 17
ATOM 10404 N N . HIS A 1 39 ? 5.857 -5.891 -5.295 1.00 3.21 39 HIS A N 17
ATOM 10405 C CA . HIS A 1 39 ? 5.432 -6.771 -6.378 1.00 73.40 39 HIS A CA 17
ATOM 10406 C C . HIS A 1 39 ? 4.329 -6.119 -7.206 1.00 70.31 39 HIS A C 17
ATOM 10407 O O . HIS A 1 39 ? 4.420 -6.046 -8.432 1.00 32.22 39 HIS A O 17
ATOM 10422 N N . GLY A 1 1 ? -21.521 -4.791 9.477 1.00 65.30 1 GLY A N 18
ATOM 10423 C CA . GLY A 1 1 ? -22.021 -3.427 9.504 1.00 4.45 1 GLY A CA 18
ATOM 10424 C C . GLY A 1 1 ? -21.178 -2.487 8.665 1.00 20.04 1 GLY A C 18
ATOM 10425 O O . GLY A 1 1 ? -20.622 -2.884 7.641 1.00 72.03 1 GLY A O 18
ATOM 10429 N N . THR A 1 2 ? -21.087 -1.233 9.097 1.00 43.52 2 THR A N 18
ATOM 10430 C CA . THR A 1 2 ? -20.311 -0.231 8.377 1.00 65.14 2 THR A CA 18
ATOM 10431 C C . THR A 1 2 ? -18.844 -0.636 8.282 1.00 74.43 2 THR A C 18
ATOM 10432 O O . THR A 1 2 ? -18.098 -0.115 7.453 1.00 22.52 2 THR A O 18
ATOM 10443 N N . TRP A 1 3 ? -18.436 -1.566 9.137 1.00 13.34 3 TRP A N 18
ATOM 10444 C CA . TRP A 1 3 ? -17.057 -2.042 9.149 1.00 24.55 3 TRP A CA 18
ATOM 10445 C C . TRP A 1 3 ? -16.608 -2.447 7.748 1.00 32.21 3 TRP A C 18
ATOM 10446 O O . TRP A 1 3 ? -15.427 -2.363 7.417 1.00 11.23 3 TRP A O 18
ATOM 10467 N N . ASP A 1 4 ? -17.560 -2.883 6.929 1.00 53.13 4 ASP A N 18
ATOM 10468 C CA . ASP A 1 4 ? -17.262 -3.298 5.564 1.00 41.42 4 ASP A CA 18
ATOM 10469 C C . ASP A 1 4 ? -16.701 -2.136 4.753 1.00 1.22 4 ASP A C 18
ATOM 10470 O O . ASP A 1 4 ? -15.671 -2.269 4.090 1.00 72.41 4 ASP A O 18
ATOM 10480 N N . ASP A 1 5 ? -17.383 -0.998 4.807 1.00 70.13 5 ASP A N 18
ATOM 10481 C CA . ASP A 1 5 ? -16.951 0.188 4.077 1.00 51.54 5 ASP A CA 18
ATOM 10482 C C . ASP A 1 5 ? -15.809 0.888 4.805 1.00 43.31 5 ASP A C 18
ATOM 10483 O O . ASP A 1 5 ? -14.818 1.281 4.191 1.00 4.10 5 ASP A O 18
ATOM 10493 N N . ILE A 1 6 ? -15.953 1.041 6.118 1.00 12.44 6 ILE A N 18
ATOM 10494 C CA . ILE A 1 6 ? -14.935 1.692 6.928 1.00 62.15 6 ILE A CA 18
ATOM 10495 C C . ILE A 1 6 ? -13.612 0.934 6.861 1.00 62.03 6 ILE A C 18
ATOM 10496 O O . ILE A 1 6 ? -12.540 1.523 7.005 1.00 2.43 6 ILE A O 18
ATOM 10512 N N . GLY A 1 7 ? -13.695 -0.373 6.642 1.00 70.00 7 GLY A N 18
ATOM 10513 C CA . GLY A 1 7 ? -12.498 -1.191 6.558 1.00 31.33 7 GLY A CA 18
ATOM 10514 C C . GLY A 1 7 ? -11.870 -1.155 5.180 1.00 1.24 7 GLY A C 18
ATOM 10515 O O . GLY A 1 7 ? -10.645 -1.162 5.049 1.00 14.23 7 GLY A O 18
ATOM 10519 N N . GLN A 1 8 ? -12.706 -1.121 4.148 1.00 32.41 8 GLN A N 18
ATOM 10520 C CA . GLN A 1 8 ? -12.225 -1.088 2.773 1.00 64.42 8 GLN A CA 18
ATOM 10521 C C . GLN A 1 8 ? -11.695 0.297 2.414 1.00 73.52 8 GLN A C 18
ATOM 10522 O O . GLN A 1 8 ? -10.843 0.441 1.539 1.00 15.02 8 GLN A O 18
ATOM 10536 N N . GLY A 1 9 ? -12.208 1.317 3.098 1.00 25.32 9 GLY A N 18
ATOM 10537 C CA . GLY A 1 9 ? -11.776 2.678 2.836 1.00 13.42 9 GLY A CA 18
ATOM 10538 C C . GLY A 1 9 ? -10.283 2.859 3.034 1.00 32.35 9 GLY A C 18
ATOM 10539 O O . GLY A 1 9 ? -9.673 3.739 2.424 1.00 73.40 9 GLY A O 18
ATOM 10543 N N . ILE A 1 10 ? -9.695 2.030 3.889 1.00 34.24 10 ILE A N 18
ATOM 10544 C CA . ILE A 1 10 ? -8.267 2.103 4.165 1.00 22.11 10 ILE A CA 18
ATOM 10545 C C . ILE A 1 10 ? -7.455 2.076 2.873 1.00 53.03 10 ILE A C 18
ATOM 10546 O O . ILE A 1 10 ? -6.364 2.639 2.801 1.00 2.23 10 ILE A O 18
ATOM 10562 N N . GLY A 1 11 ? -7.997 1.414 1.855 1.00 2.42 11 GLY A N 18
ATOM 10563 C CA . GLY A 1 11 ? -7.311 1.324 0.580 1.00 25.20 11 GLY A CA 18
ATOM 10564 C C . GLY A 1 11 ? -7.139 2.677 -0.082 1.00 30.43 11 GLY A C 18
ATOM 10565 O O . GLY A 1 11 ? -6.033 3.046 -0.479 1.00 32.31 11 GLY A O 18
ATOM 10569 N N . ARG A 1 12 ? -8.236 3.418 -0.205 1.00 71.02 12 ARG A N 18
ATOM 10570 C CA . ARG A 1 12 ? -8.204 4.736 -0.826 1.00 43.21 12 ARG A CA 18
ATOM 10571 C C . ARG A 1 12 ? -7.634 5.776 0.135 1.00 34.14 12 ARG A C 18
ATOM 10572 O O . ARG A 1 12 ? -6.977 6.730 -0.284 1.00 34.40 12 ARG A O 18
ATOM 10593 N N . VAL A 1 13 ? -7.891 5.587 1.426 1.00 41.34 13 VAL A N 18
ATOM 10594 C CA . VAL A 1 13 ? -7.405 6.505 2.446 1.00 24.01 13 VAL A CA 18
ATOM 10595 C C . VAL A 1 13 ? -5.890 6.411 2.594 1.00 60.32 13 VAL A C 18
ATOM 10596 O O . VAL A 1 13 ? -5.209 7.423 2.763 1.00 43.24 13 VAL A O 18
ATOM 10609 N N . ALA A 1 14 ? -5.370 5.191 2.530 1.00 11.21 14 ALA A N 18
ATOM 10610 C CA . ALA A 1 14 ? -3.936 4.964 2.655 1.00 5.55 14 ALA A CA 18
ATOM 10611 C C . ALA A 1 14 ? -3.156 5.819 1.661 1.00 12.13 14 ALA A C 18
ATOM 10612 O O . ALA A 1 14 ? -2.033 6.243 1.938 1.00 34.43 14 ALA A O 18
ATOM 10619 N N . TYR A 1 15 ? -3.758 6.069 0.502 1.00 45.33 15 TYR A N 18
ATOM 10620 C CA . TYR A 1 15 ? -3.117 6.871 -0.533 1.00 21.13 15 TYR A CA 18
ATOM 10621 C C . TYR A 1 15 ? -3.107 8.347 -0.149 1.00 33.44 15 TYR A C 18
ATOM 10622 O O . TYR A 1 15 ? -2.217 9.097 -0.550 1.00 52.54 15 TYR A O 18
ATOM 10640 N N . TRP A 1 16 ? -4.102 8.757 0.629 1.00 30.05 16 TRP A N 18
ATOM 10641 C CA . TRP A 1 16 ? -4.207 10.144 1.068 1.00 3.13 16 TRP A CA 18
ATOM 10642 C C . TRP A 1 16 ? -3.250 10.424 2.219 1.00 72.23 16 TRP A C 18
ATOM 10643 O O . TRP A 1 16 ? -2.566 11.448 2.237 1.00 34.03 16 TRP A O 18
ATOM 10664 N N . VAL A 1 17 ? -3.203 9.509 3.181 1.00 52.55 17 VAL A N 18
ATOM 10665 C CA . VAL A 1 17 ? -2.327 9.656 4.337 1.00 61.44 17 VAL A CA 18
ATOM 10666 C C . VAL A 1 17 ? -0.860 9.561 3.931 1.00 54.05 17 VAL A C 18
ATOM 10667 O O . VAL A 1 17 ? -0.003 10.235 4.500 1.00 51.25 17 VAL A O 18
ATOM 10680 N N . GLY A 1 18 ? -0.580 8.717 2.942 1.00 63.40 18 GLY A N 18
ATOM 10681 C CA . GLY A 1 18 ? 0.784 8.549 2.476 1.00 50.12 18 GLY A CA 18
ATOM 10682 C C . GLY A 1 18 ? 1.341 9.809 1.841 1.00 34.03 18 GLY A C 18
ATOM 10683 O O . GLY A 1 18 ? 2.482 10.191 2.099 1.00 64.11 18 GLY A O 18
ATOM 10687 N N . LYS A 1 19 ? 0.532 10.454 1.008 1.00 64.51 19 LYS A N 18
ATOM 10688 C CA . LYS A 1 19 ? 0.948 11.677 0.333 1.00 22.03 19 LYS A CA 18
ATOM 10689 C C . LYS A 1 19 ? 0.996 12.850 1.310 1.00 53.54 19 LYS A C 18
ATOM 10690 O O . LYS A 1 19 ? 1.822 13.750 1.173 1.00 63.33 19 LYS A O 18
ATOM 10709 N N . ALA A 1 20 ? 0.105 12.827 2.296 1.00 5.31 20 ALA A N 18
ATOM 10710 C CA . ALA A 1 20 ? 0.049 13.885 3.297 1.00 72.52 20 ALA A CA 18
ATOM 10711 C C . ALA A 1 20 ? 1.284 13.861 4.191 1.00 23.42 20 ALA A C 18
ATOM 10712 O O . ALA A 1 20 ? 1.714 14.897 4.700 1.00 13.53 20 ALA A O 18
ATOM 10719 N N . LEU A 1 21 ? 1.849 12.674 4.378 1.00 44.25 21 LEU A N 18
ATOM 10720 C CA . LEU A 1 21 ? 3.038 12.517 5.212 1.00 34.20 21 LEU A CA 18
ATOM 10721 C C . LEU A 1 21 ? 4.298 12.894 4.443 1.00 24.02 21 LEU A C 18
ATOM 10722 O O . LEU A 1 21 ? 5.291 13.320 5.029 1.00 42.45 21 LEU A O 18
ATOM 10738 N N . GLY A 1 22 ? 4.250 12.740 3.123 1.00 15.13 22 GLY A N 18
ATOM 10739 C CA . GLY A 1 22 ? 5.392 13.070 2.292 1.00 55.32 22 GLY A CA 18
ATOM 10740 C C . GLY A 1 22 ? 5.174 12.712 0.835 1.00 55.41 22 GLY A C 18
ATOM 10741 O O . GLY A 1 22 ? 4.334 11.873 0.515 1.00 3.03 22 GLY A O 18
ATOM 10745 N N . ASN A 1 23 ? 5.934 13.351 -0.048 1.00 31.12 23 ASN A N 18
ATOM 10746 C CA . ASN A 1 23 ? 5.818 13.098 -1.480 1.00 75.43 23 ASN A CA 18
ATOM 10747 C C . ASN A 1 23 ? 6.483 11.778 -1.853 1.00 23.31 23 ASN A C 18
ATOM 10748 O O . ASN A 1 23 ? 6.031 11.077 -2.761 1.00 3.54 23 ASN A O 18
ATOM 10759 N N . LEU A 1 24 ? 7.556 11.442 -1.149 1.00 44.34 24 LEU A N 18
ATOM 10760 C CA . LEU A 1 24 ? 8.284 10.204 -1.405 1.00 65.22 24 LEU A CA 18
ATOM 10761 C C . LEU A 1 24 ? 8.394 9.938 -2.904 1.00 45.42 24 LEU A C 18
ATOM 10762 O O . LEU A 1 24 ? 7.775 9.012 -3.427 1.00 43.44 24 LEU A O 18
ATOM 10778 N N . SER A 1 25 ? 9.189 10.754 -3.588 1.00 63.34 25 SER A N 18
ATOM 10779 C CA . SER A 1 25 ? 9.379 10.610 -5.026 1.00 12.31 25 SER A CA 18
ATOM 10780 C C . SER A 1 25 ? 10.599 9.745 -5.327 1.00 3.02 25 SER A C 18
ATOM 10781 O O . SER A 1 25 ? 10.527 8.801 -6.114 1.00 55.32 25 SER A O 18
ATOM 10789 N N . ASP A 1 26 ? 11.721 10.078 -4.698 1.00 53.33 26 ASP A N 18
ATOM 10790 C CA . ASP A 1 26 ? 12.959 9.332 -4.896 1.00 12.42 26 ASP A CA 18
ATOM 10791 C C . ASP A 1 26 ? 12.793 7.878 -4.464 1.00 51.54 26 ASP A C 18
ATOM 10792 O O . ASP A 1 26 ? 13.386 6.973 -5.050 1.00 44.40 26 ASP A O 18
ATOM 10802 N N . VAL A 1 27 ? 11.984 7.662 -3.432 1.00 50.01 27 VAL A N 18
ATOM 10803 C CA . VAL A 1 27 ? 11.741 6.319 -2.920 1.00 14.54 27 VAL A CA 18
ATOM 10804 C C . VAL A 1 27 ? 11.039 5.453 -3.960 1.00 42.33 27 VAL A C 18
ATOM 10805 O O . VAL A 1 27 ? 11.125 4.226 -3.921 1.00 40.44 27 VAL A O 18
ATOM 10818 N N . ASN A 1 28 ? 10.345 6.099 -4.891 1.00 42.43 28 ASN A N 18
ATOM 10819 C CA . ASN A 1 28 ? 9.628 5.389 -5.942 1.00 64.02 28 ASN A CA 18
ATOM 10820 C C . ASN A 1 28 ? 10.601 4.677 -6.878 1.00 25.24 28 ASN A C 18
ATOM 10821 O O . ASN A 1 28 ? 10.336 3.566 -7.336 1.00 30.45 28 ASN A O 18
ATOM 10832 N N . GLN A 1 29 ? 11.726 5.328 -7.158 1.00 11.50 29 GLN A N 18
ATOM 10833 C CA . GLN A 1 29 ? 12.738 4.757 -8.039 1.00 2.10 29 GLN A CA 18
ATOM 10834 C C . GLN A 1 29 ? 13.573 3.711 -7.305 1.00 63.30 29 GLN A C 18
ATOM 10835 O O . GLN A 1 29 ? 14.027 2.736 -7.902 1.00 31.44 29 GLN A O 18
ATOM 10849 N N . ALA A 1 30 ? 13.772 3.924 -6.009 1.00 34.12 30 ALA A N 18
ATOM 10850 C CA . ALA A 1 30 ? 14.550 2.999 -5.195 1.00 55.42 30 ALA A CA 18
ATOM 10851 C C . ALA A 1 30 ? 13.889 1.625 -5.139 1.00 14.21 30 ALA A C 18
ATOM 10852 O O . ALA A 1 30 ? 14.559 0.609 -4.959 1.00 50.45 30 ALA A O 18
ATOM 10859 N N . SER A 1 31 ? 12.568 1.602 -5.294 1.00 55.12 31 SER A N 18
ATOM 10860 C CA . SER A 1 31 ? 11.816 0.354 -5.257 1.00 33.14 31 SER A CA 18
ATOM 10861 C C . SER A 1 31 ? 12.347 -0.632 -6.294 1.00 22.01 31 SER A C 18
ATOM 10862 O O . SER A 1 31 ? 12.167 -1.842 -6.165 1.00 33.22 31 SER A O 18
ATOM 10870 N N . ARG A 1 32 ? 13.002 -0.102 -7.323 1.00 33.14 32 ARG A N 18
ATOM 10871 C CA . ARG A 1 32 ? 13.557 -0.932 -8.384 1.00 51.32 32 ARG A CA 18
ATOM 10872 C C . ARG A 1 32 ? 14.738 -1.752 -7.870 1.00 23.44 32 ARG A C 18
ATOM 10873 O O . ARG A 1 32 ? 15.149 -2.727 -8.498 1.00 4.21 32 ARG A O 18
ATOM 10894 N N . ILE A 1 33 ? 15.278 -1.346 -6.725 1.00 13.34 33 ILE A N 18
ATOM 10895 C CA . ILE A 1 33 ? 16.410 -2.044 -6.128 1.00 13.32 33 ILE A CA 18
ATOM 10896 C C . ILE A 1 33 ? 16.229 -2.195 -4.621 1.00 54.44 33 ILE A C 18
ATOM 10897 O O . ILE A 1 33 ? 17.174 -2.521 -3.902 1.00 1.23 33 ILE A O 18
ATOM 10913 N N . ASN A 1 34 ? 15.010 -1.957 -4.150 1.00 35.00 34 ASN A N 18
ATOM 10914 C CA . ASN A 1 34 ? 14.704 -2.068 -2.729 1.00 52.25 34 ASN A CA 18
ATOM 10915 C C . ASN A 1 34 ? 13.764 -3.240 -2.463 1.00 4.30 34 ASN A C 18
ATOM 10916 O O . ASN A 1 34 ? 13.745 -3.799 -1.368 1.00 20.00 34 ASN A O 18
ATOM 10927 N N . ARG A 1 35 ? 12.985 -3.606 -3.477 1.00 41.41 35 ARG A N 18
ATOM 10928 C CA . ARG A 1 35 ? 12.041 -4.711 -3.354 1.00 2.30 35 ARG A CA 18
ATOM 10929 C C . ARG A 1 35 ? 12.772 -6.022 -3.077 1.00 3.31 35 ARG A C 18
ATOM 10930 O O . ARG A 1 35 ? 12.214 -6.944 -2.481 1.00 74.20 35 ARG A O 18
ATOM 10951 N N . LYS A 1 36 ? 14.024 -6.098 -3.514 1.00 52.32 36 LYS A N 18
ATOM 10952 C CA . LYS A 1 36 ? 14.833 -7.297 -3.314 1.00 65.34 36 LYS A CA 18
ATOM 10953 C C . LYS A 1 36 ? 15.526 -7.263 -1.955 1.00 41.32 36 LYS A C 18
ATOM 10954 O O . LYS A 1 36 ? 16.747 -7.398 -1.867 1.00 63.04 36 LYS A O 18
ATOM 10973 N N . LYS A 1 37 ? 14.741 -7.084 -0.899 1.00 32.10 37 LYS A N 18
ATOM 10974 C CA . LYS A 1 37 ? 15.278 -7.036 0.456 1.00 32.12 37 LYS A CA 18
ATOM 10975 C C . LYS A 1 37 ? 14.902 -8.291 1.235 1.00 15.55 37 LYS A C 18
ATOM 10976 O O . LYS A 1 37 ? 14.745 -8.254 2.455 1.00 44.04 37 LYS A O 18
ATOM 10995 N N . LYS A 1 38 ? 14.758 -9.403 0.522 1.00 0.40 38 LYS A N 18
ATOM 10996 C CA . LYS A 1 38 ? 14.403 -10.674 1.147 1.00 24.32 38 LYS A CA 18
ATOM 10997 C C . LYS A 1 38 ? 15.653 -11.455 1.537 1.00 73.02 38 LYS A C 18
ATOM 10998 O O . LYS A 1 38 ? 15.624 -12.267 2.461 1.00 54.53 38 LYS A O 18
ATOM 11017 N N . HIS A 1 39 ? 16.748 -11.204 0.827 1.00 52.43 39 HIS A N 18
ATOM 11018 C CA . HIS A 1 39 ? 18.009 -11.885 1.102 1.00 63.14 39 HIS A CA 18
ATOM 11019 C C . HIS A 1 39 ? 18.926 -11.010 1.952 1.00 61.54 39 HIS A C 18
ATOM 11020 O O . HIS A 1 39 ? 19.649 -10.162 1.429 1.00 73.55 39 HIS A O 18
ATOM 11035 N N . GLY A 1 1 ? -17.474 -8.316 7.012 1.00 62.42 1 GLY A N 19
ATOM 11036 C CA . GLY A 1 1 ? -17.854 -7.054 7.623 1.00 44.23 1 GLY A CA 19
ATOM 11037 C C . GLY A 1 1 ? -17.500 -5.862 6.757 1.00 50.31 1 GLY A C 19
ATOM 11038 O O . GLY A 1 1 ? -16.910 -6.015 5.687 1.00 63.51 1 GLY A O 19
ATOM 11042 N N . THR A 1 2 ? -17.861 -4.668 7.218 1.00 34.41 2 THR A N 19
ATOM 11043 C CA . THR A 1 2 ? -17.583 -3.444 6.477 1.00 54.52 2 THR A CA 19
ATOM 11044 C C . THR A 1 2 ? -16.083 -3.257 6.272 1.00 21.14 2 THR A C 19
ATOM 11045 O O . THR A 1 2 ? -15.658 -2.490 5.408 1.00 61.54 2 THR A O 19
ATOM 11056 N N . TRP A 1 3 ? -15.290 -3.963 7.068 1.00 11.21 3 TRP A N 19
ATOM 11057 C CA . TRP A 1 3 ? -13.837 -3.874 6.971 1.00 40.42 3 TRP A CA 19
ATOM 11058 C C . TRP A 1 3 ? -13.373 -4.073 5.532 1.00 50.41 3 TRP A C 19
ATOM 11059 O O . TRP A 1 3 ? -12.340 -3.544 5.124 1.00 73.43 3 TRP A O 19
ATOM 11080 N N . ASP A 1 4 ? -14.144 -4.841 4.769 1.00 0.02 4 ASP A N 19
ATOM 11081 C CA . ASP A 1 4 ? -13.812 -5.109 3.374 1.00 14.24 4 ASP A CA 19
ATOM 11082 C C . ASP A 1 4 ? -13.798 -3.819 2.561 1.00 22.23 4 ASP A C 19
ATOM 11083 O O . ASP A 1 4 ? -12.848 -3.547 1.826 1.00 74.53 4 ASP A O 19
ATOM 11093 N N . ASP A 1 5 ? -14.856 -3.028 2.695 1.00 52.13 5 ASP A N 19
ATOM 11094 C CA . ASP A 1 5 ? -14.966 -1.767 1.973 1.00 61.01 5 ASP A CA 19
ATOM 11095 C C . ASP A 1 5 ? -14.126 -0.684 2.642 1.00 61.53 5 ASP A C 19
ATOM 11096 O O . ASP A 1 5 ? -13.410 0.060 1.972 1.00 43.55 5 ASP A O 19
ATOM 11106 N N . ILE A 1 6 ? -14.220 -0.600 3.965 1.00 53.31 6 ILE A N 19
ATOM 11107 C CA . ILE A 1 6 ? -13.469 0.391 4.724 1.00 23.25 6 ILE A CA 19
ATOM 11108 C C . ILE A 1 6 ? -11.967 0.197 4.544 1.00 33.00 6 ILE A C 19
ATOM 11109 O O . ILE A 1 6 ? -11.193 1.151 4.632 1.00 2.13 6 ILE A O 19
ATOM 11125 N N . GLY A 1 7 ? -11.561 -1.043 4.292 1.00 3.41 7 GLY A N 19
ATOM 11126 C CA . GLY A 1 7 ? -10.153 -1.339 4.103 1.00 22.41 7 GLY A CA 19
ATOM 11127 C C . GLY A 1 7 ? -9.664 -0.970 2.716 1.00 2.01 7 GLY A C 19
ATOM 11128 O O . GLY A 1 7 ? -8.502 -0.609 2.538 1.00 25.02 7 GLY A O 19
ATOM 11132 N N . GLN A 1 8 ? -10.553 -1.062 1.732 1.00 51.24 8 GLN A N 19
ATOM 11133 C CA . GLN A 1 8 ? -10.205 -0.737 0.354 1.00 11.24 8 GLN A CA 19
ATOM 11134 C C . GLN A 1 8 ? -9.851 0.742 0.216 1.00 31.04 8 GLN A C 19
ATOM 11135 O O . GLN A 1 8 ? -9.079 1.127 -0.659 1.00 11.35 8 GLN A O 19
ATOM 11149 N N . GLY A 1 9 ? -10.425 1.564 1.089 1.00 23.42 9 GLY A N 19
ATOM 11150 C CA . GLY A 1 9 ? -10.159 2.990 1.048 1.00 5.33 9 GLY A CA 19
ATOM 11151 C C . GLY A 1 9 ? -8.767 3.336 1.539 1.00 22.02 9 GLY A C 19
ATOM 11152 O O . GLY A 1 9 ? -8.065 4.137 0.922 1.00 64.43 9 GLY A O 19
ATOM 11156 N N . ILE A 1 10 ? -8.367 2.730 2.651 1.00 35.42 10 ILE A N 19
ATOM 11157 C CA . ILE A 1 10 ? -7.049 2.980 3.225 1.00 33.03 10 ILE A CA 19
ATOM 11158 C C . ILE A 1 10 ? -5.952 2.785 2.186 1.00 24.55 10 ILE A C 19
ATOM 11159 O O . ILE A 1 10 ? -4.900 3.419 2.253 1.00 64.30 10 ILE A O 19
ATOM 11175 N N . GLY A 1 11 ? -6.206 1.907 1.220 1.00 13.40 11 GLY A N 19
ATOM 11176 C CA . GLY A 1 11 ? -5.231 1.646 0.179 1.00 3.43 11 GLY A CA 19
ATOM 11177 C C . GLY A 1 11 ? -4.956 2.866 -0.677 1.00 62.43 11 GLY A C 19
ATOM 11178 O O . GLY A 1 11 ? -3.804 3.253 -0.868 1.00 45.25 11 GLY A O 19
ATOM 11182 N N . ARG A 1 12 ? -6.019 3.476 -1.194 1.00 10.14 12 ARG A N 19
ATOM 11183 C CA . ARG A 1 12 ? -5.886 4.658 -2.036 1.00 1.21 12 ARG A CA 19
ATOM 11184 C C . ARG A 1 12 ? -5.614 5.899 -1.192 1.00 71.41 12 ARG A C 19
ATOM 11185 O O . ARG A 1 12 ? -4.912 6.815 -1.622 1.00 30.42 12 ARG A O 19
ATOM 11206 N N . VAL A 1 13 ? -6.175 5.924 0.013 1.00 53.32 13 VAL A N 19
ATOM 11207 C CA . VAL A 1 13 ? -5.992 7.052 0.919 1.00 20.22 13 VAL A CA 19
ATOM 11208 C C . VAL A 1 13 ? -4.556 7.121 1.428 1.00 55.23 13 VAL A C 19
ATOM 11209 O O . VAL A 1 13 ? -3.981 8.201 1.547 1.00 14.25 13 VAL A O 19
ATOM 11222 N N . ALA A 1 14 ? -3.984 5.958 1.728 1.00 33.34 14 ALA A N 19
ATOM 11223 C CA . ALA A 1 14 ? -2.616 5.887 2.223 1.00 51.12 14 ALA A CA 19
ATOM 11224 C C . ALA A 1 14 ? -1.657 6.625 1.295 1.00 74.15 14 ALA A C 19
ATOM 11225 O O . ALA A 1 14 ? -0.663 7.200 1.743 1.00 15.15 14 ALA A O 19
ATOM 11232 N N . TYR A 1 15 ? -1.961 6.609 0.003 1.00 44.42 15 TYR A N 19
ATOM 11233 C CA . TYR A 1 15 ? -1.124 7.274 -0.989 1.00 74.22 15 TYR A CA 19
ATOM 11234 C C . TYR A 1 15 ? -1.271 8.788 -0.896 1.00 63.15 15 TYR A C 19
ATOM 11235 O O . TYR A 1 15 ? -0.333 9.534 -1.184 1.00 31.55 15 TYR A O 19
ATOM 11253 N N . TRP A 1 16 ? -2.453 9.239 -0.490 1.00 42.12 16 TRP A N 19
ATOM 11254 C CA . TRP A 1 16 ? -2.724 10.667 -0.358 1.00 15.23 16 TRP A CA 19
ATOM 11255 C C . TRP A 1 16 ? -2.083 11.226 0.907 1.00 61.13 16 TRP A C 19
ATOM 11256 O O . TRP A 1 16 ? -1.468 12.293 0.882 1.00 52.23 16 TRP A O 19
ATOM 11277 N N . VAL A 1 17 ? -2.230 10.500 2.011 1.00 71.24 17 VAL A N 19
ATOM 11278 C CA . VAL A 1 17 ? -1.663 10.927 3.286 1.00 52.33 17 VAL A CA 19
ATOM 11279 C C . VAL A 1 17 ? -0.140 10.887 3.250 1.00 54.12 17 VAL A C 19
ATOM 11280 O O . VAL A 1 17 ? 0.527 11.722 3.860 1.00 51.22 17 VAL A O 19
ATOM 11293 N N . GLY A 1 18 ? 0.406 9.912 2.530 1.00 73.31 18 GLY A N 19
ATOM 11294 C CA . GLY A 1 18 ? 1.848 9.783 2.429 1.00 4.20 18 GLY A CA 19
ATOM 11295 C C . GLY A 1 18 ? 2.484 10.949 1.700 1.00 40.03 18 GLY A C 19
ATOM 11296 O O . GLY A 1 18 ? 3.516 11.468 2.126 1.00 63.43 18 GLY A O 19
ATOM 11300 N N . LYS A 1 19 ? 1.870 11.362 0.596 1.00 75.44 19 L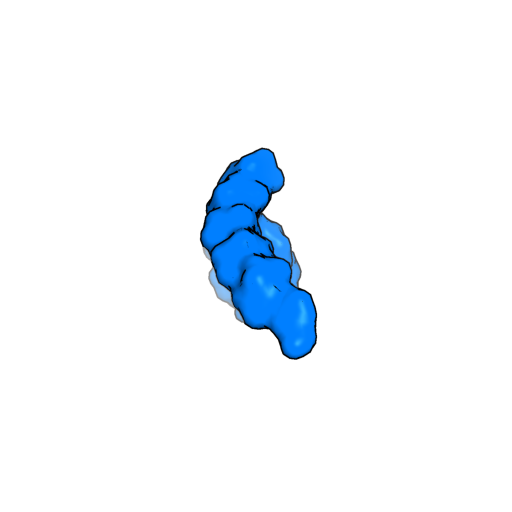YS A N 19
ATOM 11301 C CA . LYS A 1 19 ? 2.382 12.476 -0.194 1.00 41.05 19 LYS A CA 19
ATOM 11302 C C . LYS A 1 19 ? 2.149 13.802 0.521 1.00 1.21 19 LYS A C 19
ATOM 11303 O O . LYS A 1 19 ? 2.947 14.733 0.399 1.00 33.34 19 LYS A O 19
ATOM 11322 N N . ALA A 1 20 ? 1.052 13.883 1.265 1.00 75.24 20 ALA A N 19
ATOM 11323 C CA . ALA A 1 20 ? 0.716 15.095 2.002 1.00 60.14 20 ALA A CA 19
ATOM 11324 C C . ALA A 1 20 ? 1.714 15.351 3.125 1.00 41.32 20 ALA A C 19
ATOM 11325 O O . ALA A 1 20 ? 1.978 16.498 3.488 1.00 14.42 20 ALA A O 19
ATOM 11332 N N . LEU A 1 21 ? 2.268 14.274 3.675 1.00 5.02 21 LEU A N 19
ATOM 11333 C CA . LEU A 1 21 ? 3.238 14.380 4.757 1.00 73.15 21 LEU A CA 19
ATOM 11334 C C . LEU A 1 21 ? 4.601 14.816 4.228 1.00 32.22 21 LEU A C 19
ATOM 11335 O O . LEU A 1 21 ? 5.396 15.417 4.949 1.00 70.12 21 LEU A O 19
ATOM 11351 N N . GLY A 1 22 ? 4.862 14.510 2.961 1.00 63.02 22 GLY A N 19
ATOM 11352 C CA . GLY A 1 22 ? 6.129 14.880 2.355 1.00 14.22 22 GLY A CA 19
ATOM 11353 C C . GLY A 1 22 ? 7.303 14.150 2.977 1.00 2.32 22 GLY A C 19
ATOM 11354 O O . GLY A 1 22 ? 7.122 13.175 3.705 1.00 61.33 22 GLY A O 19
ATOM 11358 N N . ASN A 1 23 ? 8.512 14.622 2.686 1.00 35.24 23 ASN A N 19
ATOM 11359 C CA . ASN A 1 23 ? 9.721 14.005 3.219 1.00 70.53 23 ASN A CA 19
ATOM 11360 C C . ASN A 1 23 ? 9.844 12.557 2.754 1.00 61.44 23 ASN A C 19
ATOM 11361 O O . ASN A 1 23 ? 10.456 11.727 3.429 1.00 5.40 23 ASN A O 19
ATOM 11372 N N . LEU A 1 24 ? 9.260 12.261 1.599 1.00 72.11 24 LEU A N 19
ATOM 11373 C CA . LEU A 1 24 ? 9.306 10.914 1.041 1.00 54.02 24 LEU A CA 19
ATOM 11374 C C . LEU A 1 24 ? 9.124 9.867 2.136 1.00 31.10 24 LEU A C 19
ATOM 11375 O O . LEU A 1 24 ? 10.068 9.170 2.505 1.00 41.02 24 LEU A O 1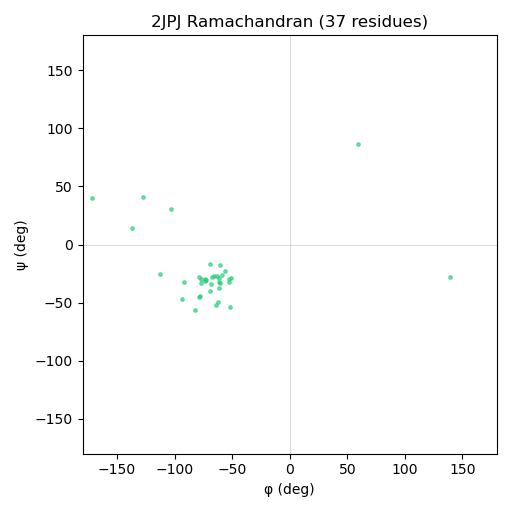9
ATOM 11391 N N . SER A 1 25 ? 7.902 9.760 2.648 1.00 54.12 25 SER A N 19
ATOM 11392 C CA . SER A 1 25 ? 7.596 8.798 3.702 1.00 5.22 25 SER A CA 19
ATOM 11393 C C . SER A 1 25 ? 7.059 7.498 3.111 1.00 44.13 25 SER A C 19
ATOM 11394 O O . SER A 1 25 ? 7.534 6.411 3.441 1.00 41.14 25 SER A O 19
ATOM 11402 N N . ASP A 1 26 ? 6.070 7.618 2.234 1.00 20.42 26 ASP A N 19
ATOM 11403 C CA . ASP A 1 26 ? 5.468 6.453 1.595 1.00 24.11 26 ASP A CA 19
ATOM 11404 C C . ASP A 1 26 ? 6.504 5.684 0.781 1.00 5.03 26 ASP A C 19
ATOM 11405 O O . ASP A 1 26 ? 6.444 4.459 0.677 1.00 42.22 26 ASP A O 19
ATOM 11415 N N . VAL A 1 27 ? 7.454 6.412 0.203 1.00 60.42 27 VAL A N 19
ATOM 11416 C CA . VAL A 1 27 ? 8.504 5.800 -0.603 1.00 74.44 27 VAL A CA 19
ATOM 11417 C C . VAL A 1 27 ? 9.385 4.889 0.244 1.00 21.14 27 VAL A C 19
ATOM 11418 O O . VAL A 1 27 ? 10.020 3.970 -0.272 1.00 5.02 27 VAL A O 19
ATOM 11431 N N . ASN A 1 28 ? 9.415 5.148 1.547 1.00 44.05 28 ASN A N 19
ATOM 11432 C CA . ASN A 1 28 ? 10.218 4.350 2.466 1.00 24.22 28 ASN A CA 19
ATOM 11433 C C . ASN A 1 28 ? 9.680 2.925 2.561 1.00 14.32 28 ASN A C 19
ATOM 11434 O O . ASN A 1 28 ? 10.447 1.965 2.648 1.00 60.33 28 ASN A O 19
ATOM 11445 N N . GLN A 1 29 ? 8.358 2.795 2.543 1.00 0.52 29 GLN A N 19
ATOM 11446 C CA . GLN A 1 29 ? 7.717 1.488 2.628 1.00 44.33 29 GLN A CA 19
ATOM 11447 C C . GLN A 1 29 ? 7.763 0.771 1.282 1.00 74.25 29 GLN A C 19
ATOM 11448 O O . GLN A 1 29 ? 7.808 -0.457 1.223 1.00 23.32 29 GLN A O 19
ATOM 11462 N N . ALA A 1 30 ? 7.750 1.548 0.204 1.00 73.13 30 ALA A N 19
ATOM 11463 C CA . ALA A 1 30 ? 7.790 0.988 -1.141 1.00 0.15 30 ALA A CA 19
ATOM 11464 C C . ALA A 1 30 ? 9.090 0.227 -1.381 1.00 41.14 30 ALA A C 19
ATOM 11465 O O . ALA A 1 30 ? 9.137 -0.701 -2.188 1.00 45.41 30 ALA A O 19
ATOM 11472 N N . SER A 1 31 ? 10.142 0.628 -0.673 1.00 14.12 31 SER A N 19
ATOM 11473 C CA . SER A 1 31 ? 11.445 -0.014 -0.813 1.00 52.23 31 SER A CA 19
ATOM 11474 C C . SER A 1 31 ? 11.343 -1.513 -0.545 1.00 53.04 31 SER A C 19
ATOM 11475 O O . SER A 1 31 ? 12.177 -2.293 -1.004 1.00 43.50 31 SER A O 19
ATOM 11483 N N . ARG A 1 32 ? 10.316 -1.906 0.200 1.00 10.24 32 ARG A N 19
ATOM 11484 C CA . ARG A 1 32 ? 10.104 -3.311 0.530 1.00 65.31 32 ARG A CA 19
ATOM 11485 C C . ARG A 1 32 ? 9.696 -4.105 -0.708 1.00 35.51 32 ARG A C 19
ATOM 11486 O O . ARG A 1 32 ? 9.757 -5.334 -0.716 1.00 32.32 32 ARG A O 19
ATOM 11507 N N . ILE A 1 33 ? 9.278 -3.393 -1.750 1.00 33.41 33 ILE A N 19
ATOM 11508 C CA . ILE A 1 33 ? 8.859 -4.030 -2.991 1.00 42.55 33 ILE A CA 19
ATOM 11509 C C . ILE A 1 33 ? 9.409 -3.287 -4.204 1.00 70.41 33 ILE A C 19
ATOM 11510 O O . ILE A 1 33 ? 8.990 -3.529 -5.335 1.00 50.34 33 ILE A O 19
ATOM 11526 N N . ASN A 1 34 ? 10.351 -2.382 -3.959 1.00 52.34 34 ASN A N 19
ATOM 11527 C CA . ASN A 1 34 ? 10.961 -1.604 -5.031 1.00 32.41 34 ASN A CA 19
ATOM 11528 C C . ASN A 1 34 ? 12.428 -1.982 -5.213 1.00 71.33 34 ASN A C 19
ATOM 11529 O O . ASN A 1 34 ? 12.990 -1.823 -6.295 1.00 44.31 34 ASN A O 19
ATOM 11540 N N . ARG A 1 35 ? 13.040 -2.482 -4.144 1.00 52.21 35 ARG A N 19
ATOM 11541 C CA . ARG A 1 35 ? 14.442 -2.880 -4.184 1.00 0.21 35 ARG A CA 19
ATOM 11542 C C . ARG A 1 35 ? 14.657 -4.005 -5.193 1.00 24.34 35 ARG A C 19
ATOM 11543 O O . ARG A 1 35 ? 15.751 -4.165 -5.737 1.00 51.24 35 ARG A O 19
ATOM 11564 N N . LYS A 1 36 ? 13.608 -4.782 -5.441 1.00 73.22 36 LYS A N 19
ATOM 11565 C CA . LYS A 1 36 ? 13.681 -5.891 -6.385 1.00 72.13 36 LYS A CA 19
ATOM 11566 C C . LYS A 1 36 ? 12.316 -6.167 -7.005 1.00 41.42 36 LYS A C 19
ATOM 11567 O O . LYS A 1 36 ? 11.547 -6.987 -6.502 1.00 73.51 36 LYS A O 19
ATOM 11586 N N . LYS A 1 37 ? 12.020 -5.481 -8.104 1.00 64.13 37 LYS A N 19
ATOM 11587 C CA . LYS A 1 37 ? 10.749 -5.654 -8.797 1.00 61.01 37 LYS A CA 19
ATOM 11588 C C . LYS A 1 37 ? 10.841 -5.151 -10.234 1.00 23.45 37 LYS A C 19
ATOM 11589 O O . LYS A 1 37 ? 9.878 -4.607 -10.776 1.00 0.50 37 LYS A O 19
ATOM 11608 N N . LYS A 1 38 ? 12.005 -5.336 -10.849 1.00 54.34 38 LYS A N 19
ATOM 11609 C CA . LYS A 1 38 ? 12.222 -4.905 -12.225 1.00 52.14 38 LYS A CA 19
ATOM 11610 C C . LYS A 1 38 ? 11.891 -3.425 -12.390 1.00 74.41 38 LYS A C 19
ATOM 11611 O O . LYS A 1 38 ? 10.788 -3.068 -12.804 1.00 24.24 38 LYS A O 19
ATOM 11630 N N . HIS A 1 39 ? 12.852 -2.568 -12.062 1.00 4.43 39 HIS A N 19
ATOM 11631 C CA . HIS A 1 39 ? 12.663 -1.126 -12.177 1.00 44.34 39 HIS A CA 19
ATOM 11632 C C . HIS A 1 39 ? 13.881 -0.468 -12.819 1.00 22.33 39 HIS A C 19
ATOM 11633 O O . HIS A 1 39 ? 13.748 0.355 -13.724 1.00 31.34 39 HIS A O 19
ATOM 11648 N N . GLY A 1 1 ? -14.087 -10.061 7.231 1.00 75.54 1 GLY A N 20
ATOM 11649 C CA . GLY A 1 1 ? -12.785 -9.465 6.998 1.00 60.53 1 GLY A CA 20
ATOM 11650 C C . GLY A 1 1 ? -12.883 -8.072 6.407 1.00 1.43 1 GLY A C 20
ATOM 11651 O O . GLY A 1 1 ? -12.735 -7.891 5.197 1.00 14.21 1 GLY A O 20
ATOM 11655 N N . THR A 1 2 ? -13.133 -7.084 7.260 1.00 24.13 2 THR A N 20
ATOM 11656 C CA . THR A 1 2 ? -13.253 -5.702 6.814 1.00 71.14 2 THR A CA 20
ATOM 11657 C C . THR A 1 2 ? -11.966 -5.222 6.153 1.00 42.10 2 THR A C 20
ATOM 11658 O O . THR A 1 2 ? -11.963 -4.229 5.427 1.00 62.33 2 THR A O 20
ATOM 11669 N N . TRP A 1 3 ? -10.875 -5.938 6.407 1.00 33.21 3 TRP A N 20
ATOM 11670 C CA . TRP A 1 3 ? -9.581 -5.586 5.835 1.00 21.42 3 TRP A CA 20
ATOM 11671 C C . TRP A 1 3 ? -9.687 -5.393 4.327 1.00 23.22 3 TRP A C 20
ATOM 11672 O O . TRP A 1 3 ? -8.932 -4.621 3.735 1.00 62.35 3 TRP A O 20
ATOM 11693 N N . ASP A 1 4 ? -10.628 -6.098 3.708 1.00 74.52 4 ASP A N 20
ATOM 11694 C CA . ASP A 1 4 ? -10.833 -6.004 2.268 1.00 21.22 4 ASP A CA 20
ATOM 11695 C C . ASP A 1 4 ? -11.230 -4.586 1.867 1.00 35.32 4 ASP A C 20
ATOM 11696 O O . ASP A 1 4 ? -10.656 -4.008 0.947 1.00 25.23 4 ASP A O 20
ATOM 11706 N N . ASP A 1 5 ? -12.216 -4.035 2.566 1.00 32.41 5 ASP A N 20
ATOM 11707 C CA . ASP A 1 5 ? -12.691 -2.685 2.283 1.00 33.22 5 ASP A CA 20
ATOM 11708 C C . ASP A 1 5 ? -11.746 -1.642 2.873 1.00 32.33 5 ASP A C 20
ATOM 11709 O O . ASP A 1 5 ? -11.399 -0.662 2.213 1.00 70.44 5 ASP A O 20
ATOM 11719 N N . ILE A 1 6 ? -11.335 -1.860 4.118 1.00 14.21 6 ILE A N 20
ATOM 11720 C CA . ILE A 1 6 ? -10.430 -0.940 4.795 1.00 34.24 6 ILE A CA 20
ATOM 11721 C C . ILE A 1 6 ? -9.101 -0.832 4.058 1.00 54.35 6 ILE A C 20
ATOM 11722 O O . ILE A 1 6 ? -8.429 0.197 4.114 1.00 21.25 6 ILE A O 20
ATOM 11738 N N . GLY A 1 7 ? -8.727 -1.905 3.365 1.00 44.44 7 GLY A N 20
ATOM 11739 C CA . GLY A 1 7 ? -7.478 -1.911 2.625 1.00 25.44 7 GLY A CA 20
ATOM 11740 C C . GLY A 1 7 ? -7.587 -1.181 1.300 1.00 13.41 7 GLY A C 20
ATOM 11741 O O . GLY A 1 7 ? -6.606 -0.621 0.812 1.00 53.52 7 GLY A O 20
ATOM 11745 N N . GLN A 1 8 ? -8.781 -1.191 0.717 1.00 54.32 8 GLN A N 20
ATOM 11746 C CA . GLN A 1 8 ? -9.012 -0.529 -0.561 1.00 63.21 8 GLN A CA 20
ATOM 11747 C C . GLN A 1 8 ? -8.995 0.988 -0.398 1.00 73.25 8 GLN A C 20
ATOM 11748 O O . GLN A 1 8 ? -8.599 1.717 -1.308 1.00 74.14 8 GLN A O 20
ATOM 11762 N N . GLY A 1 9 ? -9.426 1.459 0.768 1.00 34.44 9 GLY A N 20
ATOM 11763 C CA . GLY A 1 9 ? -9.452 2.885 1.029 1.00 71.41 9 GLY A CA 20
ATOM 11764 C C . GLY A 1 9 ? -8.099 3.424 1.448 1.00 44.11 9 GLY A C 20
ATOM 11765 O O . GLY A 1 9 ? -7.595 4.383 0.861 1.00 3.13 9 GLY A O 20
ATOM 11769 N N . ILE A 1 10 ? -7.508 2.808 2.466 1.00 55.22 10 ILE A N 20
ATOM 11770 C CA . ILE A 1 10 ? -6.205 3.230 2.963 1.00 11.33 10 ILE A CA 20
ATOM 11771 C C . ILE A 1 10 ? -5.182 3.299 1.834 1.00 62.22 10 ILE A C 20
ATOM 11772 O O . ILE A 1 10 ? -4.237 4.087 1.884 1.00 35.51 10 ILE A O 20
ATOM 11788 N N . GLY A 1 11 ? -5.377 2.467 0.815 1.00 31.22 11 GLY A N 20
ATOM 11789 C CA . GLY A 1 11 ? -4.465 2.451 -0.314 1.00 72.13 11 GLY A CA 20
ATOM 11790 C C . GLY A 1 11 ? -4.460 3.761 -1.075 1.00 51.23 11 GLY A C 20
ATOM 11791 O O . GLY A 1 11 ? -3.402 4.342 -1.318 1.00 53.53 11 GLY A O 20
ATOM 11795 N N . ARG A 1 12 ? -5.645 4.229 -1.453 1.00 44.21 12 ARG A N 20
ATOM 11796 C CA . ARG A 1 12 ? -5.773 5.479 -2.194 1.00 51.23 12 ARG A CA 20
ATOM 11797 C C . ARG A 1 12 ? -5.619 6.680 -1.265 1.00 14.22 12 ARG A C 20
ATOM 11798 O O . ARG A 1 12 ? -5.112 7.727 -1.666 1.00 43.32 12 ARG A O 20
ATOM 11819 N N . VAL A 1 13 ? -6.064 6.519 -0.022 1.00 44.44 13 VAL A N 20
ATOM 11820 C CA . VAL A 1 13 ? -5.975 7.591 0.964 1.00 10.04 13 VAL A CA 20
ATOM 11821 C C . VAL A 1 13 ? -4.528 7.848 1.369 1.00 20.25 13 VAL A C 20
ATOM 11822 O O . VAL A 1 13 ? -4.114 8.995 1.534 1.00 61.20 13 VAL A O 20
ATOM 11835 N N . ALA A 1 14 ? -3.762 6.772 1.523 1.00 31.41 14 ALA A N 20
ATOM 11836 C CA . ALA A 1 14 ? -2.360 6.883 1.905 1.00 54.42 14 ALA A CA 20
ATOM 11837 C C . ALA A 1 14 ? -1.607 7.817 0.966 1.00 15.42 14 ALA A C 20
ATOM 11838 O O . ALA A 1 14 ? -0.667 8.499 1.376 1.00 3.02 14 ALA A O 20
ATOM 11845 N N . TYR A 1 15 ? -2.023 7.842 -0.295 1.00 22.33 15 TYR A N 20
ATOM 11846 C CA . TYR A 1 15 ? -1.386 8.691 -1.294 1.00 45.32 15 TYR A CA 20
ATOM 11847 C C . TYR A 1 15 ? -1.751 10.158 -1.077 1.00 41.41 15 TYR A C 20
ATOM 11848 O O . TYR A 1 15 ? -0.977 11.056 -1.404 1.00 53.43 15 TYR A O 20
ATOM 11866 N N . TRP A 1 16 ? -2.935 10.388 -0.522 1.00 53.51 16 TRP A N 20
ATOM 11867 C CA . TRP A 1 16 ? -3.404 11.744 -0.260 1.00 51.22 16 TRP A CA 20
ATOM 11868 C C . TRP A 1 16 ? -2.753 12.312 0.997 1.00 11.14 16 TRP A C 20
ATOM 11869 O O . TRP A 1 16 ? -2.313 13.462 1.014 1.00 42.43 16 TRP A O 20
ATOM 11890 N N . VAL A 1 17 ? -2.696 11.500 2.046 1.00 75.32 17 VAL A N 20
ATOM 11891 C CA . VAL A 1 17 ? -2.097 11.921 3.308 1.00 33.15 17 VAL A CA 20
ATOM 11892 C C . VAL A 1 17 ? -0.595 12.126 3.161 1.00 52.44 17 VAL A C 20
ATOM 11893 O O . VAL A 1 17 ? -0.014 13.012 3.787 1.00 22.32 17 VAL A O 20
ATOM 11906 N N . GLY A 1 18 ? 0.031 11.300 2.330 1.00 3.31 18 GLY A N 20
ATOM 11907 C CA . GLY A 1 18 ? 1.462 11.406 2.114 1.00 42.21 18 GLY A CA 20
ATOM 11908 C C . GLY A 1 18 ? 1.848 12.687 1.398 1.00 52.35 18 GLY A C 20
ATOM 11909 O O . GLY A 1 18 ? 2.828 13.338 1.760 1.00 24.21 18 GLY A O 20
ATOM 11913 N N . LYS A 1 19 ? 1.076 13.046 0.378 1.00 72.03 19 LYS A N 20
ATOM 11914 C CA . LYS A 1 19 ? 1.341 14.257 -0.390 1.00 20.31 19 LYS A CA 20
ATOM 11915 C C . LYS A 1 19 ? 0.984 15.503 0.414 1.00 22.34 19 LYS A C 20
ATOM 11916 O O . LYS A 1 19 ? 1.623 16.545 0.278 1.00 25.32 19 LYS A O 20
ATOM 11935 N N . ALA A 1 20 ? -0.039 15.385 1.253 1.00 73.31 20 ALA A N 20
ATOM 11936 C CA . ALA A 1 20 ? -0.479 16.503 2.083 1.00 42.45 20 ALA A CA 20
ATOM 11937 C C . ALA A 1 20 ? 0.564 16.840 3.143 1.00 21.11 20 ALA A C 20
ATOM 11938 O O . ALA A 1 20 ? 0.700 17.997 3.549 1.00 3.14 20 ALA A O 20
ATOM 11945 N N . LEU A 1 21 ? 1.296 15.826 3.590 1.00 61.25 21 LEU A N 20
ATOM 11946 C CA . LEU A 1 21 ? 2.326 16.017 4.605 1.00 65.45 21 LEU A CA 20
ATOM 11947 C C . LEU A 1 21 ? 3.589 16.618 3.994 1.00 34.31 21 LEU A C 20
ATOM 11948 O O . LEU A 1 21 ? 4.350 17.309 4.670 1.00 71.32 21 LEU A O 20
ATOM 11964 N N . GLY A 1 22 ? 3.803 16.351 2.711 1.00 5.44 22 GLY A N 20
ATOM 11965 C CA . GLY A 1 22 ? 4.973 16.873 2.029 1.00 42.12 22 GLY A CA 20
ATOM 11966 C C . GLY A 1 22 ? 6.268 16.351 2.619 1.00 23.01 22 GLY A C 20
ATOM 11967 O O . GLY A 1 22 ? 7.215 17.111 2.823 1.00 54.14 22 GLY A O 20
ATOM 11971 N N . ASN A 1 23 ? 6.312 15.052 2.891 1.00 72.33 23 ASN A N 20
ATOM 11972 C CA . ASN A 1 23 ? 7.501 14.431 3.464 1.00 3.14 23 ASN A CA 20
ATOM 11973 C C . ASN A 1 23 ? 7.731 13.045 2.867 1.00 4.42 23 ASN A C 20
ATOM 11974 O O . ASN A 1 23 ? 8.198 12.133 3.549 1.00 73.05 23 ASN A O 20
ATOM 11985 N N . LEU A 1 24 ? 7.401 12.896 1.589 1.00 10.12 24 LEU A N 20
ATOM 11986 C CA . LEU A 1 24 ? 7.572 11.622 0.898 1.00 11.05 24 LEU A CA 20
ATOM 11987 C C . LEU A 1 24 ? 7.178 10.458 1.800 1.00 1.44 24 LEU A C 20
ATOM 11988 O O . LEU A 1 24 ? 8.020 9.645 2.183 1.00 53.22 24 LEU A O 20
ATOM 12004 N N . SER A 1 25 ? 5.895 10.381 2.133 1.00 34.22 25 SER A N 20
ATOM 12005 C CA . SER A 1 25 ? 5.388 9.315 2.991 1.00 62.54 25 SER A CA 20
ATOM 12006 C C . SER A 1 25 ? 4.933 8.120 2.161 1.00 13.44 25 SER A C 20
ATOM 12007 O O . SER A 1 25 ? 5.327 6.983 2.420 1.00 74.53 25 SER A O 20
ATOM 12015 N N . ASP A 1 26 ? 4.098 8.385 1.161 1.00 52.24 26 ASP A N 20
ATOM 12016 C CA . ASP A 1 26 ? 3.589 7.332 0.291 1.00 73.32 26 ASP A CA 20
ATOM 12017 C C . ASP A 1 26 ? 4.730 6.618 -0.426 1.00 73.22 26 ASP A C 20
ATOM 12018 O O . ASP A 1 26 ? 4.661 5.418 -0.684 1.00 11.04 26 ASP A O 20
ATOM 12028 N N . VAL A 1 27 ? 5.782 7.367 -0.745 1.00 75.30 27 VAL A N 20
ATOM 12029 C CA . VAL A 1 27 ? 6.940 6.807 -1.432 1.00 34.35 27 VAL A CA 20
ATOM 12030 C C . VAL A 1 27 ? 7.641 5.766 -0.567 1.00 10.11 27 VAL A C 20
ATOM 12031 O O . VAL A 1 27 ? 8.335 4.885 -1.076 1.00 32.52 27 VAL A O 20
ATOM 12044 N N . ASN A 1 28 ? 7.455 5.871 0.745 1.00 35.43 28 ASN A N 20
ATOM 12045 C CA . ASN A 1 28 ? 8.070 4.939 1.681 1.00 53.31 28 ASN A CA 20
ATOM 12046 C C . ASN A 1 28 ? 7.496 3.536 1.508 1.00 71.23 28 ASN A C 20
ATOM 12047 O O . ASN A 1 28 ? 8.218 2.543 1.606 1.00 60.45 28 ASN A O 20
ATOM 12058 N N . GLN A 1 29 ? 6.194 3.463 1.251 1.00 63.10 29 GLN A N 20
ATOM 12059 C CA . GLN A 1 29 ? 5.525 2.181 1.063 1.00 20.53 29 GLN A CA 20
ATOM 12060 C C . GLN A 1 29 ? 5.858 1.586 -0.301 1.00 23.10 29 GLN A C 20
ATOM 12061 O O . GLN A 1 29 ? 5.903 0.366 -0.463 1.00 23.44 29 GLN A O 20
ATOM 12075 N N . ALA A 1 30 ? 6.090 2.454 -1.280 1.00 72.22 30 ALA A N 20
ATOM 12076 C CA . ALA A 1 30 ? 6.421 2.016 -2.628 1.00 45.40 30 ALA A CA 20
ATOM 12077 C C . ALA A 1 30 ? 7.734 1.242 -2.648 1.00 54.20 30 ALA A C 20
ATOM 12078 O O . ALA A 1 30 ? 7.951 0.388 -3.508 1.00 72.44 30 ALA A O 20
ATOM 12085 N N . SER A 1 31 ? 8.608 1.544 -1.692 1.00 15.44 31 SER A N 20
ATOM 12086 C CA . SER A 1 31 ? 9.903 0.878 -1.603 1.00 61.31 31 SER A CA 20
ATOM 12087 C C . SER A 1 31 ? 9.730 -0.635 -1.507 1.00 22.41 31 SER A C 20
ATOM 12088 O O . SER A 1 31 ? 10.638 -1.396 -1.841 1.00 34.53 31 SER A O 20
ATOM 12096 N N . ARG A 1 32 ? 8.558 -1.062 -1.048 1.00 3.01 32 ARG A N 20
ATOM 12097 C CA . ARG A 1 32 ? 8.266 -2.483 -0.907 1.00 12.55 32 ARG A CA 20
ATOM 12098 C C . ARG A 1 32 ? 8.136 -3.150 -2.273 1.00 40.33 32 ARG A C 20
ATOM 12099 O O . ARG A 1 32 ? 8.199 -4.376 -2.386 1.00 75.43 32 ARG A O 20
ATOM 12120 N N . ILE A 1 33 ? 7.956 -2.337 -3.308 1.00 60.14 33 ILE A N 20
ATOM 12121 C CA . ILE A 1 33 ? 7.818 -2.848 -4.666 1.00 24.22 33 ILE A CA 20
ATOM 12122 C C . ILE A 1 33 ? 8.614 -2.004 -5.655 1.00 64.33 33 ILE A C 20
ATOM 12123 O O . ILE A 1 33 ? 8.430 -2.110 -6.867 1.00 62.24 33 ILE A O 20
ATOM 12139 N N . ASN A 1 34 ? 9.502 -1.167 -5.129 1.00 73.35 34 ASN A N 20
ATOM 12140 C CA . ASN A 1 34 ? 10.328 -0.305 -5.965 1.00 42.13 34 ASN A CA 20
ATOM 12141 C C . ASN A 1 34 ? 11.795 -0.718 -5.889 1.00 22.34 34 ASN A C 20
ATOM 12142 O O . ASN A 1 34 ? 12.568 -0.474 -6.816 1.00 63.31 34 ASN A O 20
ATOM 12153 N N . ARG A 1 35 ? 12.171 -1.346 -4.781 1.00 10.44 35 ARG A N 20
ATOM 12154 C CA . ARG A 1 35 ? 13.544 -1.795 -4.584 1.00 64.34 35 ARG A CA 20
ATOM 12155 C C . ARG A 1 35 ? 13.742 -3.203 -5.136 1.00 11.23 35 ARG A C 20
ATOM 12156 O O . ARG A 1 35 ? 14.781 -3.827 -4.918 1.00 52.32 35 ARG A O 20
ATOM 12177 N N . LYS A 1 36 ? 12.737 -3.699 -5.850 1.00 13.41 36 LYS A N 20
ATOM 12178 C CA . LYS A 1 36 ? 12.798 -5.033 -6.434 1.00 13.51 36 LYS A CA 20
ATOM 12179 C C . LYS A 1 36 ? 12.923 -6.098 -5.348 1.00 54.21 36 LYS A C 20
ATOM 12180 O O . LYS A 1 36 ? 13.990 -6.683 -5.156 1.00 61.33 36 LYS A O 20
ATOM 12199 N N . LYS A 1 37 ? 11.826 -6.346 -4.640 1.00 21.25 37 LYS A N 20
ATOM 12200 C CA . LYS A 1 37 ? 11.811 -7.343 -3.575 1.00 62.51 37 LYS A CA 20
ATOM 12201 C C . LYS A 1 37 ? 11.908 -8.753 -4.147 1.00 44.35 37 LYS A C 20
ATOM 12202 O O . LYS A 1 37 ? 12.411 -9.667 -3.492 1.00 74.32 37 LYS A O 20
ATOM 12221 N N . LYS A 1 38 ? 11.427 -8.924 -5.374 1.00 65.34 38 LYS A N 20
ATOM 12222 C CA . LYS A 1 38 ? 11.464 -10.222 -6.036 1.00 73.40 38 LYS A CA 20
ATOM 12223 C C . LYS A 1 38 ? 12.013 -10.094 -7.453 1.00 63.22 38 LYS A C 20
ATOM 12224 O O . LYS A 1 38 ? 11.346 -10.455 -8.423 1.00 33.42 38 LYS A O 20
ATOM 12243 N N . HIS A 1 39 ? 13.233 -9.580 -7.567 1.00 12.42 39 HIS A N 20
ATOM 12244 C CA . HIS A 1 39 ? 13.872 -9.407 -8.867 1.00 54.11 39 HIS A CA 20
ATOM 12245 C C . HIS A 1 39 ? 12.990 -8.583 -9.801 1.00 41.13 39 HIS A C 20
ATOM 12246 O O . HIS A 1 39 ? 12.885 -8.882 -10.991 1.00 33.43 39 HIS A O 20
#

Secondary structure (DSSP, 8-state):
-THHHHHHHHHHHHHHHHHHHTS-SHHHHHHHHHGGG--

Organism: Lactococcus lactis subsp. lactis (NCBI:txid1360)

Nearest PDB structures (foldseek):
  2jpj-assembly1_A  TM=3.875E-01  e=1.423E-04  Lactococcus lactis
  2jpj-assembly1_A  TM=4.468E-01  e=2.561E-04  Lactococcus lactis
  2jpj-assembly1_A  TM=1.026E+00  e=2.349E-05  Lactococcus lactis
  2jpj-assembly1_A  TM=5.983E-01  e=3.109E-04  Lactococcus lactis
  2jpj-assembly1_A  TM=5.026E-01  e=4.444E-04  Lactococcus lactis

Foldseek 3Di:
DCCVVVVVVCLVVVVVVCVVVVPNRNVVVCCCVPVCPPD

Sequence (39 aa):
GTWDDIGQGIGRVAYWVGKALGNLSDVNQASRINRKKKHGTWDDIGQGIGRVAYWVGKALGNLSDVNQASRINRKKKHGTWDDIGQGIGRVAYWVGKALGNLSDVNQASRINRKKKHGTWDDIGQGIGRVAYWVGKALGNLSDVNQASRINRKKKHGTWDDIGQGIGRVAYWVGKALGNLSDVNQASRINRKKKHGTWDDIGQGIGRVAYWVGKALGNLSDVNQASRINRKKKHGTWDDIGQGIGRVAYWVGKALGNLSDVNQASRINRKKKHGTWDDIGQGIGRVAYWVGKALGNLSDVNQASRINRKKKHGTWDDIGQGIGRVAYWVGKALGNLSDVNQASRINRKKKHGTWDDIGQGIGRVAYWVGKALGNLSDVNQASRINRKKKHGTWDDIGQGIGRVAYWVGKALGNLSDVNQASRINRKKKHGTWDDIGQGIGRVAYWVGKALGNLSDVNQASRINRKKKHGTWDDIGQGIGRVAYWVGKALGNLSDVNQASRINRKKKHGTWDDIGQGIGRVAYWVGKALGNLSDVNQASRINRKKKHGTWDDIGQGIGRVAYWVGKALGNLSDVNQASRINRKKKHGTWDDIGQGIGRVAYWVGKALGNLSDVNQASRINRKKKHGTWDDIGQGIGRVAYWVGKALGNLSDVNQASRINRKKKHGTWDDIGQGIGRVAYWVGKALGNLSDVNQASRINRKKKHGTWDDIGQGIGRVAYWVGKALGNLSDVNQASRINRKKKHGTWDDIGQGIGRVAYWVGKALGNLSDVNQASRINRKKKH

Radius of gyration: 15.23 Å; Cα contacts (8 Å, |Δi|>4): 1; chains: 1; bounding box: 44×21×21 Å